Protein 2EJW (pdb70)

CATH classification: 3.40.50.720 (+1 more: 3.30.360.10)

Solvent-accessible surface area: 46376 Å² total; per-residue (Å²): 185,132,48,4,59,0,0,0,2,8,5,41,108,33,1,19,26,0,13,58,17,0,86,134,9,27,119,36,0,32,38,59,27,16,84,22,127,12,32,0,0,13,7,178,72,32,89,47,138,63,68,7,57,108,148,29,14,76,56,133,93,42,95,14,100,119,7,53,0,0,0,0,23,28,36,45,39,89,57,2,14,164,36,0,39,66,1,2,124,63,45,14,15,1,0,0,5,5,49,12,0,0,3,92,8,24,171,43,0,82,63,25,0,73,117,6,24,0,6,11,2,3,0,0,0,3,0,0,0,0,0,6,1,0,36,9,2,35,0,4,58,11,9,29,0,1,0,3,1,6,19,6,2,8,39,0,0,40,24,1,52,154,51,110,61,70,60,67,2,25,103,76,0,40,201,94,55,118,6,119,106,100,20,51,98,26,19,89,0,47,16,2,2,4,10,0,0,4,0,0,10,6,11,3,34,8,29,8,52,50,95,108,16,117,51,59,7,3,100,140,9,56,31,96,42,9,94,117,1,91,75,125,28,26,63,0,9,7,0,1,0,0,0,0,53,69,47,139,31,66,2,4,1,17,6,20,64,0,65,74,83,12,15,0,9,84,2,190,21,3,0,0,13,0,78,2,103,46,6,32,50,0,6,0,5,4,37,8,63,43,13,25,7,12,0,0,0,0,0,6,3,0,18,55,54,29,32,58,13,28,1,4,32,8,1,46,73,57,36,97,17,88,77,118,18,82,25,45,68,29,62,139,125,19,6,81,0,0,0,2,3,4,40,104,34,0,21,28,0,10,41,7,0,77,134,16,37,111,6,0,26,44,62,28,8,54,11,122,19,56,0,0,2,1,33,68,40,219,36,138,66,65,10,48,135,132,29,25,73,30,99,38,43,97,13,96,121,7,58,0,0,0,0,18,17,30,7,36,31,4,1,14,60,21,0,36,62,1,2,120,62,45,15,15,1,0,0,5,5,58,13,0,0,3,83,8,25,158,42,0,80,73,27,0,73,113,7,27,0,6,12,2,3,0,0,0,4,0,0,1,0,0,6,1,0,35,10,3,38,0,4,22,7,17,22,0,2,0,5,2,8,9,2,2,14,27,0,1,52,18,1,55,150,54,80,62,1,4,35,0,7,2,48,0,22,84,93,41,86,11,73,52,36,6,35,47,10,12,69,0,50,10,3,1,2,10,0,0,5,0,0,9,5,13,1,33,8,29,5,55,45,96,82,15,95,40,83,7,0,24,154,5,32,24,88,46,4,111,132,0,91,90,122,18,40,50,1,13,10,0,1,2,0,3,0,76,69,46,150,21,89,1,5,1,5,4,29,79,0,72,82,108,28,26,1,12,45,22,101,27,3,0,0,18,0,64,2,121,48,6,26,92,1,17,0,5,0,32,8,24,20,12,26,7,10,1,0,0,0,0,6,3,0,10,55,54,36,30,57,14,30,1,4,36,9,4,71,94,66,55,94,20,70,64,134,15,92,71,47,73,41,47,164,125,33,7,61,0,0,0,2,4,4,43,104,32,1,21,27,0,10,56,16,0,84,125,16,35,100,12,0,30,46,66,32,16,70,18,108,14,40,0,0,2,1,33,85,46,103,23,139,48,69,8,55,125,137,32,22,77,33,85,36,41,101,13,96,115,6,58,0,0,0,0,24,16,33,11,28,28,4,0,14,58,22,0,41,64,1,2,123,60,44,15,13,1,0,0,5,6,49,12,0,0,3,84,8,25,171,42,0,77,72,27,0,79,111,6,23,0,6,10,2,3,0,0,0,4,0,0,0,0,0,6,1,0,36,10,3,37,0,5,46,9,11,25,0,2,0,4,1,6,10,2,2,13,27,0,1,47,16,1,38,154,53,55,60,2,4,48,0,4,1,42,0,19,80,88,47,88,12,96,63,48,5,34,50,24,14,63,0,56,13,3,2,2,11,0,0,4,0,0,10,6,10,4,34,8,29,6,55,52,96,107,15,112,43,95,13,0,34,206,2,36,26,109,48,1,102,132,4,62,74,140,22,28,49,2,12,6,0,1,0,0,2,0,96,63,52,188,31,55,4,3,1,10,10,21,74,0,69,73,86,25,24,2,7,99,17,99,26,3,0,0,14,0,72,4,112,51,5,29,53,0,18,0,4,0,33,9,26,26,11,25,8,13,0,0,0,0,0,6,3,0,12,53,52,33,30,55,13,29,1,3,32,9,2,47,66,63,41,91,21,79,65,108,14,85,56,48,68,33,101,153,124,45,6,82,0,0,0,2,1,6,22,107,35,0,21,30,0,12,60,12,0,74,122,13,37,116,6,0,39,42,61,28,17,45,6,135,18,53,0,0,15,29,120,79,142,62,50,23,239,44,10,47,136,132,32,27,73,98,128,88,38,98,13,95,122,8,57,0,0,0,0,14,34,42,48,37,89,58,2,16,164,32,0,39,69,1,3,128,62,44,13,14,1,0,0,7,6,58,17,0,0,2,89,9,24,165,39,0,78,74,35,0,73,132,6,31,0,6,11,2,3,1,0,0,3,0,0,0,0,0,5,1,0,36,10,2,34,0,2,22,5,20,27,0,3,0,2,1,6,17,9,1,8,32,0,1,36,19,0,27,149,38,59,64,65,59,85,0,31,116,37,0,50,169,83,50,110,9,122,102,100,16,70,103,23,14,76,0,49,12,2,2,6,10,0,0,4,0,0,9,6,16,1,26,7,29,7,51,47,96,106,16,101,38,115,13,0,71,176,6,45,19,109,28,4,78,99,0,74,91,131,28,34,58,1,10,7,0,0,1,0,2,0,71,61,47,178,26,72,2,4,1,8,15,27,45,0,67,72,100,12,3,0,9,53,8,186,19,2,0,0,14,0,73,3,113,49,5,32,51,0,6,0,6,3,33,8,56,38,14,26,7,12,0,0,0,0,0,7,3,0,13,54,52,34,32,56,13,28,1,3,35,12,2,54,68,65,24,90,18,71,65,110,14,105,48,50,77,36,69

B-factor: mean 20.58, std 8.88, range [5.75, 54.45]

Sequence (1324 aa):
MEALKIALLGGGTVGSAFYNLVLERAEELSAFGVVPRFLGVLVRDPRKPRAIPQELLRAEPFDLLEADLVVEAMGGVEAPLRLVLPALEAGIPLITANKALLAEAWESLRPFAEEGLIYHEASVMAGTPALSFLETLRGSELLELHGILNGTTLYILQEMEKGRTYAEALLEAQRLGYAEADPTLDVEGIDAAHKLTLLARLLVDPGFPFAEVEAQGIARLTPEVLQKAEARGERVRLVASLFGEGGRWRAAVAPRRLPQDHPLARARGNALWVRARPLGEAFVTGPGAGGGATASGLFADLLRFLSGAPGHLPAPRARPPLEEGSPWPGVMEALKIALLGGGTVGSAFYNLVLERAEELSAFGVVPRFLGVLVRDPRKPRAIPQELLRAEPFDLLEADLVVEAMGGVEAPLRLVLPALEAGIPLITANKALLAEAWESLRPFAEEGLIYHEASVMAGTPALSFLETLRGSELLELHGILNGTTLYILQEMEKGRTYAEALLEAQRLGYAEADPTLDVEGIDAAHKLTLLARLLVDPGFPFAEVEAQGIARLTPEVLQKAEARGERVRLVASLFGEGGRWRAAVAPRRLPQDHPLARARGNALWVRARPLGEAFVTGPGAGGGATASGLFADLLRFLSGAPGHLPAPRARPPLEEGSPWPGVMEALKIALLGGGTVGSAFYNLVLERAEELSAFGVVPRFLGVLVRDPRKPRAIPQELLRAEPFDLLEADLVVEAMGGVEAPLRLVLPALEAGIPLITANKALLAEAWESLRPFAEEGLIYHEASVMAGTPALSFLETLRGSELLELHGILNGTTLYILQEMEKGRTYAEALLEAQRLGYAEADPTLDVEGIDAAHKLTLLARLLVDPGFPFAEVEAQGIARLTPEVLQKAEARGERVRLVASLFGEGGRWRAAVAPRRLPQDHPLARARGNALWVRARPLGEAFVTGPGAGGGATASGLFADLLRFLSGAPGHLPAPRARPPLEEGSPWPGVMEALKIALLGGGTVGSAFYNLVLERAEELSAFGVVPRFLGVLVRDPRKPRAIPQELLRAEPFDLLEADLVVEAMGGVEAPLRLVLPALEAGIPLITANKALLAEAWESLRPFAEEGLIYHEASVMAGTPALSFLETLRGSELLELHGILNGTTLYILQEMEKGRTYAEALLEAQRLGYAEADPTLDVEGIDAAHKLTLLARLLVDPGFPFAEVEAQGIARLTPEVLQKAEARGERVRLVASLFGEGGRWRAAVAPRRLPQDHPLARARGNALWVRARPLGEAFVTGPGAGGGATASGLFADLLRFLSGAPGHLPAPRARPPLEEGSPWPGV

Organism: Thermus thermophilus (strain ATCC 27634 / DSM 579 / HB8) (NCBI:txid300852)

Radius of gyration: 38.7 Å; Cα contacts (8 Å, |Δi|>4): 3301; chains: 4; bounding box: 105×114×61 Å

Structure (mmCIF, N/CA/C/O backbone):
data_2EJW
#
_entry.id   2EJW
#
_cell.length_a   165.439
_cell.length_b   173.603
_cell.length_c   97.123
_cell.angle_alpha   90.00
_cell.angle_beta   90.00
_cell.angle_gamma   90.00
#
_symmetry.space_group_name_H-M   'C 2 2 2'
#
loop_
_entity.id
_entity.type
_entity.pdbx_description
1 polymer 'Homoserine dehydrogena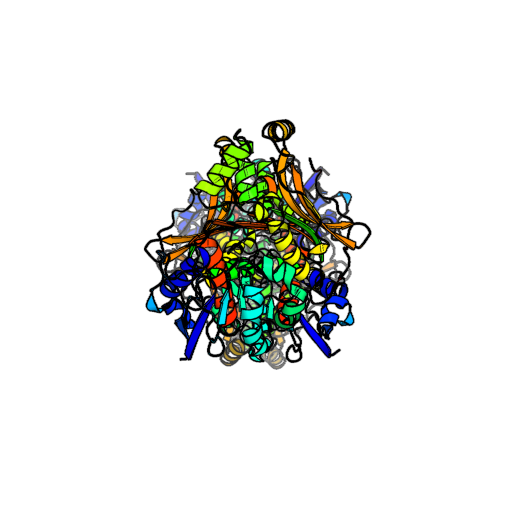se'
2 non-polymer 'MAGNESIUM ION'
3 non-polymer 'NITRATE ION'
4 non-polymer GLYCEROL
5 water water
#
loop_
_atom_site.group_PDB
_ato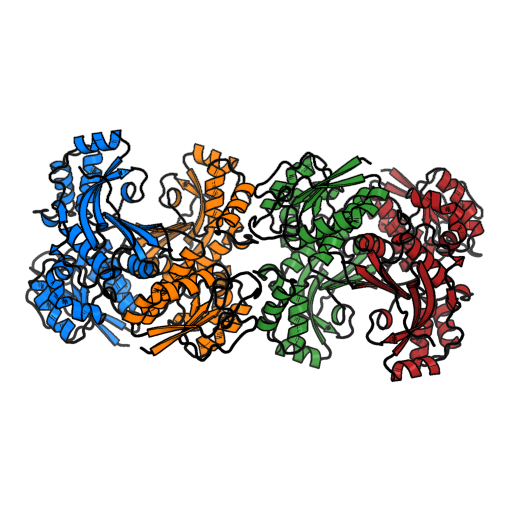m_site.id
_atom_site.type_symbol
_atom_site.label_atom_id
_atom_site.label_alt_id
_atom_site.label_comp_id
_atom_site.label_asym_id
_atom_site.label_entity_id
_atom_site.label_seq_id
_atom_site.pdbx_PDB_ins_code
_atom_site.Cartn_x
_atom_site.Cartn_y
_atom_site.Cartn_z
_atom_site.occupancy
_atom_site.B_iso_or_equiv
_atom_site.auth_seq_id
_atom_site.auth_comp_id
_atom_site.auth_asym_id
_atom_site.auth_atom_id
_atom_site.pdbx_PDB_model_num
ATOM 1 N N . MET A 1 1 ? 42.610 36.038 20.279 1.00 14.17 1 MET A N 1
ATOM 2 C CA . MET A 1 1 ? 41.205 36.522 20.374 1.00 15.54 1 MET A CA 1
ATOM 3 C C . MET A 1 1 ? 40.256 35.491 20.980 1.00 14.34 1 MET A C 1
ATOM 4 O O . MET A 1 1 ? 40.622 34.352 21.247 1.00 13.59 1 MET A O 1
ATOM 9 N N . GLU A 1 2 ? 39.015 35.901 21.188 1.00 15.42 2 GLU A N 1
ATOM 10 C CA . GLU A 1 2 ? 38.024 35.013 21.772 1.00 15.76 2 GLU A CA 1
ATOM 11 C C . GLU A 1 2 ? 36.766 35.016 20.928 1.00 16.36 2 GLU A C 1
ATOM 12 O O . GLU A 1 2 ? 36.654 35.767 19.963 1.00 17.03 2 GLU A O 1
ATOM 18 N N . ALA A 1 3 ? 35.821 34.153 21.277 1.00 16.06 3 ALA A N 1
ATOM 19 C CA . ALA A 1 3 ? 34.564 34.114 20.544 1.00 15.58 3 ALA A CA 1
ATOM 20 C C . ALA A 1 3 ? 33.483 34.812 21.366 1.00 15.22 3 ALA A C 1
ATOM 21 O O . ALA A 1 3 ? 33.578 34.883 22.592 1.00 16.72 3 ALA A O 1
ATOM 23 N N . LEU A 1 4 ? 32.489 35.371 20.683 1.00 12.83 4 LEU A N 1
ATOM 24 C CA . LEU A 1 4 ? 31.360 36.009 21.359 1.00 12.10 4 LEU A CA 1
ATOM 25 C C . LEU A 1 4 ? 30.172 35.145 20.963 1.00 12.63 4 LEU A C 1
ATOM 26 O O . LEU A 1 4 ? 29.545 35.364 19.931 1.00 11.57 4 LEU A O 1
ATOM 31 N N . LYS A 1 5 ? 29.894 34.145 21.787 1.00 12.11 5 LYS A N 1
ATOM 32 C CA . LYS A 1 5 ? 28.810 33.222 21.522 1.00 11.43 5 LYS A CA 1
ATOM 33 C C . LYS A 1 5 ? 27.479 33.825 21.932 1.00 10.19 5 LYS A C 1
ATOM 34 O O . LYS A 1 5 ? 27.304 34.257 23.065 1.00 11.09 5 LYS A O 1
ATOM 40 N N . ILE A 1 6 ? 26.544 33.843 20.994 1.00 10.05 6 ILE A N 1
ATOM 41 C CA . ILE A 1 6 ? 25.234 34.421 21.241 1.00 9.30 6 ILE A CA 1
ATOM 42 C C . ILE A 1 6 ? 24.097 33.421 21.094 1.00 10.10 6 ILE A C 1
ATOM 43 O O . ILE A 1 6 ? 24.023 32.711 20.099 1.00 10.53 6 ILE A O 1
ATOM 48 N N . ALA A 1 7 ? 23.222 33.376 22.090 1.00 8.54 7 ALA A N 1
ATOM 49 C CA . ALA A 1 7 ? 22.039 32.521 22.036 1.00 10.36 7 ALA A CA 1
ATOM 50 C C . ALA A 1 7 ? 20.913 33.527 21.809 1.00 11.12 7 ALA A C 1
ATOM 51 O O . ALA A 1 7 ? 20.715 34.419 22.630 1.00 10.13 7 ALA A O 1
ATOM 53 N N . LEU A 1 8 ? 20.197 33.387 20.696 1.00 9.75 8 LEU A N 1
ATOM 54 C CA . LEU A 1 8 ? 19.109 34.296 20.355 1.00 10.37 8 LEU A CA 1
ATOM 55 C C . LEU A 1 8 ? 17.757 33.658 20.599 1.00 9.56 8 LEU A C 1
ATOM 56 O O . LEU A 1 8 ? 17.475 32.587 20.079 1.00 10.92 8 LEU A O 1
ATOM 61 N N . LEU A 1 9 ? 16.929 34.326 21.395 1.00 9.58 9 LEU A N 1
ATOM 62 C CA . LEU A 1 9 ? 15.589 33.832 21.683 1.00 8.76 9 LEU A CA 1
ATOM 63 C C . LEU A 1 9 ? 14.627 34.741 20.929 1.00 11.12 9 LEU A C 1
ATOM 64 O O . LEU A 1 9 ? 14.476 35.919 21.265 1.00 11.46 9 LEU A O 1
ATOM 69 N N . GLY A 1 10 ? 13.993 34.186 19.900 1.00 11.02 10 GLY A N 1
ATOM 70 C CA . GLY A 1 10 ? 13.074 34.957 19.089 1.00 13.02 10 GLY A CA 1
ATOM 71 C C . GLY A 1 10 ? 13.648 35.096 17.693 1.00 13.78 10 GLY A C 1
ATOM 72 O O . GLY A 1 10 ? 14.725 35.670 17.510 1.00 12.68 10 GLY A O 1
ATOM 73 N N . GLY A 1 11 ? 12.949 34.541 16.712 1.00 12.97 11 GLY A N 1
ATOM 74 C CA . GLY A 1 11 ? 13.407 34.619 15.343 1.00 15.11 11 GLY A CA 1
ATOM 75 C C . GLY A 1 11 ? 12.473 35.454 14.499 1.00 15.91 11 GLY A C 1
ATOM 76 O O . GLY A 1 11 ? 12.456 35.326 13.273 1.00 16.30 11 GLY A O 1
ATOM 77 N N . GLY A 1 12 ? 11.710 36.319 15.165 1.00 14.46 12 GLY A N 1
ATOM 78 C CA . GLY A 1 12 ? 10.757 37.176 14.481 1.00 14.53 12 GLY A CA 1
ATOM 79 C C . GLY A 1 12 ? 11.361 38.388 13.792 1.00 13.02 12 GLY A C 1
ATOM 80 O O . GLY A 1 12 ? 12.542 38.407 13.466 1.00 13.15 12 GLY A O 1
ATOM 81 N N . THR A 1 13 ? 10.539 39.407 13.565 1.00 13.04 13 THR A N 1
ATOM 82 C CA . THR A 1 13 ? 11.005 40.610 12.894 1.00 12.85 13 THR A CA 1
ATOM 83 C C . THR A 1 13 ? 12.250 41.206 13.566 1.00 12.98 13 THR A C 1
ATOM 84 O O . THR A 1 13 ? 13.209 41.578 12.894 1.00 12.29 13 THR A O 1
ATOM 88 N N . VAL A 1 14 ? 12.235 41.286 14.889 1.00 11.64 14 VAL A N 1
ATOM 89 C CA . VAL A 1 14 ? 13.370 41.839 15.618 1.00 10.69 14 VAL A CA 1
ATOM 90 C C . VAL A 1 14 ? 14.540 40.869 15.630 1.00 10.53 14 VAL A C 1
ATOM 91 O O . VAL A 1 14 ? 15.680 41.250 15.360 1.00 11.09 14 VAL A O 1
ATOM 95 N N . GLY A 1 15 ? 14.247 39.612 15.939 1.00 9.71 15 GLY A N 1
ATOM 96 C CA . GLY A 1 15 ? 15.290 38.601 15.984 1.00 10.95 15 GLY A CA 1
ATOM 97 C C . GLY A 1 15 ? 16.051 38.496 14.677 1.00 10.66 15 GLY A C 1
ATOM 98 O O . GLY A 1 15 ? 17.284 38.413 14.664 1.00 9.84 15 GLY A O 1
ATOM 99 N N . SER A 1 16 ? 15.312 38.505 13.573 1.00 11.44 16 SER A N 1
ATOM 100 C CA . SER A 1 16 ? 15.902 38.408 12.248 1.00 11.89 16 SER A CA 1
ATOM 101 C C . SER A 1 16 ? 16.753 39.633 11.935 1.00 12.23 16 SER A C 1
ATOM 102 O O . SER A 1 16 ? 17.841 39.518 11.366 1.00 12.38 16 SER A O 1
ATOM 105 N N . ALA A 1 17 ? 16.255 40.809 12.302 1.00 11.76 17 ALA A N 1
ATOM 106 C CA . ALA A 1 17 ? 16.987 42.045 12.052 1.00 10.81 17 ALA A CA 1
ATOM 107 C C . ALA A 1 17 ? 18.281 42.073 12.859 1.00 11.14 17 ALA A C 1
ATOM 108 O O . ALA A 1 17 ? 19.315 42.522 12.371 1.00 11.33 17 ALA A O 1
ATOM 110 N N . PHE A 1 18 ? 18.214 41.609 14.099 1.00 10.20 18 PHE A N 1
ATOM 111 C CA . PHE A 1 18 ? 19.392 41.596 14.955 1.00 9.66 18 PHE A CA 1
ATOM 112 C C . PHE A 1 18 ? 20.431 40.604 14.437 1.00 10.74 18 PHE A C 1
ATOM 113 O O . PHE A 1 18 ? 21.626 40.895 14.421 1.00 9.74 18 PHE A O 1
ATOM 121 N N . TYR A 1 19 ? 19.960 39.432 14.021 1.00 8.52 19 TYR A N 1
ATOM 122 C CA . TYR A 1 19 ? 20.835 38.392 13.498 1.00 11.66 19 TYR A CA 1
ATOM 123 C C . TYR A 1 19 ? 21.638 38.911 12.308 1.00 10.44 19 TYR A C 1
ATOM 124 O O . TYR A 1 19 ? 22.859 38.764 12.245 1.00 10.30 19 TYR A O 1
ATOM 133 N N . ASN A 1 20 ? 20.942 39.526 11.361 1.00 12.59 20 ASN A N 1
ATOM 134 C CA . ASN A 1 20 ? 21.597 40.043 10.175 1.00 13.32 20 ASN A CA 1
ATOM 135 C C . ASN A 1 20 ? 22.450 41.276 10.431 1.00 13.17 20 ASN A C 1
ATOM 136 O O . ASN A 1 20 ? 23.447 41.498 9.742 1.00 14.06 20 ASN A O 1
ATOM 141 N N . LEU A 1 21 ? 22.070 42.081 11.419 1.00 13.34 21 LEU A N 1
ATOM 142 C CA . LEU A 1 21 ? 22.863 43.262 11.737 1.00 12.25 21 LEU A CA 1
ATOM 143 C C . LEU A 1 21 ? 24.207 42.794 12.305 1.00 12.68 21 LEU A C 1
ATOM 144 O O . LEU A 1 21 ? 25.258 43.330 11.958 1.00 13.08 21 LEU A O 1
ATOM 149 N N . VAL A 1 22 ? 24.174 41.782 13.168 1.00 11.21 22 VAL A N 1
ATOM 150 C CA . VAL A 1 22 ? 25.408 41.251 13.757 1.00 10.87 22 VAL A CA 1
ATOM 151 C C . VAL A 1 22 ? 26.332 40.701 12.667 1.00 12.85 22 VAL A C 1
ATOM 152 O O . VAL A 1 22 ? 27.549 40.907 12.707 1.00 13.29 22 VAL A O 1
ATOM 156 N N . LEU A 1 23 ? 25.761 39.999 11.694 1.00 13.62 23 LEU A N 1
ATOM 157 C CA . LEU A 1 23 ? 26.568 39.453 10.605 1.00 14.48 23 LEU A CA 1
ATOM 158 C C . LEU A 1 23 ? 27.148 40.568 9.737 1.00 14.65 23 LEU A C 1
ATOM 159 O O . LEU A 1 23 ? 28.303 40.507 9.325 1.00 14.72 23 LEU A O 1
ATOM 164 N N . GLU A 1 24 ? 26.336 41.587 9.466 1.00 15.54 24 GLU A N 1
ATOM 165 C CA . GLU A 1 24 ? 26.759 42.724 8.650 1.00 17.07 24 GLU A CA 1
ATOM 166 C C . GLU A 1 24 ? 27.908 43.496 9.299 1.00 17.30 24 GLU A C 1
ATOM 167 O O . GLU A 1 24 ? 28.820 43.961 8.608 1.00 17.77 24 GLU A O 1
ATOM 173 N N . ARG A 1 25 ? 27.879 43.614 10.624 1.00 15.96 25 ARG A N 1
ATOM 174 C CA . ARG A 1 25 ? 28.908 44.368 11.336 1.00 16.74 25 ARG A CA 1
ATOM 175 C C . ARG A 1 25 ? 29.832 43.512 12.197 1.00 16.87 25 ARG A C 1
ATOM 176 O O . ARG A 1 25 ? 30.480 44.024 13.109 1.00 15.35 25 ARG A O 1
ATOM 184 N N . ALA A 1 26 ? 29.910 42.217 11.898 1.00 16.23 26 ALA A N 1
ATOM 185 C CA . ALA A 1 26 ? 30.740 41.294 12.682 1.00 18.02 26 ALA A CA 1
ATOM 186 C C . ALA A 1 26 ? 32.223 41.639 12.771 1.00 19.63 26 ALA A C 1
ATOM 187 O O . ALA A 1 26 ? 32.834 41.525 13.833 1.00 18.22 26 ALA A O 1
ATOM 189 N N . GLU A 1 27 ? 32.802 42.042 11.648 1.00 19.96 27 GLU A N 1
ATOM 190 C CA . GLU A 1 27 ? 34.216 42.374 11.602 1.00 21.62 27 GLU A CA 1
ATOM 191 C C . GLU A 1 27 ? 34.528 43.517 12.574 1.00 21.41 27 GLU A C 1
ATOM 192 O O . GLU A 1 27 ? 35.608 43.556 13.163 1.00 20.53 27 GLU A O 1
ATOM 198 N N . GLU A 1 28 ? 33.567 44.426 12.757 1.00 20.46 28 GLU A N 1
ATOM 199 C CA . GLU A 1 28 ? 33.723 45.555 13.678 1.00 21.05 28 GLU A CA 1
ATOM 200 C C . GLU A 1 28 ? 34.019 45.092 15.092 1.00 20.17 28 GLU A C 1
ATOM 201 O O . GLU A 1 28 ? 34.737 45.761 15.844 1.00 19.15 28 GLU A O 1
ATOM 207 N N . LEU A 1 29 ? 33.440 43.954 15.467 1.00 17.75 29 LEU A N 1
ATOM 208 C CA . LEU A 1 29 ? 33.631 43.436 16.808 1.00 16.19 29 LEU A CA 1
ATOM 209 C C . LEU A 1 29 ? 35.071 42.995 17.070 1.00 16.18 29 LEU A C 1
ATOM 210 O O . LEU A 1 29 ? 35.470 42.836 18.225 1.00 16.80 29 LEU A O 1
ATOM 215 N N . SER A 1 30 ? 35.855 42.828 16.003 1.00 17.06 30 SER A N 1
ATOM 216 C CA . SER A 1 30 ? 37.257 42.439 16.149 1.00 18.81 30 SER A CA 1
ATOM 217 C C . SER A 1 30 ? 37.973 43.530 16.944 1.00 18.92 30 SER A C 1
ATOM 218 O O . SER A 1 30 ? 38.994 43.280 17.589 1.00 17.90 30 SER A O 1
ATOM 220 N N . ALA A 1 31 ? 37.426 44.744 16.894 1.00 18.62 31 ALA A N 1
ATOM 221 C CA . ALA A 1 31 ? 38.001 45.869 17.624 1.00 19.68 31 ALA A CA 1
ATOM 222 C C . ALA A 1 31 ? 37.934 45.602 19.122 1.00 20.01 31 ALA A C 1
ATOM 223 O O . ALA A 1 31 ? 38.624 46.251 19.909 1.00 22.49 31 ALA A O 1
ATOM 225 N N . PHE A 1 32 ? 37.091 44.650 19.521 1.00 18.35 32 PHE A N 1
ATOM 226 C CA . PHE A 1 32 ? 36.967 44.294 20.928 1.00 18.60 32 PHE A CA 1
ATOM 227 C C . PHE A 1 32 ? 37.602 42.934 21.222 1.00 19.57 32 PHE A C 1
ATOM 228 O O . PHE A 1 32 ? 37.448 42.393 22.321 1.00 21.02 32 PHE A O 1
ATOM 236 N N . GLY A 1 33 ? 38.312 42.395 20.230 1.00 18.59 33 GLY A N 1
ATOM 237 C CA . GLY A 1 33 ? 38.993 41.118 20.390 1.00 18.67 33 GLY A CA 1
ATOM 238 C C . GLY A 1 33 ? 38.093 39.897 20.362 1.00 17.39 33 GLY A C 1
ATOM 239 O O . GLY A 1 33 ? 38.447 38.849 20.915 1.00 18.84 33 GLY A O 1
ATOM 240 N N . VAL A 1 34 ? 36.937 40.024 19.716 1.00 16.33 34 VAL A N 1
ATOM 241 C CA . VAL A 1 34 ? 35.994 38.913 19.632 1.00 14.64 34 VAL A CA 1
ATOM 242 C C . VAL A 1 34 ? 35.466 38.649 18.230 1.00 15.25 34 VAL A C 1
ATOM 243 O O . VAL A 1 34 ? 35.505 39.510 17.355 1.00 15.33 34 VAL A O 1
ATOM 247 N N . VAL A 1 35 ? 34.968 37.433 18.032 1.00 15.39 35 VAL A N 1
ATOM 248 C CA . VAL A 1 35 ? 34.414 37.004 16.752 1.00 14.77 35 VAL A CA 1
ATOM 249 C C . VAL A 1 35 ? 33.038 36.441 17.089 1.00 14.30 35 VAL A C 1
ATOM 250 O O . VAL A 1 35 ? 32.930 35.438 17.790 1.00 13.61 35 VAL A O 1
ATOM 254 N N . PRO A 1 36 ? 31.970 37.079 16.595 1.00 14.71 36 PRO A N 1
ATOM 255 C CA . PRO A 1 36 ? 30.628 36.585 16.906 1.00 13.76 36 PRO A CA 1
ATOM 256 C C . PRO A 1 36 ? 30.213 35.299 16.213 1.00 14.50 36 PRO A C 1
ATOM 257 O O . PRO A 1 36 ? 30.565 35.049 15.059 1.00 14.92 36 PRO A O 1
ATOM 261 N N . ARG A 1 37 ? 29.448 34.499 16.944 1.00 12.30 37 ARG A N 1
ATOM 262 C CA . ARG A 1 37 ? 28.915 33.250 16.430 1.00 14.75 37 ARG A CA 1
ATOM 263 C C . ARG A 1 37 ? 27.609 32.970 17.152 1.00 11.87 37 ARG A C 1
ATOM 264 O O . ARG A 1 37 ? 27.542 33.076 18.374 1.00 11.82 37 ARG A O 1
ATOM 272 N N . PHE A 1 38 ? 26.569 32.625 16.400 1.00 11.21 38 PHE A N 1
ATOM 273 C CA . PHE A 1 38 ? 25.293 32.311 17.028 1.00 11.50 38 PHE A CA 1
ATOM 274 C C . PHE A 1 38 ? 25.253 30.819 17.318 1.00 13.03 38 PHE A C 1
ATOM 275 O O . PHE A 1 38 ? 25.601 30.012 16.458 1.00 14.57 38 PHE A O 1
ATOM 283 N N . LEU A 1 39 ? 24.850 30.470 18.536 1.00 11.27 39 LEU A N 1
ATOM 284 C CA . LEU A 1 39 ? 24.766 29.077 18.948 1.00 13.25 39 LEU A CA 1
ATOM 285 C C . LEU A 1 39 ? 23.460 28.477 18.450 1.00 13.63 39 LEU A C 1
ATOM 286 O O . LEU A 1 39 ? 23.388 27.289 18.146 1.00 15.37 39 LEU A O 1
ATOM 291 N N . GLY A 1 40 ? 22.436 29.317 18.346 1.00 12.53 40 GLY A N 1
ATOM 292 C CA . GLY A 1 40 ? 21.141 28.856 17.883 1.00 13.17 40 GLY A CA 1
ATOM 293 C C . GLY A 1 40 ? 20.121 29.968 18.021 1.00 12.82 40 GLY A C 1
ATOM 294 O O . GLY A 1 40 ? 20.357 30.929 18.745 1.00 13.60 40 GLY A O 1
ATOM 295 N N . VAL A 1 41 ? 19.001 29.846 17.314 1.00 12.25 41 VAL A N 1
ATOM 296 C CA . VAL A 1 41 ? 17.940 30.849 17.372 1.00 12.47 41 VAL A CA 1
ATOM 297 C C . VAL A 1 41 ? 16.621 30.141 17.677 1.00 13.29 41 VAL A C 1
ATOM 298 O O . VAL A 1 41 ? 16.132 29.352 16.864 1.00 14.94 41 VAL A O 1
ATOM 302 N N . LEU A 1 42 ? 16.059 30.417 18.851 1.00 12.14 42 LEU A N 1
ATOM 303 C CA . LEU A 1 42 ? 14.796 29.808 19.254 1.00 12.33 42 LEU A CA 1
ATOM 304 C C . LEU A 1 42 ? 13.653 30.468 18.491 1.00 14.36 42 LEU A C 1
ATOM 305 O O . LEU A 1 42 ? 13.532 31.696 18.467 1.00 13.64 42 LEU A O 1
ATOM 310 N N . VAL A 1 43 ? 12.821 29.644 17.860 1.00 14.88 43 VAL A N 1
ATOM 311 C CA . VAL A 1 43 ? 11.695 30.144 17.086 1.00 17.06 43 VAL A CA 1
ATOM 312 C C . VAL A 1 43 ? 10.454 29.289 17.346 1.00 19.14 43 VAL A C 1
ATOM 313 O O . VAL A 1 43 ? 10.545 28.164 17.847 1.00 19.69 43 VAL A O 1
ATOM 317 N N . ARG A 1 44 ? 9.295 29.823 16.990 1.00 24.95 44 ARG A N 1
ATOM 318 C CA . ARG A 1 44 ? 8.042 29.095 17.187 1.00 28.42 44 ARG A CA 1
ATOM 319 C C . ARG A 1 44 ? 7.935 27.949 16.174 1.00 29.78 44 ARG A C 1
ATOM 320 O O . ARG A 1 44 ? 7.563 26.830 16.538 1.00 29.60 44 ARG A O 1
ATOM 328 N N . ASP A 1 45 ? 8.272 28.221 14.911 1.00 30.72 45 ASP A N 1
ATOM 329 C CA . ASP A 1 45 ? 8.230 27.198 13.860 1.00 30.75 45 ASP A CA 1
ATOM 330 C C . ASP A 1 45 ? 9.266 27.409 12.762 1.00 30.09 45 ASP A C 1
ATOM 331 O O . ASP A 1 45 ? 9.102 28.264 11.900 1.00 29.44 45 ASP A O 1
ATOM 336 N N . PRO A 1 46 ? 10.326 26.587 12.747 1.00 30.21 46 PRO A N 1
ATOM 337 C CA . PRO A 1 46 ? 11.391 26.705 11.742 1.00 30.52 46 PRO A CA 1
ATOM 338 C C . PRO A 1 46 ? 10.977 26.425 10.300 1.00 30.64 46 PRO A C 1
ATOM 339 O O . PRO A 1 46 ? 11.786 26.578 9.373 1.00 31.36 46 PRO A O 1
ATOM 343 N N . ARG A 1 47 ? 9.723 26.025 10.100 1.00 30.68 47 ARG A N 1
ATOM 344 C CA . ARG A 1 47 ? 9.252 25.722 8.755 1.00 30.57 47 ARG A CA 1
ATOM 345 C C . ARG A 1 47 ? 8.907 26.996 7.987 1.00 30.04 47 ARG A C 1
ATOM 346 O O . ARG A 1 47 ? 8.911 27.000 6.761 1.00 30.30 47 ARG A O 1
ATOM 348 N N . LYS A 1 48 ? 8.631 28.078 8.710 1.00 29.32 48 LYS A N 1
ATOM 349 C CA . LYS A 1 48 ? 8.265 29.344 8.074 1.00 28.28 48 LYS A CA 1
ATOM 350 C C . LYS A 1 48 ? 9.448 30.042 7.409 1.00 27.48 48 LYS A C 1
ATOM 351 O O . LYS A 1 48 ? 10.607 29.748 7.712 1.00 28.55 48 LYS A O 1
ATOM 353 N N . PRO A 1 49 ? 9.170 30.952 6.463 1.00 25.95 49 PRO A N 1
ATOM 354 C CA . PRO A 1 49 ? 10.241 31.678 5.773 1.00 24.18 49 PRO A CA 1
ATOM 355 C C . PRO A 1 49 ? 10.898 32.643 6.755 1.00 22.80 49 PRO A C 1
ATOM 356 O O . PRO A 1 49 ? 10.214 33.428 7.405 1.00 22.34 49 PRO A O 1
ATOM 360 N N . ARG A 1 50 ? 12.224 32.586 6.855 1.00 21.74 50 ARG A N 1
ATOM 361 C CA . ARG A 1 50 ? 12.956 33.439 7.788 1.00 21.21 50 ARG A CA 1
ATOM 362 C C . ARG A 1 50 ? 14.332 33.784 7.220 1.00 17.53 50 ARG A C 1
ATOM 363 O O . ARG A 1 50 ? 14.964 32.945 6.586 1.00 18.16 50 ARG A O 1
ATOM 371 N N . ALA A 1 51 ? 14.791 35.015 7.446 1.00 16.37 51 ALA A N 1
ATOM 372 C CA . ALA A 1 51 ? 16.101 35.440 6.947 1.00 15.14 51 ALA A CA 1
ATOM 373 C C . ALA A 1 51 ? 17.235 34.972 7.858 1.00 14.34 51 ALA A C 1
ATOM 374 O O . ALA A 1 51 ? 18.220 35.675 8.052 1.00 15.04 51 ALA A O 1
ATOM 376 N N . ILE A 1 52 ? 17.080 33.780 8.417 1.00 13.48 52 ILE A N 1
ATOM 377 C CA . ILE A 1 52 ? 18.090 33.181 9.282 1.00 13.70 52 ILE A CA 1
ATOM 378 C C . ILE A 1 52 ? 18.237 31.749 8.779 1.00 15.03 52 ILE A C 1
ATOM 379 O O . ILE A 1 52 ? 17.234 31.082 8.502 1.00 15.59 52 ILE A O 1
ATOM 384 N N . PRO A 1 53 ? 19.480 31.262 8.641 1.00 15.93 53 PRO A N 1
ATOM 385 C CA . PRO A 1 53 ? 19.727 29.899 8.160 1.00 16.43 53 PRO A CA 1
ATOM 386 C C . PRO A 1 53 ? 18.955 28.841 8.936 1.00 16.69 53 PRO A C 1
ATOM 387 O O . PRO A 1 53 ? 18.981 28.800 10.166 1.00 17.10 53 PRO A O 1
ATOM 391 N N . GLN A 1 54 ? 18.275 27.978 8.196 1.00 17.47 54 GLN A N 1
ATOM 392 C CA . GLN A 1 54 ? 17.488 26.908 8.783 1.00 18.51 54 GLN A CA 1
ATOM 393 C C . GLN A 1 54 ? 18.234 26.102 9.852 1.00 19.22 54 GLN A C 1
ATOM 394 O O . GLN A 1 54 ? 17.688 25.805 10.912 1.00 19.62 54 GLN A O 1
ATOM 400 N N . GLU A 1 55 ? 19.486 25.757 9.571 1.00 19.28 55 GLU A N 1
ATOM 401 C CA . GLU A 1 55 ? 20.288 24.961 10.498 1.00 20.96 55 GLU A CA 1
ATOM 402 C C . GLU A 1 55 ? 20.501 25.575 11.881 1.00 19.48 55 GLU A C 1
ATOM 403 O O . GLU A 1 55 ? 20.779 24.856 12.843 1.00 19.62 55 GLU A O 1
ATOM 409 N N . LEU A 1 56 ? 20.382 26.896 11.985 1.00 17.77 56 LEU A N 1
ATOM 410 C CA . LEU A 1 56 ? 20.564 27.582 13.265 1.00 16.56 56 LEU A CA 1
ATOM 411 C C . LEU A 1 56 ? 19.293 27.598 14.101 1.00 15.93 56 LEU A C 1
ATOM 412 O O . LEU A 1 56 ? 19.339 27.844 15.306 1.00 16.01 56 LEU A O 1
ATOM 417 N N . LEU A 1 57 ? 18.161 27.349 13.456 1.00 14.61 57 LEU A N 1
ATOM 418 C CA . LEU A 1 57 ? 16.880 27.386 14.144 1.00 15.82 57 LEU A CA 1
ATOM 419 C C . LEU A 1 57 ? 16.627 26.231 15.097 1.00 16.08 57 LEU A C 1
ATOM 420 O O . LEU A 1 57 ? 17.000 25.085 14.834 1.00 16.96 57 LEU A O 1
ATOM 425 N N . ARG A 1 58 ? 15.996 26.558 16.216 1.00 15.33 58 ARG A N 1
ATOM 426 C CA . ARG A 1 58 ? 15.660 25.585 17.243 1.00 17.44 58 ARG A CA 1
ATOM 427 C C . ARG A 1 58 ? 14.190 25.798 17.562 1.00 17.39 58 ARG A C 1
ATOM 428 O O . ARG A 1 58 ? 13.777 26.906 17.909 1.00 16.80 58 ARG A O 1
ATOM 436 N N . ALA A 1 59 ? 13.398 24.742 17.428 1.00 17.68 59 ALA A N 1
ATOM 437 C CA . ALA A 1 59 ? 11.975 24.821 17.705 1.00 17.85 59 ALA A CA 1
ATOM 438 C C . ALA A 1 59 ? 11.698 24.548 19.182 1.00 18.46 59 ALA A C 1
ATOM 439 O O . ALA A 1 59 ? 10.623 24.877 19.699 1.00 19.08 59 ALA A O 1
ATOM 441 N N . GLU A 1 60 ? 12.664 23.936 19.857 1.00 18.69 60 GLU A N 1
ATOM 442 C CA . GLU A 1 60 ? 12.523 23.615 21.269 1.00 19.38 60 GLU A CA 1
ATOM 443 C C . GLU A 1 60 ? 13.672 24.272 22.028 1.00 18.30 60 GLU A C 1
ATOM 444 O O . GLU A 1 60 ? 14.758 24.472 21.471 1.00 18.09 60 GLU A O 1
ATOM 450 N N . PRO A 1 61 ? 13.449 24.622 23.301 1.00 16.11 61 PRO A N 1
ATOM 451 C CA . PRO A 1 61 ? 14.489 25.255 24.123 1.00 15.65 61 PRO A CA 1
ATOM 452 C C . PRO A 1 61 ? 15.801 24.470 24.035 1.00 15.68 61 PRO A C 1
ATOM 453 O O . PRO A 1 61 ? 15.785 23.242 23.956 1.00 15.80 61 PRO A O 1
ATOM 457 N N . PHE A 1 62 ? 16.926 25.185 24.031 1.00 15.44 62 PHE A N 1
ATOM 458 C CA . PHE A 1 62 ? 18.246 24.568 23.948 1.00 16.64 62 PHE A CA 1
ATOM 459 C C . PHE A 1 62 ? 19.164 25.129 25.034 1.00 17.63 62 PHE A C 1
ATOM 460 O O . PHE A 1 62 ? 18.951 26.241 25.504 1.00 17.31 62 PHE A O 1
ATOM 468 N N . ASP A 1 63 ? 20.164 24.354 25.452 1.00 19.51 63 ASP A N 1
ATOM 469 C CA . ASP A 1 63 ? 21.085 24.812 26.496 1.00 20.54 63 ASP A CA 1
ATOM 470 C C . ASP A 1 63 ? 21.696 26.158 26.130 1.00 18.75 63 ASP A C 1
ATOM 471 O O . ASP A 1 63 ? 22.195 26.335 25.025 1.00 20.68 63 ASP A O 1
ATOM 476 N N . LEU A 1 64 ? 21.665 27.088 27.080 1.00 17.83 64 LEU A N 1
ATOM 477 C CA . LEU A 1 64 ? 22.195 28.428 26.878 1.00 16.31 64 LEU A CA 1
ATOM 478 C C . LEU A 1 64 ? 23.500 28.671 27.636 1.00 16.58 64 LEU A C 1
ATOM 479 O O . LEU A 1 64 ? 24.185 29.664 27.390 1.00 16.23 64 LEU A O 1
ATOM 484 N N . LEU A 1 65 ? 23.854 27.757 28.535 1.00 15.70 65 LEU A N 1
ATOM 485 C CA . LEU A 1 65 ? 25.026 27.943 29.382 1.00 15.58 65 LEU A CA 1
ATOM 486 C C . LEU A 1 65 ? 26.410 28.134 28.770 1.00 15.08 65 LEU A C 1
ATOM 487 O O . LEU A 1 65 ? 27.328 28.529 29.477 1.00 15.34 65 LEU A O 1
ATOM 492 N N . GLU A 1 66 ? 26.576 27.868 27.479 1.00 15.68 66 GLU A N 1
ATOM 493 C CA . GLU A 1 66 ? 27.878 28.080 26.839 1.00 15.50 66 GLU A CA 1
ATOM 494 C C . GLU A 1 66 ? 27.923 29.472 26.215 1.00 14.77 66 GLU A C 1
ATOM 495 O O . GLU A 1 66 ? 28.973 29.938 25.782 1.00 14.88 66 GLU A O 1
ATOM 501 N N . ALA A 1 67 ? 26.775 30.131 26.173 1.00 12.46 67 ALA A N 1
ATOM 502 C CA . ALA A 1 67 ? 26.685 31.458 25.586 1.00 13.35 67 ALA A CA 1
ATOM 503 C C . ALA A 1 67 ? 27.377 32.544 26.400 1.00 12.73 67 ALA A C 1
ATOM 504 O O . ALA A 1 67 ? 27.455 32.478 27.630 1.00 13.74 67 ALA A O 1
ATOM 506 N N . ASP A 1 68 ? 27.867 33.551 25.687 1.00 11.86 68 ASP A N 1
ATOM 507 C CA . ASP A 1 68 ? 28.522 34.697 26.300 1.00 12.44 68 ASP A CA 1
ATOM 508 C C . ASP A 1 68 ? 27.447 35.736 26.547 1.00 12.11 68 ASP A C 1
ATOM 509 O O . ASP A 1 68 ? 27.540 36.547 27.467 1.00 11.98 68 ASP A O 1
ATOM 514 N N . LEU A 1 69 ? 26.426 35.688 25.702 1.00 10.86 69 LEU A N 1
ATOM 515 C CA . LEU A 1 69 ? 25.291 36.598 25.791 1.00 9.39 69 LEU A CA 1
ATOM 516 C C . LEU A 1 69 ? 24.022 35.915 25.325 1.00 8.93 69 LEU A C 1
ATOM 517 O O . LEU A 1 69 ? 24.047 35.115 24.402 1.00 9.75 69 LEU A O 1
ATOM 522 N N . VAL A 1 70 ? 22.915 36.240 25.981 1.00 8.70 70 VAL A N 1
ATOM 523 C CA . VAL A 1 70 ? 21.619 35.721 25.573 1.00 8.89 70 VAL A CA 1
ATOM 524 C C . VAL A 1 70 ? 20.874 36.968 25.111 1.00 9.56 70 VAL A C 1
ATOM 525 O O . VAL A 1 70 ? 20.804 37.953 25.851 1.00 9.53 70 VAL A O 1
ATOM 529 N N . VAL A 1 71 ? 20.370 36.949 23.882 1.00 8.41 71 VAL A N 1
ATOM 530 C CA . VAL A 1 71 ? 19.623 38.089 23.357 1.00 9.38 71 VAL A CA 1
ATOM 531 C C . VAL A 1 71 ? 18.196 37.590 23.182 1.00 9.59 71 VAL A C 1
ATOM 532 O O . VAL A 1 71 ? 17.959 36.566 22.541 1.00 10.54 71 VAL A O 1
ATOM 536 N N . GLU A 1 72 ? 17.251 38.313 23.768 1.00 8.47 72 GLU A N 1
ATOM 537 C CA . GLU A 1 72 ? 15.860 37.894 23.723 1.00 10.35 72 GLU A CA 1
ATOM 538 C C . GLU A 1 72 ? 14.898 38.970 23.240 1.00 11.26 72 GLU A C 1
ATOM 539 O O . GLU A 1 72 ? 14.986 40.129 23.642 1.00 9.27 72 GLU A O 1
ATOM 545 N N . ALA A 1 73 ? 13.991 38.561 22.355 1.00 12.50 73 ALA A N 1
ATOM 546 C CA . ALA A 1 73 ? 12.969 39.436 21.785 1.00 14.03 73 ALA A CA 1
ATOM 547 C C . ALA A 1 73 ? 11.796 38.543 21.366 1.00 15.29 73 ALA A C 1
ATOM 548 O O . ALA A 1 73 ? 11.313 38.611 20.232 1.00 17.38 73 ALA A O 1
ATOM 550 N N . MET A 1 74 ? 11.366 37.705 22.305 1.00 14.99 74 MET A N 1
ATOM 551 C CA . MET A 1 74 ? 10.277 36.755 22.106 1.00 15.88 74 MET A CA 1
ATOM 552 C C . MET A 1 74 ? 8.896 37.330 22.358 1.00 17.17 74 MET A C 1
ATOM 553 O O . MET A 1 74 ? 7.910 36.852 21.792 1.00 17.72 74 MET A O 1
ATOM 558 N N . GLY A 1 75 ? 8.827 38.342 23.218 1.00 16.08 75 GLY A N 1
ATOM 559 C CA . GLY A 1 75 ? 7.541 38.897 23.592 1.00 17.00 75 GLY A CA 1
ATOM 560 C C . GLY A 1 75 ? 7.037 37.940 24.661 1.00 16.16 75 GLY A C 1
ATOM 561 O O . GLY A 1 75 ? 7.602 36.860 24.826 1.00 16.70 75 GLY A O 1
ATOM 562 N N . GLY A 1 76 ? 6.002 38.314 25.405 1.00 17.61 76 GLY A N 1
ATOM 563 C CA . GLY A 1 76 ? 5.501 37.417 26.432 1.00 15.83 76 GLY A CA 1
ATOM 564 C C . GLY A 1 76 ? 6.268 37.538 27.734 1.00 16.49 76 GLY A C 1
ATOM 565 O O . GLY A 1 76 ? 7.259 38.274 27.815 1.00 15.54 76 GLY A O 1
ATOM 566 N N . VAL A 1 77 ? 5.838 36.808 28.756 1.00 14.19 77 VAL A N 1
ATOM 567 C CA . VAL A 1 77 ? 6.497 36.898 30.055 1.00 14.22 77 VAL A CA 1
ATOM 568 C C . VAL A 1 77 ? 7.054 35.609 30.647 1.00 14.05 77 VAL A C 1
ATOM 569 O O . VAL A 1 77 ? 8.269 35.438 30.755 1.00 14.13 77 VAL A O 1
ATOM 573 N N . GLU A 1 78 ? 6.162 34.708 31.039 1.00 13.97 78 GLU A N 1
ATOM 574 C CA . GLU A 1 78 ? 6.568 33.470 31.689 1.00 13.56 78 GLU A CA 1
ATOM 575 C C . GLU A 1 78 ? 7.513 32.568 30.888 1.00 12.60 78 GLU A C 1
ATOM 576 O O . GLU A 1 78 ? 8.482 32.056 31.439 1.00 12.30 78 GLU A O 1
ATOM 582 N N . ALA A 1 79 ? 7.242 32.358 29.605 1.00 13.71 79 ALA A N 1
ATOM 583 C CA . ALA A 1 79 ? 8.122 31.509 28.803 1.00 13.76 79 ALA A CA 1
ATOM 584 C C . ALA A 1 79 ? 9.522 32.130 28.745 1.00 12.86 79 ALA A C 1
ATOM 585 O O . ALA A 1 79 ? 10.509 31.484 29.083 1.00 13.01 79 ALA A O 1
ATOM 587 N N . PRO A 1 80 ? 9.627 33.396 28.314 1.00 12.14 80 PRO A N 1
ATOM 588 C CA . PRO A 1 80 ? 10.961 34.001 28.263 1.00 12.92 80 PRO A CA 1
ATOM 589 C C . PRO A 1 80 ? 11.640 33.959 29.633 1.00 11.77 80 PRO A C 1
ATOM 590 O O . PRO A 1 80 ? 12.829 33.656 29.741 1.00 12.04 80 PRO A O 1
ATOM 594 N N . LEU A 1 81 ? 10.875 34.257 30.681 1.00 11.67 81 LEU A N 1
ATOM 595 C CA . LEU A 1 81 ? 11.403 34.272 32.042 1.00 11.55 81 LEU A CA 1
ATOM 596 C C . LEU A 1 81 ? 12.077 32.972 32.456 1.00 11.97 81 LEU A C 1
ATOM 597 O O . LEU A 1 81 ? 13.180 32.976 32.982 1.00 12.20 81 LEU A O 1
ATOM 602 N N . ARG A 1 82 ? 11.396 31.855 32.231 1.00 13.43 82 ARG A N 1
ATOM 603 C CA . ARG A 1 82 ? 11.935 30.563 32.620 1.00 12.32 82 ARG A CA 1
ATOM 604 C C . ARG A 1 82 ? 13.127 30.150 31.770 1.00 13.62 82 ARG A C 1
ATOM 605 O O . ARG A 1 82 ? 13.936 29.326 32.195 1.00 13.85 82 ARG A O 1
ATOM 613 N N . LEU A 1 83 ? 13.245 30.733 30.580 1.00 12.09 83 LEU A N 1
ATOM 614 C CA . LEU A 1 83 ? 14.361 30.413 29.702 1.00 12.25 83 LEU A CA 1
ATOM 615 C C . LEU A 1 83 ? 15.610 31.224 30.045 1.00 12.98 83 LEU A C 1
ATOM 616 O O . LEU A 1 83 ? 16.724 30.713 29.968 1.00 14.15 83 LEU A O 1
ATOM 621 N N . VAL A 1 84 ? 15.434 32.485 30.423 1.00 13.16 84 VAL A N 1
ATOM 622 C CA . VAL A 1 84 ? 16.597 33.318 30.725 1.00 13.19 84 VAL A CA 1
ATOM 623 C C . VAL A 1 84 ? 17.166 33.200 32.139 1.00 13.34 84 VAL A C 1
ATOM 624 O O . VAL A 1 84 ? 18.354 33.442 32.346 1.00 13.28 84 VAL A O 1
ATOM 628 N N . LEU A 1 85 ? 16.335 32.835 33.114 1.00 13.76 85 LEU A N 1
ATOM 629 C CA . LEU A 1 85 ? 16.805 32.719 34.490 1.00 13.71 85 LEU A CA 1
ATOM 630 C C . LEU A 1 85 ? 18.048 31.834 34.659 1.00 13.79 85 LEU A C 1
ATOM 631 O O . LEU A 1 85 ? 18.982 32.212 35.361 1.00 14.79 85 LEU A O 1
ATOM 636 N N . PRO A 1 86 ? 18.076 30.650 34.024 1.00 13.09 86 PRO A N 1
ATOM 637 C CA . PRO A 1 86 ? 19.266 29.799 34.178 1.00 14.01 86 PRO A CA 1
ATOM 638 C C . PRO A 1 86 ? 20.557 30.469 33.696 1.00 13.86 86 PRO A C 1
ATOM 639 O O . PRO A 1 86 ? 21.620 30.266 34.275 1.00 13.55 86 PRO A O 1
ATOM 643 N N . ALA A 1 87 ? 20.458 31.251 32.628 1.00 13.35 87 ALA A N 1
ATOM 644 C CA . ALA A 1 87 ? 21.615 31.948 32.082 1.00 12.06 87 ALA A CA 1
ATOM 645 C C . ALA A 1 87 ? 22.052 33.053 33.048 1.00 12.13 87 ALA A C 1
ATOM 646 O O . ALA A 1 87 ? 23.237 33.177 33.383 1.00 12.09 87 ALA A O 1
ATOM 648 N N . LEU A 1 88 ? 21.088 33.851 33.501 1.00 12.41 88 LEU A N 1
ATOM 649 C CA . LEU A 1 88 ? 21.379 34.933 34.436 1.00 12.82 88 LEU A CA 1
ATOM 650 C C . LEU A 1 88 ? 21.983 34.399 35.736 1.00 13.98 88 LEU A C 1
ATOM 651 O O . LEU A 1 88 ? 22.923 34.981 36.279 1.00 14.61 88 LEU A O 1
ATOM 656 N N . GLU A 1 89 ? 21.446 33.290 36.232 1.00 14.94 89 GLU A N 1
ATOM 657 C CA . GLU A 1 89 ? 21.949 32.697 37.465 1.00 17.02 89 GLU A CA 1
ATOM 658 C C . GLU A 1 89 ? 23.388 32.223 37.298 1.00 16.19 89 GLU A C 1
ATOM 659 O O . GLU A 1 89 ? 24.139 32.163 38.272 1.00 16.43 89 GLU A O 1
ATOM 665 N N . ALA A 1 90 ? 23.766 31.904 36.062 1.00 15.39 90 ALA A N 1
ATOM 666 C CA . ALA A 1 90 ? 25.121 31.445 35.766 1.00 15.77 90 ALA A CA 1
ATOM 667 C C . ALA A 1 90 ? 26.036 32.619 35.420 1.00 16.30 90 ALA A C 1
ATOM 668 O O . ALA A 1 90 ? 27.183 32.424 35.010 1.00 16.42 90 ALA A O 1
ATOM 670 N N . GLY A 1 91 ? 25.525 33.836 35.579 1.00 15.03 91 GLY A N 1
ATOM 671 C CA . GLY A 1 91 ? 26.322 35.018 35.292 1.00 13.72 91 GLY A CA 1
ATOM 672 C C . GLY A 1 91 ? 26.414 35.453 33.840 1.00 13.78 91 GLY A C 1
ATOM 673 O O . GLY A 1 91 ? 27.278 36.263 33.492 1.00 12.84 91 GLY A O 1
ATOM 674 N N . ILE A 1 92 ? 25.541 34.924 32.985 1.00 11.43 92 ILE A N 1
ATOM 675 C CA . ILE A 1 92 ? 25.538 35.292 31.568 1.00 11.00 92 ILE A CA 1
ATOM 676 C C . ILE A 1 92 ? 24.583 36.468 31.395 1.00 9.67 92 ILE A C 1
ATOM 677 O O . ILE A 1 92 ? 23.429 36.392 31.790 1.00 10.35 92 ILE A O 1
ATOM 682 N N . PRO A 1 93 ? 25.056 37.567 30.793 1.00 10.11 93 PRO A N 1
ATOM 683 C CA . PRO A 1 93 ? 24.187 38.730 30.604 1.00 10.93 93 PRO A CA 1
ATOM 684 C C . PRO A 1 93 ? 23.028 38.523 29.646 1.00 10.68 93 PRO A C 1
ATOM 685 O O . PRO A 1 93 ? 23.117 37.757 28.692 1.00 10.98 93 PRO A O 1
ATOM 689 N N . LEU A 1 94 ? 21.951 39.256 29.904 1.00 10.32 94 LEU A N 1
ATOM 690 C CA . LEU A 1 94 ? 20.768 39.213 29.070 1.00 9.95 94 LEU A CA 1
ATOM 691 C C . LEU A 1 94 ? 20.605 40.564 28.378 1.00 9.91 94 LEU A C 1
ATOM 692 O O . LEU A 1 94 ? 20.640 41.609 29.030 1.00 10.97 94 LEU A O 1
ATOM 697 N N . ILE A 1 95 ? 20.466 40.535 27.057 1.00 9.06 95 ILE A N 1
ATOM 698 C CA . ILE A 1 95 ? 20.233 41.746 26.279 1.00 8.83 95 ILE A CA 1
ATOM 699 C C . ILE A 1 95 ? 18.820 41.525 25.759 1.00 8.28 95 ILE A C 1
ATOM 700 O O . ILE A 1 95 ? 18.584 40.636 24.943 1.00 8.94 95 ILE A O 1
ATOM 705 N N . THR A 1 96 ? 17.876 42.326 26.236 1.00 9.11 96 THR A N 1
ATOM 706 C CA . THR A 1 96 ? 16.492 42.124 25.829 1.00 9.18 96 THR A CA 1
ATOM 707 C C . THR A 1 96 ? 15.739 43.367 25.369 1.00 10.58 96 THR A C 1
ATOM 708 O O . THR A 1 96 ? 16.103 44.495 25.703 1.00 10.09 96 THR A O 1
ATOM 712 N N . ALA A 1 97 ? 14.677 43.132 24.604 1.00 11.36 97 ALA A N 1
ATOM 713 C CA . ALA A 1 97 ? 13.821 44.198 24.099 1.00 9.51 97 ALA A CA 1
ATOM 714 C C . ALA A 1 97 ? 12.428 43.974 24.673 1.00 10.69 97 ALA A C 1
ATOM 715 O O . ALA A 1 97 ? 11.494 44.719 24.381 1.00 9.09 97 ALA A O 1
ATOM 717 N N . ASN A 1 98 ? 12.312 42.941 25.502 1.00 10.67 98 ASN A N 1
ATOM 718 C CA . ASN A 1 98 ? 11.038 42.553 26.093 1.00 9.59 98 ASN A CA 1
ATOM 719 C C . ASN A 1 98 ? 10.565 43.376 27.292 1.00 10.66 98 ASN A C 1
ATOM 720 O O . ASN A 1 98 ? 10.822 43.023 28.445 1.00 11.71 98 ASN A O 1
ATOM 725 N N . LYS A 1 99 ? 9.848 44.461 27.015 1.00 9.97 99 LYS A N 1
ATOM 726 C CA . LYS A 1 99 ? 9.344 45.326 28.067 1.00 10.53 99 LYS A CA 1
ATOM 727 C C . LYS A 1 99 ? 8.303 44.621 28.932 1.00 11.34 99 LYS A C 1
ATOM 728 O O . LYS A 1 99 ? 8.163 44.929 30.113 1.00 11.76 99 LYS A O 1
ATOM 734 N N . ALA A 1 100 ? 7.575 43.674 28.347 1.00 11.54 100 ALA A N 1
ATOM 735 C CA . ALA A 1 100 ? 6.558 42.945 29.101 1.00 11.81 100 ALA A CA 1
ATOM 736 C C . ALA A 1 100 ? 7.199 42.118 30.209 1.00 11.88 100 ALA A C 1
ATOM 737 O O . ALA A 1 100 ? 6.790 42.191 31.362 1.00 12.98 100 ALA A O 1
ATOM 739 N N . LEU A 1 101 ? 8.211 41.335 29.843 1.00 10.98 101 LEU A N 1
ATOM 740 C CA . LEU A 1 101 ? 8.930 40.488 30.788 1.00 10.57 101 LEU A CA 1
ATOM 741 C C . LEU A 1 101 ? 9.509 41.296 31.946 1.00 10.00 101 LEU A C 1
ATOM 742 O O . LEU A 1 101 ? 9.347 40.941 33.103 1.00 10.78 101 LEU A O 1
ATOM 747 N N . LEU A 1 102 ? 10.186 42.393 31.625 1.00 10.65 102 LEU A N 1
ATOM 748 C CA . LEU A 1 102 ? 10.788 43.220 32.662 1.00 11.72 102 LEU A CA 1
ATOM 749 C C . LEU A 1 102 ? 9.752 43.898 33.555 1.00 11.21 102 LEU A C 1
ATOM 750 O O . LEU A 1 102 ? 9.925 43.990 34.768 1.00 11.49 102 LEU A O 1
ATOM 755 N N . ALA A 1 103 ? 8.672 44.370 32.949 1.00 10.80 103 ALA A N 1
ATOM 756 C CA . ALA A 1 103 ? 7.629 45.052 33.704 1.00 12.02 103 ALA A CA 1
ATOM 757 C C . ALA A 1 103 ? 6.876 44.123 34.644 1.00 13.18 103 ALA A C 1
ATOM 758 O O . ALA A 1 103 ? 6.636 44.468 35.802 1.00 13.36 103 ALA A O 1
ATOM 760 N N . GLU A 1 104 ? 6.525 42.940 34.145 1.00 13.00 104 GLU A N 1
ATOM 761 C CA . GLU A 1 104 ? 5.747 41.979 34.920 1.00 14.99 104 GLU A CA 1
ATOM 762 C C . GLU A 1 104 ? 6.488 40.878 35.680 1.00 14.55 104 GLU A C 1
ATOM 763 O O . GLU A 1 104 ? 5.902 40.218 36.538 1.00 15.14 104 GLU A O 1
ATOM 769 N N . ALA A 1 105 ? 7.767 40.674 35.389 1.00 13.35 105 ALA A N 1
ATOM 770 C CA . ALA A 1 105 ? 8.520 39.635 36.085 1.00 13.66 105 ALA A CA 1
ATOM 771 C C . ALA A 1 105 ? 9.699 40.236 36.844 1.00 13.78 105 ALA A C 1
ATOM 772 O O . ALA A 1 105 ? 10.705 39.568 37.075 1.00 14.13 105 ALA A O 1
ATOM 774 N N . TRP A 1 106 ? 9.553 41.496 37.241 1.00 14.05 106 TRP A N 1
ATOM 775 C CA . TRP A 1 106 ? 10.596 42.226 37.962 1.00 14.90 106 TRP A CA 1
ATOM 776 C C . TRP A 1 106 ? 11.032 41.553 39.260 1.00 16.42 106 TRP A C 1
ATOM 777 O O . TRP A 1 106 ? 12.215 41.577 39.619 1.00 16.90 106 TRP A O 1
ATOM 788 N N . GLU A 1 107 ? 10.078 40.959 39.970 1.00 16.35 107 GLU A N 1
ATOM 789 C CA . GLU A 1 107 ? 10.380 40.292 41.224 1.00 18.38 107 GLU A CA 1
ATOM 790 C C . GLU A 1 107 ? 11.501 39.266 41.046 1.00 17.38 107 GLU A C 1
ATOM 791 O O . GLU A 1 107 ? 12.337 39.091 41.932 1.00 17.81 107 GLU A O 1
ATOM 797 N N . SER A 1 108 ? 11.521 38.600 39.896 1.00 15.15 108 SER A N 1
ATOM 798 C CA . SER A 1 108 ? 12.551 37.599 39.608 1.00 15.34 108 SER A CA 1
ATOM 799 C C . SER A 1 108 ? 13.783 38.193 38.924 1.00 14.83 108 SER A C 1
ATOM 800 O O . SER A 1 108 ? 14.905 37.739 39.141 1.00 14.35 108 SER A O 1
ATOM 803 N N . LEU A 1 109 ? 13.573 39.213 38.103 1.00 14.08 109 LEU A N 1
ATOM 804 C CA . LEU A 1 109 ? 14.674 39.817 37.365 1.00 13.63 109 LEU A CA 1
ATOM 805 C C . LEU A 1 109 ? 15.474 40.919 38.043 1.00 13.82 109 LEU A C 1
ATOM 806 O O . LEU A 1 109 ? 16.663 41.077 37.763 1.00 14.63 109 LEU A O 1
ATOM 811 N N . ARG A 1 110 ? 14.840 41.680 38.929 1.00 14.31 110 ARG A N 1
ATOM 812 C CA . ARG A 1 110 ? 15.532 42.785 39.588 1.00 13.99 110 ARG A CA 1
ATOM 813 C C . ARG A 1 110 ? 16.907 42.454 40.161 1.00 14.85 110 ARG A C 1
ATOM 814 O O . ARG A 1 110 ? 17.863 43.206 39.950 1.00 14.29 110 ARG A O 1
ATOM 822 N N . PRO A 1 111 ? 17.032 41.333 40.892 1.00 15.38 111 PRO A N 1
ATOM 823 C CA . PRO A 1 111 ? 18.349 41.010 41.450 1.00 15.42 111 PRO A CA 1
ATOM 824 C C . PRO A 1 111 ? 19.471 40.991 40.413 1.00 14.72 111 PRO A C 1
ATOM 825 O O . PRO A 1 111 ? 20.568 41.493 40.668 1.00 14.94 111 PRO A O 1
ATOM 829 N N . PHE A 1 112 ? 19.190 40.442 39.238 1.00 12.71 112 PHE A N 1
ATOM 830 C CA . PHE A 1 112 ? 20.191 40.370 38.183 1.00 12.54 112 PHE A CA 1
ATOM 831 C C . PHE A 1 112 ? 20.433 41.745 37.563 1.00 11.96 112 PHE A C 1
ATOM 832 O O . PHE A 1 112 ? 21.561 42.084 37.192 1.00 12.29 112 PHE A O 1
ATOM 840 N N . ALA A 1 113 ? 19.372 42.538 37.451 1.00 12.55 113 ALA A N 1
ATOM 841 C CA . ALA A 1 113 ? 19.518 43.881 36.909 1.00 12.50 113 ALA A CA 1
ATOM 842 C C . ALA A 1 113 ? 20.425 44.687 37.841 1.00 13.31 113 ALA A C 1
ATOM 843 O O . ALA A 1 113 ? 21.241 45.493 37.382 1.00 11.34 113 ALA A O 1
ATOM 845 N N . GLU A 1 114 ? 20.286 44.467 39.151 1.00 14.30 114 GLU A N 1
ATOM 846 C CA . GLU A 1 114 ? 21.106 45.173 40.140 1.00 15.52 114 GLU A CA 1
ATOM 847 C C . GLU A 1 114 ? 22.587 44.810 39.992 1.00 16.49 114 GLU A C 1
ATOM 848 O O . GLU A 1 114 ? 23.459 45.613 40.319 1.00 17.48 114 GLU A O 1
ATOM 854 N N . GLU A 1 115 ? 22.852 43.588 39.529 1.00 15.02 115 GLU A N 1
ATOM 855 C CA . GLU A 1 115 ? 24.216 43.091 39.317 1.00 16.22 115 GLU A CA 1
ATOM 856 C C . GLU A 1 115 ? 24.760 43.569 37.965 1.00 14.33 115 GLU A C 1
ATOM 857 O O . GLU A 1 115 ? 25.891 43.254 37.602 1.00 14.24 115 GLU A O 1
ATOM 863 N N . GLY A 1 116 ? 23.945 44.316 37.222 1.00 13.64 116 GLY A N 1
ATOM 864 C CA . GLY A 1 116 ? 24.364 44.822 35.926 1.00 12.49 116 GLY A CA 1
ATOM 865 C C . GLY A 1 116 ? 24.383 43.790 34.811 1.00 12.55 116 GLY A C 1
ATOM 866 O O . GLY A 1 116 ? 25.127 43.929 33.842 1.00 11.85 116 GLY A O 1
ATOM 867 N N . LEU A 1 117 ? 23.553 42.758 34.940 1.00 11.71 117 LEU A N 1
ATOM 868 C CA . LEU A 1 117 ? 23.486 41.691 33.942 1.00 11.12 117 LEU A CA 1
ATOM 869 C C . LEU A 1 117 ? 22.388 41.868 32.896 1.00 10.66 117 LEU A C 1
ATOM 870 O O . LEU A 1 117 ? 22.290 41.082 31.961 1.00 11.11 117 LEU A O 1
ATOM 875 N N . ILE A 1 118 ? 21.558 42.894 33.043 1.00 10.35 118 ILE A N 1
ATOM 876 C CA . ILE A 1 118 ? 20.484 43.084 32.082 1.00 9.21 118 ILE A CA 1
ATOM 877 C C . ILE A 1 118 ? 20.636 44.377 31.304 1.00 9.40 118 ILE A C 1
ATOM 878 O O . ILE A 1 118 ? 20.693 45.459 31.885 1.00 10.35 118 ILE A O 1
ATOM 883 N N . TYR A 1 119 ? 20.735 44.245 29.987 1.00 8.54 119 TYR A N 1
ATOM 884 C CA . TYR A 1 119 ? 20.852 45.386 29.095 1.00 10.00 119 TYR A CA 1
ATOM 885 C C . TYR A 1 119 ? 19.518 45.448 28.354 1.00 10.54 119 TYR A C 1
ATOM 886 O O . TYR A 1 119 ? 19.128 44.480 27.695 1.00 10.67 119 TYR A O 1
ATOM 895 N N . HIS A 1 120 ? 18.796 46.559 28.473 1.00 8.58 120 HIS A N 1
ATOM 896 C CA . HIS A 1 120 ? 17.511 46.632 27.788 1.00 8.64 120 HIS A CA 1
ATOM 897 C C . HIS A 1 120 ? 17.158 47.969 27.162 1.00 8.92 120 HIS A C 1
ATOM 898 O O . HIS A 1 120 ? 16.022 48.421 27.244 1.00 10.01 120 HIS A O 1
ATOM 905 N N . GLU A 1 121 ? 18.131 48.592 26.507 1.00 8.23 121 GLU A N 1
ATOM 906 C CA . GLU A 1 121 ? 17.868 49.862 25.854 1.00 7.71 121 GLU A CA 1
ATOM 907 C C . GLU A 1 121 ? 16.750 49.695 24.824 1.00 8.58 121 GLU A C 1
ATOM 908 O O . GLU A 1 121 ? 15.896 50.566 24.679 1.00 9.59 121 GLU A O 1
ATOM 914 N N . ALA A 1 122 ? 16.748 48.568 24.121 1.00 8.96 122 ALA A N 1
ATOM 915 C CA . ALA A 1 122 ? 15.746 48.325 23.088 1.00 9.08 122 ALA A CA 1
ATOM 916 C C . ALA A 1 122 ? 14.324 48.105 23.616 1.00 9.68 122 ALA A C 1
ATOM 917 O O . ALA A 1 122 ? 13.373 48.063 22.831 1.00 11.42 122 ALA A O 1
ATOM 919 N N . SER A 1 123 ? 14.169 47.985 24.932 1.00 9.32 123 SER A N 1
ATOM 920 C CA . SER A 1 123 ? 12.842 47.751 25.513 1.00 9.95 123 SER A CA 1
ATOM 921 C C . SER A 1 123 ? 11.969 49.000 25.597 1.00 10.06 123 SER A C 1
ATOM 922 O O . SER A 1 123 ? 10.766 48.915 25.863 1.00 9.64 123 SER A O 1
ATOM 925 N N . VAL A 1 124 ? 12.569 50.162 25.383 1.00 9.44 124 VAL A N 1
ATOM 926 C CA . VAL A 1 124 ? 11.811 51.409 25.422 1.00 9.45 124 VAL A CA 1
ATOM 927 C C . VAL A 1 124 ? 12.247 52.286 24.263 1.00 10.05 124 VAL A C 1
ATOM 928 O O . VAL A 1 124 ? 13.401 52.673 24.180 1.00 10.00 124 VAL A O 1
ATOM 932 N N . MET A 1 125 ? 11.323 52.585 23.361 1.00 9.93 125 MET A N 1
ATOM 933 C CA . MET A 1 125 ? 11.620 53.414 22.204 1.00 10.21 125 MET A CA 1
ATOM 934 C C . MET A 1 125 ? 12.687 52.824 21.289 1.00 8.49 125 MET A C 1
ATOM 935 O O . MET A 1 125 ? 13.443 53.536 20.634 1.00 8.59 125 MET A O 1
ATOM 940 N N . ALA A 1 126 ? 12.711 51.498 21.241 1.00 9.19 126 ALA A N 1
ATOM 941 C CA . ALA A 1 126 ? 13.622 50.777 20.377 1.00 9.21 126 ALA A CA 1
ATOM 942 C C . ALA A 1 126 ? 15.055 51.260 20.512 1.00 9.09 126 ALA A C 1
ATOM 943 O O . ALA A 1 126 ? 15.539 51.428 21.615 1.00 7.88 126 ALA A O 1
ATOM 945 N N . GLY A 1 127 ? 15.721 51.458 19.377 1.00 9.12 127 GLY A N 1
ATOM 946 C CA . GLY A 1 127 ? 17.105 51.897 19.383 1.00 9.90 127 GLY A CA 1
ATOM 947 C C . GLY A 1 127 ? 17.289 53.372 19.667 1.00 10.78 127 GLY A C 1
ATOM 948 O O . GLY A 1 127 ? 18.417 53.874 19.694 1.00 9.72 127 GLY A O 1
ATOM 949 N N . THR A 1 128 ? 16.188 54.087 19.847 1.00 9.90 128 THR A N 1
ATOM 950 C CA . THR A 1 128 ? 16.294 55.506 20.157 1.00 11.25 128 THR A CA 1
ATOM 951 C C . THR A 1 128 ? 16.763 55.572 21.598 1.00 9.94 128 THR A C 1
ATOM 952 O O . THR A 1 128 ? 16.329 54.789 22.428 1.00 10.56 128 THR A O 1
ATOM 956 N N . PRO A 1 129 ? 17.684 56.491 21.912 1.00 12.14 129 PRO A N 1
ATOM 957 C CA . PRO A 1 129 ? 18.158 56.571 23.295 1.00 12.51 129 PRO A CA 1
ATOM 958 C C . PRO A 1 129 ? 17.050 56.985 24.253 1.00 14.13 129 PRO A C 1
ATOM 959 O O . PRO A 1 129 ? 16.466 58.062 24.114 1.00 17.25 129 PRO A O 1
ATOM 963 N N . ALA A 1 130 ? 16.747 56.119 25.209 1.00 12.45 130 ALA A N 1
ATOM 964 C CA . ALA A 1 130 ? 15.731 56.420 26.203 1.00 11.10 130 ALA A CA 1
ATOM 965 C C . ALA A 1 130 ? 16.288 56.087 27.580 1.00 11.18 130 ALA A C 1
ATOM 966 O O . ALA A 1 130 ? 16.212 56.897 28.496 1.00 10.72 130 ALA A O 1
ATOM 968 N N . LEU A 1 131 ? 16.850 54.893 27.732 1.00 10.21 131 LEU A N 1
ATOM 969 C CA . LEU A 1 131 ? 17.417 54.527 29.021 1.00 10.91 131 LEU A CA 1
ATOM 970 C C . LEU A 1 131 ? 18.714 55.302 29.254 1.00 10.39 131 LEU A C 1
ATOM 971 O O . LEU A 1 131 ? 18.966 55.778 30.357 1.00 9.51 131 LEU A O 1
ATOM 976 N N . SER A 1 132 ? 19.531 55.424 28.210 1.00 11.49 132 SER A N 1
ATOM 977 C CA . SER A 1 132 ? 20.799 56.145 28.323 1.00 10.86 132 SER A CA 1
ATOM 978 C C . SER A 1 132 ? 20.524 57.624 28.575 1.00 10.75 132 SER A C 1
ATOM 979 O O . SER A 1 132 ? 21.276 58.301 29.273 1.00 11.64 132 SER A O 1
ATOM 982 N N . PHE A 1 133 ? 19.439 58.110 27.984 1.00 10.21 133 PHE A N 1
ATOM 983 C CA . PHE A 1 133 ? 19.005 59.493 28.142 1.00 10.51 133 PHE A CA 1
ATOM 984 C C . PHE A 1 133 ? 18.721 59.713 29.627 1.00 10.68 133 PHE A C 1
ATOM 985 O O . PHE A 1 133 ? 19.206 60.667 30.234 1.00 10.58 133 PHE A O 1
ATOM 993 N N . LEU A 1 134 ? 17.944 58.810 30.222 1.00 9.27 134 LEU A N 1
ATOM 994 C CA . LEU A 1 134 ? 17.618 58.945 31.630 1.00 8.97 134 LEU A CA 1
ATOM 995 C C . LEU A 1 134 ? 18.808 58.694 32.540 1.00 10.76 134 LEU A C 1
ATOM 996 O O . LEU A 1 134 ? 18.869 59.246 33.629 1.00 10.60 134 LEU A O 1
ATOM 1001 N N . GLU A 1 135 ? 19.740 57.843 32.116 1.00 10.75 135 GLU A N 1
ATOM 1002 C CA . GLU A 1 135 ? 20.926 57.589 32.936 1.00 10.79 135 GLU A CA 1
ATOM 1003 C C . GLU A 1 135 ? 21.680 58.900 33.119 1.00 11.57 135 GLU A C 1
ATOM 1004 O O . GLU A 1 135 ? 22.228 59.168 34.188 1.00 11.65 135 GLU A O 1
ATOM 1010 N N . THR A 1 136 ? 21.691 59.719 32.074 1.00 10.50 136 THR A N 1
ATOM 1011 C CA . THR A 1 136 ? 22.367 61.010 32.137 1.00 9.89 136 THR A CA 1
ATOM 1012 C C . THR A 1 136 ? 21.519 62.000 32.926 1.00 9.77 136 THR A C 1
ATOM 1013 O O . THR A 1 136 ? 22.046 62.906 33.568 1.00 10.03 136 THR A O 1
ATOM 1017 N N . LEU A 1 137 ? 20.202 61.827 32.881 1.00 9.78 137 LEU A N 1
ATOM 1018 C CA . LEU A 1 137 ? 19.327 62.720 33.630 1.00 11.00 137 LEU A CA 1
ATOM 1019 C C . LEU A 1 137 ? 19.457 62.507 35.131 1.00 11.51 137 LEU A C 1
ATOM 1020 O O . LEU A 1 137 ? 18.949 63.301 35.921 1.00 12.69 137 LEU A O 1
ATOM 1025 N N . ARG A 1 138 ? 20.130 61.431 35.526 1.00 9.95 138 ARG A N 1
ATOM 1026 C CA . ARG A 1 138 ? 20.331 61.151 36.941 1.00 11.16 138 ARG A CA 1
ATOM 1027 C C . ARG A 1 138 ? 21.124 62.280 37.585 1.00 11.47 138 ARG A C 1
ATOM 1028 O O . ARG A 1 138 ? 21.131 62.421 38.801 1.00 12.48 138 ARG A O 1
ATOM 1036 N N . GLY A 1 139 ? 21.788 63.080 36.755 1.00 12.14 139 GLY A N 1
ATOM 1037 C CA . GLY A 1 139 ? 22.574 64.187 37.277 1.00 10.59 139 GLY A CA 1
ATOM 1038 C C . GLY A 1 139 ? 21.698 65.213 37.969 1.00 12.36 139 GLY A C 1
ATOM 1039 O O . GLY A 1 139 ? 22.173 66.034 38.747 1.00 11.37 139 GLY A O 1
ATOM 1040 N N . SER A 1 140 ? 20.404 65.162 37.675 1.00 11.33 140 SER A N 1
ATOM 1041 C CA . SER A 1 140 ? 19.438 66.079 38.267 1.00 12.56 140 SER A CA 1
ATOM 1042 C C . SER A 1 140 ? 18.361 65.293 39.002 1.00 12.69 140 SER A C 1
ATOM 1043 O O . SER A 1 140 ? 18.346 64.060 38.971 1.00 13.62 140 SER A O 1
ATOM 1046 N N . GLU A 1 141 ? 17.470 66.013 39.675 1.00 13.06 141 GLU A N 1
ATOM 1047 C CA . GLU A 1 141 ? 16.369 65.374 40.381 1.00 13.95 141 GLU A CA 1
ATOM 1048 C C . GLU A 1 141 ? 15.157 65.604 39.492 1.00 13.27 141 GLU A C 1
ATOM 1049 O O . GLU A 1 141 ? 14.897 66.725 39.071 1.00 14.16 141 GLU A O 1
ATOM 1055 N N . LEU A 1 142 ? 14.439 64.531 39.183 1.00 14.25 142 LEU A N 1
ATOM 1056 C CA . LEU A 1 142 ? 13.280 64.603 38.309 1.00 13.06 142 LEU A CA 1
ATOM 1057 C C . LEU A 1 142 ? 12.114 65.430 38.841 1.00 13.42 142 LEU A C 1
ATOM 1058 O O . LEU A 1 142 ? 11.674 65.251 39.976 1.00 14.37 142 LEU A O 1
ATOM 1063 N N . LEU A 1 143 ? 11.630 66.346 38.012 1.00 13.52 143 LEU A N 1
ATOM 1064 C CA . LEU A 1 143 ? 10.480 67.163 38.375 1.00 15.03 143 LEU A CA 1
ATOM 1065 C C . LEU A 1 143 ? 9.281 66.432 37.775 1.00 16.54 143 LEU A C 1
ATOM 1066 O O . LEU A 1 143 ? 8.336 66.069 38.485 1.00 17.11 143 LEU A O 1
ATOM 1071 N N . GLU A 1 144 ? 9.340 66.211 36.466 1.00 15.94 144 GLU A N 1
ATOM 1072 C CA . GLU A 1 144 ? 8.279 65.501 35.757 1.00 16.12 144 GLU A CA 1
ATOM 1073 C C . GLU A 1 144 ? 8.763 64.877 34.449 1.00 14.59 144 GLU A C 1
ATOM 1074 O O . GLU A 1 144 ? 9.654 65.404 33.782 1.00 14.50 144 GLU A O 1
ATOM 1080 N N . LEU A 1 145 ? 8.164 63.738 34.101 1.00 14.01 145 LEU A N 1
ATOM 1081 C CA . LEU A 1 145 ? 8.499 63.010 32.883 1.00 13.13 145 LEU A CA 1
ATOM 1082 C C . LEU A 1 145 ? 7.221 62.655 32.117 1.00 12.61 145 LEU A C 1
ATOM 1083 O O . LEU A 1 145 ? 6.238 62.207 32.712 1.00 13.34 145 LEU A O 1
ATOM 1088 N N . HIS A 1 146 ? 7.240 62.863 30.805 1.00 13.36 146 HIS A N 1
ATOM 1089 C CA . HIS A 1 146 ? 6.092 62.548 29.958 1.00 14.25 146 HIS A CA 1
ATOM 1090 C C . HIS A 1 146 ? 6.586 62.051 28.608 1.00 14.95 146 HIS A C 1
ATOM 1091 O O . HIS A 1 146 ? 7.391 62.706 27.945 1.00 13.90 146 HIS A O 1
ATOM 1098 N N . GLY A 1 147 ? 6.104 60.892 28.187 1.00 13.09 147 GLY A N 1
ATOM 1099 C CA . GLY A 1 147 ? 6.539 60.388 26.905 1.00 13.31 147 GLY A CA 1
ATOM 1100 C C . GLY A 1 147 ? 5.397 59.818 26.101 1.00 13.83 147 GLY A C 1
ATOM 1101 O O . GLY A 1 147 ? 4.307 59.581 26.619 1.00 14.34 147 GLY A O 1
ATOM 1102 N N . ILE A 1 148 ? 5.657 59.650 24.814 1.00 13.37 148 ILE A N 1
ATOM 1103 C CA . ILE A 1 148 ? 4.722 59.051 23.872 1.00 12.98 148 ILE A CA 1
ATOM 1104 C C . ILE A 1 148 ? 5.587 57.849 23.528 1.00 13.04 148 ILE A C 1
ATOM 1105 O O . ILE A 1 148 ? 6.482 57.936 22.687 1.00 12.96 148 ILE A O 1
ATOM 1110 N N . LEU A 1 149 ? 5.317 56.738 24.206 1.00 12.92 149 LEU A N 1
ATOM 1111 C CA . LEU A 1 149 ? 6.125 55.535 24.071 1.00 13.23 149 LEU A CA 1
ATOM 1112 C C . LEU A 1 149 ? 5.674 54.435 23.123 1.00 12.97 149 LEU A C 1
ATOM 1113 O O . LEU A 1 149 ? 6.486 53.607 22.717 1.00 16.83 149 LEU A O 1
ATOM 1118 N N . ASN A 1 150 ? 4.401 54.415 22.753 1.00 13.11 150 ASN A N 1
ATOM 1119 C CA . ASN A 1 150 ? 3.930 53.364 21.866 1.00 13.34 150 ASN A CA 1
ATOM 1120 C C . ASN A 1 150 ? 3.858 53.824 20.413 1.00 13.51 150 ASN A C 1
ATOM 1121 O O . ASN A 1 150 ? 3.243 54.836 20.105 1.00 13.77 150 ASN A O 1
ATOM 1126 N N . GLY A 1 151 ? 4.504 53.078 19.520 1.00 12.95 151 GLY A N 1
ATOM 1127 C CA . GLY A 1 151 ? 4.501 53.453 18.120 1.00 14.33 151 GLY A CA 1
ATOM 1128 C C . GLY A 1 151 ? 3.152 53.292 17.445 1.00 15.26 151 GLY A C 1
ATOM 1129 O O . GLY A 1 151 ? 2.758 54.114 16.617 1.00 16.22 151 GLY A O 1
ATOM 1130 N N . THR A 1 152 ? 2.438 52.232 17.803 1.00 14.63 152 THR A N 1
ATOM 1131 C CA . THR A 1 152 ? 1.131 51.960 17.213 1.00 14.20 152 THR A CA 1
ATOM 1132 C C . THR A 1 152 ? 0.099 53.058 17.456 1.00 13.88 152 THR A C 1
ATOM 1133 O O . THR A 1 152 ? -0.530 53.533 16.512 1.00 13.81 152 THR A O 1
ATOM 1137 N N . THR A 1 153 ? -0.080 53.454 18.711 1.00 13.72 153 THR A N 1
ATOM 1138 C CA . THR A 1 153 ? -1.056 54.493 19.028 1.00 14.17 153 THR A CA 1
ATOM 1139 C C . THR A 1 153 ? -0.621 55.873 18.541 1.00 14.40 153 THR A C 1
ATOM 1140 O O . THR A 1 153 ? -1.451 56.762 18.361 1.00 14.99 153 THR A O 1
ATOM 1144 N N . LEU A 1 154 ? 0.676 56.058 18.315 1.00 14.02 154 LEU A N 1
ATOM 1145 C CA . LEU A 1 154 ? 1.137 57.339 17.796 1.00 14.80 154 LEU A CA 1
ATOM 1146 C C . LEU A 1 154 ? 0.713 57.381 16.329 1.00 15.36 154 LEU A C 1
ATOM 1147 O O . LEU A 1 154 ? 0.154 58.369 15.856 1.00 15.82 154 LEU A O 1
ATOM 1152 N N . TYR A 1 155 ? 0.973 56.294 15.610 1.00 14.91 155 TYR A N 1
ATOM 1153 C CA . TYR A 1 155 ? 0.601 56.229 14.210 1.00 15.07 155 TYR A CA 1
ATOM 1154 C C . TYR A 1 155 ? -0.902 56.443 14.067 1.00 14.27 155 TYR A C 1
ATOM 1155 O O . TYR A 1 155 ? -1.342 57.225 13.230 1.00 16.13 155 TYR A O 1
ATOM 1164 N N . ILE A 1 156 ? -1.672 55.735 14.888 1.00 14.01 156 ILE A N 1
ATOM 1165 C CA . ILE A 1 156 ? -3.132 55.813 14.842 1.00 15.60 156 ILE A CA 1
ATOM 1166 C C . ILE A 1 156 ? -3.657 57.226 15.035 1.00 16.08 156 ILE A C 1
ATOM 1167 O O . ILE A 1 156 ? -4.501 57.689 14.263 1.00 15.82 156 ILE A O 1
ATOM 1172 N N . LEU A 1 157 ? -3.157 57.918 16.051 1.00 17.33 157 LEU A N 1
ATOM 1173 C CA . LEU A 1 157 ? -3.613 59.282 16.303 1.00 18.94 157 LEU A CA 1
ATOM 1174 C C . LEU A 1 157 ? -3.170 60.234 15.187 1.00 19.05 157 LEU A C 1
ATOM 1175 O O . LEU A 1 157 ? -3.914 61.139 14.817 1.00 19.44 157 LEU A O 1
ATOM 1180 N N . GLN A 1 158 ? -1.971 60.029 14.640 1.00 19.02 158 GLN A N 1
ATOM 1181 C CA . GLN A 1 158 ? -1.494 60.878 13.545 1.00 19.48 158 GLN A CA 1
ATOM 1182 C C . GLN A 1 158 ? -2.439 60.760 12.343 1.00 20.09 158 GLN A C 1
ATOM 1183 O O . GLN A 1 158 ? -2.669 61.732 11.620 1.00 20.10 158 GLN A O 1
ATOM 1189 N N . GLU A 1 159 ? -2.995 59.567 12.145 1.00 19.25 159 GLU A N 1
ATOM 1190 C CA . GLU A 1 159 ? -3.897 59.313 11.019 1.00 18.25 159 GLU A CA 1
ATOM 1191 C C . GLU A 1 159 ? -5.331 59.785 11.236 1.00 18.57 159 GLU A C 1
ATOM 1192 O O . GLU A 1 159 ? -5.959 60.325 10.322 1.00 19.68 159 GLU A O 1
ATOM 1198 N N . MET A 1 160 ? -5.849 59.570 12.440 1.00 18.77 160 MET A N 1
ATOM 1199 C CA . MET A 1 160 ? -7.207 59.986 12.768 1.00 19.28 160 MET A CA 1
ATOM 1200 C C . MET A 1 160 ? -7.220 61.502 12.763 1.00 21.24 160 MET A C 1
ATOM 1201 O O . MET A 1 160 ? -8.255 62.154 12.562 1.00 22.31 160 MET A O 1
ATOM 1206 N N . GLU A 1 161 ? -6.031 62.041 12.991 1.00 22.19 161 GLU A N 1
ATOM 1207 C CA . GLU A 1 161 ? -5.774 63.466 13.025 1.00 25.09 161 GLU A CA 1
ATOM 1208 C C . GLU A 1 161 ? -6.091 64.035 11.654 1.00 25.24 161 GLU A C 1
ATOM 1209 O O . GLU A 1 161 ? -6.650 65.134 11.532 1.00 26.60 161 GLU A O 1
ATOM 1215 N N . LYS A 1 162 ? -5.709 63.269 10.632 1.00 25.97 162 LYS A N 1
ATOM 1216 C CA . LYS A 1 162 ? -5.895 63.611 9.227 1.00 26.08 162 LYS A CA 1
ATOM 1217 C C . LYS A 1 162 ? -7.314 63.348 8.748 1.00 26.04 162 LYS A C 1
ATOM 1218 O O . LYS A 1 162 ? -7.656 63.668 7.608 1.00 26.58 162 LYS A O 1
ATOM 1224 N N . GLY A 1 163 ? -8.131 62.755 9.612 1.00 24.49 163 GLY A N 1
ATOM 1225 C CA . GLY A 1 163 ? -9.509 62.470 9.246 1.00 24.49 163 GLY A CA 1
ATOM 1226 C C . GLY A 1 163 ? -9.855 60.994 9.126 1.00 23.57 163 GLY A C 1
ATOM 1227 O O . GLY A 1 163 ? -11.019 60.650 8.879 1.00 24.50 163 GLY A O 1
ATOM 1228 N N . ARG A 1 164 ? -8.865 60.117 9.280 1.00 21.08 164 ARG A N 1
ATOM 1229 C CA . ARG A 1 164 ? -9.126 58.676 9.188 1.00 20.42 164 ARG A CA 1
ATOM 1230 C C . ARG A 1 164 ? -9.875 58.223 10.446 1.00 18.76 164 ARG A C 1
ATOM 1231 O O . ARG A 1 164 ? -9.613 58.717 11.538 1.00 18.02 164 ARG A O 1
ATOM 1239 N N . THR A 1 165 ? -10.819 57.294 10.302 1.00 15.91 165 THR A N 1
ATOM 1240 C CA . THR A 1 165 ? -11.537 56.810 11.474 1.00 15.23 165 THR A CA 1
ATOM 1241 C C . THR A 1 165 ? -10.581 55.913 12.249 1.00 14.40 165 THR A C 1
ATOM 1242 O O . THR A 1 165 ? -9.530 55.531 11.734 1.00 14.59 165 THR A O 1
ATOM 1246 N N . TYR A 1 166 ? -10.947 55.583 13.480 1.00 13.87 166 TYR A N 1
ATOM 1247 C CA . TYR A 1 166 ? -10.119 54.714 14.302 1.00 14.59 166 TYR A CA 1
ATOM 1248 C C . TYR A 1 166 ? -9.882 53.369 13.601 1.00 13.92 166 TYR A C 1
ATOM 1249 O O . TYR A 1 166 ? -8.742 52.917 13.472 1.00 13.50 166 TYR A O 1
ATOM 1258 N N . ALA A 1 167 ? -10.960 52.729 13.152 1.00 13.85 167 ALA A N 1
ATOM 1259 C CA . ALA A 1 167 ? -10.839 51.438 12.480 1.00 12.63 167 ALA A CA 1
ATOM 1260 C C . ALA A 1 167 ? -9.994 51.541 11.217 1.00 12.92 167 ALA A C 1
ATOM 1261 O O . ALA A 1 167 ? -9.193 50.653 10.924 1.00 13.18 167 ALA A O 1
ATOM 1263 N N . GLU A 1 168 ? -10.171 52.622 10.464 1.00 13.51 168 GLU A N 1
ATOM 1264 C CA . GLU A 1 168 ? -9.401 52.804 9.245 1.00 13.72 168 GLU A CA 1
ATOM 1265 C C . GLU A 1 168 ? -7.926 52.894 9.600 1.00 13.48 168 GLU A C 1
ATOM 1266 O O . GLU A 1 168 ? -7.089 52.241 8.983 1.00 13.91 168 GLU A O 1
ATOM 1272 N N . ALA A 1 169 ? -7.621 53.708 10.602 1.00 13.51 169 ALA A N 1
ATOM 1273 C CA . ALA A 1 169 ? -6.240 53.897 11.038 1.00 14.40 169 ALA A CA 1
ATOM 1274 C C . ALA A 1 169 ? -5.634 52.598 11.550 1.00 13.64 169 ALA A C 1
ATOM 1275 O O . ALA A 1 169 ? -4.536 52.224 11.143 1.00 14.71 169 ALA A O 1
ATOM 1277 N N . LEU A 1 170 ? -6.351 51.919 12.444 1.00 13.84 170 LEU A N 1
ATOM 1278 C CA . LEU A 1 170 ? -5.882 50.655 13.008 1.00 12.99 170 LEU A CA 1
ATOM 1279 C C . LEU A 1 170 ? -5.616 49.616 11.929 1.00 13.23 170 LEU A C 1
ATOM 1280 O O . LEU A 1 170 ? -4.584 48.950 11.950 1.00 12.44 170 LEU A O 1
ATOM 1285 N N . LEU A 1 171 ? -6.551 49.469 10.991 1.00 14.56 171 LEU A N 1
ATOM 1286 C CA . LEU A 1 171 ? -6.381 48.498 9.914 1.00 15.77 171 LEU A CA 1
ATOM 1287 C C . LEU A 1 171 ? -5.083 48.737 9.169 1.00 17.17 171 LEU A C 1
ATOM 1288 O O . LEU A 1 171 ? -4.338 47.802 8.888 1.00 17.67 171 LEU A O 1
ATOM 1293 N N . GLU A 1 172 ? -4.804 49.991 8.838 1.00 17.26 172 GLU A N 1
ATOM 1294 C CA . GLU A 1 172 ? -3.569 50.247 8.126 1.00 18.79 172 GLU A CA 1
ATOM 1295 C C . GLU A 1 172 ? -2.368 49.959 9.000 1.00 18.58 172 GLU A C 1
ATOM 1296 O O . GLU A 1 172 ? -1.372 49.417 8.526 1.00 20.66 172 GLU A O 1
ATOM 1302 N N . ALA A 1 173 ? -2.447 50.322 10.274 1.00 18.38 173 ALA A N 1
ATOM 1303 C CA . ALA A 1 173 ? -1.335 50.053 11.180 1.00 19.40 173 ALA A CA 1
ATOM 1304 C C . ALA A 1 173 ? -1.052 48.551 11.147 1.00 21.15 173 ALA A C 1
ATOM 1305 O O . ALA A 1 173 ? 0.102 48.132 11.107 1.00 20.87 173 ALA A O 1
ATOM 1307 N N . GLN A 1 174 ? -2.117 47.753 11.141 1.00 22.06 174 GLN A N 1
ATOM 1308 C CA . GLN A 1 174 ? -1.982 46.297 11.105 1.00 22.48 174 GLN A CA 1
ATOM 1309 C C . GLN A 1 174 ? -1.492 45.819 9.739 1.00 23.65 174 GLN A C 1
ATOM 1310 O O . GLN A 1 174 ? -0.530 45.048 9.653 1.00 24.96 174 GLN A O 1
ATOM 1316 N N . ARG A 1 175 ? -2.160 46.270 8.677 1.00 24.79 175 ARG A N 1
ATOM 1317 C CA . ARG A 1 175 ? -1.810 45.887 7.310 1.00 26.03 175 ARG A CA 1
ATOM 1318 C C . ARG A 1 175 ? -0.355 46.184 6.994 1.00 27.06 175 ARG A C 1
ATOM 1319 O O . ARG A 1 175 ? 0.232 45.549 6.114 1.00 27.35 175 ARG A O 1
ATOM 1327 N N . LEU A 1 176 ? 0.217 47.150 7.709 1.00 27.92 176 LEU A N 1
ATOM 1328 C CA . LEU A 1 176 ? 1.610 47.541 7.521 1.00 29.10 176 LEU A CA 1
ATOM 1329 C C . LEU A 1 176 ? 2.511 46.849 8.538 1.00 29.77 176 LEU A C 1
ATOM 1330 O O . LEU A 1 176 ? 3.720 47.068 8.547 1.00 30.26 176 LEU A O 1
ATOM 1335 N N . GLY A 1 177 ? 1.914 46.033 9.404 1.00 29.85 177 GLY A N 1
ATOM 1336 C CA . GLY A 1 177 ? 2.688 45.305 10.402 1.00 30.00 177 GLY A CA 1
ATOM 1337 C C . GLY A 1 177 ? 3.042 46.004 11.707 1.00 30.26 177 GLY A C 1
ATOM 1338 O O . GLY A 1 177 ? 3.774 45.433 12.528 1.00 30.00 177 GLY A O 1
ATOM 1339 N N . TYR A 1 178 ? 2.537 47.218 11.919 1.00 30.11 178 TYR A N 1
ATOM 1340 C CA . TYR A 1 178 ? 2.834 47.958 13.142 1.00 28.66 178 TYR A CA 1
ATOM 1341 C C . TYR A 1 178 ? 2.052 47.381 14.309 1.00 28.52 178 TYR A C 1
ATOM 1342 O O . TYR A 1 178 ? 2.539 47.311 15.440 1.00 26.96 178 TYR A O 1
ATOM 1351 N N . ALA A 1 179 ? 0.826 46.960 14.016 1.00 26.59 179 ALA A N 1
ATOM 1352 C CA . ALA A 1 179 ? -0.051 46.392 15.022 1.00 26.07 179 ALA A CA 1
ATOM 1353 C C . ALA A 1 179 ? -0.330 44.930 14.704 1.00 25.99 179 ALA A C 1
ATOM 1354 O O . ALA A 1 179 ? -0.352 44.532 13.535 1.00 25.47 179 ALA A O 1
ATOM 1356 N N . GLU A 1 180 ? -0.547 44.140 15.749 1.00 25.89 180 GLU A N 1
ATOM 1357 C CA . GLU A 1 180 ? -0.834 42.722 15.601 1.00 26.02 180 GLU A CA 1
ATOM 1358 C C . GLU A 1 180 ? -2.300 42.499 15.254 1.00 25.53 180 GLU A C 1
ATOM 1359 O O . GLU A 1 180 ? -3.124 43.420 15.371 1.00 24.35 180 GLU A O 1
ATOM 1365 N N . ALA A 1 181 ? -2.613 41.277 14.823 1.00 24.85 181 ALA A N 1
ATOM 1366 C CA . ALA A 1 181 ? -3.972 40.893 14.450 1.00 24.62 181 ALA A CA 1
ATOM 1367 C C . ALA A 1 181 ? -4.910 41.321 15.562 1.00 23.80 181 ALA A C 1
ATOM 1368 O O . ALA A 1 181 ? -6.029 41.756 15.311 1.00 24.29 181 ALA A O 1
ATOM 1370 N N . ASP A 1 182 ? -4.448 41.155 16.795 1.00 23.92 182 ASP A N 1
ATOM 1371 C CA . ASP A 1 182 ? -5.191 41.590 17.968 1.00 23.38 182 ASP A CA 1
ATOM 1372 C C . ASP A 1 182 ? -4.280 42.643 18.571 1.00 22.31 182 ASP A C 1
ATOM 1373 O O . ASP A 1 182 ? -3.259 42.324 19.183 1.00 22.12 182 ASP A O 1
ATOM 1378 N N . PRO A 1 183 ? -4.627 43.919 18.385 1.00 20.96 183 PRO A N 1
ATOM 1379 C CA . PRO A 1 183 ? -3.837 45.038 18.899 1.00 20.66 183 PRO A CA 1
ATOM 1380 C C . PRO A 1 183 ? -4.073 45.470 20.346 1.00 20.19 183 PRO A C 1
ATOM 1381 O O . PRO A 1 183 ? -3.559 46.505 20.768 1.00 19.34 183 PRO A O 1
ATOM 1385 N N . THR A 1 184 ? -4.823 44.683 21.111 1.00 21.47 184 THR A N 1
ATOM 1386 C CA . THR A 1 184 ? -5.130 45.040 22.495 1.00 21.37 184 THR A CA 1
ATOM 1387 C C . THR A 1 184 ? -3.988 45.624 23.334 1.00 21.66 184 THR A C 1
ATOM 1388 O O . THR A 1 184 ? -4.126 46.723 23.872 1.00 20.39 184 THR A O 1
ATOM 1392 N N . LEU A 1 185 ? -2.866 44.918 23.454 1.00 22.08 185 LEU A N 1
ATOM 1393 C CA . LEU A 1 185 ? -1.749 45.437 24.250 1.00 23.32 185 LEU A CA 1
ATOM 1394 C C . LEU A 1 185 ? -1.395 46.878 23.892 1.00 22.32 185 LEU A C 1
ATOM 1395 O O . LEU A 1 185 ? -1.180 47.714 24.768 1.00 24.12 185 LEU A O 1
ATOM 1400 N N . ASP A 1 186 ? -1.330 47.161 22.599 1.00 21.26 186 ASP A N 1
ATOM 1401 C CA . ASP A 1 186 ? -0.995 48.499 22.149 1.00 20.17 186 ASP A CA 1
ATOM 1402 C C . ASP A 1 186 ? -2.096 49.521 22.400 1.00 19.90 186 ASP A C 1
ATOM 1403 O O . ASP A 1 186 ? -1.870 50.515 23.088 1.00 18.66 186 ASP A O 1
ATOM 1408 N N . VAL A 1 187 ? -3.290 49.270 21.863 1.00 17.52 187 VAL A N 1
ATOM 1409 C CA . VAL A 1 187 ? -4.386 50.233 22.001 1.00 17.26 187 VAL A CA 1
ATOM 1410 C C . VAL A 1 187 ? -5.026 50.461 23.367 1.00 16.98 187 VAL A C 1
ATOM 1411 O O . VAL A 1 187 ? -5.771 51.429 23.539 1.00 17.38 187 VAL A O 1
ATOM 1415 N N . GLU A 1 188 ? -4.765 49.592 24.336 1.00 16.27 188 GLU A N 1
ATOM 1416 C CA . GLU A 1 188 ? -5.316 49.807 25.666 1.00 17.37 188 GLU A CA 1
ATOM 1417 C C . GLU A 1 188 ? -4.277 50.507 26.525 1.00 16.75 188 GLU A C 1
ATOM 1418 O O . GLU A 1 188 ? -4.482 50.717 27.712 1.00 16.59 188 GLU A O 1
ATOM 1424 N N . GLY A 1 189 ? -3.151 50.857 25.904 1.00 15.41 189 GLY A N 1
ATOM 1425 C CA . GLY A 1 189 ? -2.096 51.558 26.613 1.00 15.76 189 GLY A CA 1
ATOM 1426 C C . GLY A 1 189 ? -1.242 50.712 27.535 1.00 15.20 189 GLY A C 1
ATOM 1427 O O . GLY A 1 189 ? -0.493 51.244 28.354 1.00 13.70 189 GLY A O 1
ATOM 1428 N N . ILE A 1 190 ? -1.343 49.396 27.405 1.00 13.85 190 ILE A N 1
ATOM 1429 C CA . ILE A 1 190 ? -0.572 48.500 28.248 1.00 14.25 190 ILE A CA 1
ATOM 1430 C C . ILE A 1 190 ? 0.914 48.502 27.877 1.00 13.38 190 ILE A C 1
ATOM 1431 O O . ILE A 1 190 ? 1.775 48.484 28.754 1.00 13.50 190 ILE A O 1
ATOM 1436 N N . ASP A 1 191 ? 1.215 48.532 26.585 1.00 12.25 191 ASP A N 1
ATOM 1437 C CA . ASP A 1 191 ? 2.612 48.553 26.151 1.00 12.58 191 ASP A CA 1
ATOM 1438 C C . ASP A 1 191 ? 3.279 49.813 26.701 1.00 12.53 191 ASP A C 1
ATOM 1439 O O . ASP A 1 191 ? 4.416 49.765 27.187 1.00 12.80 191 ASP A O 1
ATOM 1444 N N . ALA A 1 192 ? 2.573 50.938 26.637 1.00 12.91 192 ALA A N 1
ATOM 1445 C CA . ALA A 1 192 ? 3.121 52.189 27.164 1.00 12.27 192 ALA A CA 1
ATOM 1446 C C . ALA A 1 192 ? 3.344 52.042 28.665 1.00 12.03 192 ALA A C 1
ATOM 1447 O O . ALA A 1 192 ? 4.361 52.483 29.202 1.00 12.35 192 ALA A O 1
ATOM 1449 N N . ALA A 1 193 ? 2.383 51.417 29.343 1.00 12.74 193 ALA A N 1
ATOM 1450 C CA . ALA A 1 193 ? 2.475 51.215 30.777 1.00 13.00 193 ALA A CA 1
ATOM 1451 C C . ALA A 1 193 ? 3.697 50.377 31.131 1.00 13.13 193 ALA A C 1
ATOM 1452 O O . ALA A 1 193 ? 4.355 50.636 32.134 1.00 13.61 193 ALA A O 1
ATOM 1454 N N . HIS A 1 194 ? 3.988 49.368 30.311 1.00 12.21 194 HIS A N 1
ATOM 1455 C CA . HIS A 1 194 ? 5.147 48.513 30.549 1.00 11.92 194 HIS A CA 1
ATOM 1456 C C . HIS A 1 194 ? 6.399 49.393 30.521 1.00 10.97 194 HIS A C 1
ATOM 1457 O O . HIS A 1 194 ? 7.190 49.404 31.459 1.00 11.12 194 HIS A O 1
ATOM 1464 N N . LYS A 1 195 ? 6.555 50.132 29.430 1.00 12.11 195 LYS A N 1
ATOM 1465 C CA . LYS A 1 195 ? 7.711 51.001 29.240 1.00 11.86 195 LYS A CA 1
ATOM 1466 C C . LYS A 1 195 ? 7.827 52.094 30.294 1.00 12.26 195 LYS A C 1
ATOM 1467 O O . LYS A 1 195 ? 8.921 52.384 30.769 1.00 11.75 195 LYS A O 1
ATOM 1473 N N . LEU A 1 196 ? 6.706 52.700 30.672 1.00 11.11 196 LEU A N 1
ATOM 1474 C CA . LEU A 1 196 ? 6.748 53.743 31.690 1.00 11.98 196 LEU A CA 1
ATOM 1475 C C . LEU A 1 196 ? 7.298 53.145 32.981 1.00 11.76 196 LEU A C 1
ATOM 1476 O O . LEU A 1 196 ? 8.123 53.745 33.663 1.00 11.94 196 LEU A O 1
ATOM 1481 N N . THR A 1 197 ? 6.837 51.944 33.310 1.00 11.08 197 THR A N 1
ATOM 1482 C CA . THR A 1 197 ? 7.287 51.264 34.513 1.00 11.33 197 THR A CA 1
ATOM 1483 C C . THR A 1 197 ? 8.809 51.121 34.532 1.00 11.92 197 THR A C 1
ATOM 1484 O O . THR A 1 197 ? 9.447 51.301 35.569 1.00 10.92 197 THR A O 1
ATOM 1488 N N . LEU A 1 198 ? 9.376 50.781 33.381 1.00 10.86 198 LEU A N 1
ATOM 1489 C CA . LEU A 1 198 ? 10.821 50.616 33.264 1.00 11.61 198 LEU A CA 1
ATOM 1490 C C . LEU A 1 198 ? 11.547 51.932 33.514 1.00 12.01 198 LEU A C 1
ATOM 1491 O O . LEU A 1 198 ? 12.538 51.970 34.234 1.00 10.77 198 LEU A O 1
ATOM 1496 N N . LEU A 1 199 ? 11.040 53.008 32.921 1.00 12.71 199 LEU A N 1
ATOM 1497 C CA . LEU A 1 199 ? 11.657 54.323 33.082 1.00 10.41 199 LEU A CA 1
ATOM 1498 C C . LEU A 1 199 ? 11.655 54.769 34.541 1.00 10.81 199 LEU A C 1
ATOM 1499 O O . LEU A 1 199 ? 12.627 55.356 35.019 1.00 10.67 199 LEU A O 1
ATOM 1504 N N . ALA A 1 200 ? 10.563 54.480 35.245 1.00 10.11 200 ALA A N 1
ATOM 1505 C CA . ALA A 1 200 ? 10.425 54.842 36.653 1.00 12.00 200 ALA A CA 1
ATOM 1506 C C . ALA A 1 200 ? 11.450 54.120 37.519 1.00 12.06 200 ALA A C 1
ATOM 1507 O O . ALA A 1 200 ? 12.057 54.703 38.414 1.00 12.23 200 ALA A O 1
ATOM 1509 N N . ARG A 1 201 ? 11.621 52.833 37.259 1.00 11.48 201 ARG A N 1
ATOM 1510 C CA . ARG A 1 201 ? 12.560 52.037 38.030 1.00 11.26 201 ARG A CA 1
ATOM 1511 C C . ARG A 1 201 ? 14.000 52.490 37.833 1.00 11.94 201 ARG A C 1
ATOM 1512 O O . ARG A 1 201 ? 14.791 52.508 38.772 1.00 13.33 201 ARG A O 1
ATOM 1520 N N . LEU A 1 202 ? 14.343 52.852 36.607 1.00 11.83 202 LEU A N 1
ATOM 1521 C CA . LEU A 1 202 ? 15.705 53.276 36.330 1.00 12.51 202 LEU A CA 1
ATOM 1522 C C . LEU A 1 202 ? 16.011 54.600 37.005 1.00 13.13 202 LEU A C 1
ATOM 1523 O O . LEU A 1 202 ? 17.083 54.778 37.581 1.00 13.75 202 LEU A O 1
ATOM 1528 N N . LEU A 1 203 ? 15.049 55.515 36.976 1.00 12.81 203 LEU A N 1
ATOM 1529 C CA . LEU A 1 203 ? 15.287 56.837 37.524 1.00 14.40 203 LEU A CA 1
ATOM 1530 C C . LEU A 1 203 ? 14.907 57.146 38.973 1.00 15.63 203 LEU A C 1
ATOM 1531 O O . LEU A 1 203 ? 15.719 57.712 39.710 1.00 15.19 203 LEU A O 1
ATOM 1536 N N . VAL A 1 204 ? 13.707 56.769 39.406 1.00 15.99 204 VAL A N 1
ATOM 1537 C CA . VAL A 1 204 ? 13.294 57.124 40.763 1.00 16.52 204 VAL A CA 1
ATOM 1538 C C . VAL A 1 204 ? 12.940 56.065 41.807 1.00 17.47 204 VAL A C 1
ATOM 1539 O O . VAL A 1 204 ? 13.018 56.340 43.001 1.00 17.49 204 VAL A O 1
ATOM 1543 N N . ASP A 1 205 ? 12.541 54.868 41.390 1.00 15.55 205 ASP A N 1
ATOM 1544 C CA . ASP A 1 205 ? 12.177 53.848 42.365 1.00 15.63 205 ASP A CA 1
ATOM 1545 C C . ASP A 1 205 ? 12.440 52.467 41.785 1.00 14.72 205 ASP A C 1
ATOM 1546 O O . ASP A 1 205 ? 11.655 51.966 40.979 1.00 16.05 205 ASP A O 1
ATOM 1551 N N . PRO A 1 206 ? 13.544 51.824 42.206 1.00 15.38 206 PRO A N 1
ATOM 1552 C CA . PRO A 1 206 ? 13.894 50.494 41.698 1.00 14.65 206 PRO A CA 1
ATOM 1553 C C . PRO A 1 206 ? 12.822 49.431 41.876 1.00 16.51 206 PRO A C 1
ATOM 1554 O O . PRO A 1 206 ? 12.860 48.400 41.215 1.00 16.68 206 PRO A O 1
ATOM 1558 N N . GLY A 1 207 ? 11.865 49.678 42.764 1.00 15.84 207 GLY A N 1
ATOM 1559 C CA . GLY A 1 207 ? 10.815 48.700 42.979 1.00 17.26 207 GLY A CA 1
ATOM 1560 C C . GLY A 1 207 ? 9.460 49.093 42.422 1.00 18.06 207 GLY A C 1
ATOM 1561 O O . GLY A 1 207 ? 8.480 48.379 42.659 1.00 17.95 207 GLY A O 1
ATOM 1562 N N . PHE A 1 208 ? 9.389 50.198 41.677 1.00 17.79 208 PHE A N 1
ATOM 1563 C CA . PHE A 1 208 ? 8.104 50.650 41.138 1.00 17.10 208 PHE A CA 1
ATOM 1564 C C . PHE A 1 208 ? 7.306 49.511 40.508 1.00 17.73 208 PHE A C 1
ATOM 1565 O O . PHE A 1 208 ? 7.721 48.919 39.507 1.00 15.49 208 PHE A O 1
ATOM 1573 N N . PRO A 1 209 ? 6.137 49.203 41.090 1.00 17.90 209 PRO A N 1
ATOM 1574 C CA . PRO A 1 209 ? 5.223 48.139 40.645 1.00 17.78 209 PRO A CA 1
ATOM 1575 C C . PRO A 1 209 ? 4.453 48.460 39.364 1.00 17.50 209 PRO A C 1
ATOM 1576 O O . PRO A 1 209 ? 3.796 49.490 39.274 1.00 17.71 209 PRO A O 1
ATOM 1580 N N . PHE A 1 210 ? 4.517 47.564 38.385 1.00 17.94 210 PHE A N 1
ATOM 1581 C CA . PHE A 1 210 ? 3.807 47.768 37.131 1.00 16.25 210 PHE A CA 1
ATOM 1582 C C . PHE A 1 210 ? 2.326 47.959 37.433 1.00 18.12 210 PHE A C 1
ATOM 1583 O O . PHE A 1 210 ? 1.648 48.756 36.790 1.00 17.38 210 PHE A O 1
ATOM 1591 N N . ALA A 1 211 ? 1.848 47.211 38.424 1.00 18.47 211 ALA A N 1
ATOM 1592 C CA . ALA A 1 211 ? 0.445 47.238 38.835 1.00 19.49 211 ALA A CA 1
ATOM 1593 C C . ALA A 1 211 ? -0.056 48.599 39.288 1.00 21.08 211 ALA A C 1
ATOM 1594 O O . ALA A 1 211 ? -1.266 48.817 39.362 1.00 21.26 211 ALA A O 1
ATOM 1596 N N . GLU A 1 212 ? 0.852 49.519 39.595 1.00 20.34 212 GLU A N 1
ATOM 1597 C CA . GLU A 1 212 ? 0.419 50.836 40.045 1.00 21.63 212 GLU A CA 1
ATOM 1598 C C . GLU A 1 212 ? 0.292 51.867 38.928 1.00 20.86 212 GLU A C 1
ATOM 1599 O O . GLU A 1 212 ? -0.106 53.016 39.172 1.00 20.65 212 GLU A O 1
ATOM 1605 N N . VAL A 1 213 ? 0.606 51.458 37.701 1.00 18.86 213 VAL A N 1
ATOM 1606 C CA . VAL A 1 213 ? 0.492 52.356 36.563 1.00 19.70 213 VAL A CA 1
ATOM 1607 C C . VAL A 1 213 ? -0.967 52.329 36.114 1.00 20.40 213 VAL A C 1
ATOM 1608 O O . VAL A 1 213 ? -1.522 51.267 35.824 1.00 20.40 213 VAL A O 1
ATOM 1612 N N . GLU A 1 214 ? -1.595 53.495 36.104 1.00 21.68 214 GLU A N 1
ATOM 1613 C CA . GLU A 1 214 ? -2.987 53.602 35.687 1.00 23.33 214 GLU A CA 1
ATOM 1614 C C . GLU A 1 214 ? -3.039 53.887 34.194 1.00 22.92 214 GLU A C 1
ATOM 1615 O O . GLU A 1 214 ? -2.595 54.938 33.730 1.00 22.60 214 GLU A O 1
ATOM 1621 N N . ALA A 1 215 ? -3.584 52.943 33.436 1.00 21.25 215 ALA A N 1
ATOM 1622 C CA . ALA A 1 215 ? -3.634 53.092 31.992 1.00 21.73 215 ALA A CA 1
ATOM 1623 C C . ALA A 1 215 ? -5.018 53.148 31.370 1.00 21.63 215 ALA A C 1
ATOM 1624 O O . ALA A 1 215 ? -5.918 52.402 31.747 1.00 23.67 215 ALA A O 1
ATOM 1626 N N . GLN A 1 216 ? -5.151 54.055 30.408 1.00 22.17 216 GLN A N 1
ATOM 1627 C CA . GLN A 1 216 ? -6.368 54.277 29.635 1.00 23.66 216 GLN A CA 1
ATOM 1628 C C . GLN A 1 216 ? -5.873 54.291 28.185 1.00 23.73 216 GLN A C 1
ATOM 1629 O O . GLN A 1 216 ? -4.806 54.855 27.890 1.00 23.68 216 GLN A O 1
ATOM 1635 N N . GLY A 1 217 ? -6.622 53.653 27.290 1.00 23.17 217 GLY A N 1
ATOM 1636 C CA . GLY A 1 217 ? -6.226 53.595 25.893 1.00 23.08 217 GLY A CA 1
ATOM 1637 C C . GLY A 1 217 ? -6.939 54.573 24.976 1.00 24.51 217 GLY A C 1
ATOM 1638 O O . GLY A 1 217 ? -7.342 55.645 25.407 1.00 22.93 217 GLY A O 1
ATOM 1639 N N . ILE A 1 218 ? -7.103 54.189 23.712 1.00 25.53 218 ILE A N 1
ATOM 1640 C CA . ILE A 1 218 ? -7.749 55.030 22.705 1.00 27.71 218 ILE A CA 1
ATOM 1641 C C . ILE A 1 218 ? -9.269 54.874 22.638 1.00 27.35 218 ILE A C 1
ATOM 1642 O O . ILE A 1 218 ? -9.924 55.609 21.909 1.00 27.50 218 ILE A O 1
ATOM 1647 N N . ALA A 1 219 ? -9.821 53.929 23.392 1.00 28.49 219 ALA A N 1
ATOM 1648 C CA . ALA A 1 219 ? -11.263 53.644 23.372 1.00 30.22 219 ALA A CA 1
ATOM 1649 C C . ALA A 1 219 ? -12.242 54.820 23.303 1.00 30.90 219 ALA A C 1
ATOM 1650 O O . ALA A 1 219 ? -13.328 54.693 22.726 1.00 30.70 219 ALA A O 1
ATOM 1652 N N . ARG A 1 220 ? -11.877 55.954 23.890 1.00 31.02 220 ARG A N 1
ATOM 1653 C CA . ARG A 1 220 ? -12.757 57.120 23.879 1.00 31.13 220 ARG A CA 1
ATOM 1654 C C . ARG A 1 220 ? -12.417 58.155 22.809 1.00 30.54 220 ARG A C 1
ATOM 1655 O O . ARG A 1 220 ? -12.964 59.255 22.828 1.00 30.37 220 ARG A O 1
ATOM 1663 N N . LEU A 1 221 ? -11.540 57.809 21.868 1.00 28.85 221 LEU A N 1
ATOM 1664 C CA . LEU A 1 221 ? -11.145 58.752 20.821 1.00 28.22 221 LEU A CA 1
ATOM 1665 C C . LEU A 1 221 ? -11.811 58.552 19.461 1.00 29.62 221 LEU A C 1
ATOM 1666 O O . LEU A 1 221 ? -11.972 57.418 18.993 1.00 27.62 221 LEU A O 1
ATOM 1671 N N . THR A 1 222 ? -12.166 59.674 18.829 1.00 29.91 222 THR A N 1
ATOM 1672 C CA . THR A 1 222 ? -12.800 59.705 17.506 1.00 30.91 222 THR A CA 1
ATOM 1673 C C . THR A 1 222 ? -12.150 60.834 16.695 1.00 31.81 222 THR A C 1
ATOM 1674 O O . THR A 1 222 ? -11.428 61.671 17.248 1.00 30.23 222 THR A O 1
ATOM 1678 N N . PRO A 1 223 ? -12.404 60.884 15.376 1.00 32.62 223 PRO A N 1
ATOM 1679 C CA . PRO A 1 223 ? -11.801 61.958 14.575 1.00 33.02 223 PRO A CA 1
ATOM 1680 C C . PRO A 1 223 ? -12.330 63.336 15.006 1.00 33.58 223 PRO A C 1
ATOM 1681 O O . PRO A 1 223 ? -11.604 64.336 14.953 1.00 33.20 223 PRO A O 1
ATOM 1685 N N . GLU A 1 224 ? -13.597 63.380 15.422 1.00 33.88 224 GLU A N 1
ATOM 1686 C CA . GLU A 1 224 ? -14.228 64.622 15.861 1.00 34.52 224 GLU A CA 1
ATOM 1687 C C . GLU A 1 224 ? -13.539 65.191 17.086 1.00 34.32 224 GLU A C 1
ATOM 1688 O O . GLU A 1 224 ? -13.248 66.390 17.142 1.00 34.78 224 GLU A O 1
ATOM 1694 N N . VAL A 1 225 ? -13.302 64.335 18.079 1.00 33.66 225 VAL A N 1
ATOM 1695 C CA . VAL A 1 225 ? -12.644 64.756 19.310 1.00 33.49 225 VAL A CA 1
ATOM 1696 C C . VAL A 1 225 ? -11.325 65.426 18.940 1.00 33.23 225 VAL A C 1
ATOM 1697 O O . VAL A 1 225 ? -10.904 66.387 19.589 1.00 32.80 225 VAL A O 1
ATOM 1701 N N . LEU A 1 226 ? -10.685 64.924 17.885 1.00 32.90 226 LEU A N 1
ATOM 1702 C CA . LEU A 1 226 ? -9.413 65.483 17.436 1.00 33.30 226 LEU A CA 1
ATOM 1703 C C . LEU A 1 226 ? -9.589 66.815 16.705 1.00 34.25 226 LEU A C 1
ATOM 1704 O O . LEU A 1 226 ? -8.667 67.645 16.685 1.00 34.71 226 LEU A O 1
ATOM 1709 N N . GLN A 1 227 ? -10.757 67.024 16.099 1.00 34.81 227 GLN A N 1
ATOM 1710 C CA . GLN A 1 227 ? -11.015 68.279 15.395 1.00 35.64 227 GLN A CA 1
ATOM 1711 C C . GLN A 1 227 ? -11.216 69.339 16.463 1.00 35.19 227 GLN A C 1
ATOM 1712 O O . GLN A 1 227 ? -10.688 70.449 16.353 1.00 35.14 227 GLN A O 1
ATOM 1718 N N . LYS A 1 228 ? -11.976 68.989 17.500 1.00 34.84 228 LYS A N 1
ATOM 1719 C CA . LYS A 1 228 ? -12.223 69.902 18.607 1.00 34.70 228 LYS A CA 1
ATOM 1720 C C . LYS A 1 228 ? -10.878 70.346 19.154 1.00 33.90 228 LYS A C 1
ATOM 1721 O O . LYS A 1 228 ? -10.685 71.515 19.507 1.00 32.71 228 LYS A O 1
ATOM 1727 N N . ALA A 1 229 ? -9.952 69.394 19.220 1.00 32.54 229 ALA A N 1
ATOM 1728 C CA . ALA A 1 229 ? -8.613 69.664 19.709 1.00 31.98 229 ALA A CA 1
ATOM 1729 C C . ALA A 1 229 ? -7.871 70.582 18.741 1.00 32.11 229 ALA A C 1
ATOM 1730 O O . ALA A 1 229 ? -7.263 71.568 19.157 1.00 31.80 229 ALA A O 1
ATOM 1732 N N . GLU A 1 230 ? -7.919 70.257 17.452 1.00 32.71 230 GLU A N 1
ATOM 1733 C CA . GLU A 1 230 ? -7.237 71.057 16.444 1.00 34.48 230 GLU A CA 1
ATOM 1734 C C . GLU A 1 230 ? -7.752 72.490 16.481 1.00 34.44 230 GLU A C 1
ATOM 1735 O O . GLU A 1 230 ? -6.976 73.436 16.390 1.00 33.59 230 GLU A O 1
ATOM 1741 N N . ALA A 1 231 ? -9.063 72.642 16.631 1.00 34.39 231 ALA A N 1
ATOM 1742 C CA . ALA A 1 231 ? -9.675 73.967 16.669 1.00 34.79 231 ALA A CA 1
ATOM 1743 C C . ALA A 1 231 ? -9.152 74.831 17.818 1.00 35.13 231 ALA A C 1
ATOM 1744 O O . ALA A 1 231 ? -9.029 76.060 17.671 1.00 35.17 231 ALA A O 1
ATOM 1746 N N . ARG A 1 232 ? -8.843 74.199 18.951 1.00 34.66 232 ARG A N 1
ATOM 1747 C CA . ARG A 1 232 ? -8.337 74.915 20.124 1.00 34.66 232 ARG A CA 1
ATOM 1748 C C . ARG A 1 232 ? -6.814 74.948 20.162 1.00 32.72 232 ARG A C 1
ATOM 1749 O O . ARG A 1 232 ? -6.225 75.238 21.199 1.00 32.63 232 ARG A O 1
ATOM 1757 N N . GLY A 1 233 ? -6.191 74.632 19.032 1.00 30.74 233 GLY A N 1
ATOM 1758 C CA . GLY A 1 233 ? -4.737 74.644 18.941 1.00 29.76 233 GLY A CA 1
ATOM 1759 C C . GLY A 1 233 ? -4.014 73.545 19.705 1.00 28.80 233 GLY A C 1
ATOM 1760 O O . GLY A 1 233 ? -2.863 73.718 20.124 1.00 28.42 233 GLY A O 1
ATOM 1761 N N . GLU A 1 234 ? -4.678 72.410 19.897 1.00 27.95 234 GLU A N 1
ATOM 1762 C CA . GLU A 1 234 ? -4.056 71.300 20.618 1.00 27.53 234 GLU A CA 1
ATOM 1763 C C . GLU A 1 234 ? -3.981 70.070 19.728 1.00 25.71 234 GLU A C 1
ATOM 1764 O O . GLU A 1 234 ? -4.555 70.037 18.638 1.00 27.01 234 GLU A O 1
ATOM 1770 N N . ARG A 1 235 ? -3.245 69.068 20.201 1.00 24.90 235 ARG A N 1
ATOM 1771 C CA . ARG A 1 235 ? -3.114 67.787 19.515 1.00 24.19 235 ARG A CA 1
ATOM 1772 C C . ARG A 1 235 ? -3.339 66.759 20.622 1.00 23.32 235 ARG A C 1
ATOM 1773 O O . ARG A 1 235 ? -3.008 67.012 21.783 1.00 23.20 235 ARG A O 1
ATOM 1781 N N . VAL A 1 236 ? -3.924 65.614 20.279 1.00 21.14 236 VAL A N 1
ATOM 1782 C CA . VAL A 1 236 ? -4.171 64.578 21.277 1.00 19.35 236 VAL A CA 1
ATOM 1783 C C . VAL A 1 236 ? -3.187 63.440 21.058 1.00 17.50 236 VAL A C 1
ATOM 1784 O O . VAL A 1 236 ? -2.993 62.987 19.935 1.00 17.17 236 VAL A O 1
ATOM 1788 N N . ARG A 1 237 ? -2.546 63.012 22.139 1.00 18.10 237 ARG A N 1
ATOM 1789 C CA . ARG A 1 237 ? -1.578 61.924 22.076 1.00 17.26 237 ARG A CA 1
ATOM 1790 C C . ARG A 1 237 ? -1.696 61.061 23.321 1.00 15.83 237 ARG A C 1
ATOM 1791 O O . ARG A 1 237 ? -2.076 61.541 24.386 1.00 17.04 237 ARG A O 1
ATOM 1799 N N . LEU A 1 238 ? -1.394 59.774 23.185 1.00 16.49 238 LEU A N 1
ATOM 1800 C CA . LEU A 1 238 ? -1.424 58.893 24.339 1.00 17.00 238 LEU A CA 1
ATOM 1801 C C . LEU A 1 238 ? -0.093 59.158 25.031 1.00 16.14 238 LEU A C 1
ATOM 1802 O O . LEU A 1 238 ? 0.968 58.875 24.471 1.00 16.79 238 LEU A O 1
ATOM 1807 N N . VAL A 1 239 ? -0.154 59.702 26.237 1.00 15.59 239 VAL A N 1
ATOM 1808 C CA . VAL A 1 239 ? 1.053 60.038 26.982 1.00 15.80 239 VAL A CA 1
ATOM 1809 C C . VAL A 1 239 ? 1.261 59.248 28.264 1.00 15.77 239 VAL A C 1
ATOM 1810 O O . VAL A 1 239 ? 0.335 59.027 29.042 1.00 15.35 239 VAL A O 1
ATOM 1814 N N . ALA A 1 240 ? 2.497 58.812 28.474 1.00 15.06 240 ALA A N 1
ATOM 1815 C CA . ALA A 1 240 ? 2.859 58.080 29.673 1.00 14.64 240 ALA A CA 1
ATOM 1816 C C . ALA A 1 240 ? 3.505 59.146 30.554 1.00 15.56 240 ALA A C 1
ATOM 1817 O O . ALA A 1 240 ? 4.510 59.751 30.166 1.00 14.79 240 ALA A O 1
ATOM 1819 N N . SER A 1 241 ? 2.920 59.375 31.723 1.00 14.41 241 SER A N 1
ATOM 1820 C CA . SER A 1 241 ? 3.408 60.397 32.643 1.00 16.08 241 SER A CA 1
ATOM 1821 C C . SER A 1 241 ? 3.903 59.873 33.986 1.00 14.94 241 SER A C 1
ATOM 1822 O O . SER A 1 241 ? 3.339 58.938 34.557 1.00 14.39 241 SER A O 1
ATOM 1825 N N . LEU A 1 242 ? 4.962 60.500 34.485 1.00 16.01 242 LEU A N 1
ATOM 1826 C CA . LEU A 1 242 ? 5.530 60.174 35.782 1.00 15.95 242 LEU A CA 1
ATOM 1827 C C . LEU A 1 242 ? 5.706 61.537 36.445 1.00 16.77 242 LEU A C 1
ATOM 1828 O O . LEU A 1 242 ? 6.512 62.354 36.003 1.00 16.13 242 LEU A O 1
ATOM 1833 N N . PHE A 1 243 ? 4.933 61.782 37.494 1.00 17.18 243 PHE A N 1
ATOM 1834 C CA . PHE A 1 243 ? 4.971 63.063 38.181 1.00 18.75 243 PHE A CA 1
ATOM 1835 C C . PHE A 1 243 ? 4.613 62.917 39.648 1.00 18.65 243 PHE A C 1
ATOM 1836 O O . PHE A 1 243 ? 4.102 61.884 40.080 1.00 16.89 243 PHE A O 1
ATOM 1844 N N . GLY A 1 244 ? 4.881 63.969 40.411 1.00 20.38 244 GLY A N 1
ATOM 1845 C CA . GLY A 1 244 ? 4.588 63.942 41.826 1.00 20.81 244 GLY A CA 1
ATOM 1846 C C . GLY A 1 244 ? 3.162 64.349 42.112 1.00 22.30 244 GLY A C 1
ATOM 1847 O O . GLY A 1 244 ? 2.637 65.299 41.523 1.00 22.38 244 GLY A O 1
ATOM 1848 N N . GLU A 1 245 ? 2.530 63.604 43.007 1.00 22.39 245 GLU A N 1
ATOM 1849 C CA . GLU A 1 245 ? 1.158 63.873 43.410 1.00 25.41 245 GLU A CA 1
ATOM 1850 C C . GLU A 1 245 ? 1.015 63.417 44.857 1.00 25.06 245 GLU A C 1
ATOM 1851 O O . GLU A 1 245 ? 1.055 62.224 45.150 1.00 25.42 245 GLU A O 1
ATOM 1857 N N . GLY A 1 246 ? 0.887 64.376 45.770 1.00 25.80 246 GLY A N 1
ATOM 1858 C CA . GLY A 1 246 ? 0.748 64.037 47.171 1.00 25.09 246 GLY A CA 1
ATOM 1859 C C . GLY A 1 246 ? 2.064 63.631 47.807 1.00 25.43 246 GLY A C 1
ATOM 1860 O O . GLY A 1 246 ? 2.090 62.976 48.851 1.00 25.15 246 GLY A O 1
ATOM 1861 N N . GLY A 1 247 ? 3.170 64.016 47.179 1.00 25.99 247 GLY A N 1
ATOM 1862 C CA . GLY A 1 247 ? 4.464 63.671 47.733 1.00 25.42 247 GLY A CA 1
ATOM 1863 C C . GLY A 1 247 ? 4.905 62.271 47.354 1.00 25.02 247 GLY A C 1
ATOM 1864 O O . GLY A 1 247 ? 5.898 61.758 47.882 1.00 24.70 247 GLY A O 1
ATOM 1865 N N . ARG A 1 248 ? 4.164 61.644 46.445 1.00 24.50 248 ARG A N 1
ATOM 1866 C CA . ARG A 1 248 ? 4.503 60.300 45.979 1.00 24.98 248 ARG A CA 1
ATOM 1867 C C . ARG A 1 248 ? 4.469 60.276 44.454 1.00 21.79 248 ARG A C 1
ATOM 1868 O O . ARG A 1 248 ? 3.876 61.153 43.828 1.00 21.65 248 ARG A O 1
ATOM 1876 N N . TRP A 1 249 ? 5.118 59.289 43.846 1.00 21.05 249 TRP A N 1
ATOM 1877 C CA . TRP A 1 249 ? 5.135 59.217 42.392 1.00 19.05 249 TRP A CA 1
ATOM 1878 C C . TRP A 1 249 ? 3.869 58.600 41.834 1.00 19.19 249 TRP A C 1
ATOM 1879 O O . TRP A 1 249 ? 3.409 57.575 42.327 1.00 21.02 249 TRP A O 1
ATOM 1890 N N . ARG A 1 250 ? 3.304 59.239 40.818 1.00 19.21 250 ARG A N 1
ATOM 1891 C CA . ARG A 1 250 ? 2.118 58.725 40.158 1.00 19.26 250 ARG A CA 1
ATOM 1892 C C . ARG A 1 250 ? 2.515 58.415 38.723 1.00 18.56 250 ARG A C 1
ATOM 1893 O O . ARG A 1 250 ? 3.185 59.210 38.067 1.00 16.16 250 ARG A O 1
ATOM 1901 N N . ALA A 1 251 ? 2.106 57.251 38.237 1.00 16.15 251 ALA A N 1
ATOM 1902 C CA . ALA A 1 251 ? 2.410 56.861 36.873 1.00 16.78 251 ALA A CA 1
ATOM 1903 C C . ALA A 1 251 ? 1.091 56.581 36.191 1.00 15.92 251 ALA A C 1
ATOM 1904 O O . ALA A 1 251 ? 0.258 55.849 36.723 1.00 18.03 251 ALA A O 1
ATOM 1906 N N . ALA A 1 252 ? 0.894 57.171 35.020 1.00 15.86 252 ALA A N 1
ATOM 1907 C CA . ALA A 1 252 ? -0.345 56.975 34.290 1.00 16.42 252 ALA A CA 1
ATOM 1908 C C . ALA A 1 252 ? -0.133 57.122 32.798 1.00 17.46 252 ALA A C 1
ATOM 1909 O O . ALA A 1 252 ? 0.754 57.855 32.358 1.00 17.42 252 ALA A O 1
ATOM 1911 N N . VAL A 1 253 ? -0.955 56.411 32.037 1.00 14.62 253 VAL A N 1
ATOM 1912 C CA . VAL A 1 253 ? -0.946 56.445 30.584 1.00 15.15 253 VAL A CA 1
ATOM 1913 C C . VAL A 1 253 ? -2.370 56.821 30.177 1.00 15.98 253 VAL A C 1
ATOM 1914 O O . VAL A 1 253 ? -3.327 56.204 30.642 1.00 17.68 253 VAL A O 1
ATOM 1918 N N . ALA A 1 254 ? -2.512 57.825 29.318 1.00 16.21 254 ALA A N 1
ATOM 1919 C CA . ALA A 1 254 ? -3.835 58.252 28.879 1.00 16.88 254 ALA A CA 1
ATOM 1920 C C . ALA A 1 254 ? -3.759 59.300 27.772 1.00 17.43 254 ALA A C 1
ATOM 1921 O O . ALA A 1 254 ? -2.742 59.984 27.617 1.00 17.50 254 ALA A O 1
ATOM 1923 N N . PRO A 1 255 ? -4.827 59.424 26.969 1.00 18.30 255 PRO A N 1
ATOM 1924 C CA . PRO A 1 255 ? -4.816 60.420 25.900 1.00 17.28 255 PRO A CA 1
ATOM 1925 C C . PRO A 1 255 ? -4.764 61.806 26.554 1.00 18.95 255 PRO A C 1
ATOM 1926 O O . PRO A 1 255 ? -5.462 62.065 27.540 1.00 19.38 255 PRO A O 1
ATOM 1930 N N . ARG A 1 256 ? -3.934 62.688 26.014 1.00 18.11 256 ARG A N 1
ATOM 1931 C CA . ARG A 1 256 ? -3.784 64.027 26.582 1.00 18.80 256 ARG A CA 1
ATOM 1932 C C . ARG A 1 256 ? -3.893 65.099 25.518 1.00 18.89 256 ARG A C 1
ATOM 1933 O O . ARG A 1 256 ? -3.544 64.872 24.358 1.00 17.72 256 ARG A O 1
ATOM 1941 N N . ARG A 1 257 ? -4.394 66.263 25.924 1.00 20.28 257 ARG A N 1
ATOM 1942 C CA . ARG A 1 257 ? -4.508 67.412 25.040 1.00 22.51 257 ARG A CA 1
ATOM 1943 C C . ARG A 1 257 ? -3.226 68.216 25.249 1.00 22.80 257 ARG A C 1
ATOM 1944 O O . ARG A 1 257 ? -3.022 68.824 26.305 1.00 24.73 257 ARG A O 1
ATOM 1952 N N . LEU A 1 258 ? -2.356 68.204 24.247 1.00 22.66 258 LEU A N 1
ATOM 1953 C CA . LEU A 1 258 ? -1.087 68.914 24.340 1.00 23.26 258 LEU A CA 1
ATOM 1954 C C . LEU A 1 258 ? -1.094 70.161 23.474 1.00 23.23 258 LEU A C 1
ATOM 1955 O O . LEU A 1 258 ? -1.686 70.172 22.396 1.00 23.59 258 LEU A O 1
ATOM 1960 N N . PRO A 1 259 ? -0.440 71.236 23.934 1.00 22.99 259 PRO A N 1
ATOM 1961 C CA . PRO A 1 259 ? -0.432 72.433 23.094 1.00 22.77 259 PRO A CA 1
ATOM 1962 C C . PRO A 1 259 ? 0.281 71.985 21.823 1.00 22.99 259 PRO A C 1
ATOM 1963 O O . PRO A 1 259 ? 1.329 71.343 21.908 1.00 22.40 259 PRO A O 1
ATOM 1967 N N . GLN A 1 260 ? -0.268 72.300 20.655 1.00 22.55 260 GLN A N 1
ATOM 1968 C CA . GLN A 1 260 ? 0.358 71.871 19.407 1.00 24.84 260 GLN A CA 1
ATOM 1969 C C . GLN A 1 260 ? 1.837 72.259 19.235 1.00 24.97 260 GLN A C 1
ATOM 1970 O O . GLN A 1 260 ? 2.568 71.625 18.466 1.00 26.59 260 GLN A O 1
ATOM 1976 N N . ASP A 1 261 ? 2.289 73.286 19.944 1.00 25.02 261 ASP A N 1
ATOM 1977 C CA . ASP A 1 261 ? 3.679 73.706 19.811 1.00 26.40 261 ASP A CA 1
ATOM 1978 C C . ASP A 1 261 ? 4.651 72.847 20.602 1.00 25.11 261 ASP A C 1
ATOM 1979 O O . ASP A 1 261 ? 5.847 72.809 20.291 1.00 25.56 261 ASP A O 1
ATOM 1984 N N . HIS A 1 262 ? 4.131 72.168 21.620 1.00 22.86 262 HIS A N 1
ATOM 1985 C CA . HIS A 1 262 ? 4.942 71.338 22.495 1.00 21.50 262 HIS A CA 1
ATOM 1986 C C . HIS A 1 262 ? 5.747 70.276 21.748 1.00 20.20 262 HIS A C 1
ATOM 1987 O O . HIS A 1 262 ? 5.269 69.671 20.783 1.00 18.37 262 HIS A O 1
ATOM 1994 N N . PRO A 1 263 ? 7.004 70.061 22.170 1.00 18.67 263 PRO A N 1
ATOM 1995 C CA . PRO A 1 263 ? 7.872 69.066 21.534 1.00 17.37 263 PRO A CA 1
ATOM 1996 C C . PRO A 1 263 ? 7.167 67.724 21.347 1.00 16.07 263 PRO A C 1
ATOM 1997 O O . PRO A 1 263 ? 7.308 67.084 20.309 1.00 15.71 263 PRO A O 1
ATOM 2001 N N . LEU A 1 264 ? 6.405 67.314 22.354 1.00 16.27 264 LEU A N 1
ATOM 2002 C CA . LEU A 1 264 ? 5.690 66.039 22.292 1.00 16.84 264 LEU A CA 1
ATOM 2003 C C . LEU A 1 264 ? 4.627 66.026 21.198 1.00 18.71 264 LEU A C 1
ATOM 2004 O O . LEU A 1 264 ? 4.409 65.002 20.554 1.00 18.25 264 LEU A O 1
ATOM 2009 N N . ALA A 1 265 ? 3.966 67.160 20.986 1.00 18.81 265 ALA A N 1
ATOM 2010 C CA . ALA A 1 265 ? 2.918 67.243 19.967 1.00 19.80 265 ALA A CA 1
ATOM 2011 C C . ALA A 1 265 ? 3.510 67.308 18.566 1.00 21.25 265 ALA A C 1
ATOM 2012 O O . ALA A 1 265 ? 2.886 66.886 17.591 1.00 20.35 265 ALA A O 1
ATOM 2014 N N . ARG A 1 266 ? 4.726 67.835 18.471 1.00 20.50 266 ARG A N 1
ATOM 2015 C CA . ARG A 1 266 ? 5.401 67.973 17.191 1.00 22.12 266 ARG A CA 1
ATOM 2016 C C . ARG A 1 266 ? 6.168 66.724 16.761 1.00 21.67 266 ARG A C 1
ATOM 2017 O O . ARG A 1 266 ? 6.409 66.524 15.579 1.00 22.12 266 ARG A O 1
ATOM 2025 N N . ALA A 1 267 ? 6.547 65.885 17.719 1.00 21.95 267 ALA A N 1
ATOM 2026 C CA . ALA A 1 267 ? 7.321 64.682 17.413 1.00 20.99 267 ALA A CA 1
ATOM 2027 C C . ALA A 1 267 ? 6.685 63.733 16.386 1.00 21.61 267 ALA A C 1
ATOM 2028 O O . ALA A 1 267 ? 5.533 63.327 16.538 1.00 21.52 267 ALA A O 1
ATOM 2030 N N . ARG A 1 268 ? 7.444 63.385 15.346 1.00 22.01 268 ARG A N 1
ATOM 2031 C CA . ARG A 1 268 ? 6.974 62.460 14.312 1.00 22.60 268 ARG A CA 1
ATOM 2032 C C . ARG A 1 268 ? 7.176 61.014 14.773 1.00 22.66 268 ARG A C 1
ATOM 2033 O O . ARG A 1 268 ? 6.376 60.131 14.453 1.00 22.91 268 ARG A O 1
ATOM 2041 N N . GLY A 1 269 ? 8.263 60.780 15.506 1.00 20.71 269 GLY A N 1
ATOM 2042 C CA . GLY A 1 269 ? 8.547 59.457 16.033 1.00 18.62 269 GLY A CA 1
ATOM 2043 C C . GLY A 1 269 ? 8.170 59.462 17.502 1.00 17.46 269 GLY A C 1
ATOM 2044 O O . GLY A 1 269 ? 7.579 60.433 17.983 1.00 16.91 269 GLY A O 1
ATOM 2045 N N . ASN A 1 270 ? 8.491 58.397 18.228 1.00 15.74 270 ASN A N 1
ATOM 2046 C CA . ASN A 1 270 ? 8.169 58.370 19.643 1.00 15.21 270 ASN A CA 1
ATOM 2047 C C . ASN A 1 270 ? 9.064 59.375 20.368 1.00 14.21 270 ASN A C 1
ATOM 2048 O O . ASN A 1 270 ? 10.104 59.775 19.841 1.00 12.14 270 ASN A O 1
ATOM 2053 N N . ALA A 1 271 ? 8.660 59.787 21.565 1.00 12.35 271 ALA A N 1
ATOM 2054 C CA . ALA A 1 271 ? 9.418 60.798 22.289 1.00 12.19 271 ALA A CA 1
ATOM 2055 C C . ALA A 1 271 ? 9.337 60.762 23.814 1.00 11.59 271 ALA A C 1
ATOM 2056 O O . ALA A 1 271 ? 8.376 60.271 24.404 1.00 10.77 271 ALA A O 1
ATOM 2058 N N . LEU A 1 272 ? 10.369 61.303 24.448 1.00 10.76 272 LEU A N 1
ATOM 2059 C CA . LEU A 1 272 ? 10.439 61.348 25.900 1.00 11.18 272 LEU A CA 1
ATOM 2060 C C . LEU A 1 272 ? 10.843 62.770 26.305 1.00 11.42 272 LEU A C 1
ATOM 2061 O O . LEU A 1 272 ? 11.886 63.271 25.886 1.00 11.89 272 LEU A O 1
ATOM 2066 N N . TRP A 1 273 ? 10.001 63.409 27.110 1.00 12.21 273 TRP A N 1
ATOM 2067 C CA . TRP A 1 273 ? 10.218 64.791 27.551 1.00 14.19 273 TRP A CA 1
ATOM 2068 C C . TRP A 1 273 ? 10.425 64.821 29.061 1.00 13.17 273 TRP A C 1
ATOM 2069 O O . TRP A 1 273 ? 9.702 64.157 29.806 1.00 13.14 273 TRP A O 1
ATOM 2080 N N . VAL A 1 274 ? 11.400 65.601 29.526 1.00 13.78 274 VAL A N 1
ATOM 2081 C CA . VAL A 1 274 ? 11.666 65.657 30.956 1.00 14.65 274 VAL A CA 1
ATOM 2082 C C . VAL A 1 274 ? 12.072 67.040 31.459 1.00 14.91 274 VAL A C 1
ATOM 2083 O O . VAL A 1 274 ? 12.707 67.809 30.738 1.00 15.72 274 VAL A O 1
ATOM 2087 N N . ARG A 1 275 ? 11.673 67.344 32.690 1.00 14.12 275 ARG A N 1
ATOM 2088 C CA . ARG A 1 275 ? 12.057 68.583 33.355 1.00 14.30 275 ARG A CA 1
ATOM 2089 C C . ARG A 1 275 ? 12.665 68.084 34.659 1.00 13.68 275 ARG A C 1
ATOM 2090 O O . ARG A 1 275 ? 12.073 67.255 35.354 1.00 13.56 275 ARG A O 1
ATOM 2098 N N . ALA A 1 276 ? 13.865 68.560 34.973 1.00 13.91 276 ALA A N 1
ATOM 2099 C CA . ALA A 1 276 ? 14.556 68.128 36.176 1.00 13.71 276 ALA A CA 1
ATOM 2100 C C . ALA A 1 276 ? 15.392 69.277 36.714 1.00 14.41 276 ALA A C 1
ATOM 2101 O O . ALA A 1 276 ? 15.702 70.211 35.982 1.00 16.42 276 ALA A O 1
ATOM 2103 N N . ARG A 1 277 ? 15.749 69.202 37.990 1.00 14.88 277 ARG A N 1
ATOM 2104 C CA . ARG A 1 277 ? 16.536 70.255 38.619 1.00 15.20 277 ARG A CA 1
ATOM 2105 C C . ARG A 1 277 ? 17.940 69.741 38.934 1.00 13.64 277 ARG A C 1
ATOM 2106 O O . ARG A 1 277 ? 18.094 68.685 39.539 1.00 14.56 277 ARG A O 1
ATOM 2114 N N . PRO A 1 278 ? 18.987 70.513 38.585 1.00 12.67 278 PRO A N 1
ATOM 2115 C CA . PRO A 1 278 ? 19.025 71.825 37.933 1.00 12.55 278 PRO A CA 1
ATOM 2116 C C . PRO A 1 278 ? 19.138 71.849 36.413 1.00 13.20 278 PRO A C 1
ATOM 2117 O O . PRO A 1 278 ? 19.245 72.924 35.832 1.00 13.78 278 PRO A O 1
ATOM 2121 N N . LEU A 1 279 ? 19.135 70.691 35.757 1.00 12.55 279 LEU A N 1
ATOM 2122 C CA . LEU A 1 279 ? 19.285 70.687 34.306 1.00 13.01 279 LEU A CA 1
ATOM 2123 C C . LEU A 1 279 ? 18.311 71.575 33.554 1.00 12.61 279 LEU A C 1
ATOM 2124 O O . LEU A 1 279 ? 18.711 72.408 32.744 1.00 14.50 279 LEU A O 1
ATOM 2129 N N . GLY A 1 280 ? 17.028 71.382 33.824 1.00 12.76 280 GLY A N 1
ATOM 2130 C CA . GLY A 1 280 ? 16.003 72.139 33.137 1.00 13.18 280 GLY A CA 1
ATOM 2131 C C . GLY A 1 280 ? 15.137 71.198 32.316 1.00 12.59 280 GLY A C 1
ATOM 2132 O O . GLY A 1 280 ? 14.728 70.149 32.799 1.00 13.99 280 GLY A O 1
ATOM 2133 N N . GLU A 1 281 ? 14.889 71.563 31.066 1.00 12.84 281 GLU A N 1
ATOM 2134 C CA . GLU A 1 281 ? 14.049 70.773 30.175 1.00 14.61 281 GLU A CA 1
ATOM 2135 C C . GLU A 1 281 ? 14.823 70.059 29.069 1.00 13.83 281 GLU A C 1
ATOM 2136 O O . GLU A 1 281 ? 15.502 70.704 28.270 1.00 15.65 281 GLU A O 1
ATOM 2142 N N . ALA A 1 282 ? 14.716 68.730 29.021 1.00 12.69 282 ALA A N 1
ATOM 2143 C CA . ALA A 1 282 ? 15.405 67.937 27.995 1.00 12.23 282 ALA A CA 1
ATOM 2144 C C . ALA A 1 282 ? 14.417 67.049 27.230 1.00 12.12 282 ALA A C 1
ATOM 2145 O O . ALA A 1 282 ? 13.399 66.623 27.774 1.00 12.10 282 ALA A O 1
ATOM 2147 N N . PHE A 1 283 ? 14.751 66.743 25.982 1.00 12.37 283 PHE A N 1
ATOM 2148 C CA . PHE A 1 283 ? 13.852 65.988 25.118 1.00 12.24 283 PHE A CA 1
ATOM 2149 C C . PHE A 1 283 ? 14.593 65.067 24.141 1.00 12.04 283 PHE A C 1
ATOM 2150 O O . PHE A 1 283 ? 15.636 65.434 23.596 1.00 11.19 283 PHE A O 1
ATOM 2158 N N . VAL A 1 284 ? 14.071 63.861 23.932 1.00 11.11 284 VAL A N 1
ATOM 2159 C CA . VAL A 1 284 ? 14.687 62.953 22.974 1.00 10.34 284 VAL A CA 1
ATOM 2160 C C . VAL A 1 284 ? 13.588 62.252 22.190 1.00 11.07 284 VAL A C 1
ATOM 2161 O O . VAL A 1 284 ? 12.573 61.852 22.762 1.00 11.28 284 VAL A O 1
ATOM 2165 N N . THR A 1 285 ? 13.794 62.111 20.886 1.00 10.37 285 THR A N 1
ATOM 2166 C CA . THR A 1 285 ? 12.797 61.480 20.035 1.00 11.85 285 THR A CA 1
ATOM 2167 C C . THR A 1 285 ? 13.414 60.636 18.921 1.00 12.77 285 THR A C 1
ATOM 2168 O O . THR A 1 285 ? 14.548 60.868 18.500 1.00 12.28 285 THR A O 1
ATOM 2172 N N . GLY A 1 286 ? 12.658 59.653 18.447 1.00 11.14 286 GLY A N 1
ATOM 2173 C CA . GLY A 1 286 ? 13.138 58.792 17.382 1.00 12.98 286 GLY A CA 1
ATOM 2174 C C . GLY A 1 286 ? 12.184 57.633 17.173 1.00 11.88 286 GLY A C 1
ATOM 2175 O O . GLY A 1 286 ? 11.144 57.582 17.823 1.00 11.77 286 GLY A O 1
ATOM 2176 N N . PRO A 1 287 ? 12.497 56.700 16.259 1.00 14.27 287 PRO A N 1
ATOM 2177 C CA . PRO A 1 287 ? 11.612 55.556 16.019 1.00 15.12 287 PRO A CA 1
ATOM 2178 C C . PRO A 1 287 ? 11.419 54.780 17.318 1.00 16.48 287 PRO A C 1
ATOM 2179 O O . PRO A 1 287 ? 12.376 54.593 18.082 1.00 19.09 287 PRO A O 1
ATOM 2183 N N . GLY A 1 288 ? 10.192 54.327 17.571 1.00 16.13 288 GLY A N 1
ATOM 2184 C CA . GLY A 1 288 ? 9.911 53.583 18.790 1.00 15.26 288 GLY A CA 1
ATOM 2185 C C . GLY A 1 288 ? 9.599 52.108 18.582 1.00 15.13 288 GLY A C 1
ATOM 2186 O O . GLY A 1 288 ? 9.323 51.385 19.541 1.00 14.52 288 GLY A O 1
ATOM 2187 N N . ALA A 1 289 ? 9.657 51.663 17.331 1.00 13.83 289 ALA A N 1
ATOM 2188 C CA . ALA A 1 289 ? 9.358 50.276 16.989 1.00 14.14 289 ALA A CA 1
ATOM 2189 C C . ALA A 1 289 ? 9.921 49.935 15.613 1.00 14.77 289 ALA A C 1
ATOM 2190 O O . ALA A 1 289 ? 10.416 50.809 14.904 1.00 15.86 289 ALA A O 1
ATOM 2192 N N . GLY A 1 290 ? 9.846 48.665 15.227 1.00 13.85 290 GLY A N 1
ATOM 2193 C CA . GLY A 1 290 ? 10.361 48.285 13.927 1.00 15.08 290 GLY A CA 1
ATOM 2194 C C . GLY A 1 290 ? 11.537 47.343 14.079 1.00 14.07 290 GLY A C 1
ATOM 2195 O O . GLY A 1 290 ? 12.239 47.385 15.091 1.00 12.79 290 GLY A O 1
ATOM 2196 N N . GLY A 1 291 ? 11.755 46.506 13.073 1.00 12.43 291 GLY A N 1
ATOM 2197 C CA . GLY A 1 291 ? 12.840 45.546 13.135 1.00 12.73 291 GLY A CA 1
ATOM 2198 C C . GLY A 1 291 ? 14.202 46.199 13.245 1.00 13.61 291 GLY A C 1
ATOM 2199 O O . GLY A 1 291 ? 14.940 45.968 14.204 1.00 15.21 291 GLY A O 1
ATOM 2200 N N . GLY A 1 292 ? 14.530 47.018 12.256 1.00 12.78 292 GLY A N 1
ATOM 2201 C CA . GLY A 1 292 ? 15.816 47.687 12.241 1.00 13.20 292 GLY A CA 1
ATOM 2202 C C . GLY A 1 292 ? 16.051 48.585 13.435 1.00 12.24 292 GLY A C 1
ATOM 2203 O O . GLY A 1 292 ? 17.133 48.592 14.017 1.00 10.90 292 GLY A O 1
ATOM 2204 N N . ALA A 1 293 ? 15.035 49.353 13.805 1.00 12.30 293 ALA A N 1
ATOM 2205 C CA . ALA A 1 293 ? 15.166 50.256 14.936 1.00 10.67 293 ALA A CA 1
ATOM 2206 C C . ALA A 1 293 ? 15.442 49.496 16.232 1.00 10.49 293 ALA A C 1
ATOM 2207 O O . ALA A 1 293 ? 16.295 49.899 17.027 1.00 9.98 293 ALA A O 1
ATOM 2209 N N . THR A 1 294 ? 14.729 48.392 16.442 1.00 9.91 294 THR A N 1
ATOM 2210 C CA . THR A 1 294 ? 14.912 47.614 17.659 1.00 9.82 294 THR A CA 1
ATOM 2211 C C . THR A 1 294 ? 16.259 46.895 17.658 1.00 9.63 294 THR A C 1
ATOM 2212 O O . THR A 1 294 ? 16.937 46.830 18.689 1.00 10.74 294 THR A O 1
ATOM 2216 N N . ALA A 1 295 ? 16.648 46.370 16.501 1.00 10.03 295 ALA A N 1
ATOM 2217 C CA . ALA A 1 295 ? 17.922 45.671 16.384 1.00 10.19 295 ALA A CA 1
ATOM 2218 C C . ALA A 1 295 ? 19.041 46.639 16.745 1.00 9.49 295 ALA A C 1
ATOM 2219 O O . ALA A 1 295 ? 19.992 46.270 17.435 1.00 10.48 295 ALA A O 1
ATOM 2221 N N . SER A 1 296 ? 18.917 47.878 16.273 1.00 9.86 296 SER A N 1
ATOM 2222 C CA . SER A 1 296 ? 19.928 48.890 16.568 1.00 8.42 296 SER A CA 1
ATOM 2223 C C . SER A 1 296 ? 20.111 49.032 18.069 1.00 9.59 296 SER A C 1
ATOM 2224 O O . SER A 1 296 ? 21.230 49.195 18.554 1.00 9.31 296 SER A O 1
ATOM 2227 N N . GLY A 1 297 ? 19.006 48.985 18.808 1.00 8.62 297 GLY A N 1
ATOM 2228 C CA . GLY A 1 297 ? 19.092 49.110 20.250 1.00 9.73 297 GLY A CA 1
ATOM 2229 C C . GLY A 1 297 ? 19.750 47.897 20.882 1.00 9.34 297 GLY A C 1
ATOM 2230 O O . GLY A 1 297 ? 20.527 48.015 21.834 1.00 9.91 297 GLY A O 1
ATOM 2231 N N . LEU A 1 298 ? 19.431 46.722 20.358 1.00 9.05 298 LEU A N 1
ATOM 2232 C CA . LEU A 1 298 ? 20.003 45.498 20.893 1.00 9.24 298 LEU A CA 1
ATOM 2233 C C . LEU A 1 298 ? 21.496 45.469 20.615 1.00 9.39 298 LEU A C 1
ATOM 2234 O O . LEU A 1 298 ? 22.280 45.069 21.472 1.00 9.08 298 LEU A O 1
ATOM 2239 N N . PHE A 1 299 ? 21.876 45.892 19.412 1.00 8.05 299 PHE A N 1
ATOM 2240 C CA . PHE A 1 299 ? 23.278 45.906 19.029 1.00 9.92 299 PHE A CA 1
ATOM 2241 C C . PHE A 1 299 ? 24.030 46.955 19.839 1.00 9.11 299 PHE A C 1
ATOM 2242 O O . PHE A 1 299 ? 25.180 46.750 20.212 1.00 10.33 299 PHE A O 1
ATOM 2250 N N . ALA A 1 300 ? 23.373 48.079 20.115 1.00 8.11 300 ALA A N 1
ATOM 2251 C CA . ALA A 1 300 ? 24.006 49.126 20.908 1.00 9.41 300 ALA A CA 1
ATOM 2252 C C . ALA A 1 300 ? 24.369 48.572 22.285 1.00 9.37 300 ALA A C 1
ATOM 2253 O O . ALA A 1 300 ? 25.412 48.912 22.839 1.00 9.64 300 ALA A O 1
ATOM 2255 N N . ASP A 1 301 ? 23.503 47.726 22.842 1.00 9.92 301 ASP A N 1
ATOM 2256 C CA . ASP A 1 301 ? 23.759 47.138 24.154 1.00 9.67 301 ASP A CA 1
ATOM 2257 C C . ASP A 1 301 ? 24.867 46.091 24.091 1.00 10.30 301 ASP A C 1
ATOM 2258 O O . ASP A 1 301 ? 25.601 45.899 25.058 1.00 10.83 301 ASP A O 1
ATOM 2263 N N . LEU A 1 302 ? 24.982 45.415 22.952 1.00 9.48 302 LEU A N 1
ATOM 2264 C CA . LEU A 1 302 ? 26.029 44.420 22.782 1.00 9.42 302 LEU A CA 1
ATOM 2265 C C . LEU A 1 302 ? 27.373 45.163 22.784 1.00 9.44 302 LEU A C 1
ATOM 2266 O O . LEU A 1 302 ? 28.353 44.685 23.354 1.00 9.49 302 LEU A O 1
ATOM 2271 N N . LEU A 1 303 ? 27.408 46.340 22.163 1.00 10.17 303 LEU A N 1
ATOM 2272 C CA . LEU A 1 303 ? 28.642 47.130 22.129 1.00 9.73 303 LEU A CA 1
ATOM 2273 C C . LEU A 1 303 ? 28.949 47.683 23.512 1.00 10.21 303 LEU A C 1
ATOM 2274 O O . LEU A 1 303 ? 30.110 47.796 23.903 1.00 10.57 303 LEU A O 1
ATOM 2279 N N . ARG A 1 304 ? 27.902 48.050 24.242 1.00 9.81 304 ARG A N 1
ATOM 2280 C CA . ARG A 1 304 ? 28.067 48.565 25.592 1.00 9.83 304 ARG A CA 1
ATOM 2281 C C . ARG A 1 304 ? 28.702 47.459 26.443 1.00 10.43 304 ARG A C 1
ATOM 2282 O O . ARG A 1 304 ? 29.641 47.696 27.212 1.00 12.45 304 ARG A O 1
ATOM 2290 N N . PHE A 1 305 ? 28.195 46.239 26.295 1.00 10.60 305 PHE A N 1
ATOM 2291 C CA . PHE A 1 305 ? 28.747 45.117 27.039 1.00 10.40 305 PHE A CA 1
ATOM 2292 C C . PHE A 1 305 ? 30.213 44.878 26.665 1.00 11.30 305 PHE A C 1
ATOM 2293 O O . PHE A 1 305 ? 31.065 44.733 27.540 1.00 10.69 305 PHE A O 1
ATOM 2301 N N . LEU A 1 306 ? 30.505 44.844 25.369 1.00 11.11 306 LEU A N 1
ATOM 2302 C CA . LEU A 1 306 ? 31.873 44.602 24.924 1.00 12.22 306 LEU A CA 1
ATOM 2303 C C . LEU A 1 306 ? 32.852 45.651 25.428 1.00 14.44 306 LEU A C 1
ATOM 2304 O O . LEU A 1 306 ? 34.048 45.383 25.542 1.00 13.14 306 LEU A O 1
ATOM 2309 N N . SER A 1 307 ? 32.342 46.842 25.732 1.00 15.08 307 SER A N 1
ATOM 2310 C CA . SER A 1 307 ? 33.184 47.926 26.223 1.00 17.02 307 SER A CA 1
ATOM 2311 C C . SER A 1 307 ? 33.533 47.797 27.712 1.00 17.00 307 SER A C 1
ATOM 2312 O O . SER A 1 307 ? 34.330 48.579 28.232 1.00 19.16 307 SER A O 1
ATOM 2315 N N . GLY A 1 308 ? 32.935 46.824 28.395 1.00 16.53 308 GLY A N 1
ATOM 2316 C CA . GLY A 1 308 ? 33.206 46.632 29.810 1.00 15.99 308 GLY A CA 1
ATOM 2317 C C . GLY A 1 308 ? 32.236 47.365 30.717 1.00 16.51 308 GLY A C 1
ATOM 2318 O O . GLY A 1 308 ? 32.395 47.387 31.939 1.00 18.71 308 GLY A O 1
ATOM 2319 N N . ALA A 1 309 ? 31.213 47.959 30.115 1.00 16.08 309 ALA A N 1
ATOM 2320 C CA . ALA A 1 309 ? 30.217 48.704 30.864 1.00 13.95 309 ALA A CA 1
ATOM 2321 C C . ALA A 1 309 ? 29.083 47.794 31.308 1.00 14.83 309 ALA A C 1
ATOM 2322 O O . ALA A 1 309 ? 28.625 46.949 30.539 1.00 15.19 309 ALA A O 1
ATOM 2324 N N . PRO A 1 310 ? 28.619 47.947 32.556 1.00 15.12 310 PRO A N 1
ATOM 2325 C CA . PRO A 1 310 ? 27.519 47.102 33.035 1.00 14.82 310 PRO A CA 1
ATOM 2326 C C . PRO A 1 310 ? 26.205 47.428 32.320 1.00 12.81 310 PRO A C 1
ATOM 2327 O O . PRO A 1 310 ? 26.124 48.397 31.565 1.00 12.80 310 PRO A O 1
ATOM 2331 N N . GLY A 1 311 ? 25.185 46.607 32.555 1.00 11.10 311 GLY A N 1
ATOM 2332 C CA . GLY A 1 311 ? 23.892 46.842 31.938 1.00 9.82 311 GLY A CA 1
ATOM 2333 C C . GLY A 1 311 ? 23.179 47.995 32.618 1.00 9.69 311 GLY A C 1
ATOM 2334 O O . GLY A 1 311 ? 23.782 48.746 33.387 1.00 11.88 311 GLY A O 1
ATOM 2335 N N . HIS A 1 312 ? 21.890 48.140 32.345 1.00 10.00 312 HIS A N 1
ATOM 2336 C CA . HIS A 1 312 ? 21.127 49.222 32.942 1.00 10.78 312 HIS A CA 1
ATOM 2337 C C . HIS A 1 312 ? 20.720 48.869 34.359 1.00 11.50 312 HIS A C 1
ATOM 2338 O O . HIS A 1 312 ? 20.009 47.890 34.604 1.00 13.57 312 HIS A O 1
ATOM 2345 N N . LEU A 1 313 ? 21.197 49.675 35.296 1.00 12.71 313 LEU A N 1
ATOM 2346 C CA . LEU A 1 313 ? 20.932 49.462 36.706 1.00 12.87 313 LEU A CA 1
ATOM 2347 C C . LEU A 1 313 ? 19.691 50.192 37.186 1.00 12.90 313 LEU A C 1
ATOM 2348 O O . LEU A 1 313 ? 19.356 51.271 36.697 1.00 13.73 313 LEU A O 1
ATOM 2353 N N . PRO A 1 314 ? 18.976 49.592 38.145 1.00 13.27 314 PRO A N 1
ATOM 2354 C CA . PRO A 1 314 ? 17.770 50.222 38.691 1.00 13.72 314 PRO A CA 1
ATOM 2355 C C . PRO A 1 314 ? 18.243 51.394 39.554 1.00 12.72 314 PRO A C 1
ATOM 2356 O O . PRO A 1 314 ? 19.409 51.429 39.967 1.00 13.64 314 PRO A O 1
ATOM 2360 N N . ALA A 1 315 ? 17.364 52.353 39.825 1.00 11.99 315 ALA A N 1
ATOM 2361 C CA . ALA A 1 315 ? 17.753 53.481 40.672 1.00 12.57 315 ALA A CA 1
ATOM 2362 C C . ALA A 1 315 ? 18.394 52.920 41.945 1.00 14.19 315 ALA A C 1
ATOM 2363 O O . ALA A 1 315 ? 17.929 51.921 42.495 1.00 14.13 315 ALA A O 1
ATOM 2365 N N . PRO A 1 316 ? 19.485 53.546 42.419 1.00 15.45 316 PRO A N 1
ATOM 2366 C CA . PRO A 1 316 ? 20.192 53.101 43.626 1.00 17.10 316 PRO A CA 1
ATOM 2367 C C . PRO A 1 316 ? 19.337 53.079 44.889 1.00 18.65 316 PRO A C 1
ATOM 2368 O O . PRO A 1 316 ? 19.689 52.439 45.871 1.00 19.95 316 PRO A O 1
ATOM 2372 N N . ARG A 1 317 ? 18.210 53.775 44.853 1.00 19.74 317 ARG A N 1
ATOM 2373 C CA . ARG A 1 317 ? 17.309 53.828 45.995 1.00 21.87 317 ARG A CA 1
ATOM 2374 C C . ARG A 1 317 ? 16.071 54.573 45.537 1.00 21.69 317 ARG A C 1
ATOM 2375 O O . ARG A 1 317 ? 16.085 55.233 44.501 1.00 21.42 317 ARG A O 1
ATOM 2383 N N . ALA A 1 318 ? 14.994 54.458 46.300 1.00 21.97 318 ALA A N 1
ATOM 2384 C CA . ALA A 1 318 ? 13.771 55.161 45.950 1.00 22.18 318 ALA A CA 1
ATOM 2385 C C . ALA A 1 318 ? 13.806 56.517 46.638 1.00 22.93 318 ALA A C 1
ATOM 2386 O O . ALA A 1 318 ? 14.364 56.644 47.728 1.00 23.48 318 ALA A O 1
ATOM 2388 N N . ARG A 1 319 ? 13.243 57.531 45.990 1.00 22.84 319 ARG A N 1
ATOM 2389 C CA . ARG A 1 319 ? 13.192 58.866 46.576 1.00 23.98 319 ARG A CA 1
ATOM 2390 C C . ARG A 1 319 ? 11.925 59.556 46.098 1.00 23.54 319 ARG A C 1
ATOM 2391 O O . ARG A 1 319 ? 11.539 59.432 44.936 1.00 24.84 319 ARG A O 1
ATOM 2399 N N . PRO A 1 320 ? 11.257 60.300 46.994 1.00 23.80 320 PRO A N 1
ATOM 2400 C CA . PRO A 1 320 ? 10.018 61.007 46.656 1.00 23.00 320 PRO A CA 1
ATOM 2401 C C . PRO A 1 320 ? 10.174 62.209 45.728 1.00 22.52 320 PRO A C 1
ATOM 2402 O O . PRO A 1 320 ? 11.259 62.787 45.609 1.00 21.74 320 PRO A O 1
ATOM 2406 N N . PRO A 1 321 ? 9.085 62.587 45.040 1.00 21.92 321 PRO A N 1
ATOM 2407 C CA . PRO A 1 321 ? 9.051 63.719 44.110 1.00 22.91 321 PRO A CA 1
ATOM 2408 C C . PRO A 1 321 ? 9.400 65.024 44.805 1.00 24.82 321 PRO A C 1
ATOM 2409 O O . PRO A 1 321 ? 8.945 65.300 45.915 1.00 25.51 321 PRO A O 1
ATOM 2413 N N . LEU A 1 322 ? 10.217 65.824 44.137 1.00 26.39 322 LEU A N 1
ATOM 2414 C CA . LEU A 1 322 ? 10.644 67.104 44.673 1.00 27.77 322 LEU A CA 1
ATOM 2415 C C . LEU A 1 322 ? 9.506 68.120 44.555 1.00 28.37 322 LEU A C 1
ATOM 2416 O O . LEU A 1 322 ? 9.360 69.011 45.398 1.00 28.67 322 LEU A O 1
ATOM 2421 N N . GLU A 1 323 ? 8.687 67.974 43.516 1.00 29.51 323 GLU A N 1
ATOM 2422 C CA . GLU A 1 323 ? 7.569 68.885 43.287 1.00 30.43 323 GLU A CA 1
ATOM 2423 C C . GLU A 1 323 ? 6.298 68.185 42.852 1.00 30.89 323 GLU A C 1
ATOM 2424 O O . GLU A 1 323 ? 6.327 67.069 42.326 1.00 29.60 323 GLU A O 1
ATOM 2430 N N . GLU A 1 324 ? 5.180 68.865 43.077 1.00 31.03 324 GLU A N 1
ATOM 2431 C CA . GLU A 1 324 ? 3.868 68.361 42.703 1.00 31.44 324 GLU A CA 1
ATOM 2432 C C . GLU A 1 324 ? 3.689 68.653 41.223 1.00 32.09 324 GLU A C 1
ATOM 2433 O O . GLU A 1 324 ? 3.979 69.762 40.762 1.00 31.28 324 GLU A O 1
ATOM 2439 N N . GLY A 1 325 ? 3.222 67.659 40.475 1.00 32.20 325 GLY A N 1
ATOM 2440 C CA . GLY A 1 325 ? 3.008 67.850 39.053 1.00 33.76 325 GLY A CA 1
ATOM 2441 C C . GLY A 1 325 ? 1.550 67.661 38.697 1.00 35.09 325 GLY A C 1
ATOM 2442 O O . GLY A 1 325 ? 0.693 67.643 39.579 1.00 35.37 325 GLY A O 1
ATOM 2443 N N . SER A 1 326 ? 1.271 67.522 37.405 1.00 36.54 326 SER A N 1
ATOM 2444 C CA . SER A 1 326 ? -0.090 67.326 36.910 1.00 37.36 326 SER A CA 1
ATOM 2445 C C . SER A 1 326 ? -0.045 67.244 35.394 1.00 37.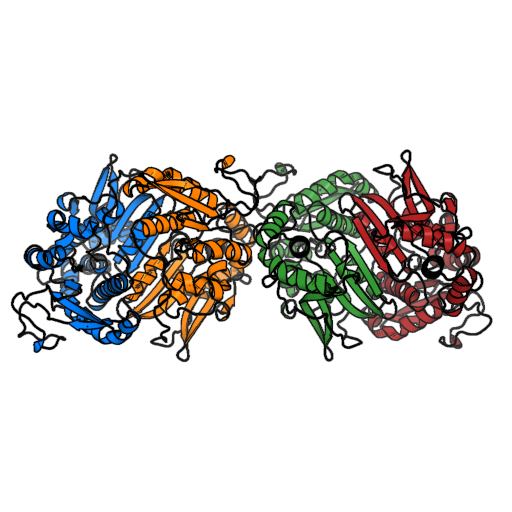39 326 SER A C 1
ATOM 2446 O O . SER A 1 326 ? 0.346 68.200 34.722 1.00 38.55 326 SER A O 1
ATOM 2449 N N . PRO A 1 327 ? -0.443 66.100 34.826 1.00 37.01 327 PRO A N 1
ATOM 2450 C CA . PRO A 1 327 ? -0.406 65.998 33.367 1.00 35.97 327 PRO A CA 1
ATOM 2451 C C . PRO A 1 327 ? -1.371 66.985 32.712 1.00 34.70 327 PRO A C 1
ATOM 2452 O O . PRO A 1 327 ? -2.147 67.660 33.401 1.00 34.84 327 PRO A O 1
ATOM 2456 N N . TRP A 1 328 ? -1.298 67.087 31.389 1.00 33.41 328 TRP A N 1
ATOM 2457 C CA . TRP A 1 328 ? -2.186 67.970 30.643 1.00 32.40 328 TRP A CA 1
ATOM 2458 C C . TRP A 1 328 ? -3.587 67.413 30.844 1.00 30.92 328 TRP A C 1
ATOM 2459 O O . TRP A 1 328 ? -3.747 66.330 31.415 1.00 29.43 328 TRP A O 1
ATOM 2470 N N . PRO A 1 329 ? -4.622 68.147 30.404 1.00 30.73 329 PRO A N 1
ATOM 2471 C CA . PRO A 1 329 ? -5.956 67.580 30.605 1.00 30.68 329 PRO A CA 1
ATOM 2472 C C . PRO A 1 329 ? -6.128 66.365 29.698 1.00 30.41 329 PRO A C 1
ATOM 2473 O O . PRO A 1 329 ? -5.439 66.235 28.681 1.00 28.61 329 PRO A O 1
ATOM 2477 N N . GLY A 1 330 ? -7.028 65.462 30.074 1.00 30.88 330 GLY A N 1
ATOM 2478 C CA . GLY A 1 330 ? -7.261 64.295 29.248 1.00 32.11 330 GLY A CA 1
ATOM 2479 C C . GLY A 1 330 ? -8.398 64.557 28.278 1.00 33.13 330 GLY A C 1
ATOM 2480 O O . GLY A 1 330 ? -8.610 65.688 27.840 1.00 33.03 330 GLY A O 1
ATOM 2481 N N . VAL A 1 331 ? -9.111 63.498 27.920 1.00 34.02 331 VAL A N 1
ATOM 2482 C CA . VAL A 1 331 ? -10.257 63.596 27.028 1.00 34.94 331 VAL A CA 1
ATOM 2483 C C . VAL A 1 331 ? -11.439 63.030 27.817 1.00 35.42 331 VAL A C 1
ATOM 2484 O O . VAL A 1 331 ? -11.338 61.862 28.262 1.00 36.34 331 VAL A O 1
ATOM 2488 N N . MET B 1 1 ? 30.982 53.231 55.103 1.00 40.49 1 MET B N 1
ATOM 2489 C CA . MET B 1 1 ? 30.811 54.515 54.359 1.00 40.12 1 MET B CA 1
ATOM 2490 C C . MET B 1 1 ? 32.165 55.163 54.127 1.00 38.52 1 MET B C 1
ATOM 2491 O O . MET B 1 1 ? 32.608 55.995 54.918 1.00 39.52 1 MET B O 1
ATOM 2496 N N . GLU B 1 2 ? 32.825 54.764 53.045 1.00 36.12 2 GLU B N 1
ATOM 2497 C CA . GLU B 1 2 ? 34.126 55.314 52.723 1.00 33.27 2 GLU B CA 1
ATOM 2498 C C . GLU B 1 2 ? 33.942 56.663 52.063 1.00 30.02 2 GLU B C 1
ATOM 2499 O O . GLU B 1 2 ? 32.874 56.972 51.528 1.00 28.06 2 GLU B O 1
ATOM 2505 N N . ALA B 1 3 ? 34.987 57.475 52.101 1.00 26.85 3 ALA B N 1
ATOM 2506 C CA . ALA B 1 3 ? 34.915 58.794 51.500 1.00 24.44 3 ALA B CA 1
ATOM 2507 C C . ALA B 1 3 ? 35.152 58.744 49.998 1.00 22.50 3 ALA B C 1
ATOM 2508 O O . ALA B 1 3 ? 35.876 57.883 49.500 1.00 22.76 3 ALA B O 1
ATOM 2510 N N . LEU B 1 4 ? 34.509 59.656 49.279 1.00 19.62 4 LEU B N 1
ATOM 2511 C CA . LEU B 1 4 ? 34.713 59.779 47.847 1.00 18.30 4 LEU B CA 1
ATOM 2512 C C . LEU B 1 4 ? 35.487 61.092 47.765 1.00 16.26 4 LEU B C 1
ATOM 2513 O O . LEU B 1 4 ? 34.897 62.175 47.781 1.00 17.45 4 LEU B O 1
ATOM 2518 N N . LYS B 1 5 ? 36.811 60.981 47.728 1.00 15.69 5 LYS B N 1
ATOM 2519 C CA . LYS B 1 5 ? 37.687 62.148 47.681 1.00 16.02 5 LYS B CA 1
ATOM 2520 C C . LYS B 1 5 ? 37.668 62.805 46.313 1.00 14.31 5 LYS B C 1
ATOM 2521 O O . LYS B 1 5 ? 38.021 62.189 45.305 1.00 15.35 5 LYS B O 1
ATOM 2527 N N . ILE B 1 6 ? 37.248 64.066 46.288 1.00 14.15 6 ILE B N 1
ATOM 2528 C CA . ILE B 1 6 ? 37.157 64.810 45.047 1.00 13.80 6 ILE B CA 1
ATOM 2529 C C . ILE B 1 6 ? 38.069 66.028 45.024 1.00 14.31 6 ILE B C 1
ATOM 2530 O O . ILE B 1 6 ? 38.079 66.831 45.952 1.00 14.43 6 ILE B O 1
ATOM 2535 N N . ALA B 1 7 ? 38.844 66.146 43.956 1.00 14.53 7 ALA B N 1
ATOM 2536 C CA . ALA B 1 7 ? 39.703 67.304 43.777 1.00 13.08 7 ALA B CA 1
ATOM 2537 C C . ALA B 1 7 ? 38.988 68.102 42.693 1.00 13.05 7 ALA B C 1
ATOM 2538 O O . ALA B 1 7 ? 38.827 67.623 41.566 1.00 14.63 7 ALA B O 1
ATOM 2540 N N . LEU B 1 8 ? 38.535 69.302 43.037 1.00 11.25 8 LEU B N 1
ATOM 2541 C CA . LEU B 1 8 ? 37.828 70.146 42.085 1.00 11.89 8 LEU B CA 1
ATOM 2542 C C . LEU B 1 8 ? 38.733 71.246 41.538 1.00 13.35 8 LEU B C 1
ATOM 2543 O O . LEU B 1 8 ? 39.318 72.018 42.302 1.00 12.66 8 LEU B O 1
ATOM 2548 N N . LEU B 1 9 ? 38.852 71.297 40.214 1.00 12.72 9 LEU B N 1
ATOM 2549 C CA . LEU B 1 9 ? 39.662 72.309 39.550 1.00 13.33 9 LEU B CA 1
ATOM 2550 C C . LEU B 1 9 ? 38.725 73.297 38.875 1.00 14.63 9 LEU B C 1
ATOM 2551 O O . LEU B 1 9 ? 38.166 73.011 37.817 1.00 14.19 9 LEU B O 1
ATOM 2556 N N . GLY B 1 10 ? 38.555 74.460 39.495 1.00 16.54 10 GLY B N 1
ATOM 2557 C CA . GLY B 1 10 ? 37.680 75.472 38.935 1.00 18.05 10 GLY B CA 1
ATOM 2558 C C . GLY B 1 10 ? 36.610 75.859 39.937 1.00 20.44 10 GLY B C 1
ATOM 2559 O O . GLY B 1 10 ? 35.813 75.022 40.359 1.00 20.13 10 GLY B O 1
ATOM 2560 N N . GLY B 1 11 ? 36.607 77.128 40.334 1.00 22.16 11 GLY B N 1
ATOM 2561 C CA . GLY B 1 11 ? 35.623 77.597 41.295 1.00 24.67 11 GLY B CA 1
ATOM 2562 C C . GLY B 1 11 ? 34.672 78.609 40.691 1.00 24.88 11 GLY B C 1
ATOM 2563 O O . GLY B 1 11 ? 34.056 79.403 41.412 1.00 28.00 11 GLY B O 1
ATOM 2564 N N . GLY B 1 12 ? 34.557 78.591 39.367 1.00 24.53 12 GLY B N 1
ATOM 2565 C CA . GLY B 1 12 ? 33.676 79.516 38.679 1.00 23.52 12 GLY B CA 1
ATOM 2566 C C . GLY B 1 12 ? 32.210 79.157 38.837 1.00 21.01 12 GLY B C 1
ATOM 2567 O O . GLY B 1 12 ? 31.820 78.497 39.804 1.00 21.25 12 GLY B O 1
ATOM 2568 N N . THR B 1 13 ? 31.397 79.588 37.882 1.00 20.66 13 THR B N 1
ATOM 2569 C CA . THR B 1 13 ? 29.971 79.310 37.930 1.00 20.67 13 THR B CA 1
ATOM 2570 C C . THR B 1 13 ? 29.725 77.806 37.939 1.00 18.76 13 THR B C 1
ATOM 2571 O O . THR B 1 13 ? 29.037 77.298 38.810 1.00 18.07 13 THR B O 1
ATOM 2575 N N . VAL B 1 14 ? 30.306 77.103 36.973 1.00 17.68 14 VAL B N 1
ATOM 2576 C CA . VAL B 1 14 ? 30.139 75.652 36.880 1.00 16.10 14 VAL B CA 1
ATOM 2577 C C . VAL B 1 14 ? 30.699 74.926 38.106 1.00 15.67 14 VAL B C 1
ATOM 2578 O O . VAL B 1 14 ? 30.026 74.096 38.716 1.00 14.90 14 VAL B O 1
ATOM 2582 N N . GLY B 1 15 ? 31.940 75.233 38.466 1.00 15.68 15 GLY B N 1
ATOM 2583 C CA . GLY B 1 15 ? 32.543 74.585 39.615 1.00 15.39 15 GLY B CA 1
ATOM 2584 C C . GLY B 1 15 ? 31.756 74.783 40.894 1.00 15.84 15 GLY B C 1
ATOM 2585 O O . GLY B 1 15 ? 31.606 73.856 41.693 1.00 16.43 15 GLY B O 1
ATOM 2586 N N . SER B 1 16 ? 31.252 75.999 41.102 1.00 16.74 16 SER B N 1
ATOM 2587 C CA . SER B 1 16 ? 30.482 76.281 42.300 1.00 17.32 16 SER B CA 1
ATOM 2588 C C . SER B 1 16 ? 29.176 75.494 42.273 1.00 16.02 16 SER B C 1
ATOM 2589 O O . SER B 1 16 ? 28.776 74.897 43.276 1.00 15.79 16 SER B O 1
ATOM 2592 N N . ALA B 1 17 ? 28.509 75.503 41.126 1.00 15.53 17 ALA B N 1
ATOM 2593 C CA . ALA B 1 17 ? 27.254 74.773 40.995 1.00 14.10 17 ALA B CA 1
ATOM 2594 C C . ALA B 1 17 ? 27.491 73.292 41.284 1.00 13.75 17 ALA B C 1
ATOM 2595 O O . ALA B 1 17 ? 26.707 72.664 41.991 1.00 15.59 17 ALA B O 1
ATOM 2597 N N . PHE B 1 18 ? 28.586 72.743 40.759 1.00 13.89 18 PHE B N 1
ATOM 2598 C CA . PHE B 1 18 ? 28.903 71.332 40.972 1.00 13.69 18 PHE B CA 1
ATOM 2599 C C . PHE B 1 18 ? 29.151 71.021 42.439 1.00 13.28 18 PHE B C 1
ATOM 2600 O O . PHE B 1 18 ? 28.606 70.063 42.981 1.00 13.75 18 PHE B O 1
ATOM 2608 N N . TYR B 1 19 ? 29.989 71.830 43.079 1.00 13.89 19 TYR B N 1
ATOM 2609 C CA . TYR B 1 19 ? 30.300 71.621 44.483 1.00 14.57 19 TYR B CA 1
ATOM 2610 C C . TYR B 1 19 ? 29.025 71.565 45.312 1.00 14.50 19 TYR B C 1
ATOM 2611 O O . TYR B 1 19 ? 28.828 70.664 46.127 1.00 15.82 19 TYR B O 1
ATOM 2620 N N . ASN B 1 20 ? 28.159 72.542 45.104 1.00 16.10 20 ASN B N 1
ATOM 2621 C CA . ASN B 1 20 ? 26.929 72.594 45.866 1.00 17.46 20 ASN B CA 1
ATOM 2622 C C . ASN B 1 20 ? 25.969 71.457 45.524 1.00 17.95 20 ASN B C 1
ATOM 2623 O O . ASN B 1 20 ? 25.283 70.947 46.406 1.00 17.73 20 ASN B O 1
ATOM 2628 N N . LEU B 1 21 ? 25.963 71.026 44.267 1.00 15.98 21 LEU B N 1
ATOM 2629 C CA . LEU B 1 21 ? 25.087 69.934 43.858 1.00 15.50 21 LEU B CA 1
ATOM 2630 C C . LEU B 1 21 ? 25.488 68.636 44.556 1.00 14.82 21 LEU B C 1
ATOM 2631 O O . LEU B 1 21 ? 24.637 67.906 45.059 1.00 15.36 21 LEU B O 1
ATOM 2636 N N . VAL B 1 22 ? 26.788 68.362 44.592 1.00 15.14 22 VAL B N 1
ATOM 2637 C CA . VAL B 1 22 ? 27.305 67.155 45.229 1.00 14.66 22 VAL B CA 1
ATOM 2638 C C . VAL B 1 22 ? 26.908 67.093 46.703 1.00 15.25 22 VAL B C 1
ATOM 2639 O O . VAL B 1 22 ? 26.493 66.051 47.192 1.00 14.93 22 VAL B O 1
ATOM 2643 N N . LEU B 1 23 ? 27.026 68.212 47.408 1.00 16.74 23 LEU B N 1
ATOM 2644 C CA . LEU B 1 23 ? 26.660 68.244 48.814 1.00 19.81 23 LEU B CA 1
ATOM 2645 C C . LEU B 1 23 ? 25.136 68.150 48.976 1.00 20.43 23 LEU B C 1
ATOM 2646 O O . LEU B 1 23 ? 24.638 67.478 49.884 1.00 19.99 23 LEU B O 1
ATOM 2651 N N . GLU B 1 24 ? 24.402 68.818 48.092 1.00 20.81 24 GLU B N 1
ATOM 2652 C CA . GLU B 1 24 ? 22.939 68.791 48.142 1.00 22.30 24 GLU B CA 1
ATOM 2653 C C . GLU B 1 24 ? 22.416 67.362 47.912 1.00 22.28 24 GLU B C 1
ATOM 2654 O O . GLU B 1 24 ? 21.431 66.940 48.531 1.00 21.93 24 GLU B O 1
ATOM 2660 N N . ARG B 1 25 ? 23.082 66.624 47.024 1.00 20.35 25 ARG B N 1
ATOM 2661 C CA . ARG B 1 25 ? 22.683 65.254 46.679 1.00 20.36 25 ARG B CA 1
ATOM 2662 C C . ARG B 1 25 ? 23.475 64.180 47.438 1.00 19.24 25 ARG B C 1
ATOM 2663 O O . ARG B 1 25 ? 23.569 63.043 46.987 1.00 18.13 25 ARG B O 1
ATOM 2671 N N . ALA B 1 26 ? 24.034 64.523 48.591 1.00 19.23 26 ALA B N 1
ATOM 2672 C CA . ALA B 1 26 ? 24.830 63.562 49.360 1.00 20.67 26 ALA B CA 1
ATOM 2673 C C . ALA B 1 26 ? 24.129 62.225 49.641 1.00 21.73 26 ALA B C 1
ATOM 2674 O O . ALA B 1 26 ? 24.777 61.173 49.681 1.00 20.78 26 ALA B O 1
ATOM 2676 N N . GLU B 1 27 ? 22.814 62.255 49.832 1.00 23.57 27 GLU B N 1
ATOM 2677 C CA . GLU B 1 27 ? 22.086 61.025 50.126 1.00 26.17 27 GLU B CA 1
ATOM 2678 C C . GLU B 1 27 ? 22.063 60.050 48.953 1.00 25.01 27 GLU B C 1
ATOM 2679 O O . GLU B 1 27 ? 21.899 58.852 49.153 1.00 25.69 27 GLU B O 1
ATOM 2685 N N . GLU B 1 28 ? 22.230 60.553 47.734 1.00 24.89 28 GLU B N 1
ATOM 2686 C CA . GLU B 1 28 ? 22.255 59.696 46.544 1.00 23.44 28 GLU B CA 1
ATOM 2687 C C . GLU B 1 28 ? 23.589 58.941 46.520 1.00 23.41 28 GLU B C 1
ATOM 2688 O O . GLU B 1 28 ? 23.677 57.800 46.046 1.00 23.55 28 GLU B O 1
ATOM 2694 N N . LEU B 1 29 ? 24.630 59.597 47.024 1.00 21.84 29 LEU B N 1
ATOM 2695 C CA . LEU B 1 29 ? 25.956 59.005 47.092 1.00 20.85 29 LEU B CA 1
ATOM 2696 C C . LEU B 1 29 ? 25.991 57.938 48.175 1.00 19.55 29 LEU B C 1
ATOM 2697 O O . LEU B 1 29 ? 26.697 56.941 48.047 1.00 18.38 29 LEU B O 1
ATOM 2702 N N . SER B 1 30 ? 25.214 58.158 49.235 1.00 21.16 30 SER B N 1
ATOM 2703 C CA . SER B 1 30 ? 25.130 57.227 50.354 1.00 20.99 30 SER B CA 1
ATOM 2704 C C . SER B 1 30 ? 24.627 55.875 49.873 1.00 21.78 30 SER B C 1
ATOM 2705 O O . SER B 1 30 ? 25.001 54.841 50.419 1.00 20.99 30 SER B O 1
ATOM 2707 N N . ALA B 1 31 ? 23.776 55.892 48.853 1.00 22.65 31 ALA B N 1
ATOM 2708 C CA . ALA B 1 31 ? 23.235 54.662 48.298 1.00 23.28 31 ALA B CA 1
ATOM 2709 C C . ALA B 1 31 ? 24.371 53.825 47.715 1.00 23.38 31 ALA B C 1
ATOM 2710 O O . ALA B 1 31 ? 24.229 52.612 47.545 1.00 24.99 31 ALA B O 1
ATOM 2712 N N . PHE B 1 32 ? 25.500 54.472 47.421 1.00 22.79 32 PHE B N 1
ATOM 2713 C CA . PHE B 1 32 ? 26.670 53.786 46.873 1.00 21.35 32 PHE B CA 1
ATOM 2714 C C . PHE B 1 32 ? 27.737 53.489 47.932 1.00 21.62 32 PHE B C 1
ATOM 2715 O O . PHE B 1 32 ? 28.822 52.999 47.609 1.00 22.16 32 PHE B O 1
ATOM 2723 N N . GLY B 1 33 ? 27.433 53.802 49.188 1.00 22.47 33 GLY B N 1
ATOM 2724 C CA . GLY B 1 33 ? 28.365 53.548 50.277 1.00 22.28 33 GLY B CA 1
ATOM 2725 C C . GLY B 1 33 ? 29.445 54.600 50.448 1.00 22.62 33 GLY B C 1
ATOM 2726 O O . GLY B 1 33 ? 30.489 54.345 51.063 1.00 23.37 33 GLY B O 1
ATOM 2727 N N . VAL B 1 34 ? 29.203 55.794 49.921 1.00 21.57 34 VAL B N 1
ATOM 2728 C CA . VAL B 1 34 ? 30.205 56.845 50.027 1.00 20.86 34 VAL B CA 1
ATOM 2729 C C . VAL B 1 34 ? 29.651 58.193 50.461 1.00 20.50 34 VAL B C 1
ATOM 2730 O O . VAL B 1 34 ? 28.464 58.480 50.317 1.00 20.63 34 VAL B O 1
ATOM 2734 N N . VAL B 1 35 ? 30.541 59.012 51.004 1.00 19.45 35 VAL B N 1
ATOM 2735 C CA . VAL B 1 35 ? 30.217 60.351 51.459 1.00 18.53 35 VAL B CA 1
ATOM 2736 C C . VAL B 1 35 ? 31.237 61.189 50.709 1.00 18.06 35 VAL B C 1
ATOM 2737 O O . VAL B 1 35 ? 32.414 60.829 50.654 1.00 18.78 35 VAL B O 1
ATOM 2741 N N . PRO B 1 36 ? 30.803 62.299 50.104 1.00 17.15 36 PRO B N 1
ATOM 2742 C CA . PRO B 1 36 ? 31.754 63.130 49.366 1.00 16.45 36 PRO B CA 1
ATOM 2743 C C . PRO B 1 36 ? 32.610 64.001 50.279 1.00 17.45 36 PRO B C 1
ATOM 2744 O O . PRO B 1 36 ? 32.135 64.527 51.281 1.00 19.20 36 PRO B O 1
ATOM 2748 N N . ARG B 1 37 ? 33.881 64.126 49.929 1.00 17.82 37 ARG B N 1
ATOM 2749 C CA . ARG B 1 37 ? 34.822 64.940 50.689 1.00 19.50 37 ARG B CA 1
ATOM 2750 C C . ARG B 1 37 ? 35.761 65.576 49.671 1.00 17.58 37 ARG B C 1
ATOM 2751 O O . ARG B 1 37 ? 36.448 64.880 48.920 1.00 18.66 37 ARG B O 1
ATOM 2759 N N . PHE B 1 38 ? 35.756 66.903 49.618 1.00 16.95 38 PHE B N 1
ATOM 2760 C CA . PHE B 1 38 ? 36.600 67.618 48.671 1.00 16.44 38 PHE B CA 1
ATOM 2761 C C . PHE B 1 38 ? 37.976 67.894 49.266 1.00 17.89 38 PHE B C 1
ATOM 2762 O O . PHE B 1 38 ? 38.088 68.442 50.364 1.00 18.36 38 PHE B O 1
ATOM 2770 N N . LEU B 1 39 ? 39.018 67.502 48.535 1.00 18.00 39 LEU B N 1
ATOM 2771 C CA . LEU B 1 39 ? 40.398 67.700 48.981 1.00 19.24 39 LEU B CA 1
ATOM 2772 C C . LEU B 1 39 ? 40.772 69.171 48.863 1.00 19.69 39 LEU B C 1
ATOM 2773 O O . LEU B 1 39 ? 41.616 69.675 49.607 1.00 20.21 39 LEU B O 1
ATOM 2778 N N . GLY B 1 40 ? 40.130 69.848 47.922 1.00 18.19 40 GLY B N 1
ATOM 2779 C CA . GLY B 1 40 ? 40.384 71.258 47.700 1.00 17.89 40 GLY B CA 1
ATOM 2780 C C . GLY B 1 40 ? 39.701 71.723 46.433 1.00 17.48 40 GLY B C 1
ATOM 2781 O O . GLY B 1 40 ? 39.304 70.908 45.598 1.00 18.62 40 GLY B O 1
ATOM 2782 N N . VAL B 1 41 ? 39.557 73.034 46.291 1.00 16.85 41 VAL B N 1
ATOM 2783 C CA . VAL B 1 41 ? 38.926 73.618 45.118 1.00 17.21 41 VAL B CA 1
ATOM 2784 C C . VAL B 1 41 ? 39.869 74.678 44.566 1.00 17.58 41 VAL B C 1
ATOM 2785 O O . VAL B 1 41 ? 40.083 75.717 45.192 1.00 17.64 41 VAL B O 1
ATOM 2789 N N . LEU B 1 42 ? 40.459 74.407 43.408 1.00 16.80 42 LEU B N 1
ATOM 2790 C CA . LEU B 1 42 ? 41.381 75.368 42.808 1.00 16.85 42 LEU B CA 1
ATOM 2791 C C . LEU B 1 42 ? 40.564 76.508 42.210 1.00 17.72 42 LEU B C 1
ATOM 2792 O O . LEU B 1 42 ? 39.630 76.273 41.451 1.00 16.64 42 LEU B O 1
ATOM 2797 N N . VAL B 1 43 ? 40.909 77.748 42.554 1.00 19.37 43 VAL B N 1
ATOM 2798 C CA . VAL B 1 43 ? 40.178 78.893 42.025 1.00 20.75 43 VAL B CA 1
ATOM 2799 C C . VAL B 1 43 ? 41.108 79.921 41.413 1.00 22.80 43 VAL B C 1
ATOM 2800 O O . VAL B 1 43 ? 42.189 80.180 41.939 1.00 23.59 43 VAL B O 1
ATOM 2804 N N . ARG B 1 44 ? 40.673 80.496 40.299 1.00 25.63 44 ARG B N 1
ATOM 2805 C CA . ARG B 1 44 ? 41.447 81.510 39.599 1.00 28.18 44 ARG B CA 1
ATOM 2806 C C . ARG B 1 44 ? 41.398 82.807 40.389 1.00 30.08 44 ARG B C 1
ATOM 2807 O O . ARG B 1 44 ? 42.418 83.484 40.541 1.00 31.69 44 ARG B O 1
ATOM 2815 N N . ASP B 1 45 ? 40.211 83.144 40.893 1.00 31.89 45 ASP B N 1
ATOM 2816 C CA . ASP B 1 45 ? 40.015 84.353 41.687 1.00 33.88 45 ASP B CA 1
ATOM 2817 C C . ASP B 1 45 ? 39.547 83.950 43.081 1.00 34.53 45 ASP B C 1
ATOM 2818 O O . ASP B 1 45 ? 38.363 83.667 43.299 1.00 35.58 45 ASP B O 1
ATOM 2823 N N . PRO B 1 46 ? 40.473 83.916 44.051 1.00 35.76 46 PRO B N 1
ATOM 2824 C CA . PRO B 1 46 ? 40.138 83.537 45.425 1.00 35.97 46 PRO B CA 1
ATOM 2825 C C . PRO B 1 46 ? 39.302 84.562 46.190 1.00 37.41 46 PRO B C 1
ATOM 2826 O O . PRO B 1 46 ? 38.803 84.274 47.279 1.00 37.31 46 PRO B O 1
ATOM 2830 N N . ARG B 1 47 ? 39.137 85.751 45.618 1.00 38.44 47 ARG B N 1
ATOM 2831 C CA . ARG B 1 47 ? 38.362 86.795 46.280 1.00 39.89 47 ARG B CA 1
ATOM 2832 C C . ARG B 1 47 ? 36.932 86.933 45.784 1.00 40.51 47 ARG B C 1
ATOM 2833 O O . ARG B 1 47 ? 36.112 87.607 46.415 1.00 40.71 47 ARG B O 1
ATOM 2841 N N . LYS B 1 48 ? 36.633 86.321 44.646 1.00 41.56 48 LYS B N 1
ATOM 2842 C CA . LYS B 1 48 ? 35.275 86.379 44.110 1.00 42.61 48 LYS B CA 1
ATOM 2843 C C . LYS B 1 48 ? 34.363 85.660 45.107 1.00 43.35 48 LYS B C 1
ATOM 2844 O O . LYS B 1 48 ? 34.623 84.512 45.483 1.00 43.50 48 LYS B O 1
ATOM 2846 N N . PRO B 1 49 ? 33.287 86.331 45.564 1.00 43.99 49 PRO B N 1
ATOM 2847 C CA . PRO B 1 49 ? 32.338 85.753 46.526 1.00 43.68 49 PRO B CA 1
ATOM 2848 C C . PRO B 1 49 ? 31.873 84.360 46.103 1.00 43.43 49 PRO B C 1
ATOM 2849 O O . PRO B 1 49 ? 31.359 84.179 44.990 1.00 43.72 49 PRO B O 1
ATOM 2853 N N . ARG B 1 50 ? 32.037 83.380 46.991 1.00 42.64 50 ARG B N 1
ATOM 2854 C CA . ARG B 1 50 ? 31.649 82.009 46.661 1.00 40.67 50 ARG B CA 1
ATOM 2855 C C . ARG B 1 50 ? 30.873 81.229 47.712 1.00 39.05 50 ARG B C 1
ATOM 2856 O O . ARG B 1 50 ? 30.896 81.552 48.905 1.00 39.20 50 ARG B O 1
ATOM 2864 N N . ALA B 1 51 ? 30.196 80.181 47.242 1.00 36.56 51 ALA B N 1
ATOM 2865 C CA . ALA B 1 51 ? 29.410 79.301 48.095 1.00 34.08 51 ALA B CA 1
ATOM 2866 C C . ALA B 1 51 ? 30.239 78.059 48.415 1.00 32.51 51 ALA B C 1
ATOM 2867 O O . ALA B 1 51 ? 29.705 76.956 48.588 1.00 33.04 51 ALA B O 1
ATOM 2869 N N . ILE B 1 52 ? 31.553 78.239 48.465 1.00 28.87 52 ILE B N 1
ATOM 2870 C CA . ILE B 1 52 ? 32.454 77.146 48.785 1.00 26.34 52 ILE B CA 1
ATOM 2871 C C . ILE B 1 52 ? 33.162 77.528 50.073 1.00 25.08 52 ILE B C 1
ATOM 2872 O O . ILE B 1 52 ? 33.568 78.681 50.244 1.00 25.52 52 ILE B O 1
ATOM 2877 N N . PRO B 1 53 ? 33.296 76.575 51.007 1.00 24.12 53 PRO B N 1
ATOM 2878 C CA . PRO B 1 53 ? 33.958 76.811 52.293 1.00 23.54 53 PRO B CA 1
ATOM 2879 C C . PRO B 1 53 ? 35.336 77.438 52.102 1.00 24.38 53 PRO B C 1
ATOM 2880 O O . PRO B 1 53 ? 36.111 77.012 51.242 1.00 23.55 53 PRO B O 1
ATOM 2884 N N . GLN B 1 54 ? 35.631 78.451 52.910 1.00 24.82 54 GLN B N 1
ATOM 2885 C CA . GLN B 1 54 ? 36.905 79.150 52.825 1.00 25.97 54 GLN B CA 1
ATOM 2886 C C . GLN B 1 54 ? 38.093 78.208 52.989 1.00 24.99 54 GLN B C 1
ATOM 2887 O O . GLN B 1 54 ? 39.115 78.386 52.330 1.00 25.72 54 GLN B O 1
ATOM 2893 N N . GLU B 1 55 ? 37.946 77.201 53.847 1.00 24.46 55 GLU B N 1
ATOM 2894 C CA . GLU B 1 55 ? 39.017 76.238 54.109 1.00 23.59 55 GLU B CA 1
ATOM 2895 C C . GLU B 1 55 ? 39.331 75.287 52.949 1.00 22.86 55 GLU B C 1
ATOM 2896 O O . GLU B 1 55 ? 40.300 74.523 53.015 1.00 21.36 55 GLU B O 1
ATOM 2902 N N . LEU B 1 56 ? 38.516 75.331 51.898 1.00 22.47 56 LEU B N 1
ATOM 2903 C CA . LEU B 1 56 ? 38.715 74.472 50.733 1.00 21.89 56 LEU B CA 1
ATOM 2904 C C . LEU B 1 56 ? 39.286 75.241 49.547 1.00 21.36 56 LEU B C 1
ATOM 2905 O O . LEU B 1 56 ? 39.766 74.643 48.583 1.00 21.69 56 LEU B O 1
ATOM 2910 N N . LEU B 1 57 ? 39.238 76.566 49.614 1.00 21.87 57 LEU B N 1
ATOM 2911 C CA . LEU B 1 57 ? 39.746 77.377 48.518 1.00 21.93 57 LEU B CA 1
ATOM 2912 C C . LEU B 1 57 ? 41.257 77.209 48.373 1.00 22.58 57 LEU B C 1
ATOM 2913 O O . LEU B 1 57 ? 41.986 77.225 49.361 1.00 23.48 57 LEU B O 1
ATOM 2918 N N . ARG B 1 58 ? 41.715 77.035 47.137 1.00 22.37 58 ARG B N 1
ATOM 2919 C CA . ARG B 1 58 ? 43.143 76.879 46.838 1.00 21.65 58 ARG B CA 1
ATOM 2920 C C . ARG B 1 58 ? 43.483 77.837 45.699 1.00 21.86 58 ARG B C 1
ATOM 2921 O O . ARG B 1 58 ? 42.948 77.702 44.597 1.00 18.83 58 ARG B O 1
ATOM 2929 N N . ALA B 1 59 ? 44.354 78.812 45.965 1.00 21.79 59 ALA B N 1
ATOM 2930 C CA . ALA B 1 59 ? 44.752 79.771 44.936 1.00 22.32 59 ALA B CA 1
ATOM 2931 C C . ALA B 1 59 ? 45.932 79.223 44.129 1.00 22.95 59 ALA B C 1
ATOM 2932 O O . ALA B 1 59 ? 46.251 79.725 43.053 1.00 24.14 59 ALA B O 1
ATOM 2934 N N . GLU B 1 60 ? 46.562 78.180 44.658 1.00 23.94 60 GLU B N 1
ATOM 2935 C CA . GLU B 1 60 ? 47.699 77.540 44.004 1.00 24.96 60 GLU B CA 1
ATOM 2936 C C . GLU B 1 60 ? 47.503 76.041 43.817 1.00 23.44 60 GLU B C 1
ATOM 2937 O O . GLU B 1 60 ? 46.893 75.382 44.653 1.00 23.28 60 GLU B O 1
ATOM 2943 N N . PRO B 1 61 ? 48.039 75.482 42.721 1.00 21.61 61 PRO B N 1
ATOM 2944 C CA . PRO B 1 61 ? 47.932 74.051 42.422 1.00 21.14 61 PRO B CA 1
ATOM 2945 C C . PRO B 1 61 ? 48.296 73.193 43.641 1.00 22.01 61 PRO B C 1
ATOM 2946 O O . PRO B 1 61 ? 49.254 73.500 44.363 1.00 22.16 61 PRO B O 1
ATOM 2950 N N . PHE B 1 62 ? 47.531 72.125 43.861 1.00 21.09 62 PHE B N 1
ATOM 2951 C CA . PHE B 1 62 ? 47.756 71.226 44.988 1.00 21.10 62 PHE B CA 1
ATOM 2952 C C . PHE B 1 62 ? 47.818 69.757 44.561 1.00 21.70 62 PHE B C 1
ATOM 2953 O O . PHE B 1 62 ? 47.310 69.388 43.497 1.00 20.89 62 PHE B O 1
ATOM 2961 N N . ASP B 1 63 ? 48.441 68.928 45.397 1.00 21.76 63 ASP B N 1
ATOM 2962 C CA . ASP B 1 63 ? 48.602 67.501 45.121 1.00 21.80 63 ASP B CA 1
ATOM 2963 C C . ASP B 1 63 ? 47.238 66.860 44.889 1.00 20.06 63 ASP B C 1
ATOM 2964 O O . ASP B 1 63 ? 46.342 66.991 45.714 1.00 20.49 63 ASP B O 1
ATOM 2969 N N . LEU B 1 64 ? 47.092 66.178 43.757 1.00 18.83 64 LEU B N 1
ATOM 2970 C CA . LEU B 1 64 ? 45.821 65.544 43.395 1.00 17.70 64 LEU B CA 1
ATOM 2971 C C . LEU B 1 64 ? 45.875 64.028 43.485 1.00 18.20 64 LEU B C 1
ATOM 2972 O O . LEU B 1 64 ? 44.846 63.359 43.373 1.00 17.16 64 LEU B O 1
ATOM 2977 N N . LEU B 1 65 ? 47.074 63.495 43.691 1.00 17.98 65 LEU B N 1
ATOM 2978 C CA . LEU B 1 65 ? 47.292 62.055 43.721 1.00 17.45 65 LEU B CA 1
ATOM 2979 C C . LEU B 1 65 ? 46.546 61.223 44.760 1.00 16.39 65 LEU B C 1
ATOM 2980 O O . LEU B 1 65 ? 46.558 59.990 44.687 1.00 16.10 65 LEU B O 1
ATOM 2985 N N . GLU B 1 66 ? 45.889 61.869 45.716 1.00 15.94 66 GLU B N 1
ATOM 2986 C CA . GLU B 1 66 ? 45.160 61.113 46.724 1.00 16.87 66 GLU B CA 1
ATOM 2987 C C . GLU B 1 66 ? 43.659 61.163 46.470 1.00 16.56 66 GLU B C 1
ATOM 2988 O O . GLU B 1 66 ? 42.872 60.605 47.226 1.00 17.12 66 GLU B O 1
ATOM 2994 N N . ALA B 1 67 ? 43.274 61.819 45.382 1.00 15.10 67 ALA B N 1
ATOM 2995 C CA . ALA B 1 67 ? 41.866 61.936 45.023 1.00 15.66 67 ALA B CA 1
ATOM 2996 C C . ALA B 1 67 ? 41.357 60.665 44.357 1.00 15.92 67 ALA B C 1
ATOM 2997 O O . ALA B 1 67 ? 42.122 59.931 43.720 1.00 14.94 67 ALA B O 1
ATOM 2999 N N . ASP B 1 68 ? 40.060 60.408 44.520 1.00 14.62 68 ASP B N 1
ATOM 3000 C CA . ASP B 1 68 ? 39.416 59.263 43.894 1.00 14.93 68 ASP B CA 1
ATOM 3001 C C . ASP B 1 68 ? 38.929 59.732 42.531 1.00 14.43 68 ASP B C 1
ATOM 3002 O O . ASP B 1 68 ? 38.797 58.940 41.593 1.00 13.49 68 ASP B O 1
ATOM 3007 N N . LEU B 1 69 ? 38.687 61.037 42.438 1.00 13.46 69 LEU B N 1
ATOM 3008 C CA . LEU B 1 69 ? 38.213 61.667 41.213 1.00 12.51 69 LEU B CA 1
ATOM 3009 C C . LEU B 1 69 ? 38.694 63.104 41.108 1.00 12.51 69 LEU B C 1
ATOM 3010 O O . LEU B 1 69 ? 38.756 63.813 42.105 1.00 11.99 69 LEU B O 1
ATOM 3015 N N . VAL B 1 70 ? 39.031 63.518 39.894 1.00 12.13 70 VAL B N 1
ATOM 3016 C CA . VAL B 1 70 ? 39.423 64.894 39.642 1.00 11.65 70 VAL B CA 1
ATOM 3017 C C . VAL B 1 70 ? 38.311 65.434 38.752 1.00 12.08 70 VAL B C 1
ATOM 3018 O O . VAL B 1 70 ? 38.012 64.846 37.714 1.00 11.39 70 VAL B O 1
ATOM 3022 N N . VAL B 1 71 ? 37.680 66.521 39.186 1.00 8.37 71 VAL B N 1
ATOM 3023 C CA . VAL B 1 71 ? 36.604 67.151 38.421 1.00 10.43 71 VAL B CA 1
ATOM 3024 C C . VAL B 1 71 ? 37.160 68.479 37.951 1.00 10.96 71 VAL B C 1
ATOM 3025 O O . VAL B 1 71 ? 37.619 69.277 38.761 1.00 11.44 71 VAL B O 1
ATOM 3029 N N . GLU B 1 72 ? 37.124 68.718 36.647 1.00 10.61 72 GLU B N 1
ATOM 3030 C CA . GLU B 1 72 ? 37.678 69.956 36.116 1.00 11.85 72 GLU B CA 1
ATOM 3031 C C . GLU B 1 72 ? 36.696 70.762 35.274 1.00 12.45 72 GLU B C 1
ATOM 3032 O O . GLU B 1 72 ? 35.955 70.215 34.456 1.00 12.60 72 GLU B O 1
ATOM 3038 N N . ALA B 1 73 ? 36.703 72.074 35.492 1.00 13.08 73 ALA B N 1
ATOM 3039 C CA . ALA B 1 73 ? 35.829 72.980 34.762 1.00 15.05 73 ALA B CA 1
ATOM 3040 C C . ALA B 1 73 ? 36.394 74.385 34.852 1.00 17.48 73 ALA B C 1
ATOM 3041 O O . ALA B 1 73 ? 35.689 75.327 35.210 1.00 18.75 73 ALA B O 1
ATOM 3043 N N . MET B 1 74 ? 37.674 74.528 34.535 1.00 18.15 74 MET B N 1
ATOM 3044 C CA . MET B 1 74 ? 38.290 75.839 34.619 1.00 20.20 74 MET B CA 1
ATOM 3045 C C . MET B 1 74 ? 38.470 76.540 33.279 1.00 21.51 74 MET B C 1
ATOM 3046 O O . MET B 1 74 ? 38.894 77.697 33.238 1.00 22.31 74 MET B O 1
ATOM 3051 N N . GLY B 1 75 ? 38.112 75.866 32.189 1.00 21.14 75 GLY B N 1
ATOM 3052 C CA . GLY B 1 75 ? 38.264 76.468 30.875 1.00 21.72 75 GLY B CA 1
ATOM 3053 C C . GLY B 1 75 ? 39.733 76.601 30.511 1.00 21.85 75 GLY B C 1
ATOM 3054 O O . GLY B 1 75 ? 40.598 76.365 31.352 1.00 22.95 75 GLY B O 1
ATOM 3055 N N . GLY B 1 76 ? 40.022 76.985 29.270 1.00 20.57 76 GLY B N 1
ATOM 3056 C CA . GLY B 1 76 ? 41.409 77.112 28.855 1.00 18.48 76 GLY B CA 1
ATOM 3057 C C . GLY B 1 76 ? 41.972 75.740 28.533 1.00 16.63 76 GLY B C 1
ATOM 3058 O O . GLY B 1 76 ? 41.342 74.731 28.843 1.00 15.88 76 GLY B O 1
ATOM 3059 N N . VAL B 1 77 ? 43.159 75.684 27.935 1.00 15.11 77 VAL B N 1
ATOM 3060 C CA . VAL B 1 77 ? 43.741 74.395 27.571 1.00 13.56 77 VAL B CA 1
ATOM 3061 C C . VAL B 1 77 ? 45.013 73.949 28.291 1.00 13.43 77 VAL B C 1
ATOM 3062 O O . VAL B 1 77 ? 45.007 72.958 29.018 1.00 12.88 77 VAL B O 1
ATOM 3066 N N . GLU B 1 78 ? 46.102 74.685 28.094 1.00 13.35 78 GLU B N 1
ATOM 3067 C CA . GLU B 1 78 ? 47.378 74.284 28.676 1.00 13.06 78 GLU B CA 1
ATOM 3068 C C . GLU B 1 78 ? 47.463 74.108 30.193 1.00 11.99 78 GLU B C 1
ATOM 3069 O O . GLU B 1 78 ? 47.958 73.091 30.663 1.00 12.60 78 GLU B O 1
ATOM 3075 N N . ALA B 1 79 ? 47.001 75.081 30.969 1.00 12.84 79 ALA B N 1
ATOM 3076 C CA . ALA B 1 79 ? 47.090 74.943 32.416 1.00 12.72 79 ALA B CA 1
ATOM 3077 C C . ALA B 1 79 ? 46.322 73.720 32.913 1.00 12.69 79 ALA B C 1
ATOM 3078 O O . ALA B 1 79 ? 46.859 72.913 33.669 1.00 11.02 79 ALA B O 1
ATOM 3080 N N . PRO B 1 80 ? 45.053 73.565 32.496 1.00 12.31 80 PRO B N 1
ATOM 3081 C CA . PRO B 1 80 ? 44.306 72.394 32.964 1.00 11.98 80 PRO B CA 1
ATOM 3082 C C . PRO B 1 80 ? 44.992 71.094 32.553 1.00 11.55 80 PRO B C 1
ATOM 3083 O O . PRO B 1 80 ? 45.030 70.134 33.310 1.00 11.20 80 PRO B O 1
ATOM 3087 N N . LEU B 1 81 ? 45.530 71.073 31.342 1.00 10.76 81 LEU B N 1
ATOM 3088 C CA . LEU B 1 81 ? 46.218 69.891 30.846 1.00 11.07 81 LEU B CA 1
ATOM 3089 C C . LEU B 1 81 ? 47.362 69.486 31.777 1.00 11.69 81 LEU B C 1
ATOM 3090 O O . LEU B 1 81 ? 47.434 68.345 32.226 1.00 10.99 81 LEU B O 1
ATOM 3095 N N . ARG B 1 82 ? 48.258 70.425 32.060 1.00 11.64 82 ARG B N 1
ATOM 3096 C CA . ARG B 1 82 ? 49.400 70.128 32.922 1.00 11.66 82 ARG B CA 1
ATOM 3097 C C . ARG B 1 82 ? 48.976 69.709 34.321 1.00 13.00 82 ARG B C 1
ATOM 3098 O O . ARG B 1 82 ? 49.687 68.960 34.996 1.00 14.26 82 ARG B O 1
ATOM 3106 N N . LEU B 1 83 ? 47.810 70.181 34.749 1.00 10.34 83 LEU B N 1
ATOM 3107 C CA . LEU B 1 83 ? 47.302 69.845 36.068 1.00 11.85 83 LEU B CA 1
ATOM 3108 C C . LEU B 1 83 ? 46.638 68.470 36.131 1.00 11.86 83 LEU B C 1
ATOM 3109 O O . LEU B 1 83 ? 46.803 67.754 37.110 1.00 11.82 83 LEU B O 1
ATOM 3114 N N . VAL B 1 84 ? 45.896 68.090 35.094 1.00 12.34 84 VAL B N 1
ATOM 3115 C CA . VAL B 1 84 ? 45.212 66.795 35.135 1.00 10.99 84 VAL B CA 1
ATOM 3116 C C . VAL B 1 84 ? 46.071 65.588 34.759 1.00 11.98 84 VAL B C 1
ATOM 3117 O O . VAL B 1 84 ? 45.816 64.474 35.222 1.00 11.17 84 VAL B O 1
ATOM 3121 N N . LEU B 1 85 ? 47.088 65.801 33.935 1.00 11.86 85 LEU B N 1
ATOM 3122 C CA . LEU B 1 85 ? 47.938 64.699 33.497 1.00 12.31 85 LEU B CA 1
ATOM 3123 C C . LEU B 1 85 ? 48.516 63.826 34.613 1.00 12.73 85 LEU B C 1
ATOM 3124 O O . LEU B 1 85 ? 48.480 62.603 34.522 1.00 13.15 85 LEU B O 1
ATOM 3129 N N . PRO B 1 86 ? 49.063 64.437 35.677 1.00 13.15 86 PRO B N 1
ATOM 3130 C CA . PRO B 1 86 ? 49.620 63.617 36.760 1.00 13.88 86 PRO B CA 1
ATOM 3131 C C . PRO B 1 86 ? 48.599 62.654 37.375 1.00 13.27 86 PRO B C 1
ATOM 3132 O O . PRO B 1 86 ? 48.918 61.515 37.718 1.00 13.66 86 PRO B O 1
ATOM 3136 N N . ALA B 1 87 ? 47.363 63.118 37.507 1.00 12.95 87 ALA B N 1
ATOM 3137 C CA . ALA B 1 87 ? 46.320 62.288 38.087 1.00 13.63 87 ALA B CA 1
ATOM 3138 C C . ALA B 1 87 ? 45.954 61.166 37.123 1.00 13.02 87 ALA B C 1
ATOM 3139 O O . ALA B 1 87 ? 45.857 60.008 37.525 1.00 12.76 87 ALA B O 1
ATOM 3141 N N . LEU B 1 88 ? 45.756 61.506 35.850 1.00 12.44 88 LEU B N 1
ATOM 3142 C CA . LEU B 1 88 ? 45.405 60.495 34.863 1.00 11.94 88 LEU B CA 1
ATOM 3143 C C . LEU B 1 88 ? 46.502 59.440 34.783 1.00 12.89 88 LEU B C 1
ATOM 3144 O O . LEU B 1 88 ? 46.218 58.257 34.632 1.00 12.66 88 LEU B O 1
ATOM 3149 N N . GLU B 1 89 ? 47.753 59.873 34.904 1.00 13.36 89 GLU B N 1
ATOM 3150 C CA . GLU B 1 89 ? 48.882 58.947 34.862 1.00 14.60 89 GLU B CA 1
ATOM 3151 C C . GLU B 1 89 ? 48.856 58.015 36.073 1.00 15.07 89 GLU B C 1
ATOM 3152 O O . GLU B 1 89 ? 49.336 56.881 36.003 1.00 16.83 89 GLU B O 1
ATOM 3158 N N . ALA B 1 90 ? 48.283 58.490 37.176 1.00 13.60 90 ALA B N 1
ATOM 3159 C CA . ALA B 1 90 ? 48.188 57.689 38.387 1.00 14.50 90 ALA B CA 1
ATOM 3160 C C . ALA B 1 90 ? 46.960 56.777 38.341 1.00 15.38 90 ALA B C 1
ATOM 3161 O O . ALA B 1 90 ? 46.716 56.011 39.270 1.00 16.78 90 ALA B O 1
ATOM 3163 N N . GLY B 1 91 ? 46.193 56.864 37.260 1.00 13.14 91 GLY B N 1
ATOM 3164 C CA . GLY B 1 91 ? 45.008 56.027 37.131 1.00 13.59 91 GLY B CA 1
ATOM 3165 C C . GLY B 1 91 ? 43.766 56.596 37.790 1.00 13.97 91 GLY B C 1
ATOM 3166 O O . GLY B 1 91 ? 42.794 55.873 38.049 1.00 15.41 91 GLY B O 1
ATOM 3167 N N . ILE B 1 92 ? 43.796 57.895 38.064 1.00 13.00 92 ILE B N 1
ATOM 3168 C CA . ILE B 1 92 ? 42.673 58.590 38.682 1.00 12.27 92 ILE B CA 1
ATOM 3169 C C . ILE B 1 92 ? 41.821 59.154 37.542 1.00 11.34 92 ILE B C 1
ATOM 3170 O O . ILE B 1 92 ? 42.332 59.844 36.657 1.00 11.07 92 ILE B O 1
ATOM 3175 N N . PRO B 1 93 ? 40.510 58.853 37.539 1.00 11.62 93 PRO B N 1
ATOM 3176 C CA . PRO B 1 93 ? 39.629 59.354 36.481 1.00 10.94 93 PRO B CA 1
ATOM 3177 C C . PRO B 1 93 ? 39.463 60.868 36.497 1.00 11.44 93 PRO B C 1
ATOM 3178 O O . PRO B 1 93 ? 39.590 61.510 37.542 1.00 11.25 93 PRO B O 1
ATOM 3182 N N . LEU B 1 94 ? 39.155 61.415 35.326 1.00 9.56 94 LEU B N 1
ATOM 3183 C CA . LEU B 1 94 ? 38.918 62.840 35.166 1.00 9.51 94 LEU B CA 1
ATOM 3184 C C . LEU B 1 94 ? 37.503 63.050 34.636 1.00 9.95 94 LEU B C 1
ATOM 3185 O O . LEU B 1 94 ? 37.139 62.488 33.603 1.00 10.59 94 LEU B O 1
ATOM 3190 N N . ILE B 1 95 ? 36.714 63.842 35.354 1.00 9.29 95 ILE B N 1
ATOM 3191 C CA . ILE B 1 95 ? 35.363 64.186 34.925 1.00 9.53 95 ILE B CA 1
ATOM 3192 C C . ILE B 1 95 ? 35.515 65.660 34.545 1.00 10.45 95 ILE B C 1
ATOM 3193 O O . ILE B 1 95 ? 35.868 66.489 35.389 1.00 10.11 95 ILE B O 1
ATOM 3198 N N . THR B 1 96 ? 35.277 65.983 33.281 1.00 9.95 96 THR B N 1
ATOM 3199 C CA . THR B 1 96 ? 35.448 67.358 32.836 1.00 11.00 96 THR B CA 1
ATOM 3200 C C . THR B 1 96 ? 34.374 67.890 31.901 1.00 11.94 96 THR B C 1
ATOM 3201 O O . THR B 1 96 ? 33.686 67.127 31.220 1.00 11.29 96 THR B O 1
ATOM 3205 N N . ALA B 1 97 ? 34.250 69.216 31.879 1.00 11.76 97 ALA B N 1
ATOM 3206 C CA . ALA B 1 97 ? 33.303 69.910 31.016 1.00 12.58 97 ALA B CA 1
ATOM 3207 C C . ALA B 1 97 ? 34.100 70.745 30.023 1.00 12.27 97 ALA B C 1
ATOM 3208 O O . ALA B 1 97 ? 33.535 71.495 29.234 1.00 11.54 97 ALA B O 1
ATOM 3210 N N . ASN B 1 98 ? 35.419 70.596 30.062 1.00 11.43 98 ASN B N 1
ATOM 3211 C CA . ASN B 1 98 ? 36.298 71.383 29.212 1.00 12.34 98 ASN B CA 1
ATOM 3212 C C . ASN B 1 98 ? 36.460 70.894 27.772 1.00 11.36 98 ASN B C 1
ATOM 3213 O O . ASN B 1 98 ? 37.401 70.164 27.450 1.00 10.47 98 ASN B O 1
ATOM 3218 N N . LYS B 1 99 ? 35.550 71.325 26.903 1.00 11.18 99 LYS B N 1
ATOM 3219 C CA . LYS B 1 99 ? 35.591 70.945 25.497 1.00 12.65 99 LYS B CA 1
ATOM 3220 C C . LYS B 1 99 ? 36.825 71.475 24.761 1.00 11.32 99 LYS B C 1
ATOM 3221 O O . LYS B 1 99 ? 37.278 70.875 23.785 1.00 11.66 99 LYS B O 1
ATOM 3227 N N . ALA B 1 100 ? 37.364 72.601 25.214 1.00 11.64 100 ALA B N 1
ATOM 3228 C CA . ALA B 1 100 ? 38.540 73.161 24.560 1.00 10.19 100 ALA B CA 1
ATOM 3229 C C . ALA B 1 100 ? 39.739 72.261 24.828 1.00 10.53 100 ALA B C 1
ATOM 3230 O O . ALA B 1 100 ? 40.489 71.916 23.914 1.00 11.34 100 ALA B O 1
ATOM 3232 N N . LEU B 1 101 ? 39.899 71.887 26.091 1.00 10.66 101 LEU B N 1
ATOM 3233 C CA . LEU B 1 101 ? 40.990 71.021 26.521 1.00 10.56 101 LEU B CA 1
ATOM 3234 C C . LEU B 1 101 ? 40.999 69.697 25.761 1.00 11.36 101 LEU B C 1
ATOM 3235 O O . LEU B 1 101 ? 42.030 69.272 25.248 1.00 11.93 101 LEU B O 1
ATOM 3240 N N . LEU B 1 102 ? 39.842 69.044 25.686 1.00 11.03 102 LEU B N 1
ATOM 3241 C CA . LEU B 1 102 ? 39.755 67.763 25.003 1.00 10.79 102 LEU B CA 1
ATOM 3242 C C . LEU B 1 102 ? 39.951 67.863 23.497 1.00 10.25 102 LEU B C 1
ATOM 3243 O O . LEU B 1 102 ? 40.588 67.012 22.894 1.00 11.43 102 LEU B O 1
ATOM 3248 N N . ALA B 1 103 ? 39.409 68.911 22.892 1.00 10.38 103 ALA B N 1
ATOM 3249 C CA . ALA B 1 103 ? 39.522 69.086 21.455 1.00 10.39 103 ALA B CA 1
ATOM 3250 C C . ALA B 1 103 ? 40.933 69.455 20.991 1.00 11.52 103 ALA B C 1
ATOM 3251 O O . ALA B 1 103 ? 41.408 68.955 19.972 1.00 11.37 103 ALA B O 1
ATOM 3253 N N . GLU B 1 104 ? 41.610 70.306 21.751 1.00 12.24 104 GLU B N 1
ATOM 3254 C CA . GLU B 1 104 ? 42.932 70.757 21.342 1.00 12.65 104 GLU B CA 1
ATOM 3255 C C . GLU B 1 104 ? 44.141 70.045 21.946 1.00 12.67 104 GLU B C 1
ATOM 3256 O O . GLU B 1 104 ? 45.254 70.197 21.450 1.00 14.98 104 GLU B O 1
ATOM 3262 N N . ALA B 1 105 ? 43.932 69.262 22.996 1.00 10.38 105 ALA B N 1
ATOM 3263 C CA . ALA B 1 105 ? 45.040 68.548 23.626 1.00 11.37 105 ALA B CA 1
ATOM 3264 C C . ALA B 1 105 ? 44.804 67.033 23.567 1.00 10.93 105 ALA B C 1
ATOM 3265 O O . ALA B 1 105 ? 45.227 66.285 24.449 1.00 10.77 105 ALA B O 1
ATOM 3267 N N . TRP B 1 106 ? 44.138 66.594 22.506 1.00 12.42 106 TRP B N 1
ATOM 3268 C CA . TRP B 1 106 ? 43.816 65.183 22.321 1.00 11.87 106 TRP B CA 1
ATOM 3269 C C . TRP B 1 106 ? 45.076 64.323 22.210 1.00 12.83 106 TRP B C 1
ATOM 3270 O O . TRP B 1 106 ? 45.081 63.160 22.606 1.00 12.75 106 TRP B O 1
ATOM 3281 N N . GLU B 1 107 ? 46.137 64.898 21.654 1.00 14.59 107 GLU B N 1
ATOM 3282 C CA . GLU B 1 107 ? 47.402 64.180 21.516 1.00 17.23 107 GLU B CA 1
ATOM 3283 C C . GLU B 1 107 ? 47.863 63.690 22.889 1.00 16.02 107 GLU B C 1
ATOM 3284 O O . GLU B 1 107 ? 48.395 62.591 23.021 1.00 17.48 107 GLU B O 1
ATOM 3290 N N . SER B 1 108 ? 47.636 64.497 23.918 1.00 13.29 108 SER B N 1
ATOM 3291 C CA . SER B 1 108 ? 48.046 64.135 25.270 1.00 12.83 108 SER B CA 1
ATOM 3292 C C . SER B 1 108 ? 46.995 63.366 26.065 1.00 12.27 108 SER B C 1
ATOM 3293 O O . SER B 1 108 ? 47.331 62.533 26.904 1.00 11.94 108 SER B O 1
ATOM 3296 N N . LEU B 1 109 ? 45.722 63.644 25.795 1.00 12.02 109 LEU B N 1
ATOM 3297 C CA . LEU B 1 109 ? 44.633 63.023 26.544 1.00 12.54 109 LEU B CA 1
ATOM 3298 C C . LEU B 1 109 ? 44.027 61.739 25.984 1.00 12.11 109 LEU B C 1
ATOM 3299 O O . LEU B 1 109 ? 43.524 60.915 26.740 1.00 11.57 109 LEU B O 1
ATOM 3304 N N . ARG B 1 110 ? 44.086 61.558 24.672 1.00 11.20 110 ARG B N 1
ATOM 3305 C CA . ARG B 1 110 ? 43.515 60.358 24.067 1.00 11.71 110 ARG B CA 1
ATOM 3306 C C . ARG B 1 110 ? 43.900 59.042 24.746 1.00 12.02 110 ARG B C 1
ATOM 3307 O O . ARG B 1 110 ? 43.045 58.210 25.030 1.00 12.43 110 ARG B O 1
ATOM 3315 N N . PRO B 1 111 ? 45.197 58.831 25.016 1.00 12.04 111 PRO B N 1
ATOM 3316 C CA . PRO B 1 111 ? 45.582 57.571 25.661 1.00 12.35 111 PRO B CA 1
ATOM 3317 C C . PRO B 1 111 ? 44.752 57.209 26.894 1.00 12.27 111 PRO B C 1
ATOM 3318 O O . PRO B 1 111 ? 44.409 56.044 27.096 1.00 11.24 111 PRO B O 1
ATOM 3322 N N . PHE B 1 112 ? 44.436 58.206 27.715 1.00 10.83 112 PHE B N 1
ATOM 3323 C CA . PHE B 1 112 ? 43.667 57.971 28.933 1.00 10.28 112 PHE B CA 1
ATOM 3324 C C . PHE B 1 112 ? 42.185 57.794 28.636 1.00 10.27 112 PHE B C 1
ATOM 3325 O O . PHE B 1 112 ? 41.491 57.046 29.315 1.00 11.18 112 PHE B O 1
ATOM 3333 N N . ALA B 1 113 ? 41.706 58.495 27.619 1.00 9.73 113 ALA B N 1
ATOM 3334 C CA . ALA B 1 113 ? 40.315 58.383 27.218 1.00 11.15 113 ALA B CA 1
ATOM 3335 C C . ALA B 1 113 ? 40.119 56.976 26.659 1.00 11.60 113 ALA B C 1
ATOM 3336 O O . ALA B 1 113 ? 39.068 56.359 26.853 1.00 10.14 113 ALA B O 1
ATOM 3338 N N . GLU B 1 114 ? 41.145 56.484 25.968 1.00 12.28 114 GLU B N 1
ATOM 3339 C CA . GLU B 1 114 ? 41.119 55.157 25.366 1.00 13.39 114 GLU B CA 1
ATOM 3340 C C . GLU B 1 114 ? 41.005 54.053 26.413 1.00 14.41 114 GLU B C 1
ATOM 3341 O O . GLU B 1 114 ? 40.533 52.956 26.110 1.00 15.09 114 GLU B O 1
ATOM 3347 N N . GLU B 1 115 ? 41.443 54.325 27.639 1.00 14.08 115 GLU B N 1
ATOM 3348 C CA . GLU B 1 115 ? 41.342 53.325 28.693 1.00 15.18 115 GLU B CA 1
ATOM 3349 C C . GLU B 1 115 ? 40.198 53.626 29.667 1.00 13.43 115 GLU B C 1
ATOM 3350 O O . GLU B 1 115 ? 40.171 53.142 30.799 1.00 13.33 115 GLU B O 1
ATOM 3356 N N . GLY B 1 116 ? 39.254 54.438 29.192 1.00 11.87 116 GLY B N 1
ATOM 3357 C CA . GLY B 1 116 ? 38.077 54.790 29.969 1.00 11.60 116 GLY B CA 1
ATOM 3358 C C . GLY B 1 116 ? 38.231 55.641 31.208 1.00 10.61 116 GLY B C 1
ATOM 3359 O O . GLY B 1 116 ? 37.407 55.552 32.109 1.00 12.08 116 GLY B O 1
ATOM 3360 N N . LEU B 1 117 ? 39.256 56.489 31.254 1.00 9.53 117 LEU B N 1
ATOM 3361 C CA . LEU B 1 117 ? 39.480 57.337 32.421 1.00 9.98 117 LEU B CA 1
ATOM 3362 C C . LEU B 1 117 ? 38.886 58.743 32.348 1.00 10.61 117 LEU B C 1
ATOM 3363 O O . LEU B 1 117 ? 38.894 59.459 33.346 1.00 11.45 117 LEU B O 1
ATOM 3368 N N . ILE B 1 118 ? 38.387 59.141 31.183 1.00 9.70 118 ILE B N 1
ATOM 3369 C CA . ILE B 1 118 ? 37.815 60.475 31.040 1.00 10.11 118 ILE B CA 1
ATOM 3370 C C . ILE B 1 118 ? 36.311 60.465 30.795 1.00 10.11 118 ILE B C 1
ATOM 3371 O O . ILE B 1 118 ? 35.837 59.872 29.827 1.00 10.87 118 ILE B O 1
ATOM 3376 N N . TYR B 1 119 ? 35.581 61.133 31.686 1.00 9.51 119 TYR B N 1
ATOM 3377 C CA . TYR B 1 119 ? 34.130 61.264 31.594 1.00 9.30 119 TYR B CA 1
ATOM 3378 C C . TYR B 1 119 ? 33.898 62.721 31.219 1.00 10.15 119 TYR B C 1
ATOM 3379 O O . TYR B 1 119 ? 34.377 63.616 31.916 1.00 9.81 119 TYR B O 1
ATOM 3388 N N . HIS B 1 120 ? 33.187 62.973 30.126 1.00 7.31 120 HIS B N 1
ATOM 3389 C CA . HIS B 1 120 ? 32.956 64.358 29.733 1.00 8.83 120 HIS B CA 1
ATOM 3390 C C . HIS B 1 120 ? 31.601 64.653 29.110 1.00 8.46 120 HIS B C 1
ATOM 3391 O O . HIS B 1 120 ? 31.510 65.355 28.107 1.00 9.97 120 HIS B O 1
ATOM 3398 N N . GLU B 1 121 ? 30.545 64.124 29.714 1.00 8.22 121 GLU B N 1
ATOM 3399 C CA . GLU B 1 121 ? 29.212 64.377 29.187 1.00 8.23 121 GLU B CA 1
ATOM 3400 C C . GLU B 1 121 ? 28.963 65.887 29.207 1.00 8.41 121 GLU B C 1
ATOM 3401 O O . GLU B 1 121 ? 28.370 66.436 28.283 1.00 8.32 121 GLU B O 1
ATOM 3407 N N . ALA B 1 122 ? 29.439 66.557 30.253 1.00 9.01 122 ALA B N 1
ATOM 3408 C CA . ALA B 1 122 ? 29.232 68.000 30.378 1.00 9.32 122 ALA B CA 1
ATOM 3409 C C . ALA B 1 122 ? 29.953 68.849 29.330 1.00 9.21 122 ALA B C 1
ATOM 3410 O O . ALA B 1 122 ? 29.673 70.040 29.205 1.00 10.88 122 ALA B O 1
ATOM 3412 N N . SER B 1 123 ? 30.861 68.242 28.572 1.00 9.44 123 SER B N 1
ATOM 3413 C CA . SER B 1 123 ? 31.619 68.970 27.555 1.00 10.70 123 SER B CA 1
ATOM 3414 C C . SER B 1 123 ? 30.840 69.294 26.282 1.00 10.97 123 SER B C 1
ATOM 3415 O O . SER B 1 123 ? 31.309 70.067 25.451 1.00 11.12 123 SER B O 1
ATOM 3418 N N . VAL B 1 124 ? 29.669 68.687 26.113 1.00 9.86 124 VAL B N 1
ATOM 3419 C CA . VAL B 1 124 ? 28.844 68.954 24.938 1.00 9.13 124 VAL B CA 1
ATOM 3420 C C . VAL B 1 124 ? 27.394 69.089 25.373 1.00 9.88 124 VAL B C 1
ATOM 3421 O O . VAL B 1 124 ? 26.831 68.152 25.919 1.00 9.34 124 VAL B O 1
ATOM 3425 N N . MET B 1 125 ? 26.801 70.253 25.136 1.00 9.20 125 MET B N 1
ATOM 3426 C CA . MET B 1 125 ? 25.413 70.497 25.510 1.00 10.64 125 MET B CA 1
ATOM 3427 C C . MET B 1 125 ? 25.156 70.280 26.998 1.00 10.03 125 MET B C 1
ATOM 3428 O O . MET B 1 125 ? 24.107 69.768 27.408 1.00 10.38 125 MET B O 1
ATOM 3433 N N . ALA B 1 126 ? 26.128 70.691 27.808 1.00 11.08 126 ALA B N 1
ATOM 3434 C CA . ALA B 1 126 ? 26.030 70.587 29.258 1.00 10.05 126 ALA B CA 1
ATOM 3435 C C . ALA B 1 126 ? 25.488 69.247 29.733 1.00 10.10 126 ALA B C 1
ATOM 3436 O O . ALA B 1 126 ? 25.938 68.199 29.294 1.00 8.23 126 ALA B O 1
ATOM 3438 N N . GLY B 1 127 ? 24.523 69.302 30.643 1.00 8.87 127 GLY B N 1
ATOM 3439 C CA . GLY B 1 127 ? 23.938 68.092 31.189 1.00 11.33 127 GLY B CA 1
ATOM 3440 C C . GLY B 1 127 ? 22.964 67.381 30.275 1.00 9.72 127 GLY B C 1
ATOM 3441 O O . GLY B 1 127 ? 22.426 66.341 30.646 1.00 10.67 127 GLY B O 1
ATOM 3442 N N . THR B 1 128 ? 22.714 67.940 29.097 1.00 9.82 128 THR B N 1
ATOM 3443 C CA . THR B 1 128 ? 21.805 67.300 28.152 1.00 10.29 128 THR B CA 1
ATOM 3444 C C . THR B 1 128 ? 22.528 66.059 27.623 1.00 8.59 128 THR B C 1
ATOM 3445 O O . THR B 1 128 ? 23.708 66.118 27.314 1.00 9.03 128 THR B O 1
ATOM 3449 N N . PRO B 1 129 ? 21.827 64.923 27.510 1.00 10.11 129 PRO B N 1
ATOM 3450 C CA . PRO B 1 129 ? 22.452 63.688 27.021 1.00 11.36 129 PRO B CA 1
ATOM 3451 C C . PRO B 1 129 ? 22.911 63.708 25.569 1.00 14.36 129 PRO B C 1
ATOM 3452 O O . PRO B 1 129 ? 22.199 63.247 24.685 1.00 21.50 129 PRO B O 1
ATOM 3456 N N . ALA B 1 130 ? 24.111 64.219 25.323 1.00 13.37 130 ALA B N 1
ATOM 3457 C CA . ALA B 1 130 ? 24.644 64.271 23.970 1.00 12.23 130 ALA B CA 1
ATOM 3458 C C . ALA B 1 130 ? 25.591 63.101 23.718 1.00 11.64 130 ALA B C 1
ATOM 3459 O O . ALA B 1 130 ? 25.479 62.419 22.704 1.00 12.13 130 ALA B O 1
ATOM 3461 N N . LEU B 1 131 ? 26.531 62.872 24.631 1.00 10.77 131 LEU B N 1
ATOM 3462 C CA . LEU B 1 131 ? 27.468 61.769 24.438 1.00 9.75 131 LEU B CA 1
ATOM 3463 C C . LEU B 1 131 ? 26.784 60.410 24.624 1.00 10.80 131 LEU B C 1
ATOM 3464 O O . LEU B 1 131 ? 27.014 59.488 23.843 1.00 11.74 131 LEU B O 1
ATOM 3469 N N . SER B 1 132 ? 25.941 60.289 25.644 1.00 10.78 132 SER B N 1
ATOM 3470 C CA . SER B 1 132 ? 25.240 59.028 25.881 1.00 11.21 132 SER B CA 1
ATOM 3471 C C . SER B 1 132 ? 24.286 58.749 24.723 1.00 10.97 132 SER B C 1
ATOM 3472 O O . SER B 1 132 ? 24.001 57.600 24.402 1.00 10.87 132 SER B O 1
ATOM 3475 N N . PHE B 1 133 ? 23.798 59.815 24.098 1.00 9.79 133 PHE B N 1
ATOM 3476 C CA . PHE B 1 133 ? 22.901 59.708 22.955 1.00 10.06 133 PHE B CA 1
ATOM 3477 C C . PHE B 1 133 ? 23.668 59.027 21.813 1.00 10.22 133 PHE B C 1
ATOM 3478 O O . PHE B 1 133 ? 23.168 58.090 21.188 1.00 9.55 133 PHE B O 1
ATOM 3486 N N . LEU B 1 134 ? 24.894 59.478 21.553 1.00 10.04 134 LEU B N 1
ATOM 3487 C CA . LEU B 1 134 ? 25.675 58.874 20.487 1.00 9.17 134 LEU B CA 1
ATOM 3488 C C . LEU B 1 134 ? 26.154 57.474 20.871 1.00 9.25 134 LEU B C 1
ATOM 3489 O O . LEU B 1 134 ? 26.308 56.616 20.007 1.00 9.96 134 LEU B O 1
ATOM 3494 N N . GLU B 1 135 ? 26.388 57.235 22.159 1.00 8.78 135 GLU B N 1
ATOM 3495 C CA . GLU B 1 135 ? 26.825 55.903 22.565 1.00 8.43 135 GLU B CA 1
ATOM 3496 C C . GLU B 1 135 ? 25.749 54.893 22.155 1.00 8.72 135 GLU B C 1
ATOM 34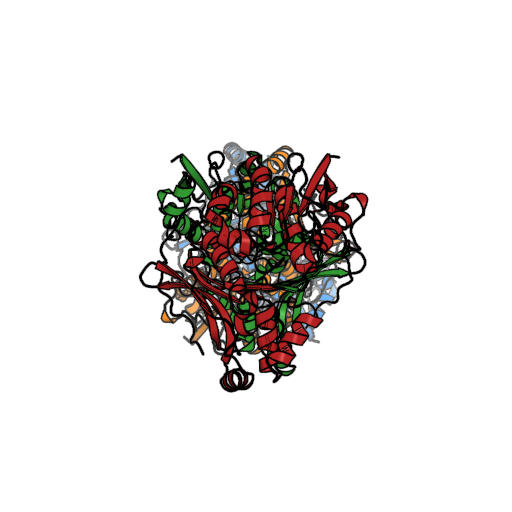97 O O . GLU B 1 135 ? 26.058 53.812 21.653 1.00 10.31 135 GLU B O 1
ATOM 3503 N N . THR B 1 136 ? 24.485 55.250 22.343 1.00 9.51 136 THR B N 1
ATOM 3504 C CA . THR B 1 136 ? 23.403 54.346 21.956 1.00 10.00 136 THR B CA 1
ATOM 3505 C C . THR B 1 136 ? 23.267 54.294 20.435 1.00 11.05 136 THR B C 1
ATOM 3506 O O . THR B 1 136 ? 22.861 53.272 19.870 1.00 11.20 136 THR B O 1
ATOM 3510 N N . LEU B 1 137 ? 23.601 55.399 19.770 1.00 10.62 137 LEU B N 1
ATOM 3511 C CA . LEU B 1 137 ? 23.508 55.451 18.319 1.00 10.11 137 LEU B CA 1
ATOM 3512 C C . LEU B 1 137 ? 24.544 54.553 17.657 1.00 10.96 137 LEU B C 1
ATOM 3513 O O . LEU B 1 137 ? 24.468 54.279 16.459 1.00 10.58 137 LEU B O 1
ATOM 3518 N N . ARG B 1 138 ? 25.509 54.092 18.443 1.00 8.81 138 ARG B N 1
ATOM 3519 C CA . ARG B 1 138 ? 26.537 53.198 17.926 1.00 9.76 138 ARG B CA 1
ATOM 3520 C C . ARG B 1 138 ? 25.911 51.912 17.399 1.00 9.96 138 ARG B C 1
ATOM 3521 O O . ARG B 1 138 ? 26.533 51.177 16.636 1.00 10.38 138 ARG B O 1
ATOM 3529 N N . GLY B 1 139 ? 24.677 51.645 17.811 1.00 10.27 139 GLY B N 1
ATOM 3530 C CA . GLY B 1 139 ? 24.002 50.444 17.345 1.00 10.49 139 GLY B CA 1
ATOM 3531 C C . GLY B 1 139 ? 23.792 50.514 15.845 1.00 10.02 139 GLY B C 1
ATOM 3532 O O . GLY B 1 139 ? 23.582 49.499 15.182 1.00 10.33 139 GLY B O 1
ATOM 3533 N N . SER B 1 140 ? 23.855 51.727 15.307 1.00 9.70 140 SER B N 1
ATOM 3534 C CA . SER B 1 140 ? 23.687 51.942 13.880 1.00 10.59 140 SER B CA 1
ATOM 3535 C C . SER B 1 140 ? 24.961 52.539 13.298 1.00 11.44 140 SER B C 1
ATOM 3536 O O . SER B 1 140 ? 25.917 52.826 14.027 1.00 10.14 140 SER B O 1
ATOM 3539 N N . GLU B 1 141 ? 24.974 52.709 11.981 1.00 10.98 141 GLU B N 1
ATOM 3540 C CA . GLU B 1 141 ? 26.121 53.301 11.303 1.00 12.33 141 GLU B CA 1
ATOM 3541 C C . GLU B 1 141 ? 25.679 54.696 10.886 1.00 11.87 141 GLU B C 1
ATOM 3542 O O . GLU B 1 141 ? 24.679 54.851 10.189 1.00 11.06 141 GLU B O 1
ATOM 3548 N N . LEU B 1 142 ? 26.432 55.708 11.310 1.00 10.67 142 LEU B N 1
ATOM 3549 C CA . LEU B 1 142 ? 26.095 57.096 11.004 1.00 11.58 142 LEU B CA 1
ATOM 3550 C C . LEU B 1 142 ? 26.002 57.433 9.519 1.00 11.76 142 LEU B C 1
ATOM 3551 O O . LEU B 1 142 ? 26.874 57.065 8.729 1.00 12.59 142 LEU B O 1
ATOM 3556 N N . LEU B 1 143 ? 24.940 58.149 9.152 1.00 11.88 143 LEU B N 1
ATOM 3557 C CA . LEU B 1 143 ? 24.747 58.590 7.777 1.00 12.40 143 LEU B CA 1
ATOM 3558 C C . LEU B 1 143 ? 25.069 60.086 7.747 1.00 13.22 143 LEU B C 1
ATOM 3559 O O . LEU B 1 143 ? 25.788 60.557 6.871 1.00 14.59 143 LEU B O 1
ATOM 3564 N N . GLU B 1 144 ? 24.537 60.823 8.720 1.00 12.66 144 GLU B N 1
ATOM 3565 C CA . GLU B 1 144 ? 24.802 62.254 8.826 1.00 13.62 144 GLU B CA 1
ATOM 3566 C C . GLU B 1 144 ? 24.470 62.772 10.221 1.00 12.69 144 GLU B C 1
ATOM 3567 O O . GLU B 1 144 ? 23.581 62.257 10.899 1.00 12.76 144 GLU B O 1
ATOM 3573 N N . LEU B 1 145 ? 25.216 63.781 10.654 1.00 11.32 145 LEU B N 1
ATOM 3574 C CA . LEU B 1 145 ? 25.009 64.383 11.960 1.00 12.45 145 LEU B CA 1
ATOM 3575 C C . LEU B 1 145 ? 25.001 65.900 11.825 1.00 10.76 145 LEU B C 1
ATOM 3576 O O . LEU B 1 145 ? 25.826 66.478 11.121 1.00 11.40 145 LEU B O 1
ATOM 3581 N N . HIS B 1 146 ? 24.052 66.538 12.496 1.00 10.03 146 HIS B N 1
ATOM 3582 C CA . HIS B 1 146 ? 23.936 67.991 12.455 1.00 11.01 146 HIS B CA 1
ATOM 3583 C C . HIS B 1 146 ? 23.466 68.452 13.815 1.00 10.42 146 HIS B C 1
ATOM 3584 O O . HIS B 1 146 ? 22.569 67.851 14.406 1.00 12.19 146 HIS B O 1
ATOM 3591 N N . GLY B 1 147 ? 24.074 69.513 14.325 1.00 9.71 147 GLY B N 1
ATOM 3592 C CA . GLY B 1 147 ? 23.656 70.000 15.618 1.00 9.87 147 GLY B CA 1
ATOM 3593 C C . GLY B 1 147 ? 23.816 71.498 15.773 1.00 11.33 147 GLY B C 1
ATOM 3594 O O . GLY B 1 147 ? 24.604 72.119 15.070 1.00 12.25 147 GLY B O 1
ATOM 3595 N N . ILE B 1 148 ? 23.014 72.075 16.658 1.00 11.35 148 ILE B N 1
ATOM 3596 C CA . ILE B 1 148 ? 23.112 73.492 16.983 1.00 13.71 148 ILE B CA 1
ATOM 3597 C C . ILE B 1 148 ? 23.612 73.342 18.416 1.00 12.73 148 ILE B C 1
ATOM 3598 O O . ILE B 1 148 ? 22.845 73.172 19.363 1.00 14.10 148 ILE B O 1
ATOM 3603 N N . LEU B 1 149 ? 24.934 73.365 18.546 1.00 12.57 149 LEU B N 1
ATOM 3604 C CA . LEU B 1 149 ? 25.605 73.116 19.813 1.00 11.70 149 LEU B CA 1
ATOM 3605 C C . LEU B 1 149 ? 25.993 74.235 20.770 1.00 14.50 149 LEU B C 1
ATOM 3606 O O . LEU B 1 149 ? 26.322 73.954 21.915 1.00 17.28 149 LEU B O 1
ATOM 3611 N N . ASN B 1 150 ? 25.966 75.490 20.336 1.00 10.34 150 ASN B N 1
ATOM 3612 C CA . ASN B 1 150 ? 26.368 76.568 21.233 1.00 12.68 150 ASN B CA 1
ATOM 3613 C C . ASN B 1 150 ? 25.176 77.343 21.776 1.00 11.66 150 ASN B C 1
ATOM 3614 O O . ASN B 1 150 ? 24.352 77.829 21.014 1.00 12.39 150 ASN B O 1
ATOM 3619 N N . GLY B 1 151 ? 25.101 77.443 23.100 1.00 12.50 151 GLY B N 1
ATOM 3620 C CA . GLY B 1 151 ? 24.003 78.137 23.747 1.00 12.62 151 GLY B CA 1
ATOM 3621 C C . GLY B 1 151 ? 23.949 79.634 23.489 1.00 12.97 151 GLY B C 1
ATOM 3622 O O . GLY B 1 151 ? 22.874 80.208 23.315 1.00 13.00 151 GLY B O 1
ATOM 3623 N N . THR B 1 152 ? 25.111 80.268 23.458 1.00 13.95 152 THR B N 1
ATOM 3624 C CA . THR B 1 152 ? 25.175 81.705 23.226 1.00 13.42 152 THR B CA 1
ATOM 3625 C C . THR B 1 152 ? 24.706 82.120 21.836 1.00 13.50 152 THR B C 1
ATOM 3626 O O . THR B 1 152 ? 23.857 83.005 21.700 1.00 14.51 152 THR B O 1
ATOM 3630 N N . THR B 1 153 ? 25.260 81.497 20.802 1.00 14.31 153 THR B N 1
ATOM 3631 C CA . THR B 1 153 ? 24.877 81.827 19.436 1.00 15.45 153 THR B CA 1
ATOM 3632 C C . THR B 1 153 ? 23.409 81.497 19.157 1.00 15.84 153 THR B C 1
ATOM 3633 O O . THR B 1 153 ? 22.752 82.195 18.387 1.00 15.59 153 THR B O 1
ATOM 3637 N N . LEU B 1 154 ? 22.893 80.443 19.782 1.00 14.34 154 LEU B N 1
ATOM 3638 C CA . LEU B 1 154 ? 21.491 80.080 19.579 1.00 15.04 154 LEU B CA 1
ATOM 3639 C C . LEU B 1 154 ? 20.613 81.184 20.151 1.00 15.76 154 LEU B C 1
ATOM 3640 O O . LEU B 1 154 ? 19.703 81.678 19.487 1.00 16.83 154 LEU B O 1
ATOM 3645 N N . TYR B 1 155 ? 20.892 81.567 21.391 1.00 14.85 155 TYR B N 1
ATOM 3646 C CA . TYR B 1 155 ? 20.137 82.624 22.046 1.00 14.63 155 TYR B CA 1
ATOM 3647 C C . TYR B 1 155 ? 20.182 83.913 21.213 1.00 14.95 155 TYR B C 1
ATOM 3648 O O . TYR B 1 155 ? 19.140 84.525 20.943 1.00 16.04 155 TYR B O 1
ATOM 3657 N N . ILE B 1 156 ? 21.381 84.325 20.798 1.00 15.19 156 ILE B N 1
ATOM 3658 C CA . ILE B 1 156 ? 21.513 85.541 19.998 1.00 15.32 156 ILE B CA 1
ATOM 3659 C C . ILE B 1 156 ? 20.693 85.495 18.702 1.00 16.15 156 ILE B C 1
ATOM 3660 O O . ILE B 1 156 ? 20.036 86.475 18.350 1.00 16.30 156 ILE B O 1
ATOM 3665 N N . LEU B 1 157 ? 20.719 84.367 17.995 1.00 15.79 157 LEU B N 1
ATOM 3666 C CA . LEU B 1 157 ? 19.956 84.272 16.756 1.00 16.72 157 LEU B CA 1
ATOM 3667 C C . LEU B 1 157 ? 18.452 84.306 17.034 1.00 17.32 157 LEU B C 1
ATOM 3668 O O . LEU B 1 157 ? 17.699 84.919 16.280 1.00 18.70 157 LEU B O 1
ATOM 3673 N N . GLN B 1 158 ? 18.023 83.666 18.119 1.00 17.03 158 GLN B N 1
ATOM 3674 C CA . GLN B 1 158 ? 16.609 83.645 18.499 1.00 17.28 158 GLN B CA 1
ATOM 3675 C C . GLN B 1 158 ? 16.110 85.044 18.830 1.00 18.40 158 GLN B C 1
ATOM 3676 O O . GLN B 1 158 ? 15.007 85.422 18.443 1.00 17.32 158 GLN B O 1
ATOM 3682 N N . GLU B 1 159 ? 16.929 85.797 19.558 1.00 17.64 159 GLU B N 1
ATOM 3683 C CA . GLU B 1 159 ? 16.574 87.157 19.937 1.00 18.61 159 GLU B CA 1
ATOM 3684 C C . GLU B 1 159 ? 16.565 88.099 18.737 1.00 19.08 159 GLU B C 1
ATOM 3685 O O . GLU B 1 159 ? 15.693 88.965 18.635 1.00 17.88 159 GLU B O 1
ATOM 3691 N N . MET B 1 160 ? 17.520 87.935 17.822 1.00 18.37 160 MET B N 1
ATOM 3692 C CA . MET B 1 160 ? 17.551 88.800 16.649 1.00 19.59 160 MET B CA 1
ATOM 3693 C C . MET B 1 160 ? 16.320 88.564 15.771 1.00 20.79 160 MET B C 1
ATOM 3694 O O . MET B 1 160 ? 15.872 89.473 15.070 1.00 19.72 160 MET B O 1
ATOM 3699 N N . GLU B 1 161 ? 15.774 87.346 15.811 1.00 21.37 161 GLU B N 1
ATOM 3700 C CA . GLU B 1 161 ? 14.579 87.026 15.028 1.00 23.70 161 GLU B CA 1
ATOM 3701 C C . GLU B 1 161 ? 13.397 87.831 15.578 1.00 24.72 161 GLU B C 1
ATOM 3702 O O . GLU B 1 161 ? 12.443 88.134 14.847 1.00 25.94 161 GLU B O 1
ATOM 3708 N N . LYS B 1 162 ? 13.465 88.165 16.865 1.00 25.27 162 LYS B N 1
ATOM 3709 C CA . LYS B 1 162 ? 12.410 88.931 17.535 1.00 26.40 162 LYS B CA 1
ATOM 3710 C C . LYS B 1 162 ? 12.614 90.443 17.411 1.00 27.30 162 LYS B C 1
ATOM 3711 O O . LYS B 1 162 ? 11.854 91.219 17.992 1.00 28.53 162 LYS B O 1
ATOM 3717 N N . GLY B 1 163 ? 13.652 90.855 16.685 1.00 26.11 163 GLY B N 1
ATOM 3718 C CA . GLY B 1 163 ? 13.919 92.278 16.520 1.00 25.58 163 GLY B CA 1
ATOM 3719 C C . GLY B 1 163 ? 15.052 92.845 17.367 1.00 25.03 163 GLY B C 1
ATOM 3720 O O . GLY B 1 163 ? 15.490 93.981 17.142 1.00 25.72 163 GLY B O 1
ATOM 3721 N N . ARG B 1 164 ? 15.532 92.071 18.337 1.00 23.19 164 ARG B N 1
ATOM 3722 C CA . ARG B 1 164 ? 16.621 92.524 19.200 1.00 21.39 164 ARG B CA 1
ATOM 3723 C C . ARG B 1 164 ? 17.925 92.619 18.409 1.00 18.89 164 ARG B C 1
ATOM 3724 O O . ARG B 1 164 ? 18.151 91.853 17.475 1.00 17.59 164 ARG B O 1
ATOM 3732 N N . THR B 1 165 ? 18.784 93.565 18.777 1.00 17.63 165 THR B N 1
ATOM 3733 C CA . THR B 1 165 ? 20.054 93.718 18.076 1.00 16.54 165 THR B CA 1
ATOM 3734 C C . THR B 1 165 ? 21.052 92.691 18.589 1.00 15.05 165 THR B C 1
ATOM 3735 O O . THR B 1 165 ? 20.895 92.141 19.675 1.00 16.95 165 THR B O 1
ATOM 3739 N N . TYR B 1 166 ? 22.090 92.460 17.800 1.00 16.38 166 TYR B N 1
ATOM 3740 C CA . TYR B 1 166 ? 23.155 91.529 18.159 1.00 14.98 166 TYR B CA 1
ATOM 3741 C C . TYR B 1 166 ? 23.694 91.875 19.556 1.00 15.52 166 TYR B C 1
ATOM 3742 O O . TYR B 1 166 ? 23.810 91.019 20.434 1.00 14.95 166 TYR B O 1
ATOM 3751 N N . ALA B 1 167 ? 24.019 93.149 19.752 1.00 15.14 167 ALA B N 1
ATOM 3752 C CA . ALA B 1 167 ? 24.552 93.631 21.017 1.00 14.86 167 ALA B CA 1
ATOM 3753 C C . ALA B 1 167 ? 23.608 93.443 22.203 1.00 15.93 167 ALA B C 1
ATOM 3754 O O . ALA B 1 167 ? 24.033 92.976 23.260 1.00 15.96 167 ALA B O 1
ATOM 3756 N N . GLU B 1 168 ? 22.335 93.813 22.048 1.00 15.70 168 GLU B N 1
ATOM 3757 C CA . GLU B 1 168 ? 21.387 93.657 23.148 1.00 16.63 168 GLU B CA 1
ATOM 3758 C C . GLU B 1 168 ? 21.281 92.181 23.519 1.00 15.46 168 GLU B C 1
ATOM 3759 O O . GLU B 1 168 ? 21.265 91.827 24.692 1.00 13.84 168 GLU B O 1
ATOM 3765 N N . ALA B 1 169 ? 21.219 91.332 22.499 1.00 15.38 169 ALA B N 1
ATOM 3766 C CA . ALA B 1 169 ? 21.109 89.887 22.695 1.00 16.12 169 ALA B CA 1
ATOM 3767 C C . ALA B 1 169 ? 22.334 89.311 23.398 1.00 15.87 169 ALA B C 1
ATOM 3768 O O . ALA B 1 169 ? 22.210 88.570 24.368 1.00 14.66 169 ALA B O 1
ATOM 3770 N N . LEU B 1 170 ? 23.520 89.654 22.909 1.00 14.40 170 LEU B N 1
ATOM 3771 C CA . LEU B 1 170 ? 24.743 89.147 23.515 1.00 15.43 170 LEU B CA 1
ATOM 3772 C C . LEU B 1 170 ? 24.871 89.535 24.990 1.00 15.14 170 LEU B C 1
ATOM 3773 O O . LEU B 1 170 ? 25.144 88.687 25.835 1.00 15.12 170 LEU B O 1
ATOM 3778 N N . LEU B 1 171 ? 24.678 90.812 25.306 1.00 15.60 171 LEU B N 1
ATOM 3779 C CA . LEU B 1 171 ? 24.781 91.253 26.694 1.00 15.83 171 LEU B CA 1
ATOM 3780 C C . LEU B 1 171 ? 23.778 90.512 27.578 1.00 17.01 171 LEU B C 1
ATOM 3781 O O . LEU B 1 171 ? 24.081 90.155 28.717 1.00 15.87 171 LEU B O 1
ATOM 3786 N N . GLU B 1 172 ? 22.578 90.280 27.058 1.00 17.22 172 GLU B N 1
ATOM 3787 C CA . GLU B 1 172 ? 21.573 89.569 27.841 1.00 18.92 172 GLU B CA 1
ATOM 3788 C C . GLU B 1 172 ? 22.001 88.115 28.038 1.00 16.93 172 GLU B C 1
ATOM 3789 O O . GLU B 1 172 ? 21.809 87.547 29.116 1.00 18.06 172 GLU B O 1
ATOM 3795 N N . ALA B 1 173 ? 22.586 87.520 26.999 1.00 17.12 173 ALA B N 1
ATOM 3796 C CA . ALA B 1 173 ? 23.048 86.136 27.091 1.00 16.40 173 ALA B CA 1
ATOM 3797 C C . ALA B 1 173 ? 24.092 86.077 28.195 1.00 17.44 173 ALA B C 1
ATOM 3798 O O . ALA B 1 173 ? 24.171 85.102 28.944 1.00 18.17 173 ALA B O 1
ATOM 3800 N N . GLN B 1 174 ? 24.904 87.126 28.302 1.00 16.54 174 GLN B N 1
ATOM 3801 C CA . GLN B 1 174 ? 25.916 87.153 29.348 1.00 16.69 174 GLN B CA 1
ATOM 3802 C C . GLN B 1 174 ? 25.236 87.321 30.707 1.00 18.47 174 GLN B C 1
ATOM 3803 O O . GLN B 1 174 ? 25.612 86.664 31.677 1.00 17.77 174 GLN B O 1
ATOM 3809 N N . ARG B 1 175 ? 24.223 88.186 30.777 1.00 19.61 175 ARG B N 1
ATOM 3810 C CA . ARG B 1 175 ? 23.504 88.382 32.036 1.00 21.66 175 ARG B CA 1
ATOM 3811 C C . ARG B 1 175 ? 22.811 87.084 32.449 1.00 22.45 175 ARG B C 1
ATOM 3812 O O . ARG B 1 175 ? 22.713 86.771 33.634 1.00 22.77 175 ARG B O 1
ATOM 3820 N N . LEU B 1 176 ? 22.325 86.339 31.461 1.00 22.10 176 LEU B N 1
ATOM 3821 C CA . LEU B 1 176 ? 21.631 85.081 31.717 1.00 23.27 176 LEU B CA 1
ATOM 3822 C C . LEU B 1 176 ? 22.556 83.938 32.128 1.00 23.32 176 LEU B C 1
ATOM 3823 O O . LEU B 1 176 ? 22.101 82.934 32.663 1.00 24.58 176 LEU B O 1
ATOM 3828 N N . GLY B 1 177 ? 23.855 84.090 31.886 1.00 23.12 177 GLY B N 1
ATOM 3829 C CA . GLY B 1 177 ? 24.787 83.044 32.263 1.00 23.90 177 GLY B CA 1
ATOM 3830 C C . GLY B 1 177 ? 25.167 82.097 31.138 1.00 25.07 177 GLY B C 1
ATOM 3831 O O . GLY B 1 177 ? 25.941 81.160 31.351 1.00 24.54 177 GLY B O 1
ATOM 3832 N N . TYR B 1 178 ? 24.643 82.334 29.939 1.00 24.50 178 TYR B N 1
ATOM 3833 C CA . TYR B 1 178 ? 24.958 81.470 28.801 1.00 25.60 178 TYR B CA 1
ATOM 3834 C C . TYR B 1 178 ? 26.364 81.710 28.265 1.00 26.56 178 TYR B C 1
ATOM 3835 O O . TYR B 1 178 ? 27.076 80.755 27.910 1.00 26.53 178 TYR B O 1
ATOM 3844 N N . ALA B 1 179 ? 26.755 82.982 28.200 1.00 26.35 179 ALA B N 1
ATOM 3845 C CA . ALA B 1 179 ? 28.071 83.363 27.684 1.00 27.30 179 ALA B CA 1
ATOM 3846 C C . ALA B 1 179 ? 28.985 83.942 28.751 1.00 28.09 179 ALA B C 1
ATOM 3847 O O . ALA B 1 179 ? 28.520 84.510 29.742 1.00 27.00 179 ALA B O 1
ATOM 3849 N N . GLU B 1 180 ? 30.289 83.791 28.533 1.00 27.57 180 GLU B N 1
ATOM 3850 C CA . GLU B 1 180 ? 31.296 84.295 29.454 1.00 28.67 180 GLU B CA 1
ATOM 3851 C C . GLU B 1 180 ? 31.652 85.727 29.085 1.00 27.61 180 GLU B C 1
ATOM 3852 O O . GLU B 1 180 ? 31.172 86.248 28.080 1.00 26.28 180 GLU B O 1
ATOM 3858 N N . ALA B 1 181 ? 32.493 86.359 29.900 1.00 27.44 181 ALA B N 1
ATOM 3859 C CA . ALA B 1 181 ? 32.914 87.743 29.669 1.00 28.08 181 ALA B CA 1
ATOM 3860 C C . ALA B 1 181 ? 33.339 87.966 28.221 1.00 27.72 181 ALA B C 1
ATOM 3861 O O . ALA B 1 181 ? 32.963 88.963 27.596 1.00 27.01 181 ALA B O 1
ATOM 3863 N N . ASP B 1 182 ? 34.144 87.047 27.692 1.00 26.76 182 ASP B N 1
ATOM 3864 C CA . ASP B 1 182 ? 34.573 87.147 26.301 1.00 26.44 182 ASP B CA 1
ATOM 3865 C C . ASP B 1 182 ? 34.019 85.930 25.572 1.00 24.89 182 ASP B C 1
ATOM 3866 O O . ASP B 1 182 ? 34.576 84.830 25.652 1.00 25.65 182 ASP B O 1
ATOM 3871 N N . PRO B 1 183 ? 32.896 86.108 24.865 1.00 23.49 183 PRO B N 1
ATOM 3872 C CA . PRO B 1 183 ? 32.235 85.041 24.110 1.00 21.35 183 PRO B CA 1
ATOM 3873 C C . PRO B 1 183 ? 32.788 84.882 22.695 1.00 20.24 183 PRO B C 1
ATOM 3874 O O . PRO B 1 183 ? 32.111 84.360 21.818 1.00 18.20 183 PRO B O 1
ATOM 3878 N N . THR B 1 184 ? 34.019 85.330 22.468 1.00 19.18 184 THR B N 1
ATOM 3879 C CA . THR B 1 184 ? 34.609 85.230 21.141 1.00 18.86 184 THR B CA 1
ATOM 3880 C C . THR B 1 184 ? 34.634 83.806 20.584 1.00 17.60 184 THR B C 1
ATOM 3881 O O . THR B 1 184 ? 34.373 83.603 19.402 1.00 17.56 184 THR B O 1
ATOM 3885 N N . LEU B 1 185 ? 34.953 82.830 21.428 1.00 18.63 185 LEU B N 1
ATOM 3886 C CA . LEU B 1 185 ? 35.004 81.435 20.998 1.00 19.25 185 LEU B CA 1
ATOM 3887 C C . LEU B 1 185 ? 33.631 80.996 20.499 1.00 18.69 185 LEU B C 1
ATOM 3888 O O . LEU B 1 185 ? 33.506 80.286 19.495 1.00 18.62 185 LEU B O 1
ATOM 3893 N N . ASP B 1 186 ? 32.610 81.439 21.217 1.00 17.84 186 ASP B N 1
ATOM 3894 C CA . ASP B 1 186 ? 31.233 81.100 20.912 1.00 18.70 186 ASP B CA 1
ATOM 3895 C C . ASP B 1 186 ? 30.724 81.713 19.617 1.00 18.14 186 ASP B C 1
ATOM 3896 O O . ASP B 1 186 ? 30.269 80.999 18.728 1.00 16.95 186 ASP B O 1
ATOM 3901 N N . VAL B 1 187 ? 30.826 83.034 19.497 1.00 17.72 187 VAL B N 1
ATOM 3902 C CA . VAL B 1 187 ? 30.324 83.707 18.308 1.00 17.33 187 VAL B CA 1
ATOM 3903 C C . VAL B 1 187 ? 31.097 83.454 17.022 1.00 16.89 187 VAL B C 1
ATOM 3904 O O . VAL B 1 187 ? 30.576 83.666 15.931 1.00 17.03 187 VAL B O 1
ATOM 3908 N N . GLU B 1 188 ? 32.336 82.990 17.143 1.00 16.26 188 GLU B N 1
ATOM 3909 C CA . GLU B 1 188 ? 33.142 82.694 15.968 1.00 16.80 188 GLU B CA 1
ATOM 3910 C C . GLU B 1 188 ? 32.976 81.240 15.561 1.00 15.54 188 GLU B C 1
ATOM 3911 O O . GLU B 1 188 ? 33.596 80.780 14.604 1.00 16.16 188 GLU B O 1
ATOM 3917 N N . GLY B 1 189 ? 32.128 80.529 16.298 1.00 14.31 189 GLY B N 1
ATOM 3918 C CA . GLY B 1 189 ? 31.853 79.134 15.989 1.00 15.11 189 GLY B CA 1
ATOM 3919 C C . GLY B 1 189 ? 32.918 78.147 16.424 1.00 14.37 189 GLY B C 1
ATOM 3920 O O . GLY B 1 189 ? 32.866 76.968 16.063 1.00 14.46 189 GLY B O 1
ATOM 3921 N N . ILE B 1 190 ? 33.886 78.615 17.202 1.00 12.84 190 ILE B N 1
ATOM 3922 C CA . ILE B 1 190 ? 34.968 77.744 17.652 1.00 13.48 190 ILE B CA 1
ATOM 3923 C C . ILE B 1 190 ? 34.526 76.769 18.731 1.00 12.66 190 ILE B C 1
ATOM 3924 O O . ILE B 1 190 ? 34.960 75.615 18.755 1.00 12.70 190 ILE B O 1
ATOM 3929 N N . ASP B 1 191 ? 33.662 77.231 19.625 1.00 13.40 191 ASP B N 1
ATOM 3930 C CA . ASP B 1 191 ? 33.164 76.372 20.686 1.00 12.80 191 ASP B CA 1
ATOM 3931 C C . ASP B 1 191 ? 32.354 75.228 20.074 1.00 12.92 191 ASP B C 1
ATOM 3932 O O . ASP B 1 191 ? 32.450 74.084 20.521 1.00 11.33 191 ASP B O 1
ATOM 3937 N N . ALA B 1 192 ? 31.556 75.536 19.055 1.00 12.78 192 ALA B N 1
ATOM 3938 C CA . ALA B 1 192 ? 30.761 74.506 18.393 1.00 11.02 192 ALA B CA 1
ATOM 3939 C C . ALA B 1 192 ? 31.721 73.538 17.694 1.00 11.51 192 ALA B C 1
ATOM 3940 O O . ALA B 1 192 ? 31.478 72.331 17.647 1.00 12.17 192 ALA B O 1
ATOM 3942 N N . ALA B 1 193 ? 32.812 74.076 17.152 1.00 9.88 193 ALA B N 1
ATOM 3943 C CA . ALA B 1 193 ? 33.822 73.259 16.483 1.00 10.42 193 ALA B CA 1
ATOM 3944 C C . ALA B 1 193 ? 34.494 72.315 17.488 1.00 11.06 193 ALA B C 1
ATOM 3945 O O . ALA B 1 193 ? 34.838 71.180 17.153 1.00 11.17 193 ALA B O 1
ATOM 3947 N N . HIS B 1 194 ? 34.697 72.793 18.712 1.00 10.86 194 HIS B N 1
ATOM 3948 C CA . HIS B 1 194 ? 35.300 71.976 19.768 1.00 11.15 194 HIS B CA 1
ATOM 3949 C C . HIS B 1 194 ? 34.396 70.771 20.032 1.00 11.48 194 HIS B C 1
ATOM 3950 O O . HIS B 1 194 ? 34.845 69.622 20.040 1.0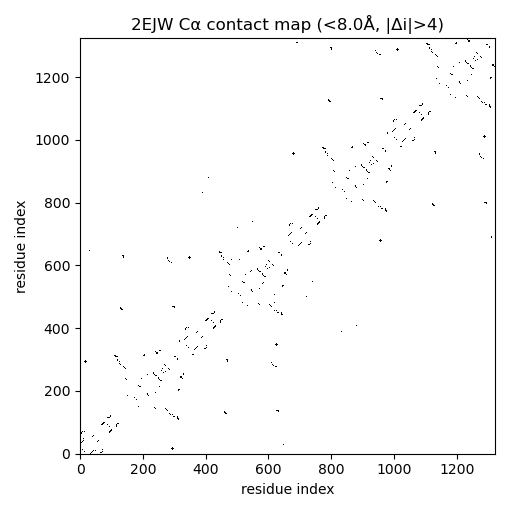0 10.25 194 HIS B O 1
ATOM 3957 N N . LYS B 1 195 ? 33.113 71.049 20.235 1.00 10.30 195 LYS B N 1
ATOM 3958 C CA . LYS B 1 195 ? 32.141 70.001 20.524 1.00 10.57 195 LYS B CA 1
ATOM 3959 C C . LYS B 1 195 ? 31.948 69.024 19.371 1.00 10.41 195 LYS B C 1
ATOM 3960 O O . LYS B 1 195 ? 31.904 67.812 19.584 1.00 10.58 195 LYS B O 1
ATOM 3966 N N . LEU B 1 196 ? 31.851 69.543 18.152 1.00 11.52 196 LEU B N 1
ATOM 3967 C CA . LEU B 1 196 ? 31.662 68.683 16.991 1.00 10.19 196 LEU B CA 1
ATOM 3968 C C . LEU B 1 196 ? 32.812 67.677 16.899 1.00 10.99 196 LEU B C 1
ATOM 3969 O O . LEU B 1 196 ? 32.603 66.503 16.594 1.00 11.22 196 LEU B O 1
ATOM 3974 N N . THR B 1 197 ? 34.027 68.146 17.168 1.00 9.97 197 THR B N 1
ATOM 3975 C CA . THR B 1 197 ? 35.207 67.285 17.126 1.00 10.35 197 THR B CA 1
ATOM 3976 C C . THR B 1 197 ? 35.066 66.144 18.127 1.00 10.39 197 THR B C 1
ATOM 3977 O O . THR B 1 197 ? 35.417 65.005 17.833 1.00 9.60 197 THR B O 1
ATOM 3981 N N . LEU B 1 198 ? 34.536 66.461 19.306 1.00 10.42 198 LEU B N 1
ATOM 3982 C CA . LEU B 1 198 ? 34.342 65.463 20.349 1.00 8.68 198 LEU B CA 1
ATOM 3983 C C . LEU B 1 198 ? 33.315 64.426 19.914 1.00 9.92 198 LEU B C 1
ATOM 3984 O O . LEU B 1 198 ? 33.467 63.242 20.196 1.00 10.58 198 LEU B O 1
ATOM 3989 N N . LEU B 1 199 ? 32.269 64.866 19.222 1.00 10.57 199 LEU B N 1
ATOM 3990 C CA . LEU B 1 199 ? 31.240 63.934 18.769 1.00 9.47 199 LEU B CA 1
ATOM 3991 C C . LEU B 1 199 ? 31.795 63.039 17.666 1.00 10.46 199 LEU B C 1
ATOM 3992 O O . LEU B 1 199 ? 31.527 61.835 17.631 1.00 10.33 199 LEU B O 1
ATOM 3997 N N . ALA B 1 200 ? 32.571 63.626 16.762 1.00 10.05 200 ALA B N 1
ATOM 3998 C CA . ALA B 1 200 ? 33.153 62.853 15.679 1.00 10.73 200 ALA B CA 1
ATOM 3999 C C . ALA B 1 200 ? 34.070 61.774 16.248 1.00 10.63 200 ALA B C 1
ATOM 4000 O O . ALA B 1 200 ? 34.088 60.650 15.757 1.00 12.16 200 ALA B O 1
ATOM 4002 N N . ARG B 1 201 ? 34.828 62.114 17.288 1.00 9.69 201 ARG B N 1
ATOM 4003 C CA . ARG B 1 201 ? 35.753 61.147 17.885 1.00 10.11 201 ARG B CA 1
ATOM 4004 C C . ARG B 1 201 ? 35.087 59.984 18.597 1.00 10.59 201 ARG B C 1
ATOM 4005 O O . ARG B 1 201 ? 35.628 58.876 18.637 1.00 11.61 201 ARG B O 1
ATOM 4013 N N . LEU B 1 202 ? 33.925 60.245 19.179 1.00 11.99 202 LEU B N 1
ATOM 4014 C CA . LEU B 1 202 ? 33.206 59.219 19.907 1.00 13.35 202 LEU B CA 1
ATOM 4015 C C . LEU B 1 202 ? 32.475 58.278 18.961 1.00 13.26 202 LEU B C 1
ATOM 4016 O O . LEU B 1 202 ? 32.320 57.084 19.253 1.00 13.70 202 LEU B O 1
ATOM 4021 N N . LEU B 1 203 ? 32.059 58.800 17.813 1.00 12.86 203 LEU B N 1
ATOM 4022 C CA . LEU B 1 203 ? 31.295 57.988 16.879 1.00 14.48 203 LEU B CA 1
ATOM 4023 C C . LEU B 1 203 ? 31.972 57.393 15.643 1.00 14.65 203 LEU B C 1
ATOM 4024 O O . LEU B 1 203 ? 31.789 56.206 15.368 1.00 15.38 203 LEU B O 1
ATOM 4029 N N . VAL B 1 204 ? 32.739 58.181 14.892 1.00 14.25 204 VAL B N 1
ATOM 4030 C CA . VAL B 1 204 ? 33.343 57.652 13.668 1.00 16.01 204 VAL B CA 1
ATOM 4031 C C . VAL B 1 204 ? 34.865 57.644 13.506 1.00 15.45 204 VAL B C 1
ATOM 4032 O O . VAL B 1 204 ? 35.382 56.916 12.664 1.00 15.67 204 VAL B O 1
ATOM 4036 N N . ASP B 1 205 ? 35.587 58.448 14.278 1.00 14.67 205 ASP B N 1
ATOM 4037 C CA . ASP B 1 205 ? 37.044 58.497 14.127 1.00 13.78 205 ASP B CA 1
ATOM 4038 C C . ASP B 1 205 ? 37.697 58.967 15.424 1.00 11.99 205 ASP B C 1
ATOM 4039 O O . ASP B 1 205 ? 37.697 60.152 15.740 1.00 12.03 205 ASP B O 1
ATOM 4044 N N . PRO B 1 206 ? 38.281 58.030 16.182 1.00 11.87 206 PRO B N 1
ATOM 4045 C CA . PRO B 1 206 ? 38.936 58.324 17.458 1.00 11.08 206 PRO B CA 1
ATOM 4046 C C . PRO B 1 206 ? 40.049 59.370 17.410 1.00 12.37 206 PRO B C 1
ATOM 4047 O O . PRO B 1 206 ? 40.377 59.969 18.434 1.00 12.00 206 PRO B O 1
ATOM 4051 N N . GLY B 1 207 ? 40.619 59.592 16.228 1.00 10.66 207 GLY B N 1
ATOM 4052 C CA . GLY B 1 207 ? 41.692 60.565 16.105 1.00 12.99 207 GLY B CA 1
ATOM 4053 C C . GLY B 1 207 ? 41.325 61.795 15.292 1.00 13.32 207 GLY B C 1
ATOM 4054 O O . GLY B 1 207 ? 42.206 62.559 14.874 1.00 15.14 207 GLY B O 1
ATOM 4055 N N . PHE B 1 208 ? 40.026 62.011 15.083 1.00 13.94 208 PHE B N 1
ATOM 4056 C CA . PHE B 1 208 ? 39.584 63.152 14.288 1.00 13.83 208 PHE B CA 1
ATOM 4057 C C . PHE B 1 208 ? 40.261 64.423 14.783 1.00 13.59 208 PHE B C 1
ATOM 4058 O O . PHE B 1 208 ? 40.176 64.767 15.961 1.00 11.59 208 PHE B O 1
ATOM 4066 N N . PRO B 1 209 ? 40.958 65.131 13.880 1.00 14.30 209 PRO B N 1
ATOM 4067 C CA . PRO B 1 209 ? 41.656 66.365 14.251 1.00 15.90 209 PRO B CA 1
ATOM 4068 C C . PRO B 1 209 ? 40.777 67.603 14.310 1.00 14.93 209 PRO B C 1
ATOM 4069 O O . PRO B 1 209 ? 40.065 67.913 13.362 1.00 15.46 209 PRO B O 1
ATOM 4073 N N . PHE B 1 210 ? 40.850 68.317 15.427 1.00 15.10 210 PHE B N 1
ATOM 4074 C CA . PHE B 1 210 ? 40.096 69.547 15.599 1.00 14.06 210 PHE B CA 1
ATOM 4075 C C . PHE B 1 210 ? 40.423 70.540 14.470 1.00 15.89 210 PHE B C 1
ATOM 4076 O O . PHE B 1 210 ? 39.559 71.287 14.011 1.00 14.75 210 PHE B O 1
ATOM 4084 N N . ALA B 1 211 ? 41.676 70.540 14.028 1.00 17.36 211 ALA B N 1
ATOM 4085 C CA . ALA B 1 211 ? 42.106 71.451 12.973 1.00 17.63 211 ALA B CA 1
ATOM 4086 C C . ALA B 1 211 ? 41.440 71.220 11.617 1.00 18.67 211 ALA B C 1
ATOM 4087 O O . ALA B 1 211 ? 41.516 72.074 10.737 1.00 18.60 211 ALA B O 1
ATOM 4089 N N . GLU B 1 212 ? 40.786 70.077 11.437 1.00 18.36 212 GLU B N 1
ATOM 4090 C CA . GLU B 1 212 ? 40.134 69.803 10.160 1.00 20.01 212 GLU B CA 1
ATOM 4091 C C . GLU B 1 212 ? 38.714 70.341 10.087 1.00 18.21 212 GLU B C 1
ATOM 4092 O O . GLU B 1 212 ? 38.103 70.346 9.022 1.00 16.88 212 GLU B O 1
ATOM 4098 N N . VAL B 1 213 ? 38.189 70.790 11.223 1.00 17.59 213 VAL B N 1
ATOM 4099 C CA . VAL B 1 213 ? 36.837 71.331 11.248 1.00 16.66 213 VAL B CA 1
ATOM 4100 C C . VAL B 1 213 ? 36.884 72.739 10.662 1.00 17.09 213 VAL B C 1
ATOM 4101 O O . VAL B 1 213 ? 37.694 73.560 11.086 1.00 17.06 213 VAL B O 1
ATOM 4105 N N . GLU B 1 214 ? 36.038 73.004 9.669 1.00 16.86 214 GLU B N 1
ATOM 4106 C CA . GLU B 1 214 ? 35.975 74.328 9.054 1.00 18.76 214 GLU B CA 1
ATOM 4107 C C . GLU B 1 214 ? 34.921 75.079 9.843 1.00 19.44 214 GLU B C 1
ATOM 4108 O O . GLU B 1 214 ? 33.758 74.665 9.876 1.00 20.15 214 GLU B O 1
ATOM 4114 N N . ALA B 1 215 ? 35.305 76.179 10.477 1.00 17.69 215 ALA B N 1
ATOM 4115 C CA . ALA B 1 215 ? 34.337 76.901 11.281 1.00 18.52 215 ALA B CA 1
ATOM 4116 C C . ALA B 1 215 ? 34.195 78.391 11.017 1.00 19.18 215 ALA B C 1
ATOM 4117 O O . ALA B 1 215 ? 35.176 79.104 10.812 1.00 20.65 215 ALA B O 1
ATOM 4119 N N . GLN B 1 216 ? 32.948 78.844 11.022 1.00 18.50 216 GLN B N 1
ATOM 4120 C CA . GLN B 1 216 ? 32.631 80.254 10.855 1.00 20.19 216 GLN B CA 1
ATOM 4121 C C . GLN B 1 216 ? 31.498 80.553 11.821 1.00 19.55 216 GLN B C 1
ATOM 4122 O O . GLN B 1 216 ? 30.702 79.662 12.152 1.00 20.80 216 GLN B O 1
ATOM 4128 N N . GLY B 1 217 ? 31.442 81.795 12.288 1.00 17.52 217 GLY B N 1
ATOM 4129 C CA . GLY B 1 217 ? 30.427 82.181 13.248 1.00 17.65 217 GLY B CA 1
ATOM 4130 C C . GLY B 1 217 ? 29.230 82.943 12.713 1.00 16.75 217 GLY B C 1
ATOM 4131 O O . GLY B 1 217 ? 28.903 82.877 11.531 1.00 16.82 217 GLY B O 1
ATOM 4132 N N . ILE B 1 218 ? 28.591 83.689 13.608 1.00 16.47 218 ILE B N 1
ATOM 4133 C CA . ILE B 1 218 ? 27.393 84.451 13.276 1.00 16.28 218 ILE B CA 1
ATOM 4134 C C . ILE B 1 218 ? 27.618 85.952 13.113 1.00 16.57 218 ILE B C 1
ATOM 4135 O O . ILE B 1 218 ? 26.659 86.700 12.946 1.00 17.15 218 ILE B O 1
ATOM 4140 N N . ALA B 1 219 ? 28.873 86.382 13.147 1.00 18.20 219 ALA B N 1
ATOM 4141 C CA . ALA B 1 219 ? 29.201 87.806 13.052 1.00 21.51 219 ALA B CA 1
ATOM 4142 C C . ALA B 1 219 ? 28.600 88.619 11.907 1.00 23.12 219 ALA B C 1
ATOM 4143 O O . ALA B 1 219 ? 28.490 89.842 12.023 1.00 25.04 219 ALA B O 1
ATOM 4145 N N . ARG B 1 220 ? 28.214 87.980 10.808 1.00 24.34 220 ARG B N 1
ATOM 4146 C CA . ARG B 1 220 ? 27.646 88.732 9.691 1.00 25.91 220 ARG B CA 1
ATOM 4147 C C . ARG B 1 220 ? 26.123 88.737 9.700 1.00 24.84 220 ARG B C 1
ATOM 4148 O O . ARG B 1 220 ? 25.494 89.345 8.827 1.00 25.82 220 ARG B O 1
ATOM 4156 N N . LEU B 1 221 ? 25.533 88.062 10.681 1.00 22.35 221 LEU B N 1
ATOM 4157 C CA . LEU B 1 221 ? 24.084 87.972 10.773 1.00 21.47 221 LEU B CA 1
ATOM 4158 C C . LEU B 1 221 ? 23.463 89.183 11.461 1.00 22.29 221 LEU B C 1
ATOM 4159 O O . LEU B 1 221 ? 24.044 89.757 12.382 1.00 21.65 221 LEU B O 1
ATOM 4164 N N . THR B 1 222 ? 22.279 89.569 10.992 1.00 21.74 222 THR B N 1
ATOM 4165 C CA . THR B 1 222 ? 21.556 90.714 11.531 1.00 22.23 222 THR B CA 1
ATOM 4166 C C . THR B 1 222 ? 20.074 90.380 11.559 1.00 23.17 222 THR B C 1
ATOM 4167 O O . THR B 1 222 ? 19.643 89.410 10.935 1.00 22.53 222 THR B O 1
ATOM 4171 N N . PRO B 1 223 ? 19.272 91.181 12.277 1.00 22.87 223 PRO B N 1
ATOM 4172 C CA . PRO B 1 223 ? 17.832 90.918 12.340 1.00 24.32 223 PRO B CA 1
ATOM 4173 C C . PRO B 1 223 ? 17.234 90.963 10.936 1.00 25.34 223 PRO B C 1
ATOM 4174 O O . PRO B 1 223 ? 16.244 90.293 10.652 1.00 25.53 223 PRO B O 1
ATOM 4178 N N . GLU B 1 224 ? 17.841 91.768 10.066 1.00 26.51 224 GLU B N 1
ATOM 4179 C CA . GLU B 1 224 ? 17.382 91.898 8.686 1.00 28.72 224 GLU B CA 1
ATOM 4180 C C . GLU B 1 224 ? 17.572 90.584 7.925 1.00 29.05 224 GLU B C 1
ATOM 4181 O O . GLU B 1 224 ? 16.660 90.118 7.243 1.00 29.44 224 GLU B O 1
ATOM 4187 N N . VAL B 1 225 ? 18.754 89.982 8.033 1.00 28.49 225 VAL B N 1
ATOM 4188 C CA . VAL B 1 225 ? 19.002 88.724 7.339 1.00 28.35 225 VAL B CA 1
ATOM 4189 C C . VAL B 1 225 ? 18.043 87.647 7.835 1.00 28.77 225 VAL B C 1
ATOM 4190 O O . VAL B 1 225 ? 17.489 86.883 7.049 1.00 28.58 225 VAL B O 1
ATOM 4194 N N . LEU B 1 226 ? 17.836 87.596 9.145 1.00 28.72 226 LEU B N 1
ATOM 4195 C CA . LEU B 1 226 ? 16.950 86.602 9.729 1.00 29.17 226 LEU B CA 1
ATOM 4196 C C . LEU B 1 226 ? 15.488 86.792 9.345 1.00 30.00 226 LEU B C 1
ATOM 4197 O O . LEU B 1 226 ? 14.769 85.809 9.139 1.00 30.48 226 LEU B O 1
ATOM 4202 N N . GLN B 1 227 ? 15.043 88.041 9.250 1.00 29.36 227 GLN B N 1
ATOM 4203 C CA . GLN B 1 227 ? 13.655 88.304 8.882 1.00 30.92 227 GLN B CA 1
ATOM 4204 C C . GLN B 1 227 ? 13.431 87.960 7.406 1.00 30.31 227 GLN B C 1
ATOM 4205 O O . GLN B 1 227 ? 12.367 87.452 7.030 1.00 30.03 227 GLN B O 1
ATOM 4211 N N . LYS B 1 228 ? 14.434 88.202 6.565 1.00 29.54 228 LYS B N 1
ATOM 4212 C CA . LYS B 1 228 ? 14.301 87.869 5.150 1.00 30.27 228 LYS B CA 1
ATOM 4213 C C . LYS B 1 228 ? 14.231 86.346 4.999 1.00 30.46 228 LYS B C 1
ATOM 4214 O O . LYS B 1 228 ? 13.537 85.829 4.122 1.00 30.05 228 LYS B O 1
ATOM 4220 N N . ALA B 1 229 ? 14.950 85.629 5.858 1.00 30.14 229 ALA B N 1
ATOM 4221 C CA . ALA B 1 229 ? 14.939 84.172 5.803 1.00 30.15 229 ALA B CA 1
ATOM 4222 C C . ALA B 1 229 ? 13.550 83.683 6.209 1.00 30.56 229 ALA B C 1
ATOM 4223 O O . ALA B 1 229 ? 12.992 82.787 5.587 1.00 29.86 229 ALA B O 1
ATOM 4225 N N . GLU B 1 230 ? 12.990 84.290 7.249 1.00 31.12 230 GLU B N 1
ATOM 4226 C CA . GLU B 1 230 ? 11.660 83.923 7.715 1.00 32.32 230 GLU B CA 1
ATOM 4227 C C . GLU B 1 230 ? 10.623 84.103 6.607 1.00 32.11 230 GLU B C 1
ATOM 4228 O O . GLU B 1 230 ? 9.644 83.359 6.538 1.00 32.16 230 GLU B O 1
ATOM 4234 N N . ALA B 1 231 ? 10.841 85.095 5.749 1.00 31.05 231 ALA B N 1
ATOM 4235 C CA . ALA B 1 231 ? 9.928 85.376 4.648 1.00 31.77 231 ALA B CA 1
ATOM 4236 C C . ALA B 1 231 ? 9.932 84.257 3.608 1.00 31.70 231 ALA B C 1
ATOM 4237 O O . ALA B 1 231 ? 8.984 84.114 2.826 1.00 31.34 231 ALA B O 1
ATOM 4239 N N . ARG B 1 232 ? 10.994 83.462 3.599 1.00 30.40 232 ARG B N 1
ATOM 4240 C CA . ARG B 1 232 ? 11.105 82.364 2.650 1.00 30.50 232 ARG B CA 1
ATOM 4241 C C . ARG B 1 232 ? 10.750 81.046 3.337 1.00 29.29 232 ARG B C 1
ATOM 4242 O O . ARG B 1 232 ? 10.846 79.970 2.737 1.00 29.91 232 ARG B O 1
ATOM 4250 N N . GLY B 1 233 ? 10.328 81.142 4.592 1.00 28.74 233 GLY B N 1
ATOM 4251 C CA . GLY B 1 233 ? 9.968 79.957 5.346 1.00 28.37 233 GLY B CA 1
ATOM 4252 C C . GLY B 1 233 ? 11.171 79.181 5.855 1.00 27.72 233 GLY B C 1
ATOM 4253 O O . GLY B 1 233 ? 11.121 77.959 6.000 1.00 26.73 233 GLY B O 1
ATOM 4254 N N . GLU B 1 234 ? 12.261 79.890 6.124 1.00 27.14 234 GLU B N 1
ATOM 4255 C CA . GLU B 1 234 ? 13.474 79.249 6.614 1.00 26.18 234 GLU B CA 1
ATOM 4256 C C . GLU B 1 234 ? 13.938 79.921 7.897 1.00 25.64 234 GLU B C 1
ATOM 4257 O O . GLU B 1 234 ? 13.516 81.032 8.220 1.00 25.51 234 GLU B O 1
ATOM 4263 N N . ARG B 1 235 ? 14.813 79.244 8.631 1.00 23.50 235 ARG B N 1
ATOM 4264 C CA . ARG B 1 235 ? 15.374 79.817 9.848 1.00 23.11 235 ARG B CA 1
ATOM 4265 C C . ARG B 1 235 ? 16.885 79.681 9.727 1.00 21.76 235 ARG B C 1
ATOM 4266 O O . ARG B 1 235 ? 17.381 78.686 9.197 1.00 20.31 235 ARG B O 1
ATOM 4274 N N . VAL B 1 236 ? 17.619 80.690 10.186 1.00 19.62 236 VAL B N 1
ATOM 4275 C CA . VAL B 1 236 ? 19.072 80.612 10.121 1.00 18.00 236 VAL B CA 1
ATOM 4276 C C . VAL B 1 236 ? 19.587 80.193 11.479 1.00 17.01 236 VAL B C 1
ATOM 4277 O O . VAL B 1 236 ? 19.210 80.761 12.505 1.00 17.47 236 VAL B O 1
ATOM 4281 N N . ARG B 1 237 ? 20.449 79.185 11.479 1.00 16.91 237 ARG B N 1
ATOM 4282 C CA . ARG B 1 237 ? 21.030 78.678 12.710 1.00 16.09 237 ARG B CA 1
ATOM 4283 C C . ARG B 1 237 ? 22.481 78.301 12.459 1.00 15.32 237 ARG B C 1
ATOM 4284 O O . ARG B 1 237 ? 22.847 77.932 11.346 1.00 15.58 237 ARG B O 1
ATOM 4292 N N . LEU B 1 238 ? 23.303 78.418 13.493 1.00 15.34 238 LEU B N 1
ATOM 4293 C CA . LEU B 1 238 ? 24.708 78.037 13.384 1.00 14.67 238 LEU B CA 1
ATOM 4294 C C . LEU B 1 238 ? 24.704 76.516 13.552 1.00 14.60 238 LEU B C 1
ATOM 4295 O O . LEU B 1 238 ? 24.469 76.010 14.648 1.00 15.34 238 LEU B O 1
ATOM 4300 N N . VAL B 1 239 ? 24.956 75.799 12.463 1.00 13.82 239 VAL B N 1
ATOM 4301 C CA . VAL B 1 239 ? 24.945 74.339 12.484 1.00 13.22 239 VAL B CA 1
ATOM 4302 C C . VAL B 1 239 ? 26.322 73.707 12.389 1.00 12.75 239 VAL B C 1
ATOM 4303 O O . VAL B 1 239 ? 27.152 74.119 11.578 1.00 12.91 239 VAL B O 1
ATOM 4307 N N . ALA B 1 240 ? 26.542 72.701 13.233 1.00 12.25 240 ALA B N 1
ATOM 4308 C CA . ALA B 1 240 ? 27.790 71.941 13.266 1.00 12.00 240 ALA B CA 1
ATOM 4309 C C . ALA B 1 240 ? 27.448 70.634 12.547 1.00 12.77 240 ALA B C 1
ATOM 4310 O O . ALA B 1 240 ? 26.595 69.877 13.016 1.00 13.86 240 ALA B O 1
ATOM 4312 N N . SER B 1 241 ? 28.100 70.374 11.415 1.00 12.37 241 SER B N 1
ATOM 4313 C CA . SER B 1 241 ? 27.800 69.183 10.623 1.00 13.26 241 SER B CA 1
ATOM 4314 C C . SER B 1 241 ? 28.925 68.176 10.455 1.00 12.92 241 SER B C 1
ATOM 4315 O O . SER B 1 241 ? 30.087 68.539 10.326 1.00 13.12 241 SER B O 1
ATOM 4318 N N . LEU B 1 242 ? 28.540 66.902 10.430 1.00 12.96 242 LEU B N 1
ATOM 4319 C CA . LEU B 1 242 ? 29.461 65.785 10.237 1.00 13.45 242 LEU B CA 1
ATOM 4320 C C . LEU B 1 242 ? 28.835 64.967 9.113 1.00 14.45 242 LEU B C 1
ATOM 4321 O O . LEU B 1 242 ? 27.764 64.391 9.289 1.00 13.07 242 LEU B O 1
ATOM 4326 N N . PHE B 1 243 ? 29.493 64.922 7.959 1.00 16.18 243 PHE B N 1
ATOM 4327 C CA . PHE B 1 243 ? 28.944 64.204 6.810 1.00 18.43 243 PHE B CA 1
ATOM 4328 C C . PHE B 1 243 ? 30.025 63.704 5.857 1.00 19.63 243 PHE B C 1
ATOM 4329 O O . PHE B 1 243 ? 31.155 64.188 5.880 1.00 18.18 243 PHE B O 1
ATOM 4337 N N . GLY B 1 244 ? 29.666 62.741 5.012 1.00 19.96 244 GLY B N 1
ATOM 4338 C CA . GLY B 1 244 ? 30.622 62.182 4.073 1.00 21.36 244 GLY B CA 1
ATOM 4339 C C . GLY B 1 244 ? 30.824 62.988 2.805 1.00 22.65 244 GLY B C 1
ATOM 4340 O O . GLY B 1 244 ? 29.890 63.574 2.258 1.00 22.33 244 GLY B O 1
ATOM 4341 N N . GLU B 1 245 ? 32.062 63.020 2.333 1.00 24.12 245 GLU B N 1
ATOM 4342 C CA . GLU B 1 245 ? 32.392 63.743 1.116 1.00 27.11 245 GLU B CA 1
ATOM 4343 C C . GLU B 1 245 ? 33.666 63.150 0.542 1.00 26.68 245 GLU B C 1
ATOM 4344 O O . GLU B 1 245 ? 34.689 63.069 1.230 1.00 26.54 245 GLU B O 1
ATOM 4350 N N . GLY B 1 246 ? 33.596 62.728 -0.717 1.00 28.04 246 GLY B N 1
ATOM 4351 C CA . GLY B 1 246 ? 34.752 62.128 -1.357 1.00 28.62 246 GLY B CA 1
ATOM 4352 C C . GLY B 1 246 ? 35.228 60.887 -0.622 1.00 27.96 246 GLY B C 1
ATOM 4353 O O . GLY B 1 246 ? 36.390 60.515 -0.731 1.00 29.19 246 GLY B O 1
ATOM 4354 N N . GLY B 1 247 ? 34.339 60.252 0.137 1.00 27.42 247 GLY B N 1
ATOM 4355 C CA . GLY B 1 247 ? 34.713 59.055 0.871 1.00 27.43 247 GLY B CA 1
ATOM 4356 C C . GLY B 1 247 ? 35.367 59.300 2.220 1.00 27.47 247 GLY B C 1
ATOM 4357 O O . GLY B 1 247 ? 35.884 58.367 2.843 1.00 27.39 247 GLY B O 1
ATOM 4358 N N . ARG B 1 248 ? 35.364 60.551 2.672 1.00 26.65 248 ARG B N 1
ATOM 4359 C CA . ARG B 1 248 ? 35.962 60.894 3.960 1.00 26.53 248 ARG B CA 1
ATOM 4360 C C . ARG B 1 248 ? 34.999 61.748 4.773 1.00 23.27 248 ARG B C 1
ATOM 4361 O O . ARG B 1 248 ? 34.150 62.451 4.220 1.00 22.19 248 ARG B O 1
ATOM 4369 N N . TRP B 1 249 ? 35.126 61.671 6.090 1.00 21.48 249 TRP B N 1
ATOM 4370 C CA . TRP B 1 249 ? 34.268 62.447 6.975 1.00 21.45 249 TRP B CA 1
ATOM 4371 C C . TRP B 1 249 ? 34.677 63.901 6.944 1.00 22.10 249 TRP B C 1
ATOM 4372 O O . TRP B 1 249 ? 35.861 64.208 7.084 1.00 23.36 249 TRP B O 1
ATOM 4383 N N . ARG B 1 250 ? 33.701 64.782 6.748 1.00 20.56 250 ARG B N 1
ATOM 4384 C CA . ARG B 1 250 ? 33.943 66.223 6.714 1.00 21.19 250 ARG B CA 1
ATOM 4385 C C . ARG B 1 250 ? 33.124 66.886 7.818 1.00 19.15 250 ARG B C 1
ATOM 4386 O O . ARG B 1 250 ? 31.945 66.582 8.001 1.00 19.04 250 ARG B O 1
ATOM 4394 N N . ALA B 1 251 ? 33.762 67.774 8.567 1.00 17.45 251 ALA B N 1
ATOM 4395 C CA . ALA B 1 251 ? 33.096 68.480 9.648 1.00 14.92 251 ALA B CA 1
ATOM 4396 C C . ALA B 1 251 ? 33.190 69.982 9.406 1.00 14.94 251 ALA B C 1
ATOM 4397 O O . ALA B 1 251 ? 34.240 70.507 9.031 1.00 15.11 251 ALA B O 1
ATOM 4399 N N . ALA B 1 252 ? 32.078 70.668 9.611 1.00 14.50 252 ALA B N 1
ATOM 4400 C CA . ALA B 1 252 ? 32.030 72.102 9.407 1.00 14.60 252 ALA B CA 1
ATOM 4401 C C . ALA B 1 252 ? 31.004 72.747 10.320 1.00 14.54 252 ALA B C 1
ATOM 4402 O O . ALA B 1 252 ? 30.016 72.133 10.710 1.00 13.39 252 ALA B O 1
ATOM 4404 N N . VAL B 1 253 ? 31.273 73.995 10.673 1.00 14.18 253 VAL B N 1
ATOM 4405 C CA . VAL B 1 253 ? 30.381 74.773 11.508 1.00 13.80 253 VAL B CA 1
ATOM 4406 C C . VAL B 1 253 ? 30.103 76.020 10.692 1.00 14.69 253 VAL B C 1
ATOM 4407 O O . VAL B 1 253 ? 31.032 76.697 10.264 1.00 14.05 253 VAL B O 1
ATOM 4411 N N . ALA B 1 254 ? 28.830 76.310 10.453 1.00 13.99 254 ALA B N 1
ATOM 4412 C CA . ALA B 1 254 ? 28.473 77.489 9.667 1.00 16.31 254 ALA B CA 1
ATOM 4413 C C . ALA B 1 254 ? 26.991 77.812 9.758 1.00 16.29 254 ALA B C 1
ATOM 4414 O O . ALA B 1 254 ? 26.172 76.952 10.090 1.00 15.83 254 ALA B O 1
ATOM 4416 N N . PRO B 1 255 ? 26.624 79.074 9.489 1.00 15.79 255 PRO B N 1
ATOM 4417 C CA . PRO B 1 255 ? 25.201 79.404 9.554 1.00 15.83 255 PRO B CA 1
ATOM 4418 C C . PRO B 1 255 ? 24.551 78.687 8.378 1.00 16.82 255 PRO B C 1
ATOM 4419 O O . PRO B 1 255 ? 25.115 78.633 7.288 1.00 16.32 255 PRO B O 1
ATOM 4423 N N . ARG B 1 256 ? 23.375 78.120 8.601 1.00 17.16 256 ARG B N 1
ATOM 4424 C CA . ARG B 1 256 ? 22.692 77.403 7.537 1.00 17.18 256 ARG B CA 1
ATOM 4425 C C . ARG B 1 256 ? 21.245 77.822 7.487 1.00 16.37 256 ARG B C 1
ATOM 4426 O O . ARG B 1 256 ? 20.646 78.126 8.515 1.00 15.81 256 ARG B O 1
ATOM 4434 N N . ARG B 1 257 ? 20.688 77.833 6.285 1.00 17.71 257 ARG B N 1
ATOM 4435 C CA . ARG B 1 257 ? 19.287 78.175 6.117 1.00 20.27 257 ARG B CA 1
ATOM 4436 C C . ARG B 1 257 ? 18.541 76.854 6.262 1.00 20.66 257 ARG B C 1
ATOM 4437 O O . ARG B 1 257 ? 18.738 75.931 5.468 1.00 22.57 257 ARG B O 1
ATOM 4445 N N . LEU B 1 258 ? 17.708 76.756 7.293 1.00 20.65 258 LEU B N 1
ATOM 4446 C CA . LEU B 1 258 ? 16.955 75.533 7.561 1.00 22.39 258 LEU B CA 1
ATOM 4447 C C . LEU B 1 258 ? 15.463 75.706 7.368 1.00 23.33 258 LEU B C 1
ATOM 4448 O O . LEU B 1 258 ? 14.917 76.778 7.620 1.00 23.75 258 LEU B O 1
ATOM 4453 N N . PRO B 1 259 ? 14.776 74.648 6.907 1.00 23.74 259 PRO B N 1
ATOM 4454 C CA . PRO B 1 259 ? 13.332 74.799 6.734 1.00 23.64 259 PRO B CA 1
ATOM 4455 C C . PRO B 1 259 ? 12.770 75.088 8.118 1.00 24.36 259 PRO B C 1
ATOM 4456 O O . PRO B 1 259 ? 13.179 74.462 9.101 1.00 24.26 259 PRO B O 1
ATOM 4460 N N . GLN B 1 260 ? 11.841 76.033 8.201 1.00 25.26 260 GLN B N 1
ATOM 4461 C CA . GLN B 1 260 ? 11.249 76.419 9.475 1.00 27.48 260 GLN B CA 1
ATOM 4462 C C . GLN B 1 260 ? 10.705 75.280 10.340 1.00 26.75 260 GLN B C 1
ATOM 4463 O O . GLN B 1 260 ? 10.641 75.413 11.560 1.00 29.10 260 GLN B O 1
ATOM 4469 N N . ASP B 1 261 ? 10.305 74.168 9.731 1.00 27.44 261 ASP B N 1
ATOM 4470 C CA . ASP B 1 261 ? 9.762 73.062 10.517 1.00 27.18 261 ASP B CA 1
ATOM 4471 C C . ASP B 1 261 ? 10.756 71.968 10.866 1.00 25.54 261 ASP B C 1
ATOM 4472 O O . ASP B 1 261 ? 10.389 70.982 11.509 1.00 25.67 261 ASP B O 1
ATOM 4477 N N . HIS B 1 262 ? 12.004 72.132 10.445 1.00 24.52 262 HIS B N 1
ATOM 4478 C CA . HIS B 1 262 ? 13.020 71.126 10.733 1.00 23.59 262 HIS B CA 1
ATOM 4479 C C . HIS B 1 262 ? 13.259 71.057 12.233 1.00 21.69 262 HIS B C 1
ATOM 4480 O O . HIS B 1 262 ? 13.266 72.076 12.915 1.00 21.30 262 HIS B O 1
ATOM 4487 N N . PRO B 1 263 ? 13.451 69.842 12.770 1.00 19.38 263 PRO B N 1
ATOM 4488 C CA . PRO B 1 263 ? 13.689 69.678 14.203 1.00 18.67 263 PRO B CA 1
ATOM 4489 C C . PRO B 1 263 ? 14.721 70.665 14.752 1.00 16.84 263 PRO B C 1
ATOM 4490 O O . PRO B 1 263 ? 14.536 71.213 15.831 1.00 17.59 263 PRO B O 1
ATOM 4494 N N . LEU B 1 264 ? 15.802 70.884 14.006 1.00 17.95 264 LEU B N 1
ATOM 4495 C CA . LEU B 1 264 ? 16.859 71.801 14.444 1.00 17.16 264 LEU B CA 1
ATOM 4496 C C . LEU B 1 264 ? 16.382 73.249 14.464 1.00 18.82 264 LEU B C 1
ATOM 4497 O O . LEU B 1 264 ? 16.901 74.078 15.217 1.00 19.31 264 LEU B O 1
ATOM 4502 N N . ALA B 1 265 ? 15.386 73.549 13.641 1.00 19.21 265 ALA B N 1
ATOM 4503 C CA . ALA B 1 265 ? 14.872 74.908 13.572 1.00 20.55 265 ALA B CA 1
ATOM 4504 C C . ALA B 1 265 ? 13.822 75.204 14.640 1.00 21.55 265 ALA B C 1
ATOM 4505 O O . ALA B 1 265 ? 13.661 76.356 15.050 1.00 23.02 265 ALA B O 1
ATOM 4507 N N . ARG B 1 266 ? 13.124 74.170 15.105 1.00 22.91 266 ARG B N 1
ATOM 4508 C CA . ARG B 1 266 ? 12.058 74.361 16.087 1.00 24.48 266 ARG B CA 1
ATOM 4509 C C . ARG B 1 266 ? 12.395 73.878 17.495 1.00 23.70 266 ARG B C 1
ATOM 4510 O O . ARG B 1 266 ? 11.539 73.871 18.379 1.00 23.90 266 ARG B O 1
ATOM 4518 N N . ALA B 1 267 ? 13.647 73.486 17.705 1.00 22.42 267 ALA B N 1
ATOM 4519 C CA . ALA B 1 267 ? 14.082 72.971 18.993 1.00 22.44 267 ALA B CA 1
ATOM 4520 C C . ALA B 1 267 ? 14.029 73.945 20.163 1.00 23.18 267 ALA B C 1
ATOM 4521 O O . ALA B 1 267 ? 14.185 75.154 19.997 1.00 22.36 267 ALA B O 1
ATOM 4523 N N . ARG B 1 268 ? 13.776 73.405 21.351 1.00 23.88 268 ARG B N 1
ATOM 4524 C CA . ARG B 1 268 ? 13.781 74.213 22.559 1.00 22.81 268 ARG B CA 1
ATOM 4525 C C . ARG B 1 268 ? 15.161 73.928 23.147 1.00 22.11 268 ARG B C 1
ATOM 4526 O O . ARG B 1 268 ? 15.413 72.835 23.671 1.00 23.07 268 ARG B O 1
ATOM 4534 N N . GLY B 1 269 ? 16.057 74.901 23.049 1.00 19.77 269 GLY B N 1
ATOM 4535 C CA . GLY B 1 269 ? 17.396 74.699 23.563 1.00 17.33 269 GLY B CA 1
ATOM 4536 C C . GLY B 1 269 ? 18.277 74.166 22.454 1.00 15.91 269 GLY B C 1
ATOM 4537 O O . GLY B 1 269 ? 17.862 74.109 21.296 1.00 15.20 269 GLY B O 1
ATOM 4538 N N . ASN B 1 270 ? 19.496 73.770 22.791 1.00 13.90 270 ASN B N 1
ATOM 4539 C CA . ASN B 1 270 ? 20.382 73.248 21.769 1.00 13.99 270 ASN B CA 1
ATOM 4540 C C . ASN B 1 270 ? 19.913 71.872 21.356 1.00 12.90 270 ASN B C 1
ATOM 4541 O O . ASN B 1 270 ? 19.081 71.279 22.034 1.00 13.24 270 ASN B O 1
ATOM 4546 N N . ALA B 1 271 ? 20.436 71.367 20.245 1.00 12.84 271 ALA B N 1
ATOM 4547 C CA . ALA B 1 271 ? 19.985 70.071 19.757 1.00 12.95 271 ALA B CA 1
ATOM 4548 C C . ALA B 1 271 ? 20.998 69.333 18.900 1.00 12.32 271 ALA B C 1
ATOM 4549 O O . ALA B 1 271 ? 21.833 69.941 18.239 1.00 11.51 271 ALA B O 1
ATOM 4551 N N . LEU B 1 272 ? 20.888 68.006 18.914 1.00 11.06 272 LEU B N 1
ATOM 4552 C CA . LEU B 1 272 ? 21.758 67.122 18.153 1.00 11.36 272 LEU B CA 1
ATOM 4553 C C . LEU B 1 272 ? 20.841 66.204 17.347 1.00 10.32 272 LEU B C 1
ATOM 4554 O O . LEU B 1 272 ? 20.010 65.498 17.913 1.00 11.71 272 LEU B O 1
ATOM 4559 N N . TRP B 1 273 ? 21.002 66.218 16.030 1.00 10.65 273 TRP B N 1
ATOM 4560 C CA . TRP B 1 273 ? 20.159 65.426 15.133 1.00 11.17 273 TRP B CA 1
ATOM 4561 C C . TRP B 1 273 ? 21.014 64.474 14.307 1.00 10.94 273 TRP B C 1
ATOM 4562 O O . TRP B 1 273 ? 22.093 64.839 13.840 1.00 10.59 273 TRP B O 1
ATOM 4573 N N . VAL B 1 274 ? 20.535 63.246 14.127 1.00 11.15 274 VAL B N 1
ATOM 4574 C CA . VAL B 1 274 ? 21.289 62.268 13.357 1.00 12.10 274 VAL B CA 1
ATOM 4575 C C . VAL B 1 274 ? 20.411 61.368 12.495 1.00 12.34 274 VAL B C 1
ATOM 4576 O O . VAL B 1 274 ? 19.224 61.181 12.765 1.00 13.10 274 VAL B O 1
ATOM 4580 N N . ARG B 1 275 ? 21.017 60.835 11.444 1.00 12.63 275 ARG B N 1
ATOM 4581 C CA . ARG B 1 275 ? 20.357 59.883 10.559 1.00 13.25 275 ARG B CA 1
ATOM 4582 C C . ARG B 1 275 ? 21.383 58.756 10.550 1.00 12.43 275 ARG B C 1
ATOM 4583 O O . ARG B 1 275 ? 22.561 58.992 10.296 1.00 11.67 275 ARG B O 1
ATOM 4591 N N . ALA B 1 276 ? 20.948 57.543 10.872 1.00 11.15 276 ALA B N 1
ATOM 4592 C CA . ALA B 1 276 ? 21.863 56.409 10.917 1.00 12.39 276 ALA B CA 1
ATOM 4593 C C . ALA B 1 276 ? 21.128 55.145 10.485 1.00 13.00 276 ALA B C 1
ATOM 4594 O O . ALA B 1 276 ? 19.915 55.049 10.636 1.00 13.47 276 ALA B O 1
ATOM 4596 N N . ARG B 1 277 ? 21.878 54.184 9.958 1.00 12.56 277 ARG B N 1
ATOM 4597 C CA . ARG B 1 277 ? 21.319 52.918 9.474 1.00 13.96 277 ARG B CA 1
ATOM 4598 C C . ARG B 1 277 ? 21.583 51.788 10.471 1.00 11.49 277 ARG B C 1
ATOM 4599 O O . ARG B 1 277 ? 22.725 51.553 10.850 1.00 11.10 277 ARG B O 1
ATOM 4607 N N . PRO B 1 278 ? 20.543 51.017 10.844 1.00 11.71 278 PRO B N 1
ATOM 4608 C CA . PRO B 1 278 ? 19.134 51.065 10.441 1.00 12.50 278 PRO B CA 1
ATOM 4609 C C . PRO B 1 278 ? 18.158 51.824 11.341 1.00 13.64 278 PRO B C 1
ATOM 4610 O O . PRO B 1 278 ? 16.967 51.862 11.043 1.00 15.06 278 PRO B O 1
ATOM 4614 N N . LEU B 1 279 ? 18.632 52.421 12.428 1.00 13.20 279 LEU B N 1
ATOM 4615 C CA . LEU B 1 279 ? 17.727 53.137 13.325 1.00 12.82 279 LEU B CA 1
ATOM 4616 C C . LEU B 1 279 ? 16.805 54.121 12.611 1.00 13.75 279 LEU B C 1
ATOM 4617 O O . LEU B 1 279 ? 15.587 54.061 12.768 1.00 14.42 279 LEU B O 1
ATOM 4622 N N . GLY B 1 280 ? 17.387 55.021 11.824 1.00 13.58 280 GLY B N 1
ATOM 4623 C CA . GLY B 1 280 ? 16.592 56.020 11.129 1.00 14.11 280 GLY B CA 1
ATOM 4624 C C . GLY B 1 280 ? 17.015 57.412 11.574 1.00 14.15 280 GLY B C 1
ATOM 4625 O O . GLY B 1 280 ? 18.205 57.688 11.654 1.00 14.01 280 GLY B O 1
ATOM 4626 N N . GLU B 1 281 ? 16.049 58.281 11.864 1.00 12.91 281 GLU B N 1
ATOM 4627 C CA . GLU B 1 281 ? 16.343 59.648 12.302 1.00 13.98 281 GLU B CA 1
ATOM 4628 C C . GLU B 1 281 ? 15.942 59.851 13.756 1.00 13.63 281 GLU B C 1
ATOM 4629 O O . GLU B 1 281 ? 14.838 59.503 14.161 1.00 14.77 281 GLU B O 1
ATOM 4635 N N . ALA B 1 282 ? 16.846 60.420 14.546 1.00 12.09 282 ALA B N 1
ATOM 4636 C CA . ALA B 1 282 ? 16.571 60.667 15.951 1.00 11.80 282 ALA B CA 1
ATOM 4637 C C . ALA B 1 282 ? 17.271 61.942 16.378 1.00 10.88 282 ALA B C 1
ATOM 4638 O O . ALA B 1 282 ? 18.204 62.380 15.724 1.00 11.08 282 ALA B O 1
ATOM 4640 N N . PHE B 1 283 ? 16.809 62.547 17.463 1.00 11.63 283 PHE B N 1
ATOM 4641 C CA . PHE B 1 283 ? 17.461 63.753 17.939 1.00 11.87 283 PHE B CA 1
ATOM 4642 C C . PHE B 1 283 ? 17.157 64.038 19.398 1.00 11.82 283 PHE B C 1
ATOM 4643 O O . PHE B 1 283 ? 16.172 63.553 19.953 1.00 12.93 283 PHE B O 1
ATOM 4651 N N . VAL B 1 284 ? 18.046 64.788 20.035 1.00 10.75 284 VAL B N 1
ATOM 4652 C CA . VAL B 1 284 ? 17.893 65.112 21.440 1.00 10.35 284 VAL B CA 1
ATOM 4653 C C . VAL B 1 284 ? 18.092 66.616 21.602 1.00 10.43 284 VAL B C 1
ATOM 4654 O O . VAL B 1 284 ? 18.840 67.229 20.845 1.00 9.54 284 VAL B O 1
ATOM 4658 N N . THR B 1 285 ? 17.410 67.198 22.579 1.00 10.75 285 THR B N 1
ATOM 4659 C CA . THR B 1 285 ? 17.508 68.632 22.830 1.00 11.56 285 THR B CA 1
ATOM 4660 C C . THR B 1 285 ? 17.538 68.932 24.316 1.00 11.90 285 THR B C 1
ATOM 4661 O O . THR B 1 285 ? 17.067 68.139 25.135 1.00 13.88 285 THR B O 1
ATOM 4665 N N . GLY B 1 286 ? 18.075 70.102 24.653 1.00 12.22 286 GLY B N 1
ATOM 4666 C CA . GLY B 1 286 ? 18.155 70.518 26.039 1.00 11.25 286 GLY B CA 1
ATOM 4667 C C . GLY B 1 286 ? 19.061 71.732 26.160 1.00 11.29 286 GLY B C 1
ATOM 4668 O O . GLY B 1 286 ? 19.541 72.237 25.153 1.00 12.17 286 GLY B O 1
ATOM 4669 N N . PRO B 1 287 ? 19.302 72.224 27.379 1.00 12.74 287 PRO B N 1
ATOM 4670 C CA . PRO B 1 287 ? 20.172 73.392 27.569 1.00 12.77 287 PRO B CA 1
ATOM 4671 C C . PRO B 1 287 ? 21.604 73.105 27.081 1.00 12.71 287 PRO B C 1
ATOM 4672 O O . PRO B 1 287 ? 22.116 71.998 27.244 1.00 15.72 287 PRO B O 1
ATOM 4676 N N . GLY B 1 288 ? 22.248 74.101 26.480 1.00 12.87 288 GLY B N 1
ATOM 4677 C CA . GLY B 1 288 ? 23.603 73.899 25.990 1.00 12.83 288 GLY B CA 1
ATOM 4678 C C . GLY B 1 288 ? 24.635 74.646 26.820 1.00 14.28 288 GLY B C 1
ATOM 4679 O O . GLY B 1 288 ? 25.832 74.572 26.546 1.00 14.52 288 GLY B O 1
ATOM 4680 N N . ALA B 1 289 ? 24.171 75.354 27.844 1.00 12.65 289 ALA B N 1
ATOM 4681 C CA . ALA B 1 289 ? 25.063 76.113 28.707 1.00 14.08 289 ALA B CA 1
ATOM 4682 C C . ALA B 1 289 ? 24.410 76.418 30.053 1.00 14.93 289 ALA B C 1
ATOM 4683 O O . ALA B 1 289 ? 23.231 76.126 30.264 1.00 15.10 289 ALA B O 1
ATOM 4685 N N . GLY B 1 290 ? 25.183 77.003 30.963 1.00 15.25 290 GLY B N 1
ATOM 4686 C CA . GLY B 1 290 ? 24.650 77.342 32.269 1.00 15.05 290 GLY B CA 1
ATOM 4687 C C . GLY B 1 290 ? 25.337 76.577 33.380 1.00 15.72 290 GLY B C 1
ATOM 4688 O O . GLY B 1 290 ? 25.767 75.437 33.186 1.00 14.18 290 GLY B O 1
ATOM 4689 N N . GLY B 1 291 ? 25.440 77.205 34.549 1.00 14.44 291 GLY B N 1
ATOM 4690 C CA . GLY B 1 291 ? 26.087 76.572 35.682 1.00 15.14 291 GLY B CA 1
ATOM 4691 C C . GLY B 1 291 ? 25.358 75.326 36.150 1.00 14.54 291 GLY B C 1
ATOM 4692 O O . GLY B 1 291 ? 25.950 74.255 36.269 1.00 14.65 291 GLY B O 1
ATOM 4693 N N . GLY B 1 292 ? 24.067 75.464 36.420 1.00 14.12 292 GLY B N 1
ATOM 4694 C CA . GLY B 1 292 ? 23.292 74.324 36.880 1.00 14.21 292 GLY B CA 1
ATOM 4695 C C . GLY B 1 292 ? 23.239 73.205 35.857 1.00 13.51 292 GLY B C 1
ATOM 4696 O O . GLY B 1 292 ? 23.404 72.032 36.200 1.00 12.96 292 GLY B O 1
ATOM 4697 N N . ALA B 1 293 ? 23.003 73.565 34.600 1.00 13.71 293 ALA B N 1
ATOM 4698 C CA . ALA B 1 293 ? 22.914 72.582 33.526 1.00 11.41 293 ALA B CA 1
ATOM 4699 C C . ALA B 1 293 ? 24.222 71.821 33.390 1.00 12.74 293 ALA B C 1
ATOM 4700 O O . ALA B 1 293 ? 24.237 70.595 33.285 1.00 12.77 293 ALA B O 1
ATOM 4702 N N . THR B 1 294 ? 25.333 72.544 33.411 1.00 10.89 294 THR B N 1
ATOM 4703 C CA . THR B 1 294 ? 26.628 71.884 33.287 1.00 11.33 294 THR B CA 1
ATOM 4704 C C . THR B 1 294 ? 26.931 71.016 34.516 1.00 11.39 294 THR B C 1
ATOM 4705 O O . THR B 1 294 ? 27.449 69.903 34.388 1.00 9.76 294 THR B O 1
ATOM 4709 N N . ALA B 1 295 ? 26.592 71.513 35.703 1.00 10.97 295 ALA B N 1
ATOM 4710 C CA . ALA B 1 295 ? 26.830 70.755 36.926 1.00 11.87 295 ALA B CA 1
ATOM 4711 C C . ALA B 1 295 ? 26.097 69.414 36.848 1.00 10.99 295 ALA B C 1
ATOM 4712 O O . ALA B 1 295 ? 26.620 68.387 37.280 1.00 10.33 295 ALA B O 1
ATOM 4714 N N . SER B 1 296 ? 24.887 69.431 36.294 1.00 9.93 296 SER B N 1
ATOM 4715 C CA . SER B 1 296 ? 24.103 68.199 36.168 1.00 10.32 296 SER B CA 1
ATOM 4716 C C . SER B 1 296 ? 24.880 67.163 35.355 1.00 10.49 296 SER B C 1
ATOM 4717 O O . SER B 1 296 ? 24.864 65.978 35.666 1.00 10.25 296 SER B O 1
ATOM 4720 N N . GLY B 1 297 ? 25.567 67.616 34.316 1.00 9.89 297 GLY B N 1
ATOM 4721 C CA . GLY B 1 297 ? 26.329 66.692 33.495 1.00 9.87 297 GLY B CA 1
ATOM 4722 C C . GLY B 1 297 ? 27.511 66.104 34.247 1.00 9.95 297 GLY B C 1
ATOM 4723 O O . GLY B 1 297 ? 27.795 64.914 34.135 1.00 10.04 297 GLY B O 1
ATOM 4724 N N . LEU B 1 298 ? 28.210 66.940 35.007 1.00 10.17 298 LEU B N 1
ATOM 4725 C CA . LEU B 1 298 ? 29.359 66.469 35.773 1.00 9.37 298 LEU B CA 1
ATOM 4726 C C . LEU B 1 298 ? 28.917 65.492 36.854 1.00 10.20 298 LEU B C 1
ATOM 4727 O O . LEU B 1 298 ? 29.602 64.511 37.144 1.00 10.49 298 LEU B O 1
ATOM 4732 N N . PHE B 1 299 ? 27.771 65.769 37.464 1.00 9.51 299 PHE B N 1
ATOM 4733 C CA . PHE B 1 299 ? 27.281 64.897 38.521 1.00 10.76 299 PHE B CA 1
ATOM 4734 C C . PHE B 1 299 ? 26.800 63.578 37.922 1.00 10.35 299 PHE B C 1
ATOM 4735 O O . PHE B 1 299 ? 26.958 62.515 38.525 1.00 10.50 299 PHE B O 1
ATOM 4743 N N . ALA B 1 300 ? 26.218 63.656 36.729 1.00 10.66 300 ALA B N 1
ATOM 4744 C CA . ALA B 1 300 ? 25.744 62.464 36.033 1.00 10.45 300 ALA B CA 1
ATOM 4745 C C . ALA B 1 300 ? 26.921 61.510 35.806 1.00 10.44 300 ALA B C 1
ATOM 4746 O O . ALA B 1 300 ? 26.781 60.295 35.972 1.00 10.96 300 ALA B O 1
ATOM 4748 N N . ASP B 1 301 ? 28.075 62.068 35.426 1.00 9.79 301 ASP B N 1
ATOM 4749 C CA . ASP B 1 301 ? 29.281 61.265 35.188 1.00 10.63 301 ASP B CA 1
ATOM 4750 C C . ASP B 1 301 ? 29.855 60.711 36.489 1.00 10.41 301 ASP B C 1
ATOM 4751 O O . ASP B 1 301 ? 30.443 59.632 36.506 1.00 9.80 301 ASP B O 1
ATOM 4756 N N . LEU B 1 302 ? 29.693 61.452 37.579 1.00 10.70 302 LEU B N 1
ATOM 4757 C CA . LEU B 1 302 ? 30.182 60.983 38.864 1.00 10.76 302 LEU B CA 1
ATOM 4758 C C . LEU B 1 302 ? 29.378 59.742 39.254 1.00 10.41 302 LEU B C 1
ATOM 4759 O O . LEU B 1 302 ? 29.929 58.772 39.768 1.00 9.80 302 LEU B O 1
ATOM 4764 N N . LEU B 1 303 ? 28.073 59.777 39.003 1.00 10.87 303 LEU B N 1
ATOM 4765 C CA . LEU B 1 303 ? 27.227 58.626 39.319 1.00 10.81 303 LEU B CA 1
ATOM 4766 C C . LEU B 1 303 ? 27.565 57.471 38.370 1.00 10.10 303 LEU B C 1
ATOM 4767 O O . LEU B 1 303 ? 27.533 56.306 38.767 1.00 10.23 303 LEU B O 1
ATOM 4772 N N . ARG B 1 304 ? 27.887 57.796 37.117 1.00 10.86 304 ARG B N 1
ATOM 4773 C CA . ARG B 1 304 ? 28.252 56.775 36.137 1.00 9.81 304 ARG B CA 1
ATOM 4774 C C . ARG B 1 304 ? 29.517 56.092 36.637 1.00 11.21 304 ARG B C 1
ATOM 4775 O O . ARG B 1 304 ? 29.638 54.876 36.578 1.00 12.97 304 ARG B O 1
ATOM 4783 N N . PHE B 1 305 ? 30.451 56.878 37.157 1.00 11.87 305 PHE B N 1
ATOM 4784 C CA . PHE B 1 305 ? 31.682 56.306 37.685 1.00 12.25 305 PHE B CA 1
ATOM 4785 C C . PHE B 1 305 ? 31.409 55.396 38.881 1.00 12.05 305 PHE B C 1
ATOM 4786 O O . PHE B 1 305 ? 31.959 54.304 38.968 1.00 11.88 305 PHE B O 1
ATOM 4794 N N . LEU B 1 306 ? 30.564 55.852 39.801 1.00 12.86 306 LEU B N 1
ATOM 4795 C CA . LEU B 1 306 ? 30.231 55.072 40.990 1.00 13.51 306 LEU B CA 1
ATOM 4796 C C . LEU B 1 306 ? 29.501 53.768 40.662 1.00 15.54 306 LEU B C 1
ATOM 4797 O O . LEU B 1 306 ? 29.524 52.820 41.449 1.00 15.84 306 LEU B O 1
ATOM 4802 N N . SER B 1 307 ? 28.857 53.718 39.501 1.00 16.45 307 SER B N 1
ATOM 4803 C CA . SER B 1 307 ? 28.124 52.520 39.088 1.00 17.93 307 SER B CA 1
ATOM 4804 C C . SER B 1 307 ? 29.046 51.440 38.530 1.00 18.63 307 SER B C 1
ATOM 4805 O O . SER B 1 307 ? 28.605 50.315 38.259 1.00 20.22 307 SER B O 1
ATOM 4808 N N . GLY B 1 308 ? 30.320 51.783 38.343 1.00 18.65 308 GLY B N 1
ATOM 4809 C CA . GLY B 1 308 ? 31.266 50.818 37.806 1.00 18.12 308 GLY B CA 1
ATOM 4810 C C . GLY B 1 308 ? 31.453 50.897 36.299 1.00 17.93 308 GLY B C 1
ATOM 4811 O O . GLY B 1 308 ? 32.134 50.057 35.700 1.00 19.16 308 GLY B O 1
ATOM 4812 N N . ALA B 1 309 ? 30.858 51.904 35.672 1.00 16.28 309 ALA B N 1
ATOM 4813 C CA . ALA B 1 309 ? 30.985 52.060 34.229 1.00 15.21 309 ALA B CA 1
ATOM 4814 C C . ALA B 1 309 ? 32.192 52.915 33.868 1.00 14.79 309 ALA B C 1
ATOM 4815 O O . ALA B 1 309 ? 32.548 53.832 34.602 1.00 15.65 309 ALA B O 1
ATOM 4817 N N . PRO B 1 310 ? 32.841 52.612 32.737 1.00 13.94 310 PRO B N 1
ATOM 4818 C CA . PRO B 1 310 ? 34.010 53.365 32.272 1.00 13.52 310 PRO B CA 1
ATOM 4819 C C . PRO B 1 310 ? 33.598 54.740 31.749 1.00 12.09 310 PRO B C 1
ATOM 4820 O O . PRO B 1 310 ? 32.408 55.032 31.597 1.00 12.40 310 PRO B O 1
ATOM 4824 N N . GLY B 1 311 ? 34.587 55.580 31.475 1.00 10.56 311 GLY B N 1
ATOM 4825 C CA . GLY B 1 311 ? 34.296 56.898 30.947 1.00 10.43 311 GLY B CA 1
ATOM 4826 C C . GLY B 1 311 ? 33.873 56.792 29.496 1.00 11.09 311 GLY B C 1
ATOM 4827 O O . GLY B 1 311 ? 33.594 55.703 28.994 1.00 12.22 311 GLY B O 1
ATOM 4828 N N . HIS B 1 312 ? 33.810 57.926 28.814 1.00 9.27 312 HIS B N 1
ATOM 4829 C CA . HIS B 1 312 ? 33.417 57.919 27.419 1.00 10.08 312 HIS B CA 1
ATOM 4830 C C . HIS B 1 312 ? 34.609 57.509 26.581 1.00 10.89 312 HIS B C 1
ATOM 4831 O O . HIS B 1 312 ? 35.666 58.134 26.629 1.00 10.97 312 HIS B O 1
ATOM 4838 N N . LEU B 1 313 ? 34.433 56.442 25.818 1.00 10.15 313 LEU B N 1
ATOM 4839 C CA . LEU B 1 313 ? 35.507 55.922 24.997 1.00 9.95 313 LEU B CA 1
ATOM 4840 C C . LEU B 1 313 ? 35.462 56.409 23.565 1.00 9.71 313 LEU B C 1
ATOM 4841 O O . LEU B 1 313 ? 34.394 56.639 23.001 1.00 11.01 313 LEU B O 1
ATOM 4846 N N . PRO B 1 314 ? 36.639 56.600 22.958 1.00 9.54 314 PRO B N 1
ATOM 4847 C CA . PRO B 1 314 ? 36.668 57.053 21.568 1.00 10.39 314 PRO B CA 1
ATOM 4848 C C . PRO B 1 314 ? 36.173 55.873 20.746 1.00 10.54 314 PRO B C 1
ATOM 4849 O O . PRO B 1 314 ? 36.145 54.744 21.250 1.00 11.27 314 PRO B O 1
ATOM 4853 N N . ALA B 1 315 ? 35.778 56.123 19.502 1.00 10.51 315 ALA B N 1
ATOM 4854 C CA . ALA B 1 315 ? 35.303 55.051 18.632 1.00 9.52 315 ALA B CA 1
ATOM 4855 C C . ALA B 1 315 ? 36.402 53.996 18.572 1.00 10.88 315 ALA B C 1
ATOM 4856 O O . ALA B 1 315 ? 37.585 54.326 18.603 1.00 10.64 315 ALA B O 1
ATOM 4858 N N . PRO B 1 316 ? 36.023 52.711 18.493 1.00 12.80 316 PRO B N 1
ATOM 4859 C CA . PRO B 1 316 ? 36.975 51.594 18.430 1.00 15.37 316 PRO B CA 1
ATOM 4860 C C . PRO B 1 316 ? 37.996 51.728 17.307 1.00 16.76 316 PRO B C 1
ATOM 4861 O O . PRO B 1 316 ? 39.179 51.435 17.487 1.00 17.46 316 PRO B O 1
ATOM 4865 N N . ARG B 1 317 ? 37.532 52.153 16.141 1.00 17.92 317 ARG B N 1
ATOM 4866 C CA . ARG B 1 317 ? 38.411 52.335 14.990 1.00 19.98 317 ARG B CA 1
ATOM 4867 C C . ARG B 1 317 ? 37.791 53.376 14.077 1.00 19.77 317 ARG B C 1
ATOM 4868 O O . ARG B 1 317 ? 36.611 53.689 14.207 1.00 19.46 317 ARG B O 1
ATOM 4876 N N . ALA B 1 318 ? 38.582 53.935 13.170 1.00 19.52 318 ALA B N 1
ATOM 4877 C CA . ALA B 1 318 ? 38.035 54.926 12.257 1.00 21.12 318 ALA B CA 1
ATOM 4878 C C . ALA B 1 318 ? 37.285 54.195 11.155 1.00 22.29 318 ALA B C 1
ATOM 4879 O O . ALA B 1 318 ? 37.743 53.162 10.663 1.00 22.48 318 ALA B O 1
ATOM 4881 N N . ARG B 1 319 ? 36.117 54.714 10.789 1.00 24.74 319 ARG B N 1
ATOM 4882 C CA . ARG B 1 319 ? 35.317 54.125 9.723 1.00 26.77 319 ARG B CA 1
ATOM 4883 C C . ARG B 1 319 ? 34.860 55.213 8.761 1.00 26.56 319 ARG B C 1
ATOM 4884 O O . ARG B 1 319 ? 34.457 56.296 9.181 1.00 27.39 319 ARG B O 1
ATOM 4892 N N . PRO B 1 320 ? 34.928 54.939 7.451 1.00 26.32 320 PRO B N 1
ATOM 4893 C CA . PRO B 1 320 ? 34.513 55.908 6.435 1.00 24.98 320 PRO B CA 1
ATOM 4894 C C . PRO B 1 320 ? 32.995 56.039 6.394 1.00 23.78 320 PRO B C 1
ATOM 4895 O O . PRO B 1 320 ? 32.275 55.183 6.911 1.00 23.04 320 PRO B O 1
ATOM 4899 N N . PRO B 1 321 ? 32.486 57.120 5.787 1.00 23.44 321 PRO B N 1
ATOM 4900 C CA . PRO B 1 321 ? 31.038 57.318 5.700 1.00 23.28 321 PRO B CA 1
ATOM 4901 C C . PRO B 1 321 ? 30.422 56.349 4.700 1.00 25.29 321 PRO B C 1
ATOM 4902 O O . PRO B 1 321 ? 31.076 55.942 3.731 1.00 24.91 321 PRO B O 1
ATOM 4906 N N . LEU B 1 322 ? 29.167 55.980 4.944 1.00 25.88 322 LEU B N 1
ATOM 4907 C CA . LEU B 1 322 ? 28.443 55.067 4.064 1.00 27.86 322 LEU B CA 1
ATOM 4908 C C . LEU B 1 322 ? 27.897 55.789 2.839 1.00 29.17 322 LEU B C 1
ATOM 4909 O O . LEU B 1 322 ? 27.495 55.156 1.856 1.00 30.43 322 LEU B O 1
ATOM 4914 N N . GLU B 1 323 ? 27.872 57.115 2.886 1.00 29.75 323 GLU B N 1
ATOM 4915 C CA . GLU B 1 323 ? 27.347 57.869 1.759 1.00 31.27 323 GLU B CA 1
ATOM 4916 C C . GLU B 1 323 ? 27.720 59.336 1.823 1.00 31.90 323 GLU B C 1
ATOM 4917 O O . GLU B 1 323 ? 27.813 59.909 2.914 1.00 30.27 323 GLU B O 1
ATOM 4923 N N . GLU B 1 324 ? 27.907 59.940 0.650 1.00 32.71 324 GLU B N 1
ATOM 4924 C CA . GLU B 1 324 ? 28.230 61.359 0.557 1.00 34.75 324 GLU B CA 1
ATOM 4925 C C . GLU B 1 324 ? 27.049 62.117 1.132 1.00 35.15 324 GLU B C 1
ATOM 4926 O O . GLU B 1 324 ? 25.891 61.848 0.790 1.00 34.58 324 GLU B O 1
ATOM 4932 N N . GLY B 1 325 ? 27.343 63.054 2.017 1.00 35.77 325 GLY B N 1
ATOM 4933 C CA . GLY B 1 325 ? 26.287 63.836 2.611 1.00 37.54 325 GLY B CA 1
ATOM 4934 C C . GLY B 1 325 ? 26.119 65.111 1.830 1.00 39.71 325 GLY B C 1
ATOM 4935 O O . GLY B 1 325 ? 27.062 65.615 1.210 1.00 39.42 325 GLY B O 1
ATOM 4936 N N . SER B 1 326 ? 24.897 65.624 1.852 1.00 41.36 326 SER B N 1
ATOM 4937 C CA . SER B 1 326 ? 24.561 66.856 1.168 1.00 43.21 326 SER B CA 1
ATOM 4938 C C . SER B 1 326 ? 24.466 67.907 2.264 1.00 43.76 326 SER B C 1
ATOM 4939 O O . SER B 1 326 ? 23.619 67.822 3.158 1.00 44.24 326 SER B O 1
ATOM 4942 N N . PRO B 1 327 ? 25.352 68.908 2.218 1.00 44.17 327 PRO B N 1
ATOM 4943 C CA . PRO B 1 327 ? 25.351 69.968 3.228 1.00 44.13 327 PRO B CA 1
ATOM 4944 C C . PRO B 1 327 ? 24.129 70.863 3.067 1.00 43.91 327 PRO B C 1
ATOM 4945 O O . PRO B 1 327 ? 23.542 70.942 1.982 1.00 44.19 327 PRO B O 1
ATOM 4949 N N . TRP B 1 328 ? 23.736 71.530 4.143 1.00 42.99 328 TRP B N 1
ATOM 4950 C CA . TRP B 1 328 ? 22.602 72.430 4.061 1.00 42.29 328 TRP B CA 1
ATOM 4951 C C . TRP B 1 328 ? 23.064 73.706 3.376 1.00 42.07 328 TRP B C 1
ATOM 4952 O O . TRP B 1 328 ? 24.262 74.018 3.378 1.00 42.09 328 TRP B O 1
ATOM 4963 N N . PRO B 1 329 ? 22.131 74.458 2.772 1.00 41.91 329 PRO B N 1
ATOM 4964 C CA . PRO B 1 329 ? 22.528 75.701 2.099 1.00 41.49 329 PRO B CA 1
ATOM 4965 C C . PRO B 1 329 ? 23.067 76.713 3.104 1.00 41.05 329 PRO B C 1
ATOM 4966 O O . PRO B 1 329 ? 22.439 76.978 4.132 1.00 39.12 329 PRO B O 1
ATOM 4970 N N . GLY B 1 330 ? 24.244 77.262 2.811 1.00 41.62 330 GLY B N 1
ATOM 4971 C CA . GLY B 1 330 ? 24.834 78.241 3.698 1.00 42.80 330 GLY B CA 1
ATOM 4972 C C . GLY B 1 330 ? 24.162 79.592 3.528 1.00 43.58 330 GLY B C 1
ATOM 4973 O O . GLY B 1 330 ? 23.395 79.797 2.585 1.00 43.33 330 GLY B O 1
ATOM 4974 N N . VAL B 1 331 ? 24.433 80.507 4.451 1.00 44.36 331 VAL B N 1
ATOM 4975 C CA . VAL B 1 331 ? 23.873 81.853 4.382 1.00 45.32 331 VAL B CA 1
ATOM 4976 C C . VAL B 1 331 ? 24.864 82.709 3.597 1.00 46.04 331 VAL B C 1
ATOM 4977 O O . VAL B 1 331 ? 25.578 83.508 4.243 1.00 46.63 331 VAL B O 1
ATOM 4981 N N . MET C 1 1 ? 32.230 127.300 31.329 1.00 32.45 1 MET E N 1
ATOM 4982 C CA . MET C 1 1 ? 32.577 125.856 31.193 1.00 31.91 1 MET E CA 1
ATOM 4983 C C . MET C 1 1 ? 31.461 125.087 30.489 1.00 30.57 1 MET E C 1
ATOM 4984 O O . MET C 1 1 ? 30.292 125.146 30.895 1.00 30.96 1 MET E O 1
ATOM 4989 N N . GLU C 1 2 ? 31.813 124.371 29.428 1.00 26.92 2 GLU E N 1
ATOM 4990 C CA . GLU C 1 2 ? 30.821 123.590 28.714 1.00 24.01 2 GLU E CA 1
ATOM 4991 C C . GLU C 1 2 ? 31.067 122.115 29.029 1.00 22.70 2 GLU E C 1
ATOM 4992 O O . GLU C 1 2 ? 32.188 121.720 29.336 1.00 21.16 2 GLU E O 1
ATOM 4998 N N . ALA C 1 3 ? 30.021 121.301 28.970 1.00 19.71 3 ALA E N 1
ATOM 4999 C CA . ALA C 1 3 ? 30.180 119.890 29.289 1.00 18.61 3 ALA E CA 1
ATOM 5000 C C . ALA C 1 3 ? 30.883 119.063 28.217 1.00 16.72 3 ALA E C 1
ATOM 5001 O O . ALA C 1 3 ? 30.737 119.304 27.018 1.00 16.68 3 ALA E O 1
ATOM 5003 N N . LEU C 1 4 ? 31.673 118.096 28.673 1.00 16.32 4 LEU E N 1
ATOM 5004 C CA . LEU C 1 4 ? 32.354 117.162 27.780 1.00 14.88 4 LEU E CA 1
ATOM 5005 C C . LEU C 1 4 ? 31.582 115.883 28.080 1.00 14.27 4 LEU E C 1
ATOM 5006 O O . LEU C 1 4 ? 31.801 115.248 29.110 1.00 14.37 4 LEU E O 1
ATOM 5011 N N . LYS C 1 5 ? 30.647 115.543 27.197 1.00 14.72 5 LYS E N 1
ATOM 5012 C CA . LYS C 1 5 ? 29.798 114.367 27.374 1.00 14.05 5 LYS E CA 1
ATOM 5013 C C . LYS C 1 5 ? 30.488 113.096 26.926 1.00 13.22 5 LYS E C 1
ATOM 5014 O O . LYS C 1 5 ? 30.875 112.959 25.771 1.00 12.38 5 LYS E O 1
ATOM 5020 N N . ILE C 1 6 ? 30.616 112.160 27.858 1.00 12.35 6 ILE E N 1
ATOM 5021 C CA . ILE C 1 6 ? 31.297 110.905 27.588 1.00 13.04 6 ILE E CA 1
ATOM 5022 C C . ILE C 1 6 ? 30.416 109.677 27.762 1.00 12.81 6 ILE E C 1
ATOM 5023 O O . ILE C 1 6 ? 29.809 109.502 28.815 1.00 15.07 6 ILE E O 1
ATOM 5028 N N . ALA C 1 7 ? 30.367 108.831 26.735 1.00 12.44 7 ALA E N 1
ATOM 5029 C CA . ALA C 1 7 ? 29.621 107.574 26.800 1.00 13.07 7 ALA E CA 1
ATOM 5030 C C . ALA C 1 7 ? 30.715 106.529 27.004 1.00 11.52 7 ALA E C 1
ATOM 5031 O O . ALA C 1 7 ? 31.606 106.397 26.170 1.00 13.14 7 ALA E O 1
ATOM 5033 N N . LEU C 1 8 ? 30.657 105.806 28.116 1.00 11.47 8 LEU E N 1
ATOM 5034 C CA . LEU C 1 8 ? 31.665 104.792 28.415 1.00 10.71 8 LEU E CA 1
ATOM 5035 C C . LEU C 1 8 ? 31.106 103.394 28.174 1.00 10.63 8 LEU E C 1
ATOM 5036 O O . LEU C 1 8 ? 30.080 103.041 28.735 1.00 11.70 8 LEU E O 1
ATOM 5041 N N . LEU C 1 9 ? 31.784 102.608 27.341 1.00 10.52 9 LEU E N 1
ATOM 5042 C CA . LEU C 1 9 ? 31.342 101.249 27.054 1.00 12.18 9 LEU E CA 1
ATOM 5043 C C . LEU C 1 9 ? 32.308 100.299 27.739 1.00 13.69 9 LEU E C 1
ATOM 5044 O O . LEU C 1 9 ? 33.447 100.137 27.304 1.00 13.73 9 LEU E O 1
ATOM 5049 N N . GLY C 1 10 ? 31.844 99.691 28.826 1.00 13.76 10 GLY E N 1
ATOM 5050 C CA . GLY C 1 10 ? 32.669 98.773 29.587 1.00 16.22 10 GLY E CA 1
ATOM 5051 C C . GLY C 1 10 ? 32.819 99.313 30.993 1.00 16.66 10 GLY E C 1
ATOM 5052 O O . GLY C 1 10 ? 33.312 100.420 31.188 1.00 16.82 10 GLY E O 1
ATOM 5053 N N . GLY C 1 11 ? 32.368 98.542 31.974 1.00 18.96 11 GLY E N 1
ATOM 5054 C CA . GLY C 1 11 ? 32.458 98.977 33.353 1.00 19.66 11 GLY E CA 1
ATOM 5055 C C . GLY C 1 11 ? 33.358 98.088 34.184 1.00 20.90 11 GLY E C 1
ATOM 5056 O O . GLY C 1 11 ? 33.252 98.075 35.413 1.00 21.92 11 GLY E O 1
ATOM 5057 N N . GLY C 1 12 ? 34.247 97.363 33.507 1.00 20.35 12 GLY E N 1
ATOM 5058 C CA . GLY C 1 12 ? 35.179 96.470 34.179 1.00 20.27 12 GLY E CA 1
ATOM 5059 C C . GLY C 1 12 ? 36.344 97.189 34.844 1.00 18.34 12 GLY E C 1
ATOM 5060 O O . GLY C 1 12 ? 36.259 98.371 35.167 1.00 18.41 12 GLY E O 1
ATOM 5061 N N . THR C 1 13 ? 37.442 96.474 35.054 1.00 18.62 13 THR E N 1
ATOM 5062 C CA . THR C 1 13 ? 38.611 97.059 35.706 1.00 18.44 13 THR E CA 1
ATOM 5063 C C . THR C 1 13 ? 39.113 98.324 35.008 1.00 17.09 13 THR E C 1
ATOM 5064 O O . THR C 1 13 ? 39.451 99.312 35.661 1.00 16.61 13 THR E O 1
ATOM 5068 N N . VAL C 1 14 ? 39.152 98.295 33.681 1.00 16.18 14 VAL E N 1
ATOM 5069 C CA . VAL C 1 14 ? 39.610 99.450 32.922 1.00 13.98 14 VAL E CA 1
ATOM 5070 C C . VAL C 1 14 ? 38.560 100.558 32.926 1.00 13.32 14 VAL E C 1
ATOM 5071 O O . VAL C 1 14 ? 38.885 101.718 33.178 1.00 13.61 14 VAL E O 1
ATOM 5075 N N . GLY C 1 15 ? 37.303 100.206 32.655 1.00 12.92 15 GLY E N 1
ATOM 5076 C CA . GLY C 1 15 ? 36.251 101.210 32.650 1.00 12.16 15 GLY E CA 1
ATOM 5077 C C . GLY C 1 15 ? 36.136 101.940 33.978 1.00 12.41 15 GLY E C 1
ATOM 5078 O O . GLY C 1 15 ? 36.039 103.173 34.027 1.00 12.22 15 GLY E O 1
ATOM 5079 N N . SER C 1 16 ? 36.137 101.174 35.063 1.00 14.17 16 SER E N 1
ATOM 5080 C CA . SER C 1 16 ? 36.042 101.755 36.393 1.00 14.42 16 SER E CA 1
ATOM 5081 C C . SER C 1 16 ? 37.249 102.651 36.661 1.00 13.12 16 SER E C 1
ATOM 5082 O O . SER C 1 16 ? 37.114 103.743 37.210 1.00 11.71 16 SER E O 1
ATOM 5085 N N . ALA C 1 17 ? 38.429 102.179 36.276 1.00 13.01 17 ALA E N 1
ATOM 5086 C CA . ALA C 1 17 ? 39.644 102.960 36.479 1.00 12.18 17 ALA E CA 1
ATOM 5087 C C . ALA C 1 17 ? 39.567 104.262 35.688 1.00 12.96 17 ALA E C 1
ATOM 5088 O O . ALA C 1 17 ? 39.935 105.327 36.181 1.00 13.64 17 ALA E O 1
ATOM 5090 N N . PHE C 1 18 ? 39.087 104.173 34.455 1.00 12.79 18 PHE E N 1
ATOM 5091 C CA . PHE C 1 18 ? 38.977 105.352 33.613 1.00 12.74 18 PHE E CA 1
ATOM 5092 C C . PHE C 1 18 ? 37.985 106.358 34.186 1.00 12.14 18 PHE E C 1
ATOM 5093 O O . PHE C 1 18 ? 38.291 107.539 34.295 1.00 11.45 18 PHE E O 1
ATOM 5101 N N . TYR C 1 19 ? 36.796 105.875 34.544 1.00 11.66 19 TYR E N 1
ATOM 5102 C CA . TYR C 1 19 ? 35.754 106.727 35.105 1.00 11.97 19 TYR E CA 1
ATOM 5103 C C . TYR C 1 19 ? 36.283 107.529 36.288 1.00 12.08 19 TYR E C 1
ATOM 5104 O O . TYR C 1 19 ? 36.118 108.753 36.357 1.00 11.19 19 TYR E O 1
ATOM 5113 N N . ASN C 1 20 ? 36.935 106.836 37.211 1.00 12.53 20 ASN E N 1
ATOM 5114 C CA . ASN C 1 20 ? 37.470 107.487 38.389 1.00 13.06 20 ASN E CA 1
ATOM 5115 C C . ASN C 1 20 ? 38.648 108.396 38.118 1.00 13.76 20 ASN E C 1
ATOM 5116 O O . ASN C 1 20 ? 38.821 109.390 38.809 1.00 14.44 20 ASN E O 1
ATOM 5121 N N . LEU C 1 21 ? 39.456 108.064 37.118 1.00 13.77 21 LEU E N 1
ATOM 5122 C CA . LEU C 1 21 ? 40.593 108.916 36.791 1.00 12.61 21 LEU E CA 1
ATOM 5123 C C . LEU C 1 21 ? 40.075 110.237 36.212 1.00 12.24 21 LEU E C 1
ATOM 5124 O O . LEU C 1 21 ? 40.593 111.310 36.530 1.00 13.00 21 LEU E O 1
ATOM 5129 N N . VAL C 1 22 ? 39.047 110.155 35.368 1.00 11.83 22 VAL E N 1
ATOM 5130 C CA . VAL C 1 22 ? 38.462 111.346 34.761 1.00 12.46 22 VAL E CA 1
ATOM 5131 C C . VAL C 1 22 ? 37.914 112.294 35.823 1.00 13.93 22 VAL E C 1
ATOM 5132 O O . VAL C 1 22 ? 38.117 113.507 35.752 1.00 14.62 22 VAL E O 1
ATOM 5136 N N . LEU C 1 23 ? 37.206 111.742 36.802 1.00 14.49 23 LEU E N 1
ATOM 5137 C CA . LEU C 1 23 ? 36.644 112.558 37.869 1.00 16.91 23 LEU E CA 1
ATOM 5138 C C . LEU C 1 23 ? 37.745 113.149 38.746 1.00 17.20 23 LEU E C 1
ATOM 5139 O O . LEU C 1 23 ? 37.704 114.324 39.116 1.00 17.87 23 LEU E O 1
ATOM 5144 N N . GLU C 1 24 ? 38.721 112.320 39.088 1.00 16.50 24 GLU E N 1
ATOM 5145 C CA . GLU C 1 24 ? 39.817 112.759 39.933 1.00 19.03 24 GLU E CA 1
ATOM 5146 C C . GLU C 1 24 ? 40.597 113.906 39.305 1.00 19.49 24 GLU E C 1
ATOM 5147 O O . GLU C 1 24 ? 41.047 114.811 40.004 1.00 18.38 24 GLU E O 1
ATOM 5153 N N . ARG C 1 25 ? 40.731 113.877 37.981 1.00 18.46 25 ARG E N 1
ATOM 5154 C CA . ARG C 1 25 ? 41.486 114.902 37.273 1.00 18.26 25 ARG E CA 1
ATOM 5155 C C . ARG C 1 25 ? 40.623 115.896 36.501 1.00 18.72 25 ARG E C 1
ATOM 5156 O O . ARG C 1 25 ? 41.053 116.443 35.491 1.00 18.55 25 ARG E O 1
ATOM 5164 N N . ALA C 1 26 ? 39.405 116.128 36.980 1.00 18.70 26 ALA E N 1
ATOM 5165 C CA . ALA C 1 26 ? 38.504 117.061 36.325 1.00 21.13 26 ALA E CA 1
ATOM 5166 C C . ALA C 1 26 ? 39.147 118.443 36.248 1.00 23.04 26 ALA E C 1
ATOM 5167 O O . ALA C 1 26 ? 38.847 119.221 35.349 1.00 23.31 26 ALA E O 1
ATOM 5169 N N . GLU C 1 27 ? 40.038 118.731 37.194 1.00 25.23 27 GLU E N 1
ATOM 5170 C CA . GLU C 1 27 ? 40.737 120.014 37.255 1.00 27.44 27 GLU E CA 1
ATOM 5171 C C . GLU C 1 27 ? 41.574 120.269 36.004 1.00 27.34 27 GLU E C 1
ATOM 5172 O O . GLU C 1 27 ? 41.604 121.388 35.484 1.00 28.83 27 GLU E O 1
ATOM 5178 N N . GLU C 1 28 ? 42.254 119.241 35.509 1.00 26.72 28 GLU E N 1
ATOM 5179 C CA . GLU C 1 28 ? 43.064 119.415 34.311 1.00 26.39 28 GLU E CA 1
ATOM 5180 C C . GLU C 1 28 ? 42.146 119.753 33.138 1.00 25.46 28 GLU E C 1
ATOM 5181 O O . GLU C 1 28 ? 42.506 120.540 32.263 1.00 25.49 28 GLU E O 1
ATOM 5187 N N . LEU C 1 29 ? 40.949 119.169 33.129 1.00 23.28 29 LEU E N 1
ATOM 5188 C CA . LEU C 1 29 ? 40.004 119.416 32.045 1.00 20.94 29 LEU E CA 1
ATOM 5189 C C . LEU C 1 29 ? 39.472 120.850 32.067 1.00 19.21 29 LEU E C 1
ATOM 5190 O O . LEU C 1 29 ? 39.124 121.412 31.019 1.00 17.70 29 LEU E O 1
ATOM 5195 N N . SER C 1 30 ? 39.412 121.437 33.258 1.00 20.00 30 SER E N 1
ATOM 5196 C CA . SER C 1 30 ? 38.957 122.813 33.400 1.00 21.06 30 SER E CA 1
ATOM 5197 C C . SER C 1 30 ? 39.885 123.689 32.565 1.00 20.92 30 SER E C 1
ATOM 5198 O O . SER C 1 30 ? 39.469 124.693 31.987 1.00 21.22 30 SER E O 1
ATOM 5200 N N . ALA C 1 31 ? 41.151 123.287 32.494 1.00 20.69 31 ALA E N 1
ATOM 5201 C CA . ALA C 1 31 ? 42.143 124.026 31.731 1.00 21.53 31 ALA E CA 1
ATOM 5202 C C . ALA C 1 31 ? 41.781 124.145 30.249 1.00 21.46 31 ALA E C 1
ATOM 5203 O O . ALA C 1 31 ? 42.282 125.034 29.565 1.00 22.83 31 ALA E O 1
ATOM 5205 N N . PHE C 1 32 ? 40.919 123.255 29.753 1.00 20.33 32 PHE E N 1
ATOM 5206 C CA . PHE C 1 32 ? 40.476 123.294 28.360 1.00 20.33 32 PHE E CA 1
ATOM 5207 C C . PHE C 1 32 ? 39.053 123.856 28.276 1.00 21.08 32 PHE E C 1
ATOM 5208 O O . PHE C 1 32 ? 38.421 123.833 27.215 1.00 21.51 32 PHE E O 1
ATOM 5216 N N . GLY C 1 33 ? 38.550 124.331 29.408 1.00 20.93 33 GLY E N 1
ATOM 5217 C CA . GLY C 1 33 ? 37.216 124.916 29.448 1.00 19.78 33 GLY E CA 1
ATOM 5218 C C . GLY C 1 33 ? 36.045 123.949 29.464 1.00 19.27 33 GLY E C 1
ATOM 5219 O O . GLY C 1 33 ? 34.931 124.318 29.089 1.00 19.33 33 GLY E O 1
ATOM 5220 N N . VAL C 1 34 ? 36.275 122.715 29.894 1.00 18.39 34 VAL E N 1
ATOM 5221 C CA . VAL C 1 34 ? 35.188 121.748 29.937 1.00 18.46 34 VAL E CA 1
ATOM 5222 C C . VAL C 1 34 ? 35.108 121.016 31.264 1.00 17.90 34 VAL E C 1
ATOM 5223 O O . VAL C 1 34 ? 36.076 120.965 32.023 1.00 17.91 34 VAL E O 1
ATOM 5227 N N . VAL C 1 35 ? 33.931 120.463 31.535 1.00 16.87 35 VAL E N 1
ATOM 5228 C CA . VAL C 1 35 ? 33.681 119.697 32.746 1.00 17.61 35 VAL E CA 1
ATOM 5229 C C . VAL C 1 35 ? 33.183 118.335 32.270 1.00 17.27 35 VAL E C 1
ATOM 5230 O O . VAL C 1 35 ? 32.239 118.245 31.481 1.00 17.01 35 VAL E O 1
ATOM 5234 N N . PRO C 1 36 ? 33.819 117.255 32.737 1.00 16.68 36 PRO E N 1
ATOM 5235 C CA . PRO C 1 36 ? 33.402 115.916 32.317 1.00 17.07 36 PRO E CA 1
ATOM 5236 C C . PRO C 1 36 ? 32.049 115.493 32.868 1.00 16.98 36 PRO E C 1
ATOM 5237 O O . PRO C 1 36 ? 31.748 115.721 34.037 1.00 18.79 36 PRO E O 1
ATOM 5241 N N . ARG C 1 37 ? 31.239 114.881 32.011 1.00 17.85 37 ARG E N 1
ATOM 5242 C CA . ARG C 1 37 ? 29.933 114.385 32.417 1.00 19.08 37 ARG E CA 1
ATOM 5243 C C . ARG C 1 37 ? 29.674 113.080 31.672 1.00 17.57 37 ARG E C 1
ATOM 5244 O O . ARG C 1 37 ? 29.629 113.055 30.441 1.00 17.57 37 ARG E O 1
ATOM 5252 N N . PHE C 1 38 ? 29.531 111.991 32.419 1.00 16.24 38 PHE E N 1
ATOM 5253 C CA . PHE C 1 38 ? 29.267 110.709 31.799 1.00 14.96 38 PHE E CA 1
ATOM 5254 C C . PHE C 1 38 ? 27.780 110.573 31.541 1.00 16.13 38 PHE E C 1
ATOM 5255 O O . PHE C 1 38 ? 26.961 110.809 32.431 1.00 16.96 38 PHE E O 1
ATOM 5263 N N . LEU C 1 39 ? 27.447 110.212 30.308 1.00 15.55 39 LEU E N 1
ATOM 5264 C CA . LEU C 1 39 ? 26.059 110.034 29.903 1.00 15.90 39 LEU E CA 1
ATOM 5265 C C . LEU C 1 39 ? 25.560 108.672 30.362 1.00 16.47 39 LEU E C 1
ATOM 5266 O O . LEU C 1 39 ? 24.359 108.464 30.531 1.00 17.98 39 LEU E O 1
ATOM 5271 N N . GLY C 1 40 ? 26.496 107.753 30.573 1.00 14.18 40 GLY E N 1
ATOM 5272 C CA . GLY C 1 40 ? 26.141 106.418 31.016 1.00 14.97 40 GLY E CA 1
ATOM 5273 C C . GLY C 1 40 ? 27.317 105.475 30.853 1.00 13.97 40 GLY E C 1
ATOM 5274 O O . GLY C 1 40 ? 28.285 105.794 30.168 1.00 12.31 40 GLY E O 1
ATOM 5275 N N . VAL C 1 41 ? 27.232 104.312 31.483 1.00 13.08 41 VAL E N 1
ATOM 5276 C CA . VAL C 1 41 ? 28.302 103.333 31.393 1.00 13.42 41 VAL E CA 1
ATOM 5277 C C . VAL C 1 41 ? 27.709 101.963 31.120 1.00 13.47 41 VAL E C 1
ATOM 5278 O O . VAL C 1 41 ? 27.012 101.408 31.964 1.00 15.27 41 VAL E O 1
ATOM 5282 N N . LEU C 1 42 ? 27.981 101.426 29.937 1.00 13.75 42 LEU E N 1
ATOM 5283 C CA . LEU C 1 42 ? 27.468 100.107 29.566 1.00 13.45 42 LEU E CA 1
ATOM 5284 C C . LEU C 1 42 ? 28.250 99.042 30.334 1.00 14.17 42 LEU E C 1
ATOM 5285 O O . LEU C 1 42 ? 29.481 99.006 30.273 1.00 13.76 42 LEU E O 1
ATOM 5290 N N . VAL C 1 43 ? 27.548 98.177 31.062 1.00 14.00 43 VAL E N 1
ATOM 5291 C CA . VAL C 1 43 ? 28.239 97.145 31.837 1.00 16.55 43 VAL E CA 1
ATOM 5292 C C . VAL C 1 43 ? 27.746 95.751 31.497 1.00 18.85 43 VAL E C 1
ATOM 5293 O O . VAL C 1 43 ? 26.547 95.543 31.311 1.00 18.45 43 VAL E O 1
ATOM 5297 N N . ARG C 1 44 ? 28.678 94.803 31.399 1.00 21.62 44 ARG E N 1
ATOM 5298 C CA . ARG C 1 44 ? 28.323 93.425 31.075 1.00 25.84 44 ARG E CA 1
ATOM 5299 C C . ARG C 1 44 ? 27.685 92.727 32.278 1.00 28.19 44 ARG E C 1
ATOM 5300 O O . ARG C 1 44 ? 26.660 92.068 32.120 1.00 29.65 44 ARG E O 1
ATOM 5308 N N . ASP C 1 45 ? 28.277 92.865 33.470 1.00 30.42 45 ASP E N 1
ATOM 5309 C CA . ASP C 1 45 ? 27.716 92.252 34.687 1.00 32.37 45 ASP E CA 1
ATOM 5310 C C . ASP C 1 45 ? 27.188 93.353 35.622 1.00 31.90 45 ASP E C 1
ATOM 5311 O O . ASP C 1 45 ? 27.925 93.904 36.438 1.00 32.15 45 ASP E O 1
ATOM 5316 N N . PRO C 1 46 ? 25.886 93.670 35.516 1.00 31.56 46 PRO E N 1
ATOM 5317 C CA . PRO C 1 46 ? 25.187 94.698 36.299 1.00 31.48 46 PRO E CA 1
ATOM 5318 C C . PRO C 1 46 ? 25.150 94.525 37.818 1.00 31.60 46 PRO E C 1
ATOM 5319 O O . PRO C 1 46 ? 25.043 95.506 38.550 1.00 31.60 46 PRO E O 1
ATOM 5323 N N . ARG C 1 47 ? 25.225 93.286 38.291 1.00 31.77 47 ARG E N 1
ATOM 5324 C CA . ARG C 1 47 ? 25.173 93.019 39.726 1.00 32.13 47 ARG E CA 1
ATOM 5325 C C . ARG C 1 47 ? 26.531 93.164 40.421 1.00 31.73 47 ARG E C 1
ATOM 5326 O O . ARG C 1 47 ? 26.597 93.295 41.650 1.00 33.27 47 ARG E O 1
ATOM 5328 N N . LYS C 1 48 ? 27.604 93.148 39.634 1.00 30.76 48 LYS E N 1
ATOM 5329 C CA . LYS C 1 48 ? 28.942 93.267 40.191 1.00 29.09 48 LYS E CA 1
ATOM 5330 C C . LYS C 1 48 ? 29.237 94.623 40.804 1.00 28.51 48 LYS E C 1
ATOM 5331 O O . LYS C 1 48 ? 29.227 95.641 40.098 1.00 28.57 48 LYS E O 1
ATOM 5332 N N . PRO C 1 49 ? 29.511 94.683 42.118 1.00 26.81 49 PRO E N 1
ATOM 5333 C CA . PRO C 1 49 ? 29.796 95.994 42.712 1.00 25.08 49 PRO E CA 1
ATOM 5334 C C . PRO C 1 49 ? 30.974 96.676 42.035 1.00 23.03 49 PRO E C 1
ATOM 5335 O O . PRO C 1 49 ? 31.970 96.033 41.696 1.00 22.71 49 PRO E O 1
ATOM 5339 N N . ARG C 1 50 ? 30.848 97.980 41.825 1.00 21.17 50 ARG E N 1
ATOM 5340 C CA . ARG C 1 50 ? 31.907 98.761 41.190 1.00 21.18 50 ARG E CA 1
ATOM 5341 C C . ARG C 1 50 ? 31.920 100.194 41.693 1.00 19.17 50 ARG E C 1
ATOM 5342 O O . ARG C 1 50 ? 30.907 100.718 42.166 1.00 17.61 50 ARG E O 1
ATOM 5350 N N . ALA C 1 51 ? 33.084 100.825 41.585 1.00 17.16 51 ALA E N 1
ATOM 5351 C CA . ALA C 1 51 ? 33.269 102.196 42.029 1.00 15.54 51 ALA E CA 1
ATOM 5352 C C . ALA C 1 51 ? 32.747 103.191 41.003 1.00 15.33 51 ALA E C 1
ATOM 5353 O O . ALA C 1 51 ? 33.457 104.110 40.590 1.00 14.16 51 ALA E O 1
ATOM 5355 N N . ILE C 1 52 ? 31.499 102.990 40.593 1.00 14.71 52 ILE E N 1
ATOM 5356 C CA . ILE C 1 52 ? 30.835 103.867 39.637 1.00 13.23 52 ILE E CA 1
ATOM 5357 C C . ILE C 1 52 ? 29.406 103.985 40.153 1.00 14.74 52 ILE E C 1
ATOM 5358 O O . ILE C 1 52 ? 28.781 102.978 40.474 1.00 15.81 52 ILE E O 1
ATOM 5363 N N . PRO C 1 53 ? 28.882 105.217 40.259 1.00 15.08 53 PRO E N 1
ATOM 5364 C CA . PRO C 1 53 ? 27.514 105.428 40.743 1.00 16.86 53 PRO E CA 1
ATOM 5365 C C . PRO C 1 53 ? 26.504 104.554 40.005 1.00 18.92 53 PRO E C 1
ATOM 5366 O O . PRO C 1 53 ? 26.505 104.480 38.773 1.00 16.76 53 PRO E O 1
ATOM 5370 N N . GLN C 1 54 ? 25.642 103.900 40.776 1.00 19.35 54 GLN E N 1
ATOM 5371 C CA . GLN C 1 54 ? 24.625 103.017 40.223 1.00 21.01 54 GLN E CA 1
ATOM 5372 C C . GLN C 1 54 ? 23.761 103.687 39.157 1.00 20.49 54 GLN E C 1
ATOM 5373 O O . GLN C 1 54 ? 23.387 103.056 38.165 1.00 19.40 54 GLN E O 1
ATOM 5379 N N . GLU C 1 55 ? 23.442 104.962 39.356 1.00 20.52 55 GLU E N 1
ATOM 5380 C CA . GLU C 1 55 ? 22.596 105.665 38.399 1.00 21.79 55 GLU E CA 1
ATOM 5381 C C . GLU C 1 55 ? 23.185 105.820 37.001 1.00 20.71 55 GLU E C 1
ATOM 5382 O O . GLU C 1 55 ? 22.455 106.097 36.048 1.00 20.90 55 GLU E O 1
ATOM 5388 N N . LEU C 1 56 ? 24.497 105.618 36.872 1.00 18.66 56 LEU E N 1
ATOM 5389 C CA . LEU C 1 56 ? 25.172 105.756 35.582 1.00 17.84 56 LEU E CA 1
ATOM 5390 C C . LEU C 1 56 ? 25.256 104.458 34.792 1.00 17.50 56 LEU E C 1
ATOM 5391 O O . LEU C 1 56 ? 25.473 104.462 33.580 1.00 16.39 56 LEU E O 1
ATOM 5396 N N . LEU C 1 57 ? 25.084 103.347 35.492 1.00 17.40 57 LEU E N 1
ATOM 5397 C CA . LEU C 1 57 ? 25.175 102.039 34.871 1.00 17.14 57 LEU E CA 1
ATOM 5398 C C . LEU C 1 57 ? 23.993 101.700 33.970 1.00 17.41 57 LEU E C 1
ATOM 5399 O O . LEU C 1 57 ? 22.840 101.968 34.306 1.00 18.06 57 LEU E O 1
ATOM 5404 N N . ARG C 1 58 ? 24.298 101.111 32.819 1.00 16.90 58 ARG E N 1
ATOM 5405 C CA . ARG C 1 58 ? 23.286 100.707 31.846 1.00 17.68 58 ARG E CA 1
ATOM 5406 C C . ARG C 1 58 ? 23.548 99.252 31.480 1.00 18.27 58 ARG E C 1
ATOM 5407 O O . ARG C 1 58 ? 24.625 98.918 30.989 1.00 17.49 58 ARG E O 1
ATOM 5415 N N . ALA C 1 59 ? 22.565 98.389 31.701 1.00 18.97 59 ALA E N 1
ATOM 5416 C CA . ALA C 1 59 ? 22.742 96.978 31.370 1.00 19.47 59 ALA E CA 1
ATOM 5417 C C . ALA C 1 59 ? 22.503 96.754 29.884 1.00 19.87 59 ALA E C 1
ATOM 5418 O O . ALA C 1 59 ? 22.948 95.755 29.319 1.00 21.96 59 ALA E O 1
ATOM 5420 N N . GLU C 1 60 ? 21.796 97.681 29.250 1.00 19.43 60 GLU E N 1
ATOM 5421 C CA . GLU C 1 60 ? 21.490 97.553 27.832 1.00 21.01 60 GLU E CA 1
ATOM 5422 C C . GLU C 1 60 ? 22.018 98.734 27.026 1.00 19.56 60 GLU E C 1
ATOM 5423 O O . GLU C 1 60 ? 22.166 99.841 27.552 1.00 19.07 60 GLU E O 1
ATOM 5429 N N . PRO C 1 61 ? 22.310 98.513 25.736 1.00 18.48 61 PRO E N 1
ATOM 5430 C CA . PRO C 1 61 ? 22.822 99.584 24.874 1.00 17.87 61 PRO E CA 1
ATOM 5431 C C . PRO C 1 61 ? 21.963 100.848 24.924 1.00 18.62 61 PRO E C 1
ATOM 5432 O O . PRO C 1 61 ? 20.731 100.783 24.868 1.00 19.75 61 PRO E O 1
ATOM 5436 N N . PHE C 1 62 ? 22.625 101.995 25.038 1.00 17.84 62 PHE E N 1
ATOM 5437 C CA . PHE C 1 62 ? 21.943 103.279 25.096 1.00 18.71 62 PHE E CA 1
ATOM 5438 C C . PHE C 1 62 ? 22.414 104.200 23.975 1.00 19.11 62 PHE E C 1
ATOM 5439 O O . PHE C 1 62 ? 23.489 104.008 23.409 1.00 18.00 62 PHE E O 1
ATOM 5447 N N . ASP C 1 63 ? 21.596 105.197 23.652 1.00 19.91 63 ASP E N 1
ATOM 5448 C CA . ASP C 1 63 ? 21.913 106.160 22.605 1.00 21.31 63 ASP E CA 1
ATOM 5449 C C . ASP C 1 63 ? 23.225 106.882 22.904 1.00 20.07 63 ASP E C 1
ATOM 5450 O O . ASP C 1 63 ? 23.414 107.408 23.998 1.00 21.24 63 ASP E O 1
ATOM 5455 N N . LEU C 1 64 ? 24.123 106.907 21.921 1.00 19.53 64 LEU E N 1
ATOM 5456 C CA . LEU C 1 64 ? 25.430 107.544 22.078 1.00 18.35 64 LEU E CA 1
ATOM 5457 C C . LEU C 1 64 ? 25.584 108.829 21.264 1.00 18.65 64 LEU E C 1
ATOM 5458 O O . LEU C 1 64 ? 26.591 109.523 21.388 1.00 17.17 64 LEU E O 1
ATOM 5463 N N . LEU C 1 65 ? 24.591 109.140 20.435 1.00 18.27 65 LEU E N 1
ATOM 5464 C CA . LEU C 1 65 ? 24.673 110.301 19.563 1.00 18.85 65 LEU E CA 1
ATOM 5465 C C . LEU C 1 65 ? 24.787 111.679 20.213 1.00 18.41 65 LEU E C 1
ATOM 5466 O O . LEU C 1 65 ? 25.070 112.655 19.529 1.00 19.34 65 LEU E O 1
ATOM 5471 N N . GLU C 1 66 ? 24.568 111.767 21.519 1.00 19.66 66 GLU E N 1
ATOM 5472 C CA . GLU C 1 66 ? 24.694 113.051 22.208 1.00 19.87 66 GLU E CA 1
ATOM 5473 C C . GLU C 1 66 ? 26.039 113.167 22.916 1.00 19.12 66 GLU E C 1
ATOM 5474 O O . GLU C 1 66 ? 26.310 114.156 23.599 1.00 19.75 66 GLU E O 1
ATOM 5480 N N . ALA C 1 67 ? 26.879 112.153 22.750 1.00 16.66 67 ALA E N 1
ATOM 5481 C CA . ALA C 1 67 ? 28.187 112.146 23.386 1.00 15.16 67 ALA E CA 1
ATOM 5482 C C . ALA C 1 67 ? 29.192 112.944 22.571 1.00 14.33 67 ALA E C 1
ATOM 5483 O O . ALA C 1 67 ? 29.082 113.037 21.353 1.00 14.66 67 ALA E O 1
ATOM 5485 N N . ASP C 1 68 ? 30.167 113.530 23.255 1.00 14.57 68 ASP E N 1
ATOM 5486 C CA . ASP C 1 68 ? 31.221 114.267 22.578 1.00 14.33 68 ASP E CA 1
ATOM 5487 C C . ASP C 1 68 ? 32.327 113.244 22.306 1.00 13.71 68 ASP E C 1
ATOM 5488 O O . ASP C 1 68 ? 33.096 113.370 21.350 1.00 13.30 68 ASP E O 1
ATOM 5493 N N . LEU C 1 69 ? 32.379 112.224 23.159 1.00 12.29 69 LEU E N 1
ATOM 5494 C CA . LEU C 1 69 ? 33.363 111.153 23.042 1.00 11.32 69 LEU E CA 1
ATOM 5495 C C . LEU C 1 69 ? 32.785 109.826 23.505 1.00 11.36 69 LEU E C 1
ATOM 5496 O O . LEU C 1 69 ? 32.030 109.778 24.474 1.00 11.38 69 LEU E O 1
ATOM 5501 N N . VAL C 1 70 ? 33.142 108.758 22.800 1.00 9.97 70 VAL E N 1
ATOM 5502 C CA . VAL C 1 70 ? 32.735 107.418 23.196 1.00 10.57 70 VAL E CA 1
ATOM 5503 C C . VAL C 1 70 ? 34.049 106.757 23.598 1.00 11.05 70 VAL E C 1
ATOM 5504 O O . VAL C 1 70 ? 34.992 106.746 22.811 1.00 11.42 70 VAL E O 1
ATOM 5508 N N . VAL C 1 71 ? 34.119 106.265 24.827 1.00 10.54 71 VAL E N 1
ATOM 5509 C CA . VAL C 1 71 ? 35.313 105.577 25.322 1.00 10.18 71 VAL E CA 1
ATOM 5510 C C . VAL C 1 71 ? 34.916 104.112 25.476 1.00 10.88 71 VAL E C 1
ATOM 5511 O O . VAL C 1 71 ? 33.954 103.805 26.172 1.00 10.30 71 VAL E O 1
ATOM 5515 N N . GLU C 1 72 ? 35.668 103.217 24.841 1.00 10.06 72 GLU E N 1
ATOM 5516 C CA . GLU C 1 72 ? 35.335 101.796 24.869 1.00 10.79 72 GLU E CA 1
ATOM 5517 C C . GLU C 1 72 ? 36.475 100.863 25.272 1.00 12.48 72 GLU E C 1
ATOM 5518 O O . GLU C 1 72 ? 37.594 100.974 24.782 1.00 10.08 72 GLU E O 1
ATOM 5524 N N . ALA C 1 73 ? 36.167 99.942 26.178 1.00 12.65 73 ALA E N 1
ATOM 5525 C CA . ALA C 1 73 ? 37.134 98.959 26.651 1.00 14.75 73 ALA E CA 1
ATOM 5526 C C . ALA C 1 73 ? 36.324 97.767 27.137 1.00 17.38 73 ALA E C 1
ATOM 5527 O O . ALA C 1 73 ? 36.464 97.322 28.274 1.00 18.54 73 ALA E O 1
ATOM 5529 N N . MET C 1 74 ? 35.464 97.250 26.276 1.00 18.07 74 MET E N 1
ATOM 5530 C CA . MET C 1 74 ? 34.651 96.127 26.703 1.00 18.90 74 MET E CA 1
ATOM 5531 C C . MET C 1 74 ? 35.127 94.777 26.192 1.00 19.14 74 MET E C 1
ATOM 5532 O O . MET C 1 74 ? 34.596 93.745 26.595 1.00 19.88 74 MET E O 1
ATOM 5537 N N . GLY C 1 75 ? 36.154 94.777 25.346 1.00 18.08 75 GLY E N 1
ATOM 5538 C CA . GLY C 1 75 ? 36.665 93.527 24.806 1.00 17.04 75 GLY E CA 1
ATOM 5539 C C . GLY C 1 75 ? 35.738 93.004 23.724 1.00 17.02 75 GLY E C 1
ATOM 5540 O O . GLY C 1 75 ? 34.644 93.525 23.545 1.00 17.34 75 GLY E O 1
ATOM 5541 N N . GLY C 1 76 ? 36.164 91.977 22.998 1.00 17.20 76 GLY E N 1
ATOM 5542 C CA . GLY C 1 76 ? 35.316 91.439 21.950 1.00 16.56 76 GLY E CA 1
ATOM 5543 C C . GLY C 1 76 ? 35.377 92.267 20.685 1.00 16.38 76 GLY E C 1
ATOM 5544 O O . GLY C 1 76 ? 35.956 93.361 20.669 1.00 15.76 76 GLY E O 1
ATOM 5545 N N . VAL C 1 77 ? 34.762 91.767 19.623 1.00 14.55 77 VAL E N 1
ATOM 5546 C CA . VAL C 1 77 ? 34.802 92.464 18.347 1.00 14.64 77 VAL E CA 1
ATOM 5547 C C . VAL C 1 77 ? 33.453 92.925 17.795 1.00 14.24 77 VAL E C 1
ATOM 5548 O O . VAL C 1 77 ? 33.178 94.123 17.724 1.00 15.09 77 VAL E O 1
ATOM 5552 N N . GLU C 1 78 ? 32.603 91.975 17.424 1.00 14.64 78 GLU E N 1
ATOM 5553 C CA . GLU C 1 78 ? 31.322 92.311 16.816 1.00 13.78 78 GLU E CA 1
ATOM 5554 C C . GLU C 1 78 ? 30.382 93.211 17.603 1.00 13.17 78 GLU E C 1
ATOM 5555 O O . GLU C 1 78 ? 29.836 94.160 17.049 1.00 13.37 78 GLU E O 1
ATOM 5561 N N . ALA C 1 79 ? 30.177 92.928 18.882 1.00 13.65 79 ALA E N 1
ATOM 5562 C CA . ALA C 1 79 ? 29.277 93.759 19.673 1.00 13.10 79 ALA E CA 1
ATOM 5563 C C . ALA C 1 79 ? 29.800 95.194 19.755 1.00 14.81 79 ALA E C 1
ATOM 5564 O O . ALA C 1 79 ? 29.094 96.142 19.410 1.00 14.05 79 ALA E O 1
ATOM 5566 N N . PRO C 1 80 ? 31.050 95.375 20.206 1.00 14.29 80 PRO E N 1
ATOM 5567 C CA . PRO C 1 80 ? 31.577 96.739 20.290 1.00 13.91 80 PRO E CA 1
ATOM 5568 C C . PRO C 1 80 ? 31.502 97.450 18.936 1.00 13.21 80 PRO E C 1
ATOM 5569 O O . PRO C 1 80 ? 31.174 98.631 18.868 1.00 12.67 80 PRO E O 1
ATOM 5573 N N . LEU C 1 81 ? 31.809 96.722 17.865 1.00 12.56 81 LEU E N 1
ATOM 5574 C CA . LEU C 1 81 ? 31.775 97.284 16.518 1.00 12.34 81 LEU E CA 1
ATOM 5575 C C . LEU C 1 81 ? 30.416 97.874 16.166 1.00 11.94 81 LEU E C 1
ATOM 5576 O O . LEU C 1 81 ? 30.326 99.012 15.714 1.00 11.94 81 LEU E O 1
ATOM 5581 N N . ARG C 1 82 ? 29.360 97.093 16.363 1.00 12.95 82 ARG E N 1
ATOM 5582 C CA . ARG C 1 82 ? 28.015 97.558 16.044 1.00 13.25 82 ARG E CA 1
ATOM 5583 C C . ARG C 1 82 ? 27.551 98.684 16.954 1.00 13.28 82 ARG E C 1
ATOM 5584 O O . ARG C 1 82 ? 26.660 99.459 16.595 1.00 14.42 82 ARG E O 1
ATOM 5592 N N . LEU C 1 83 ? 28.159 98.781 18.130 1.00 13.41 83 LEU E N 1
ATOM 5593 C CA . LEU C 1 83 ? 27.809 99.834 19.076 1.00 12.71 83 LEU E CA 1
ATOM 5594 C C . LEU C 1 83 ? 28.503 101.162 18.770 1.00 12.92 83 LEU E C 1
ATOM 5595 O O . LEU C 1 83 ? 27.895 102.224 18.903 1.00 13.45 83 LEU E O 1
ATOM 5600 N N . VAL C 1 84 ? 29.769 101.109 18.354 1.00 13.14 84 VAL E N 1
ATOM 5601 C CA . VAL C 1 84 ? 30.509 102.342 18.070 1.00 12.94 84 VAL E CA 1
ATOM 5602 C C . VAL C 1 84 ? 30.340 102.880 16.658 1.00 14.81 84 VAL E C 1
ATOM 5603 O O . VAL C 1 84 ? 30.559 104.070 16.416 1.00 15.79 84 VAL E O 1
ATOM 5607 N N . LEU C 1 85 ? 29.948 102.026 15.717 1.00 14.83 85 LEU E N 1
ATOM 5608 C CA . LEU C 1 85 ? 29.788 102.497 14.346 1.00 15.84 85 LEU E CA 1
ATOM 5609 C C . LEU C 1 85 ? 28.862 103.692 14.198 1.00 15.69 85 LEU E C 1
ATOM 5610 O O . LEU C 1 85 ? 29.222 104.667 13.544 1.00 15.41 85 LEU E O 1
ATOM 5615 N N . PRO C 1 86 ? 27.657 103.640 14.798 1.00 15.09 86 PRO E N 1
ATOM 5616 C CA . PRO C 1 86 ? 26.761 104.796 14.650 1.00 15.87 86 PRO E CA 1
ATOM 5617 C C . PRO C 1 86 ? 27.395 106.101 15.139 1.00 15.92 86 PRO E C 1
ATOM 5618 O O . PRO C 1 86 ? 27.189 107.164 14.551 1.00 16.84 86 PRO E O 1
ATOM 5622 N N . ALA C 1 87 ? 28.158 106.017 16.223 1.00 14.46 87 ALA E N 1
ATOM 5623 C CA . ALA C 1 87 ? 28.804 107.201 16.776 1.00 13.07 87 ALA E CA 1
ATOM 5624 C C . ALA C 1 87 ? 29.860 107.724 15.806 1.00 12.76 87 ALA E C 1
ATOM 5625 O O . ALA C 1 87 ? 29.923 108.925 15.541 1.00 13.67 87 ALA E O 1
ATOM 5627 N N . LEU C 1 88 ? 30.685 106.826 15.273 1.00 12.34 88 LEU E N 1
ATOM 5628 C CA . LEU C 1 88 ? 31.724 107.229 14.329 1.00 14.26 88 LEU E CA 1
ATOM 5629 C C . LEU C 1 88 ? 31.114 107.836 13.073 1.00 15.11 88 LEU E C 1
ATOM 5630 O O . LEU C 1 88 ? 31.647 108.793 12.513 1.00 15.03 88 LEU E O 1
ATOM 5635 N N . GLU C 1 89 ? 29.992 107.275 12.635 1.00 16.67 89 GLU E N 1
ATOM 5636 C CA . GLU C 1 89 ? 29.313 107.776 11.452 1.00 18.77 89 GLU E CA 1
ATOM 5637 C C . GLU C 1 89 ? 28.764 109.166 11.722 1.00 18.60 89 GLU E C 1
ATOM 5638 O O . GLU C 1 89 ? 28.559 109.938 10.794 1.00 20.31 89 GLU E O 1
ATOM 5644 N N . ALA C 1 90 ? 28.525 109.477 12.994 1.00 17.87 90 ALA E N 1
ATOM 5645 C CA . ALA C 1 90 ? 28.005 110.785 13.384 1.00 17.29 90 ALA E CA 1
ATOM 5646 C C . ALA C 1 90 ? 29.148 111.768 13.637 1.00 17.20 90 ALA E C 1
ATOM 5647 O O . ALA C 1 90 ? 28.921 112.896 14.077 1.00 19.05 90 ALA E O 1
ATOM 5649 N N . GLY C 1 91 ? 30.372 111.331 13.369 1.00 14.29 91 GLY E N 1
ATOM 5650 C CA . GLY C 1 91 ? 31.516 112.202 13.573 1.00 15.36 91 GLY E CA 1
ATOM 5651 C C . GLY C 1 91 ? 31.962 112.312 15.019 1.00 14.84 91 GLY E C 1
ATOM 5652 O O . GLY C 1 91 ? 32.657 113.257 15.388 1.00 15.90 91 GLY E O 1
ATOM 5653 N N . ILE C 1 92 ? 31.562 111.351 15.845 1.00 13.49 92 ILE E N 1
ATOM 5654 C CA . ILE C 1 92 ? 31.944 111.347 17.251 1.00 13.22 92 ILE E CA 1
ATOM 5655 C C . ILE C 1 92 ? 33.184 110.469 17.413 1.00 12.22 92 ILE E C 1
ATOM 5656 O O . ILE C 1 92 ? 33.182 109.304 17.033 1.00 12.93 92 ILE E O 1
ATOM 5661 N N . PRO C 1 93 ? 34.266 111.020 17.980 1.00 12.04 93 PRO E N 1
ATOM 5662 C CA . PRO C 1 93 ? 35.489 110.234 18.161 1.00 12.06 93 PRO E CA 1
ATOM 5663 C C . PRO C 1 93 ? 35.338 109.033 19.078 1.00 12.06 93 PRO E C 1
ATOM 5664 O O . PRO C 1 93 ? 34.502 109.013 19.976 1.00 12.66 93 PRO E O 1
ATOM 5668 N N . LEU C 1 94 ? 36.178 108.035 18.838 1.00 11.76 94 LEU E N 1
ATOM 5669 C CA . LEU C 1 94 ? 36.198 106.836 19.652 1.00 11.57 94 LEU E CA 1
ATOM 5670 C C . LEU C 1 94 ? 37.583 106.746 20.275 1.00 10.47 94 LEU E C 1
ATOM 5671 O O . LEU C 1 94 ? 38.587 106.832 19.573 1.00 10.37 94 LEU E O 1
ATOM 5676 N N . ILE C 1 95 ? 37.621 106.611 21.592 1.00 10.06 95 ILE E N 1
ATOM 5677 C CA . ILE C 1 95 ? 38.869 106.442 22.318 1.00 9.80 95 ILE E CA 1
ATOM 5678 C C . ILE C 1 95 ? 38.724 105.011 22.812 1.00 11.51 95 ILE E C 1
ATOM 5679 O O . ILE C 1 95 ? 37.864 104.719 23.646 1.00 11.32 95 ILE E O 1
ATOM 5684 N N . THR C 1 96 ? 39.559 104.119 22.285 1.00 9.70 96 THR E N 1
ATOM 5685 C CA . THR C 1 96 ? 39.447 102.715 22.643 1.00 11.62 96 THR E CA 1
ATOM 5686 C C . THR C 1 96 ? 40.743 102.021 23.031 1.00 11.54 96 THR E C 1
ATOM 5687 O O . THR C 1 96 ? 41.835 102.440 22.645 1.00 11.19 96 THR E O 1
ATOM 5691 N N . ALA C 1 97 ? 40.594 100.944 23.796 1.00 10.77 97 ALA E N 1
ATOM 5692 C CA . ALA C 1 97 ? 41.725 100.141 24.235 1.00 10.89 97 ALA E CA 1
ATOM 5693 C C . ALA C 1 97 ? 41.539 98.738 23.665 1.00 11.65 97 ALA E C 1
ATOM 5694 O O . ALA C 1 97 ? 42.333 97.839 23.929 1.00 12.45 97 ALA E O 1
ATOM 5696 N N . ASN C 1 98 ? 40.488 98.568 22.869 1.00 12.02 98 ASN E N 1
ATOM 5697 C CA . ASN C 1 98 ? 40.160 97.264 22.293 1.00 12.14 98 ASN E CA 1
ATOM 5698 C C . ASN C 1 98 ? 40.984 96.882 21.064 1.00 12.39 98 ASN E C 1
ATOM 5699 O O . ASN C 1 98 ? 40.590 97.155 19.930 1.00 11.78 98 ASN E O 1
ATOM 5704 N N . LYS C 1 99 ? 42.120 96.226 21.289 1.00 11.48 99 LYS E N 1
ATOM 5705 C CA . LYS C 1 99 ? 42.983 95.830 20.186 1.00 12.00 99 LYS E CA 1
ATOM 5706 C C . LYS C 1 99 ? 42.383 94.736 19.309 1.00 12.78 99 LYS E C 1
ATOM 5707 O O . LYS C 1 99 ? 42.694 94.650 18.127 1.00 12.34 99 LYS E O 1
ATOM 5713 N N . ALA C 1 100 ? 41.519 93.906 19.884 1.00 12.82 100 ALA E N 1
ATOM 5714 C CA . ALA C 1 100 ? 40.892 92.845 19.107 1.00 13.18 100 ALA E CA 1
ATOM 5715 C C . ALA C 1 100 ? 39.952 93.468 18.067 1.00 12.56 100 ALA E C 1
ATOM 5716 O O . ALA C 1 100 ? 39.966 93.089 16.891 1.00 14.17 100 ALA E O 1
ATOM 5718 N N . LEU C 1 101 ? 39.148 94.431 18.513 1.00 11.80 101 LEU E N 1
ATOM 5719 C CA . LEU C 1 101 ? 38.203 95.131 17.644 1.00 10.52 101 LEU E CA 1
ATOM 5720 C C . LEU C 1 101 ? 38.912 95.803 16.476 1.00 11.12 101 LEU E C 1
ATOM 5721 O O . LEU C 1 101 ? 38.512 95.658 15.324 1.00 10.97 101 LEU E O 1
ATOM 5726 N N . LEU C 1 102 ? 39.974 96.541 16.777 1.00 11.07 102 LEU E N 1
ATOM 5727 C CA . LEU C 1 102 ? 40.723 97.229 15.735 1.00 12.30 102 LEU E CA 1
ATOM 5728 C C . LEU C 1 102 ? 41.430 96.291 14.770 1.00 12.86 102 LEU E C 1
ATOM 5729 O O . LEU C 1 102 ? 41.485 96.548 13.572 1.00 13.19 102 LEU E O 1
ATOM 5734 N N . ALA C 1 103 ? 41.967 95.198 15.297 1.00 13.04 103 ALA E N 1
ATOM 5735 C CA . ALA C 1 103 ? 42.684 94.235 14.476 1.00 13.52 103 ALA E CA 1
ATOM 5736 C C . ALA C 1 103 ? 41.770 93.454 13.534 1.00 14.25 103 ALA E C 1
ATOM 5737 O O . ALA C 1 103 ? 42.073 93.284 12.354 1.00 13.39 103 ALA E O 1
ATOM 5739 N N . GLU C 1 104 ? 40.633 93.008 14.056 1.00 14.88 104 GLU E N 1
ATOM 5740 C CA . GLU C 1 104 ? 39.719 92.193 13.271 1.00 16.04 104 GLU E CA 1
ATOM 5741 C C . GLU C 1 104 ? 38.560 92.879 12.564 1.00 15.58 104 GLU E C 1
ATOM 5742 O O . GLU C 1 104 ? 37.910 92.273 11.714 1.00 16.86 104 GLU E O 1
ATOM 5748 N N . ALA C 1 105 ? 38.299 94.137 12.893 1.00 14.52 105 ALA E N 1
ATOM 5749 C CA . ALA C 1 105 ? 37.195 94.848 12.254 1.00 14.55 105 ALA E CA 1
ATOM 5750 C C . ALA C 1 105 ? 37.702 96.078 11.512 1.00 14.94 105 ALA E C 1
ATOM 5751 O O . ALA C 1 105 ? 36.989 97.076 11.382 1.00 14.79 105 ALA E O 1
ATOM 5753 N N . TRP C 1 106 ? 38.924 95.991 11.003 1.00 15.46 106 TRP E N 1
ATOM 5754 C CA . TRP C 1 106 ? 39.547 97.103 10.287 1.00 16.19 106 TRP E CA 1
ATOM 5755 C C . TRP C 1 106 ? 38.813 97.503 9.000 1.00 17.68 106 TRP E C 1
ATOM 5756 O O . TRP C 1 106 ? 38.781 98.680 8.641 1.00 18.14 106 TRP E O 1
ATOM 5767 N N . GLU C 1 107 ? 38.227 96.539 8.295 1.00 18.90 107 GLU E N 1
ATOM 5768 C CA . GLU C 1 107 ? 37.511 96.883 7.068 1.00 19.85 107 GLU E CA 1
ATOM 5769 C C . GLU C 1 107 ? 36.467 97.953 7.358 1.00 19.33 107 GLU E C 1
ATOM 5770 O O . GLU C 1 107 ? 36.241 98.860 6.550 1.00 19.77 107 GLU E O 1
ATOM 5776 N N . SER C 1 108 ? 35.839 97.842 8.522 1.00 17.18 108 SER E N 1
ATOM 5777 C CA . SER C 1 108 ? 34.805 98.786 8.940 1.00 16.88 108 SER E CA 1
ATOM 5778 C C . SER C 1 108 ? 35.354 100.048 9.602 1.00 15.95 108 SER E C 1
ATOM 5779 O O . SER C 1 108 ? 34.844 101.150 9.384 1.00 16.36 108 SER E O 1
ATOM 5782 N N . LEU C 1 109 ? 36.394 99.885 10.413 1.00 15.71 109 LEU E N 1
ATOM 5783 C CA . LEU C 1 109 ? 36.953 101.004 11.159 1.00 14.13 109 LEU E CA 1
ATOM 5784 C C . LEU C 1 109 ? 38.012 101.860 10.486 1.00 15.07 109 LEU E C 1
ATOM 5785 O O . LEU C 1 109 ? 38.174 103.028 10.837 1.00 13.97 109 LEU E O 1
ATOM 5790 N N . ARG C 1 110 ? 38.733 101.304 9.522 1.00 15.36 110 ARG E N 1
ATOM 5791 C CA . ARG C 1 110 ? 39.775 102.086 8.866 1.00 15.88 110 ARG E CA 1
ATOM 5792 C C . ARG C 1 110 ? 39.325 103.441 8.316 1.00 16.15 110 ARG E C 1
ATOM 5793 O O . ARG C 1 110 ? 39.987 104.455 8.542 1.00 15.94 110 ARG E O 1
ATOM 5801 N N . PRO C 1 111 ? 38.195 103.486 7.587 1.00 16.11 111 PRO E N 1
ATOM 5802 C CA . PRO C 1 111 ? 37.751 104.779 7.051 1.00 16.84 111 PRO E CA 1
ATOM 5803 C C . PRO C 1 111 ? 37.718 105.871 8.119 1.00 16.48 111 PRO E C 1
ATOM 5804 O O . PRO C 1 111 ? 38.111 107.009 7.873 1.00 15.95 111 PRO E O 1
ATOM 5808 N N . PHE C 1 112 ? 37.244 105.512 9.305 1.00 15.28 112 PHE E N 1
ATOM 5809 C CA . PHE C 1 112 ? 37.153 106.464 10.398 1.00 14.90 112 PHE E CA 1
ATOM 5810 C C . PHE C 1 112 ? 38.515 106.767 10.987 1.00 14.45 112 PHE E C 1
ATOM 5811 O O . PHE C 1 112 ? 38.783 107.901 11.390 1.00 14.17 112 PHE E O 1
ATOM 5819 N N . ALA C 1 113 ? 39.373 105.754 11.056 1.00 14.91 113 ALA E N 1
ATOM 5820 C CA . ALA C 1 113 ? 40.712 105.973 11.591 1.00 15.33 113 ALA E CA 1
ATOM 5821 C C . ALA C 1 113 ? 41.427 106.952 10.669 1.00 16.43 113 ALA E C 1
ATOM 5822 O O . ALA C 1 113 ? 42.151 107.838 11.126 1.00 14.80 113 ALA E O 1
ATOM 5824 N N . GLU C 1 114 ? 41.206 106.802 9.368 1.00 17.13 114 GLU E N 1
ATOM 5825 C CA . GLU C 1 114 ? 41.850 107.683 8.408 1.00 19.34 114 GLU E CA 1
ATOM 5826 C C . GLU C 1 114 ? 41.369 109.130 8.520 1.00 18.06 114 GLU E C 1
ATOM 5827 O O . GLU C 1 114 ? 42.063 110.047 8.077 1.00 19.08 114 GLU E O 1
ATOM 5833 N N . GLU C 1 115 ? 40.198 109.349 9.116 1.00 17.68 115 GLU E N 1
ATOM 5834 C CA . GLU C 1 115 ? 39.727 110.720 9.280 1.00 18.07 115 GLU E CA 1
ATOM 5835 C C . GLU C 1 115 ? 40.043 111.248 10.683 1.00 15.64 115 GLU E C 1
ATOM 5836 O O . GLU C 1 115 ? 39.502 112.261 11.123 1.00 15.61 115 GLU E O 1
ATOM 5842 N N . GLY C 1 116 ? 40.942 110.547 11.370 1.00 13.97 116 GLY E N 1
ATOM 5843 C CA . GLY C 1 116 ? 41.379 110.946 12.699 1.00 12.33 116 GLY E CA 1
ATOM 5844 C C . GLY C 1 116 ? 40.374 110.827 13.825 1.00 12.32 116 GLY E C 1
ATOM 5845 O O . GLY C 1 116 ? 40.511 111.490 14.852 1.00 11.54 116 GLY E O 1
ATOM 5846 N N . LEU C 1 117 ? 39.374 109.969 13.648 1.00 11.84 117 LEU E N 1
ATOM 5847 C CA . LEU C 1 117 ? 38.339 109.798 14.660 1.00 11.95 117 LEU E CA 1
ATOM 5848 C C . LEU C 1 117 ? 38.608 108.717 15.694 1.00 11.60 117 LEU E C 1
ATOM 5849 O O . LEU C 1 117 ? 37.880 108.605 16.668 1.00 12.41 117 LEU E O 1
ATOM 5854 N N . ILE C 1 118 ? 39.648 107.917 15.495 1.00 12.32 118 ILE E N 1
ATOM 5855 C CA . ILE C 1 118 ? 39.932 106.862 16.458 1.00 11.37 118 ILE E CA 1
ATOM 5856 C C . ILE C 1 118 ? 41.244 107.075 17.196 1.00 10.78 118 ILE E C 1
ATOM 5857 O O . ILE C 1 118 ? 42.295 107.213 16.577 1.00 11.78 118 ILE E O 1
ATOM 5862 N N . TYR C 1 119 ? 41.158 107.116 18.523 1.00 10.83 119 TYR E N 1
ATOM 5863 C CA . TYR C 1 119 ? 42.323 107.284 19.388 1.00 10.01 119 TYR E CA 1
ATOM 5864 C C . TYR C 1 119 ? 42.506 105.954 20.102 1.00 11.29 119 TYR E C 1
ATOM 5865 O O . TYR C 1 119 ? 41.598 105.501 20.792 1.00 10.65 119 TYR E O 1
ATOM 5874 N N . HIS C 1 120 ? 43.664 105.321 19.953 1.00 9.43 120 HIS E N 1
ATOM 5875 C CA . HIS C 1 120 ? 43.852 104.040 20.619 1.00 9.60 120 HIS E CA 1
ATOM 5876 C C . HIS C 1 120 ? 45.225 103.758 21.213 1.00 9.30 120 HIS E C 1
ATOM 5877 O O . HIS C 1 120 ? 45.753 102.658 21.073 1.00 9.68 120 HIS E O 1
ATOM 5884 N N . GLU C 1 121 ? 45.793 104.738 21.905 1.00 8.49 121 GLU E N 1
ATOM 5885 C CA . GLU C 1 121 ? 47.094 104.523 22.520 1.00 9.50 121 GLU E CA 1
ATOM 5886 C C . GLU C 1 121 ? 46.979 103.372 23.524 1.00 11.20 121 GLU E C 1
ATOM 5887 O O . GLU C 1 121 ? 47.871 102.548 23.644 1.00 10.96 121 GLU E O 1
ATOM 5893 N N . ALA C 1 122 ? 45.858 103.313 24.229 1.00 10.37 122 ALA E N 1
ATOM 5894 C CA . ALA C 1 122 ? 45.655 102.284 25.237 1.00 11.34 122 ALA E CA 1
ATOM 5895 C C . ALA C 1 122 ? 45.526 100.855 24.705 1.00 11.25 122 ALA E C 1
ATOM 5896 O O . ALA C 1 122 ? 45.524 99.906 25.490 1.00 11.17 122 ALA E O 1
ATOM 5898 N N . SER C 1 123 ? 45.435 100.699 23.387 1.00 10.99 123 SER E N 1
ATOM 5899 C CA . SER C 1 123 ? 45.280 99.372 22.787 1.00 11.61 123 SER E CA 1
ATOM 5900 C C . SER C 1 123 ? 46.585 98.594 22.634 1.00 11.68 123 SER E C 1
ATOM 5901 O O . SER C 1 123 ? 46.567 97.392 22.377 1.00 11.84 123 SER E O 1
ATOM 5904 N N . VAL C 1 124 ? 47.717 99.276 22.774 1.00 10.79 124 VAL E N 1
ATOM 5905 C CA . VAL C 1 124 ? 49.013 98.616 22.660 1.00 11.92 124 VAL E CA 1
ATOM 5906 C C . VAL C 1 124 ? 49.896 99.045 23.830 1.00 12.60 124 VAL E C 1
ATOM 5907 O O . VAL C 1 124 ? 50.279 100.202 23.926 1.00 11.94 124 VAL E O 1
ATOM 5911 N N . MET C 1 125 ? 50.217 98.107 24.716 1.00 10.79 125 MET E N 1
ATOM 5912 C CA . MET C 1 125 ? 51.040 98.396 25.884 1.00 12.05 125 MET E CA 1
ATOM 5913 C C . MET C 1 125 ? 50.401 99.442 26.809 1.00 11.55 125 MET E C 1
ATOM 5914 O O . MET C 1 125 ? 51.070 100.321 27.347 1.00 9.91 125 MET E O 1
ATOM 5919 N N . ALA C 1 126 ? 49.091 99.317 26.985 1.00 12.38 126 ALA E N 1
ATOM 5920 C CA . ALA C 1 126 ? 48.327 100.196 27.859 1.00 11.45 126 ALA E CA 1
ATOM 5921 C C . ALA C 1 126 ? 48.751 101.651 27.746 1.00 11.88 126 ALA E C 1
ATOM 5922 O O . ALA C 1 126 ? 48.894 102.168 26.647 1.00 9.44 126 ALA E O 1
ATOM 5924 N N . GLY C 1 127 ? 48.937 102.299 28.892 1.00 10.84 127 GLY E N 1
ATOM 5925 C CA . GLY C 1 127 ? 49.332 103.699 28.917 1.00 12.22 127 GLY E CA 1
ATOM 5926 C C . GLY C 1 127 ? 50.771 103.983 28.520 1.00 10.58 127 GLY E C 1
ATOM 5927 O O . GLY C 1 127 ? 51.164 105.144 28.396 1.00 11.65 127 GLY E O 1
ATOM 5928 N N . THR C 1 128 ? 51.573 102.945 28.327 1.00 11.54 128 THR E N 1
ATOM 5929 C CA . THR C 1 128 ? 52.956 103.179 27.922 1.00 12.06 128 THR E CA 1
ATOM 5930 C C . THR C 1 128 ? 52.945 103.739 26.501 1.00 12.38 128 THR E C 1
ATOM 5931 O O . THR C 1 128 ? 52.154 103.315 25.661 1.00 10.87 128 THR E O 1
ATOM 5935 N N . PRO C 1 129 ? 53.804 104.729 26.219 1.00 12.77 129 PRO E N 1
ATOM 5936 C CA . PRO C 1 129 ? 53.804 105.273 24.861 1.00 14.23 129 PRO E CA 1
ATOM 5937 C C . PRO C 1 129 ? 54.273 104.218 23.861 1.00 16.02 129 PRO E C 1
ATOM 5938 O O . PRO C 1 129 ? 55.412 103.745 23.931 1.00 21.10 129 PRO E O 1
ATOM 5942 N N . ALA C 1 130 ? 53.391 103.826 22.953 1.00 13.99 130 ALA E N 1
ATOM 5943 C CA . ALA C 1 130 ? 53.736 102.844 21.939 1.00 13.45 130 ALA E CA 1
ATOM 5944 C C . ALA C 1 130 ? 53.326 103.399 20.585 1.00 13.44 130 ALA E C 1
ATOM 5945 O O . ALA C 1 130 ? 54.112 103.397 19.634 1.00 13.11 130 ALA E O 1
ATOM 5947 N N . LEU C 1 131 ? 52.091 103.880 20.491 1.00 12.52 131 LEU E N 1
ATOM 5948 C CA . LEU C 1 131 ? 51.629 104.443 19.236 1.00 13.59 131 LEU E CA 1
ATOM 5949 C C . LEU C 1 131 ? 52.304 105.792 18.997 1.00 13.09 131 LEU E C 1
ATOM 5950 O O . LEU C 1 131 ? 52.729 106.087 17.885 1.00 12.64 131 LEU E O 1
ATOM 5955 N N . SER C 1 132 ? 52.401 106.609 20.038 1.00 13.16 132 SER E N 1
ATOM 5956 C CA . SER C 1 132 ? 53.042 107.917 19.877 1.00 13.07 132 SER E CA 1
ATOM 5957 C C . SER C 1 132 ? 54.529 107.717 19.603 1.00 13.02 132 SER E C 1
ATOM 5958 O O . SER C 1 132 ? 55.155 108.505 18.897 1.00 12.38 132 SER E O 1
ATOM 5961 N N . PHE C 1 133 ? 55.085 106.653 20.170 1.00 10.71 133 PHE E N 1
ATOM 5962 C CA . PHE C 1 133 ? 56.492 106.319 19.986 1.00 10.59 133 PHE E CA 1
ATOM 5963 C C . PHE C 1 133 ? 56.709 106.085 18.497 1.00 11.52 133 PHE E C 1
ATOM 5964 O O . PHE C 1 133 ? 57.619 106.645 17.889 1.00 11.00 133 PHE E O 1
ATOM 5972 N N . LEU C 1 134 ? 55.852 105.258 17.901 1.00 11.70 134 LEU E N 1
ATOM 5973 C CA . LEU C 1 134 ? 55.975 104.977 16.482 1.00 11.69 134 LEU E CA 1
ATOM 5974 C C . LEU C 1 134 ? 55.617 106.185 15.618 1.00 11.73 134 LEU E C 1
ATOM 5975 O O . LEU C 1 134 ? 56.129 106.329 14.511 1.00 11.46 134 LEU E O 1
ATOM 5980 N N . GLU C 1 135 ? 54.743 107.057 16.114 1.00 10.78 135 GLU E N 1
ATOM 5981 C CA . GLU C 1 135 ? 54.391 108.237 15.339 1.00 11.95 135 GLU E CA 1
ATOM 5982 C C . GLU C 1 135 ? 55.656 109.065 15.114 1.00 12.39 135 GLU E C 1
ATOM 5983 O O . GLU C 1 135 ? 55.865 109.598 14.029 1.00 11.53 135 GLU E O 1
ATOM 5989 N N . THR C 1 136 ? 56.508 109.137 16.136 1.00 10.16 136 THR E N 1
ATOM 5990 C CA . THR C 1 136 ? 57.758 109.889 16.025 1.00 11.34 136 THR E CA 1
ATOM 5991 C C . THR C 1 136 ? 58.759 109.109 15.166 1.00 11.43 136 THR E C 1
ATOM 5992 O O . THR C 1 136 ? 59.555 109.697 14.438 1.00 11.25 136 THR E O 1
ATOM 5996 N N . LEU C 1 137 ? 58.708 107.781 15.229 1.00 11.46 137 LEU E N 1
ATOM 5997 C CA . LEU C 1 137 ? 59.619 106.976 14.415 1.00 11.90 137 LEU E CA 1
ATOM 5998 C C . LEU C 1 137 ? 59.346 107.141 12.921 1.00 11.41 137 LEU E C 1
ATOM 5999 O O . LEU C 1 137 ? 60.156 106.728 12.091 1.00 12.04 137 LEU E O 1
ATOM 6004 N N . ARG C 1 138 ? 58.204 107.735 12.578 1.00 11.93 138 ARG E N 1
ATOM 6005 C CA . ARG C 1 138 ? 57.849 107.956 11.180 1.00 12.00 138 ARG E CA 1
ATOM 6006 C C . ARG C 1 138 ? 58.878 108.842 10.485 1.00 12.61 138 ARG E C 1
ATOM 6007 O O . ARG C 1 138 ? 58.954 108.875 9.259 1.00 12.77 138 ARG E O 1
ATOM 6015 N N . GLY C 1 139 ? 59.659 109.566 11.280 1.00 13.92 139 GLY E N 1
ATOM 6016 C CA . GLY C 1 139 ? 60.678 110.432 10.715 1.00 14.19 139 GLY E CA 1
ATOM 6017 C C . GLY C 1 139 ? 61.721 109.607 9.988 1.00 14.69 139 GLY E C 1
ATOM 6018 O O . GLY C 1 139 ? 62.482 110.126 9.179 1.00 14.29 139 GLY E O 1
ATOM 6019 N N . SER C 1 140 ? 61.755 108.313 10.294 1.00 12.70 140 SER E N 1
ATOM 6020 C CA . SER C 1 140 ? 62.697 107.398 9.668 1.00 14.14 140 SER E CA 1
ATOM 6021 C C . SER C 1 140 ? 61.947 106.318 8.906 1.00 14.48 140 SER E C 1
ATOM 6022 O O . SER C 1 140 ? 60.717 106.299 8.896 1.00 15.86 140 SER E O 1
ATOM 6025 N N . GLU C 1 141 ? 62.705 105.431 8.264 1.00 15.39 141 GLU E N 1
ATOM 6026 C CA . GLU C 1 141 ? 62.133 104.314 7.518 1.00 16.17 141 GLU E CA 1
ATOM 6027 C C . GLU C 1 141 ? 62.436 103.077 8.347 1.00 15.40 141 GLU E C 1
ATOM 6028 O O . GLU C 1 141 ? 63.584 102.836 8.726 1.00 15.25 141 GLU E O 1
ATOM 6034 N N . LEU C 1 142 ? 61.402 102.300 8.649 1.00 16.36 142 LEU E N 1
ATOM 6035 C CA . LEU C 1 142 ? 61.578 101.118 9.480 1.00 15.99 142 LEU E CA 1
ATOM 6036 C C . LEU C 1 142 ? 62.441 100.038 8.852 1.00 16.43 142 LEU E C 1
ATOM 6037 O O . LEU C 1 142 ? 62.277 99.703 7.684 1.00 16.86 142 LEU E O 1
ATOM 6042 N N . LEU C 1 143 ? 63.363 99.508 9.648 1.00 15.65 143 LEU E N 1
ATOM 6043 C CA . LEU C 1 143 ? 64.234 98.424 9.214 1.00 18.51 143 LEU E CA 1
ATOM 6044 C C . LEU C 1 143 ? 63.610 97.153 9.792 1.00 18.25 143 LEU E C 1
ATOM 6045 O O . LEU C 1 143 ? 63.296 96.216 9.066 1.00 19.91 143 LEU E O 1
ATOM 6050 N N . GLU C 1 144 ? 63.411 97.152 11.106 1.00 18.00 144 GLU E N 1
ATOM 6051 C CA . GLU C 1 144 ? 62.802 96.021 11.798 1.00 18.20 144 GLU E CA 1
ATOM 6052 C C . GLU C 1 144 ? 62.233 96.430 13.154 1.00 17.92 144 GLU E C 1
ATOM 6053 O O . GLU C 1 144 ? 62.761 97.317 13.828 1.00 17.35 144 GLU E O 1
ATOM 6059 N N . LEU C 1 145 ? 61.153 95.762 13.552 1.00 17.42 145 LEU E N 1
ATOM 6060 C CA . LEU C 1 145 ? 60.489 96.031 14.819 1.00 17.03 145 LEU E CA 1
ATOM 6061 C C . LEU C 1 145 ? 60.260 94.717 15.553 1.00 17.25 145 LEU E C 1
ATOM 6062 O O . LEU C 1 145 ? 59.866 93.721 14.947 1.00 17.23 145 LEU E O 1
ATOM 6067 N N . HIS C 1 146 ? 60.530 94.720 16.852 1.00 16.90 146 HIS E N 1
ATOM 6068 C CA . HIS C 1 146 ? 60.334 93.549 17.697 1.00 16.96 146 HIS E CA 1
ATOM 6069 C C . HIS C 1 146 ? 59.796 94.029 19.029 1.00 17.70 146 HIS E C 1
ATOM 6070 O O . HIS C 1 146 ? 60.337 94.965 19.623 1.00 16.42 146 HIS E O 1
ATOM 6077 N N . GLY C 1 147 ? 58.741 93.385 19.514 1.00 16.37 147 GLY E N 1
ATOM 6078 C CA . GLY C 1 147 ? 58.194 93.791 20.788 1.00 16.64 147 GLY E CA 1
ATOM 6079 C C . GLY C 1 147 ? 57.738 92.625 21.636 1.00 16.79 147 GLY E C 1
ATOM 6080 O O . GLY C 1 147 ? 57.506 91.535 21.132 1.00 18.69 147 GLY E O 1
ATOM 6081 N N . ILE C 1 148 ? 57.657 92.862 22.936 1.00 16.97 148 ILE E N 1
ATOM 6082 C CA . ILE C 1 148 ? 57.168 91.885 23.898 1.00 17.04 148 ILE E CA 1
ATOM 6083 C C . ILE C 1 148 ? 55.948 92.681 24.319 1.00 17.62 148 ILE E C 1
ATOM 6084 O O . ILE C 1 148 ? 56.029 93.563 25.169 1.00 15.49 148 ILE E O 1
ATOM 6089 N N . LEU C 1 149 ? 54.816 92.363 23.694 1.00 17.59 149 LEU E N 1
ATOM 6090 C CA . LEU C 1 149 ? 53.584 93.115 23.906 1.00 16.98 149 LEU E CA 1
ATOM 6091 C C . LEU C 1 149 ? 52.560 92.628 24.927 1.00 18.72 149 LEU E C 1
ATOM 6092 O O . LEU C 1 149 ? 51.789 93.426 25.464 1.00 22.48 149 LEU E O 1
ATOM 6097 N N . ASN C 1 150 ? 52.551 91.337 25.223 1.00 17.65 150 ASN E N 1
ATOM 6098 C CA . ASN C 1 150 ? 51.572 90.830 26.166 1.00 16.22 150 ASN E CA 1
ATOM 6099 C C . ASN C 1 150 ? 52.091 90.724 27.598 1.00 15.44 150 ASN E C 1
ATOM 6100 O O . ASN C 1 150 ? 53.102 90.081 27.869 1.00 17.00 150 ASN E O 1
ATOM 6105 N N . GLY C 1 151 ? 51.387 91.374 28.516 1.00 15.24 151 GLY E N 1
ATOM 6106 C CA . GLY C 1 151 ? 51.785 91.357 29.909 1.00 15.89 151 GLY E CA 1
ATOM 6107 C C . GLY C 1 151 ? 51.629 90.014 30.599 1.00 16.58 151 GLY E C 1
ATOM 6108 O O . GLY C 1 151 ? 52.440 89.657 31.448 1.00 17.09 151 GLY E O 1
ATOM 6109 N N . THR C 1 152 ? 50.586 89.274 30.242 1.00 16.93 152 THR E N 1
ATOM 6110 C CA . THR C 1 152 ? 50.341 87.976 30.863 1.00 17.15 152 THR E CA 1
ATOM 6111 C C . THR C 1 152 ? 51.452 86.992 30.547 1.00 17.86 152 THR E C 1
ATOM 6112 O O . THR C 1 152 ? 52.013 86.368 31.449 1.00 19.10 152 THR E O 1
ATOM 6116 N N . THR C 1 153 ? 51.773 86.859 29.265 1.00 17.70 153 THR E N 1
ATOM 6117 C CA . THR C 1 153 ? 52.802 85.925 28.847 1.00 18.54 153 THR E CA 1
ATOM 6118 C C . THR C 1 153 ? 54.191 86.341 29.327 1.00 19.95 153 THR E C 1
ATOM 6119 O O . THR C 1 153 ? 55.035 85.492 29.596 1.00 21.21 153 THR E O 1
ATOM 6123 N N . LEU C 1 154 ? 54.426 87.644 29.453 1.00 19.60 154 LEU E N 1
ATOM 6124 C CA . LEU C 1 154 ? 55.716 88.106 29.940 1.00 19.06 154 LEU E CA 1
ATOM 6125 C C . LEU C 1 154 ? 55.824 87.687 31.396 1.00 19.95 154 LEU E C 1
ATOM 6126 O O . LEU C 1 154 ? 56.861 87.200 31.843 1.00 20.07 154 LEU E O 1
ATOM 6131 N N . TYR C 1 155 ? 54.744 87.880 32.143 1.00 19.60 155 TYR E N 1
ATOM 6132 C CA . TYR C 1 155 ? 54.749 87.516 33.551 1.00 21.28 155 TYR E CA 1
ATOM 6133 C C . TYR C 1 155 ? 54.955 86.012 33.736 1.00 21.26 155 TYR E C 1
ATOM 6134 O O . TYR C 1 155 ? 55.752 85.585 34.574 1.00 21.08 155 TYR E O 1
ATOM 6143 N N . ILE C 1 156 ? 54.234 85.210 32.955 1.00 20.80 156 ILE E N 1
ATOM 6144 C CA . ILE C 1 156 ? 54.352 83.757 33.069 1.00 21.01 156 ILE E CA 1
ATOM 6145 C C . ILE C 1 156 ? 55.780 83.303 32.819 1.00 22.39 156 ILE E C 1
ATOM 6146 O O . ILE C 1 156 ? 56.318 82.486 33.569 1.00 22.24 156 ILE E O 1
ATOM 6151 N N . LEU C 1 157 ? 56.391 83.836 31.767 1.00 22.66 157 LEU E N 1
ATOM 6152 C CA . LEU C 1 157 ? 57.756 83.466 31.421 1.00 23.31 157 LEU E CA 1
ATOM 6153 C C . LEU C 1 157 ? 58.743 83.915 32.496 1.00 23.98 157 LEU E C 1
ATOM 6154 O O . LEU C 1 157 ? 59.638 83.161 32.886 1.00 24.16 157 LEU E O 1
ATOM 6159 N N . GLN C 1 158 ? 58.582 85.136 32.988 1.00 23.29 158 GLN E N 1
ATOM 6160 C CA . GLN C 1 158 ? 59.465 85.624 34.037 1.00 24.00 158 GLN E CA 1
ATOM 6161 C C . GLN C 1 158 ? 59.399 84.737 35.279 1.00 24.64 158 GLN E C 1
ATOM 6162 O O . GLN C 1 158 ? 60.415 84.496 35.940 1.00 23.24 158 GLN E O 1
ATOM 6168 N N . GLU C 1 159 ? 58.207 84.236 35.581 1.00 23.07 159 GLU E N 1
ATOM 6169 C CA . GLU C 1 159 ? 58.016 83.381 36.745 1.00 22.92 159 GLU E CA 1
ATOM 6170 C C . GLU C 1 159 ? 58.546 81.967 36.526 1.00 22.46 159 GLU E C 1
ATOM 6171 O O . GLU C 1 159 ? 59.072 81.353 37.462 1.00 22.43 159 GLU E O 1
ATOM 6177 N N . MET C 1 160 ? 58.409 81.451 35.306 1.00 21.34 160 MET E N 1
ATOM 6178 C CA . MET C 1 160 ? 58.906 80.114 34.999 1.00 21.78 160 MET E CA 1
ATOM 6179 C C . MET C 1 160 ? 60.433 80.095 35.043 1.00 23.36 160 MET E C 1
ATOM 6180 O O . MET C 1 160 ? 61.038 79.054 35.296 1.00 23.50 160 MET E O 1
ATOM 6185 N N . GLU C 1 161 ? 61.059 81.242 34.778 1.00 24.78 161 GLU E N 1
ATOM 6186 C CA . GLU C 1 161 ? 62.519 81.315 34.830 1.00 25.80 161 GLU E CA 1
ATOM 6187 C C . GLU C 1 161 ? 62.949 81.146 36.282 1.00 27.17 161 GLU E C 1
ATOM 6188 O O . GLU C 1 161 ? 64.031 80.623 36.567 1.00 28.75 161 GLU E O 1
ATOM 6194 N N . LYS C 1 162 ? 62.094 81.595 37.197 1.00 27.38 162 LYS E N 1
ATOM 6195 C CA . LYS C 1 162 ? 62.376 81.517 38.621 1.00 27.87 162 LYS E CA 1
ATOM 6196 C C . LYS C 1 162 ? 62.071 80.153 39.236 1.00 28.27 162 LYS E C 1
ATOM 6197 O O . LYS C 1 162 ? 62.417 79.909 40.387 1.00 29.61 162 LYS E O 1
ATOM 6203 N N . GLY C 1 163 ? 61.405 79.278 38.490 1.00 27.88 163 GLY E N 1
ATOM 6204 C CA . GLY C 1 163 ? 61.103 77.959 39.024 1.00 26.75 163 GLY E CA 1
ATOM 6205 C C . GLY C 1 163 ? 59.629 77.628 39.184 1.00 26.42 163 GLY E C 1
ATOM 6206 O O . GLY C 1 163 ? 59.271 76.468 39.446 1.00 25.55 163 GLY E O 1
ATOM 6207 N N . ARG C 1 164 ? 58.774 78.635 39.043 1.00 24.68 164 ARG E N 1
ATOM 6208 C CA . ARG C 1 164 ? 57.329 78.442 39.156 1.00 23.10 164 ARG E CA 1
ATOM 6209 C C . ARG C 1 164 ? 56.865 77.654 37.941 1.00 20.74 164 ARG E C 1
ATOM 6210 O O . ARG C 1 164 ? 57.444 77.772 36.861 1.00 19.38 164 ARG E O 1
ATOM 6218 N N . THR C 1 165 ? 55.824 76.846 38.113 1.00 18.22 165 THR E N 1
ATOM 6219 C CA . THR C 1 165 ? 55.309 76.059 37.003 1.00 17.53 165 THR E CA 1
ATOM 6220 C C . THR C 1 165 ? 54.411 76.947 36.148 1.00 16.86 165 THR E C 1
ATOM 6221 O O . THR C 1 165 ? 53.995 78.028 36.577 1.00 16.69 165 THR E O 1
ATOM 6225 N N . TYR C 1 166 ? 54.112 76.480 34.943 1.00 16.21 166 TYR E N 1
ATOM 6226 C CA . TYR C 1 166 ? 53.251 77.206 34.022 1.00 17.52 166 TYR E CA 1
ATOM 6227 C C . TYR C 1 166 ? 51.921 77.538 34.699 1.00 17.58 166 TYR E C 1
ATOM 6228 O O . TYR C 1 166 ? 51.486 78.687 34.704 1.00 17.87 166 TYR E O 1
ATOM 6237 N N . ALA C 1 167 ? 51.279 76.522 35.268 1.00 17.84 167 ALA E N 1
ATOM 6238 C CA . ALA C 1 167 ? 49.987 76.699 35.932 1.00 17.88 167 ALA E CA 1
ATOM 6239 C C . ALA C 1 167 ? 50.066 77.670 37.110 1.00 18.41 167 ALA E C 1
ATOM 6240 O O . ALA C 1 167 ? 49.204 78.544 37.271 1.00 17.88 167 ALA E O 1
ATOM 6242 N N . GLU C 1 168 ? 51.101 77.510 37.932 1.00 18.32 168 GLU E N 1
ATOM 6243 C CA . GLU C 1 168 ? 51.302 78.372 39.093 1.00 19.15 168 GLU E CA 1
ATOM 6244 C C . GLU C 1 168 ? 51.455 79.815 38.632 1.00 18.60 168 GLU E C 1
ATOM 6245 O O . GLU C 1 168 ? 50.829 80.719 39.181 1.00 18.88 168 GLU E O 1
ATOM 6251 N N . ALA C 1 169 ? 52.290 80.020 37.621 1.00 18.17 169 ALA E N 1
ATOM 6252 C CA . ALA C 1 169 ? 52.525 81.353 37.084 1.00 18.92 169 ALA E CA 1
ATOM 6253 C C . ALA C 1 169 ? 51.236 81.939 36.516 1.00 18.98 169 ALA E C 1
ATOM 6254 O O . ALA C 1 169 ? 50.874 83.067 36.840 1.00 19.14 169 ALA E O 1
ATOM 6256 N N . LEU C 1 170 ? 50.535 81.171 35.683 1.00 18.11 170 LEU E N 1
ATOM 6257 C CA . LEU C 1 170 ? 49.294 81.657 35.080 1.00 18.97 170 LEU E CA 1
ATOM 6258 C C . LEU C 1 170 ? 48.243 82.038 36.115 1.00 19.72 170 LEU E C 1
ATOM 6259 O O . LEU C 1 170 ? 47.661 83.119 36.036 1.00 18.75 170 LEU E O 1
ATOM 6264 N N . LEU C 1 171 ? 47.988 81.156 37.078 1.00 19.07 171 LEU E N 1
ATOM 6265 C CA . LEU C 1 171 ? 46.997 81.450 38.111 1.00 22.43 171 LEU E CA 1
ATOM 6266 C C . LEU C 1 171 ? 47.303 82.764 38.830 1.00 23.05 171 LEU E C 1
ATOM 6267 O O . LEU C 1 171 ? 46.397 83.555 39.108 1.00 23.61 171 LEU E O 1
ATOM 6272 N N . GLU C 1 172 ? 48.578 83.006 39.122 1.00 23.56 172 GLU E N 1
ATOM 6273 C CA . GLU C 1 172 ? 48.953 84.241 39.800 1.00 25.00 172 GLU E CA 1
ATOM 6274 C C . GLU C 1 172 ? 48.833 85.437 38.864 1.00 25.60 172 GLU E C 1
ATOM 6275 O O . GLU C 1 172 ? 48.497 86.543 39.299 1.00 27.08 172 GLU E O 1
ATOM 6281 N N . ALA C 1 173 ? 49.100 85.220 37.579 1.00 24.11 173 ALA E N 1
ATOM 6282 C CA . ALA C 1 173 ? 49.001 86.294 36.598 1.00 24.51 173 ALA E CA 1
ATOM 6283 C C . ALA C 1 173 ? 47.569 86.827 36.547 1.00 24.88 173 ALA E C 1
ATOM 6284 O O . ALA C 1 173 ? 47.339 88.008 36.283 1.00 23.56 173 ALA E O 1
ATOM 6286 N N . GLN C 1 174 ? 46.606 85.949 36.803 1.00 24.07 174 GLN E N 1
ATOM 6287 C CA . GLN C 1 174 ? 45.213 86.352 36.788 1.00 24.66 174 GLN E CA 1
ATOM 6288 C C . GLN C 1 174 ? 44.895 87.120 38.063 1.00 25.50 174 GLN E C 1
ATOM 6289 O O . GLN C 1 174 ? 44.240 88.148 38.008 1.00 24.72 174 GLN E O 1
ATOM 6295 N N . ARG C 1 175 ? 45.379 86.634 39.205 1.00 26.28 175 ARG E N 1
ATOM 6296 C CA . ARG C 1 175 ? 45.138 87.320 40.469 1.00 27.82 175 ARG E CA 1
ATOM 6297 C C . ARG C 1 175 ? 45.699 88.741 40.438 1.00 29.20 175 ARG E C 1
ATOM 6298 O O . ARG C 1 175 ? 45.082 89.671 40.963 1.00 28.84 175 ARG E O 1
ATOM 6306 N N . LEU C 1 176 ? 46.870 88.902 39.828 1.00 29.68 176 LEU E N 1
ATOM 6307 C CA . LEU C 1 176 ? 47.510 90.210 39.723 1.00 31.05 176 LEU E CA 1
ATOM 6308 C C . LEU C 1 176 ? 46.800 91.068 38.672 1.00 32.24 176 LEU E C 1
ATOM 6309 O O . LEU C 1 176 ? 47.177 92.220 38.442 1.00 32.49 176 LEU E O 1
ATOM 6314 N N . GLY C 1 177 ? 45.784 90.495 38.031 1.00 32.75 177 GLY E N 1
ATOM 6315 C CA . GLY C 1 177 ? 45.008 91.228 37.042 1.00 34.84 177 GLY E CA 1
ATOM 6316 C C . GLY C 1 177 ? 45.581 91.401 35.647 1.00 36.22 177 GLY E C 1
ATOM 6317 O O . GLY C 1 177 ? 45.032 92.162 34.837 1.00 36.08 177 GLY E O 1
ATOM 6318 N N . TYR C 1 178 ? 46.671 90.701 35.347 1.00 37.17 178 TYR E N 1
ATOM 6319 C CA . TYR C 1 178 ? 47.284 90.808 34.028 1.00 38.52 178 TYR E CA 1
ATOM 6320 C C . TYR C 1 178 ? 46.425 90.120 32.969 1.00 38.28 178 TYR E C 1
ATOM 6321 O O . TYR C 1 178 ? 46.356 90.573 31.823 1.00 38.80 178 TYR E O 1
ATOM 6330 N N . ALA C 1 179 ? 45.754 89.040 33.355 1.00 38.23 179 ALA E N 1
ATOM 6331 C CA . ALA C 1 179 ? 44.909 88.305 32.412 1.00 39.03 179 ALA E CA 1
ATOM 6332 C C . ALA C 1 179 ? 43.481 88.103 32.908 1.00 39.34 179 ALA E C 1
ATOM 6333 O O . ALA C 1 179 ? 43.227 88.078 34.116 1.00 39.02 179 ALA E O 1
ATOM 6335 N N . GLU C 1 180 ? 42.551 87.959 31.967 1.00 39.41 180 GLU E N 1
ATOM 6336 C CA . GLU C 1 180 ? 41.152 87.725 32.309 1.00 40.06 180 GLU E CA 1
ATOM 6337 C C . GLU C 1 180 ? 41.001 86.254 32.691 1.00 38.63 180 GLU E C 1
ATOM 6338 O O . GLU C 1 180 ? 41.995 85.534 32.776 1.00 38.85 180 GLU E O 1
ATOM 6344 N N . ALA C 1 181 ? 39.761 85.813 32.905 1.00 37.10 181 ALA E N 1
ATOM 6345 C CA . ALA C 1 181 ? 39.468 84.431 33.297 1.00 35.31 181 ALA E CA 1
ATOM 6346 C C . ALA C 1 181 ? 39.896 83.396 32.261 1.00 34.68 181 ALA E C 1
ATOM 6347 O O . ALA C 1 181 ? 40.367 82.310 32.615 1.00 33.89 181 ALA E O 1
ATOM 6349 N N . ASP C 1 182 ? 39.701 83.709 30.984 1.00 33.45 182 ASP E N 1
ATOM 6350 C CA . ASP C 1 182 ? 40.110 82.792 29.923 1.00 32.54 182 ASP E CA 1
ATOM 6351 C C . ASP C 1 182 ? 41.242 83.490 29.191 1.00 29.94 182 ASP E C 1
ATOM 6352 O O . ASP C 1 182 ? 41.011 84.308 28.299 1.00 30.63 182 ASP E O 1
ATOM 6357 N N . PRO C 1 183 ? 42.490 83.175 29.574 1.00 28.11 183 PRO E N 1
ATOM 6358 C CA . PRO C 1 183 ? 43.745 83.712 29.035 1.00 25.52 183 PRO E CA 1
ATOM 6359 C C . PRO C 1 183 ? 44.146 83.205 27.653 1.00 23.33 183 PRO E C 1
ATOM 6360 O O . PRO C 1 183 ? 45.222 83.539 27.156 1.00 21.41 183 PRO E O 1
ATOM 6364 N N . THR C 1 184 ? 43.282 82.411 27.032 1.00 21.33 184 THR E N 1
ATOM 6365 C CA . THR C 1 184 ? 43.563 81.863 25.713 1.00 20.80 184 THR E CA 1
ATOM 6366 C C . THR C 1 184 ? 44.168 82.846 24.711 1.00 20.23 184 THR E C 1
ATOM 6367 O O . THR C 1 184 ? 45.227 82.584 24.157 1.00 20.46 184 THR E O 1
ATOM 6371 N N . LEU C 1 185 ? 43.499 83.969 24.471 1.00 20.89 185 LEU E N 1
ATOM 6372 C CA . LEU C 1 185 ? 44.012 84.953 23.517 1.00 20.85 185 LEU E CA 1
ATOM 6373 C C . LEU C 1 185 ? 45.444 85.358 23.843 1.00 20.67 185 LEU E C 1
ATOM 6374 O O . LEU C 1 185 ? 46.269 85.582 22.951 1.00 20.49 185 LEU E O 1
ATOM 6379 N N . ASP C 1 186 ? 45.731 85.456 25.130 1.00 19.02 186 ASP E N 1
ATOM 6380 C CA . ASP C 1 186 ? 47.052 85.848 25.580 1.00 20.99 186 ASP E CA 1
ATOM 6381 C C . ASP C 1 186 ? 48.099 84.750 25.438 1.00 20.92 186 ASP E C 1
ATOM 6382 O O . ASP C 1 186 ? 49.114 84.949 24.784 1.00 19.46 186 ASP E O 1
ATOM 6387 N N . VAL C 1 187 ? 47.839 83.583 26.027 1.00 20.78 187 VAL E N 1
ATOM 6388 C CA . VAL C 1 187 ? 48.811 82.489 25.977 1.00 20.81 187 VAL E CA 1
ATOM 6389 C C . VAL C 1 187 ? 49.101 81.894 24.600 1.00 20.50 187 VAL E C 1
ATOM 6390 O O . VAL C 1 187 ? 50.160 81.295 24.396 1.00 21.26 187 VAL E O 1
ATOM 6394 N N . GLU C 1 188 ? 48.179 82.061 23.658 1.00 19.22 188 GLU E N 1
ATOM 6395 C CA . GLU C 1 188 ? 48.360 81.552 22.302 1.00 20.54 188 GLU E CA 1
ATOM 6396 C C . GLU C 1 188 ? 49.023 82.614 21.428 1.00 19.82 188 GLU E C 1
ATOM 6397 O O . GLU C 1 188 ? 49.250 82.406 20.235 1.00 19.80 188 GLU E O 1
ATOM 6403 N N . GLY C 1 189 ? 49.303 83.766 22.036 1.00 18.95 189 GLY E N 1
ATOM 6404 C CA . GLY C 1 189 ? 49.948 84.857 21.326 1.00 17.38 189 GLY E CA 1
ATOM 6405 C C . GLY C 1 189 ? 49.048 85.613 20.366 1.00 18.38 189 GLY E C 1
ATOM 6406 O O . GLY C 1 189 ? 49.530 86.317 19.483 1.00 16.65 189 GLY E O 1
ATOM 6407 N N . ILE C 1 190 ? 47.737 85.472 20.527 1.00 17.30 190 ILE E N 1
ATOM 6408 C CA . ILE C 1 190 ? 46.824 86.163 19.634 1.00 17.60 190 ILE E CA 1
ATOM 6409 C C . ILE C 1 190 ? 46.693 87.636 20.003 1.00 16.31 190 ILE E C 1
ATOM 6410 O O . ILE C 1 190 ? 46.574 88.483 19.124 1.00 17.20 190 ILE E O 1
ATOM 6415 N N . ASP C 1 191 ? 46.712 87.939 21.295 1.00 15.87 191 ASP E N 1
ATOM 6416 C CA . ASP C 1 191 ? 46.618 89.331 21.727 1.00 15.48 191 ASP E CA 1
ATOM 6417 C C . ASP C 1 191 ? 47.855 90.066 21.208 1.00 16.05 191 ASP E C 1
ATOM 6418 O O . ASP C 1 191 ? 47.763 91.190 20.717 1.00 13.73 191 ASP E O 1
ATOM 6423 N N . ALA C 1 192 ? 49.013 89.423 21.310 1.00 16.19 192 ALA E N 1
ATOM 6424 C CA . ALA C 1 192 ? 50.246 90.040 20.822 1.00 16.51 192 ALA E CA 1
ATOM 6425 C C . ALA C 1 192 ? 50.136 90.242 19.306 1.00 16.48 192 ALA E C 1
ATOM 6426 O O . ALA C 1 192 ? 50.669 91.211 18.752 1.00 14.92 192 ALA E O 1
ATOM 6428 N N . ALA C 1 193 ? 49.431 89.331 18.636 1.00 14.30 193 ALA E N 1
ATOM 6429 C CA . ALA C 1 193 ? 49.243 89.414 17.193 1.00 14.68 193 ALA E CA 1
ATOM 6430 C C . ALA C 1 193 ? 48.337 90.599 16.843 1.00 13.54 193 ALA E C 1
ATOM 6431 O O . ALA C 1 193 ? 48.553 91.280 15.840 1.00 15.00 193 ALA E O 1
ATOM 6433 N N . HIS C 1 194 ? 47.321 90.825 17.673 1.00 13.81 194 HIS E N 1
ATOM 6434 C CA . HIS C 1 194 ? 46.387 91.933 17.486 1.00 12.71 194 HIS E CA 1
ATOM 6435 C C . HIS C 1 194 ? 47.178 93.232 17.519 1.00 12.65 194 HIS E C 1
ATOM 6436 O O . HIS C 1 194 ? 47.071 94.065 16.622 1.00 12.16 194 HIS E O 1
ATOM 6443 N N . LYS C 1 195 ? 47.973 93.378 18.570 1.00 12.30 195 LYS E N 1
ATOM 6444 C CA . LYS C 1 195 ? 48.789 94.570 18.771 1.00 13.55 195 LYS E CA 1
ATOM 6445 C C . LYS C 1 195 ? 49.839 94.741 17.680 1.00 13.51 195 LYS E C 1
ATOM 6446 O O . LYS C 1 195 ? 50.059 95.847 17.197 1.00 12.39 195 LYS E O 1
ATOM 6452 N N . LEU C 1 196 ? 50.488 93.655 17.279 1.00 13.94 196 LEU E N 1
ATOM 6453 C CA . LEU C 1 196 ? 51.493 93.758 16.220 1.00 14.58 196 LEU E CA 1
ATOM 6454 C C . LEU C 1 196 ? 50.853 94.320 14.947 1.00 14.51 196 LEU E C 1
ATOM 6455 O O . LEU C 1 196 ? 51.437 95.157 14.246 1.00 14.50 196 LEU E O 1
ATOM 6460 N N . THR C 1 197 ? 49.640 93.868 14.654 1.00 12.92 197 THR E N 1
ATOM 6461 C CA . THR C 1 197 ? 48.929 94.315 13.467 1.00 13.61 197 THR E CA 1
ATOM 6462 C C . THR C 1 197 ? 48.702 95.819 13.522 1.00 13.95 197 THR E C 1
ATOM 6463 O O . THR C 1 197 ? 48.869 96.518 12.526 1.00 13.04 197 THR E O 1
ATOM 6467 N N . LEU C 1 198 ? 48.316 96.313 14.693 1.00 12.87 198 LEU E N 1
ATOM 6468 C CA . LEU C 1 198 ? 48.071 97.742 14.848 1.00 13.45 198 LEU E CA 1
ATOM 6469 C C . LEU C 1 198 ? 49.356 98.532 14.601 1.00 13.00 198 LEU E C 1
ATOM 6470 O O . LEU C 1 198 ? 49.332 99.565 13.930 1.00 13.08 198 LEU E O 1
ATOM 6475 N N . LEU C 1 199 ? 50.476 98.040 15.130 1.00 12.73 199 LEU E N 1
ATOM 6476 C CA . LEU C 1 199 ? 51.756 98.719 14.942 1.00 13.24 199 LEU E CA 1
ATOM 6477 C C . LEU C 1 199 ? 52.150 98.750 13.460 1.00 14.56 199 LEU E C 1
ATOM 6478 O O . LEU C 1 199 ? 52.682 99.745 12.971 1.00 13.79 199 LEU E O 1
ATOM 6483 N N . ALA C 1 200 ? 51.866 97.668 12.742 1.00 13.95 200 ALA E N 1
ATOM 6484 C CA . ALA C 1 200 ? 52.200 97.581 11.323 1.00 14.55 200 ALA E CA 1
ATOM 6485 C C . ALA C 1 200 ? 51.384 98.565 10.489 1.00 14.71 200 ALA E C 1
ATOM 6486 O O . ALA C 1 200 ? 51.897 99.179 9.545 1.00 15.67 200 ALA E O 1
ATOM 6488 N N . ARG C 1 201 ? 50.108 98.709 10.838 1.00 13.32 201 ARG E N 1
ATOM 6489 C CA . ARG C 1 201 ? 49.216 99.607 10.118 1.00 14.04 201 ARG E CA 1
ATOM 6490 C C . ARG C 1 201 ? 49.560 101.070 10.346 1.00 14.16 201 ARG E C 1
ATOM 6491 O O . ARG C 1 201 ? 49.392 101.907 9.459 1.00 14.92 201 ARG E O 1
ATOM 6499 N N . LEU C 1 202 ? 50.032 101.380 11.542 1.00 15.74 202 LEU E N 1
ATOM 6500 C CA . LEU C 1 202 ? 50.376 102.757 11.849 1.00 16.59 202 LEU E CA 1
ATOM 6501 C C . LEU C 1 202 ? 51.667 103.163 11.146 1.00 17.16 202 LEU E C 1
ATOM 6502 O O . LEU C 1 202 ? 51.788 104.286 10.652 1.00 17.18 202 LEU E O 1
ATOM 6507 N N . LEU C 1 203 ? 52.618 102.238 11.069 1.00 17.00 203 LEU E N 1
ATOM 6508 C CA . LEU C 1 203 ? 53.913 102.564 10.482 1.00 18.50 203 LEU E CA 1
ATOM 6509 C C . LEU C 1 203 ? 54.205 102.255 9.011 1.00 19.47 203 LEU E C 1
ATOM 6510 O O . LEU C 1 203 ? 54.703 103.124 8.297 1.00 19.52 203 LEU E O 1
ATOM 6515 N N . VAL C 1 204 ? 53.895 101.054 8.528 1.00 20.23 204 VAL E N 1
ATOM 6516 C CA . VAL C 1 204 ? 54.230 100.741 7.133 1.00 22.25 204 VAL E CA 1
ATOM 6517 C C . VAL C 1 204 ? 53.155 100.285 6.147 1.00 22.68 204 VAL E C 1
ATOM 6518 O O . VAL C 1 204 ? 53.382 100.307 4.938 1.00 24.37 204 VAL E O 1
ATOM 6522 N N . ASP C 1 205 ? 51.994 99.867 6.631 1.00 19.98 205 ASP E N 1
ATOM 6523 C CA . ASP C 1 205 ? 50.941 99.419 5.721 1.00 21.08 205 ASP E CA 1
ATOM 6524 C C . ASP C 1 205 ? 49.596 99.657 6.377 1.00 18.97 205 ASP E C 1
ATOM 6525 O O . ASP C 1 205 ? 49.196 98.907 7.258 1.00 20.04 205 ASP E O 1
ATOM 6530 N N . PRO C 1 206 ? 48.877 100.704 5.941 1.00 18.37 206 PRO E N 1
ATOM 6531 C CA . PRO C 1 206 ? 47.565 101.073 6.480 1.00 18.28 206 PRO E CA 1
ATOM 6532 C C . PRO C 1 206 ? 46.478 100.013 6.316 1.00 19.25 206 PRO E C 1
ATOM 6533 O O . PRO C 1 206 ? 45.411 100.114 6.917 1.00 20.67 206 PRO E O 1
ATOM 6537 N N . GLY C 1 207 ? 46.751 98.994 5.511 1.00 20.29 207 GLY E N 1
ATOM 6538 C CA . GLY C 1 207 ? 45.761 97.954 5.312 1.00 19.66 207 GLY E CA 1
ATOM 6539 C C . GLY C 1 207 ? 46.231 96.580 5.744 1.00 21.17 207 GLY E C 1
ATOM 6540 O O . GLY C 1 207 ? 45.541 95.586 5.490 1.00 21.88 207 GLY E O 1
ATOM 6541 N N . PHE C 1 208 ? 47.383 96.517 6.410 1.00 20.34 208 PHE E N 1
ATOM 6542 C CA . PHE C 1 208 ? 47.936 95.238 6.842 1.00 20.38 208 PHE E CA 1
ATOM 6543 C C . PHE C 1 208 ? 46.883 94.324 7.458 1.00 20.29 208 PHE E C 1
ATOM 6544 O O . PHE C 1 208 ? 46.248 94.665 8.458 1.00 17.58 208 PHE E O 1
ATOM 6552 N N . PRO C 1 209 ? 46.693 93.137 6.861 1.00 20.98 209 PRO E N 1
ATOM 6553 C CA . PRO C 1 209 ? 45.716 92.152 7.333 1.00 21.36 209 PRO E CA 1
ATOM 6554 C C . PRO C 1 209 ? 46.134 91.424 8.604 1.00 19.66 209 PRO E C 1
ATOM 6555 O O . PRO C 1 209 ? 47.265 90.956 8.723 1.00 20.78 209 PRO E O 1
ATOM 6559 N N . PHE C 1 210 ? 45.210 91.329 9.550 1.00 19.77 210 PHE E N 1
ATOM 6560 C CA . PHE C 1 210 ? 45.459 90.624 10.798 1.00 18.26 210 PHE E CA 1
ATOM 6561 C C . PHE C 1 210 ? 45.697 89.157 10.455 1.00 20.13 210 PHE E C 1
ATOM 6562 O O . PHE C 1 210 ? 46.535 88.485 11.055 1.00 17.95 210 PHE E O 1
ATOM 6570 N N . ALA C 1 211 ? 44.935 88.678 9.477 1.00 22.14 211 ALA E N 1
ATOM 6571 C CA . ALA C 1 211 ? 45.014 87.293 9.035 1.00 23.71 211 ALA E CA 1
ATOM 6572 C C . ALA C 1 211 ? 46.418 86.874 8.601 1.00 24.59 211 ALA E C 1
ATOM 6573 O O . ALA C 1 211 ? 46.741 85.683 8.602 1.00 24.43 211 ALA E O 1
ATOM 6575 N N . GLU C 1 212 ? 47.257 87.842 8.238 1.00 24.03 212 GLU E N 1
ATOM 6576 C CA . GLU C 1 212 ? 48.604 87.514 7.789 1.00 25.01 212 GLU E CA 1
ATOM 6577 C C . GLU C 1 212 ? 49.683 87.423 8.863 1.00 23.65 212 GLU E C 1
ATOM 6578 O O . GLU C 1 212 ? 50.842 87.157 8.552 1.00 23.91 212 GLU E O 1
ATOM 6584 N N . VAL C 1 213 ? 49.312 87.631 10.120 1.00 22.30 213 VAL E N 1
ATOM 6585 C CA . VAL C 1 213 ? 50.280 87.533 11.205 1.00 22.04 213 VAL E CA 1
ATOM 6586 C C . VAL C 1 213 ? 50.387 86.087 11.691 1.00 23.23 213 VAL E C 1
ATOM 6587 O O . VAL C 1 213 ? 49.430 85.539 12.239 1.00 24.30 213 VAL E O 1
ATOM 6591 N N . GLU C 1 214 ? 51.546 85.468 11.482 1.00 24.09 214 GLU E N 1
ATOM 6592 C CA . GLU C 1 214 ? 51.750 84.097 11.945 1.00 26.08 214 GLU E CA 1
ATOM 6593 C C . GLU C 1 214 ? 52.020 84.146 13.434 1.00 26.15 214 GLU E C 1
ATOM 6594 O O . GLU C 1 214 ? 53.050 84.670 13.871 1.00 26.56 214 GLU E O 1
ATOM 6600 N N . ALA C 1 215 ? 51.108 83.592 14.224 1.00 25.66 215 ALA E N 1
ATOM 6601 C CA . ALA C 1 215 ? 51.274 83.617 15.663 1.00 25.11 215 ALA E CA 1
ATOM 6602 C C . ALA C 1 215 ? 51.208 82.258 16.331 1.00 26.22 215 ALA E C 1
ATOM 6603 O O . ALA C 1 215 ? 50.475 81.361 15.908 1.00 25.92 215 ALA E O 1
ATOM 6605 N N . GLN C 1 216 ? 51.990 82.122 17.388 1.00 25.79 216 GLN E N 1
ATOM 6606 C CA . GLN C 1 216 ? 52.010 80.911 18.178 1.00 27.65 216 GLN E CA 1
ATOM 6607 C C . GLN C 1 216 ? 52.423 81.341 19.574 1.00 26.22 216 GLN E C 1
ATOM 6608 O O . GLN C 1 216 ? 53.238 82.250 19.742 1.00 27.07 216 GLN E O 1
ATOM 6614 N N . GLY C 1 217 ? 51.841 80.702 20.578 1.00 24.27 217 GLY E N 1
ATOM 6615 C CA . GLY C 1 217 ? 52.126 81.079 21.944 1.00 21.88 217 GLY E CA 1
ATOM 6616 C C . GLY C 1 217 ? 53.266 80.425 22.692 1.00 21.19 217 GLY E C 1
ATOM 6617 O O . GLY C 1 217 ? 54.283 80.020 22.126 1.00 21.68 217 GLY E O 1
ATOM 6618 N N . ILE C 1 218 ? 53.067 80.330 23.997 1.00 21.02 218 ILE E N 1
ATOM 6619 C CA . ILE C 1 218 ? 54.046 79.766 24.908 1.00 21.65 218 ILE E CA 1
ATOM 6620 C C . ILE C 1 218 ? 53.618 78.403 25.442 1.00 21.94 218 ILE E C 1
ATOM 6621 O O . ILE C 1 218 ? 54.189 77.906 26.413 1.00 20.66 218 ILE E O 1
ATOM 6626 N N . ALA C 1 219 ? 52.615 77.813 24.797 1.00 22.98 219 ALA E N 1
ATOM 6627 C CA . ALA C 1 219 ? 52.080 76.519 25.206 1.00 25.92 219 ALA E CA 1
ATOM 6628 C C . ALA C 1 219 ? 53.112 75.399 25.294 1.00 27.68 219 ALA E C 1
ATOM 6629 O O . ALA C 1 219 ? 52.917 74.436 26.043 1.00 29.39 219 ALA E O 1
ATOM 6631 N N . ARG C 1 220 ? 54.197 75.512 24.532 1.00 28.40 220 ARG E N 1
ATOM 6632 C CA . ARG C 1 220 ? 55.246 74.491 24.541 1.00 29.19 220 ARG E CA 1
ATOM 6633 C C . ARG C 1 220 ? 56.337 74.735 25.586 1.00 28.09 220 ARG E C 1
ATOM 6634 O O . ARG C 1 220 ? 57.113 73.834 25.897 1.00 29.07 220 ARG E O 1
ATOM 6642 N N . LEU C 1 221 ? 56.389 75.938 26.147 1.00 26.80 221 LEU E N 1
ATOM 6643 C CA . LEU C 1 221 ? 57.434 76.274 27.108 1.00 25.08 221 LEU E CA 1
ATOM 6644 C C . LEU C 1 221 ? 57.286 75.701 28.511 1.00 25.53 221 LEU E C 1
ATOM 6645 O O . LEU C 1 221 ? 56.176 75.485 29.004 1.00 25.40 221 LEU E O 1
ATOM 6650 N N . THR C 1 222 ? 58.428 75.468 29.156 1.00 25.41 222 THR E N 1
ATOM 6651 C CA . THR C 1 222 ? 58.474 74.916 30.506 1.00 26.68 222 THR E CA 1
ATOM 6652 C C . THR C 1 222 ? 59.640 75.547 31.254 1.00 28.30 222 THR E C 1
ATOM 6653 O O . THR C 1 222 ? 60.519 76.158 30.638 1.00 27.14 222 THR E O 1
ATOM 6657 N N . PRO C 1 223 ? 59.667 75.416 32.591 1.00 28.63 223 PRO E N 1
ATOM 6658 C CA . PRO C 1 223 ? 60.792 76.017 33.313 1.00 29.99 223 PRO E CA 1
ATOM 6659 C C . PRO C 1 223 ? 62.123 75.475 32.790 1.00 30.63 223 PRO E C 1
ATOM 6660 O O . PRO C 1 223 ? 63.089 76.218 32.618 1.00 30.45 223 PRO E O 1
ATOM 6664 N N . GLU C 1 224 ? 62.161 74.175 32.522 1.00 32.02 224 GLU E N 1
ATOM 6665 C CA . GLU C 1 224 ? 63.376 73.536 32.022 1.00 33.63 224 GLU E CA 1
ATOM 6666 C C . GLU C 1 224 ? 63.869 74.126 30.699 1.00 33.73 224 GLU E C 1
ATOM 6667 O O . GLU C 1 224 ? 65.077 74.319 30.506 1.00 33.56 224 GLU E O 1
ATOM 6673 N N . VAL C 1 225 ? 62.946 74.407 29.782 1.00 33.41 225 VAL E N 1
ATOM 6674 C CA . VAL C 1 225 ? 63.331 74.991 28.503 1.00 33.64 225 VAL E CA 1
ATOM 6675 C C . VAL C 1 225 ? 63.994 76.332 28.790 1.00 34.21 225 VAL E C 1
ATOM 6676 O O . VAL C 1 225 ? 65.016 76.678 28.190 1.00 33.27 225 VAL E O 1
ATOM 6680 N N . LEU C 1 226 ? 63.406 77.077 29.721 1.00 34.79 226 LEU E N 1
ATOM 6681 C CA . LEU C 1 226 ? 63.920 78.390 30.090 1.00 36.08 226 LEU E CA 1
ATOM 6682 C C . LEU C 1 226 ? 65.267 78.388 30.815 1.00 37.20 226 LEU E C 1
ATOM 6683 O O . LEU C 1 226 ? 66.034 79.354 30.692 1.00 36.95 226 LEU E O 1
ATOM 6688 N N . GLN C 1 227 ? 65.564 77.326 31.565 1.00 37.75 227 GLN E N 1
ATOM 6689 C CA . GLN C 1 227 ? 66.843 77.264 32.281 1.00 38.85 227 GLN E CA 1
ATOM 6690 C C . GLN C 1 227 ? 67.962 76.980 31.288 1.00 38.43 227 GLN E C 1
ATOM 6691 O O . GLN C 1 227 ? 69.041 77.590 31.371 1.00 38.17 227 GLN E O 1
ATOM 6697 N N . LYS C 1 228 ? 67.705 76.057 30.357 1.00 37.42 228 LYS E N 1
ATOM 6698 C CA . LYS C 1 228 ? 68.675 75.699 29.324 1.00 37.58 228 LYS E CA 1
ATOM 6699 C C . LYS C 1 228 ? 69.072 77.004 28.649 1.00 37.13 228 LYS E C 1
ATOM 6700 O O . LYS C 1 228 ? 70.235 77.213 28.282 1.00 35.69 228 LYS E O 1
ATOM 6706 N N . ALA C 1 229 ? 68.083 77.881 28.498 1.00 36.47 229 ALA E N 1
ATOM 6707 C CA . ALA C 1 229 ? 68.291 79.182 27.885 1.00 37.04 229 ALA E CA 1
ATOM 6708 C C . ALA C 1 229 ? 69.213 80.027 28.754 1.00 37.11 229 ALA E C 1
ATOM 6709 O O . ALA C 1 229 ? 70.233 80.530 28.274 1.00 36.13 229 ALA E O 1
ATOM 6711 N N . GLU C 1 230 ? 68.850 80.192 30.025 1.00 37.27 230 GLU E N 1
ATOM 6712 C CA . GLU C 1 230 ? 69.664 80.967 30.956 1.00 38.65 230 GLU E CA 1
ATOM 6713 C C . GLU C 1 230 ? 71.087 80.424 30.978 1.00 38.35 230 GLU E C 1
ATOM 6714 O O . GLU C 1 230 ? 72.043 81.173 31.170 1.00 37.84 230 GLU E O 1
ATOM 6720 N N . ALA C 1 231 ? 71.215 79.114 30.781 1.00 38.02 231 ALA E N 1
ATOM 6721 C CA . ALA C 1 231 ? 72.522 78.460 30.780 1.00 37.18 231 ALA E CA 1
ATOM 6722 C C . ALA C 1 231 ? 73.367 78.925 29.597 1.00 37.51 231 ALA E C 1
ATOM 6723 O O . ALA C 1 231 ? 74.587 79.067 29.717 1.00 37.67 231 ALA E O 1
ATOM 6725 N N . ARG C 1 232 ? 72.714 79.165 28.462 1.00 36.83 232 ARG E N 1
ATOM 6726 C CA . ARG C 1 232 ? 73.383 79.624 27.250 1.00 37.34 232 ARG E CA 1
ATOM 6727 C C . ARG C 1 232 ? 73.499 81.144 27.240 1.00 36.22 232 ARG E C 1
ATOM 6728 O O . ARG C 1 232 ? 73.852 81.728 26.223 1.00 36.79 232 ARG E O 1
ATOM 6736 N N . GLY C 1 233 ? 73.198 81.782 28.365 1.00 34.78 233 GLY E N 1
ATOM 6737 C CA . GL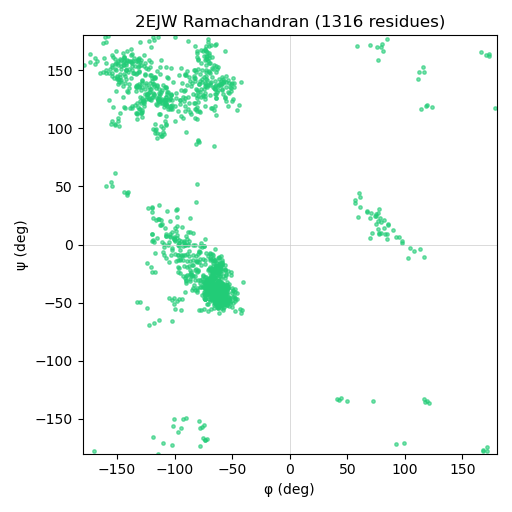Y C 1 233 ? 73.254 83.230 28.414 1.00 33.48 233 GLY E CA 1
ATOM 6738 C C . GLY C 1 233 ? 72.172 83.836 27.533 1.00 32.70 233 GLY E C 1
ATOM 6739 O O . GLY C 1 233 ? 72.339 84.936 27.001 1.00 32.52 233 GLY E O 1
ATOM 6740 N N . GLU C 1 234 ? 71.069 83.107 27.375 1.00 31.55 234 GLU E N 1
ATOM 6741 C CA . GLU C 1 234 ? 69.926 83.541 26.562 1.00 30.99 234 GLU E CA 1
ATOM 6742 C C . GLU C 1 234 ? 68.693 83.779 27.436 1.00 29.88 234 GLU E C 1
ATOM 6743 O O . GLU C 1 234 ? 68.715 83.574 28.653 1.00 29.29 234 GLU E O 1
ATOM 6749 N N . ARG C 1 235 ? 67.613 84.213 26.794 1.00 28.99 235 ARG E N 1
ATOM 6750 C CA . ARG C 1 235 ? 66.343 84.441 27.472 1.00 27.72 235 ARG E CA 1
ATOM 6751 C C . ARG C 1 235 ? 65.236 84.175 26.477 1.00 26.68 235 ARG E C 1
ATOM 6752 O O . ARG C 1 235 ? 65.325 84.557 25.311 1.00 26.22 235 ARG E O 1
ATOM 6760 N N . VAL C 1 236 ? 64.189 83.498 26.931 1.00 24.63 236 VAL E N 1
ATOM 6761 C CA . VAL C 1 236 ? 63.083 83.199 26.051 1.00 24.31 236 VAL E CA 1
ATOM 6762 C C . VAL C 1 236 ? 61.938 84.138 26.365 1.00 22.66 236 VAL E C 1
ATOM 6763 O O . VAL C 1 236 ? 61.549 84.286 27.525 1.00 23.71 236 VAL E O 1
ATOM 6767 N N . ARG C 1 237 ? 61.425 84.779 25.325 1.00 22.10 237 ARG E N 1
ATOM 6768 C CA . ARG C 1 237 ? 60.313 85.713 25.456 1.00 20.86 237 ARG E CA 1
ATOM 6769 C C . ARG C 1 237 ? 59.420 85.533 24.245 1.00 20.32 237 ARG E C 1
ATOM 6770 O O . ARG C 1 237 ? 59.879 85.074 23.202 1.00 19.65 237 ARG E O 1
ATOM 6778 N N . LEU C 1 238 ? 58.140 85.872 24.381 1.00 20.78 238 LEU E N 1
ATOM 6779 C CA . LEU C 1 238 ? 57.224 85.783 23.248 1.00 21.05 238 LEU E CA 1
ATOM 6780 C C . LEU C 1 238 ? 57.407 87.109 22.519 1.00 21.31 238 LEU E C 1
ATOM 6781 O O . LEU C 1 238 ? 57.038 88.165 23.042 1.00 22.64 238 LEU E O 1
ATOM 6786 N N . VAL C 1 239 ? 57.973 87.047 21.319 1.00 20.43 239 VAL E N 1
ATOM 6787 C CA . VAL C 1 239 ? 58.257 88.245 20.538 1.00 20.15 239 VAL E CA 1
ATOM 6788 C C . VAL C 1 239 ? 57.372 88.449 19.322 1.00 20.49 239 VAL E C 1
ATOM 6789 O O . VAL C 1 239 ? 57.100 87.512 18.564 1.00 21.15 239 VAL E O 1
ATOM 6793 N N . ALA C 1 240 ? 56.915 89.691 19.150 1.00 19.91 240 ALA E N 1
ATOM 6794 C CA . ALA C 1 240 ? 56.092 90.066 18.009 1.00 18.95 240 ALA E CA 1
ATOM 6795 C C . ALA C 1 240 ? 57.064 90.803 17.091 1.00 19.37 240 ALA E C 1
ATOM 6796 O O . ALA C 1 240 ? 57.614 91.836 17.468 1.00 19.59 240 ALA E O 1
ATOM 6798 N N . SER C 1 241 ? 57.280 90.271 15.894 1.00 19.38 241 SER E N 1
ATOM 6799 C CA . SER C 1 241 ? 58.231 90.872 14.961 1.00 20.26 241 SER E CA 1
ATOM 6800 C C . SER C 1 241 ? 57.671 91.335 13.617 1.00 20.49 241 SER E C 1
ATOM 6801 O O . SER C 1 241 ? 56.796 90.697 13.041 1.00 19.37 241 SER E O 1
ATOM 6804 N N . LEU C 1 242 ? 58.199 92.449 13.114 1.00 19.22 242 LEU E N 1
ATOM 6805 C CA . LEU C 1 242 ? 57.791 92.987 11.821 1.00 21.14 242 LEU E CA 1
ATOM 6806 C C . LEU C 1 242 ? 59.074 93.293 11.057 1.00 22.76 242 LEU E C 1
ATOM 6807 O O . LEU C 1 242 ? 59.880 94.108 11.507 1.00 21.96 242 LEU E O 1
ATOM 6812 N N . PHE C 1 243 ? 59.271 92.625 9.921 1.00 24.73 243 PHE E N 1
ATOM 6813 C CA . PHE C 1 243 ? 60.469 92.833 9.115 1.00 26.60 243 PHE E CA 1
ATOM 6814 C C . PHE C 1 243 ? 60.327 92.363 7.675 1.00 27.50 243 PHE E C 1
ATOM 6815 O O . PHE C 1 243 ? 59.296 91.824 7.275 1.00 25.81 243 PHE E O 1
ATOM 6823 N N . GLY C 1 244 ? 61.384 92.557 6.896 1.00 27.79 244 GLY E N 1
ATOM 6824 C CA . GLY C 1 244 ? 61.337 92.179 5.502 1.00 28.45 244 GLY E CA 1
ATOM 6825 C C . GLY C 1 244 ? 61.707 90.749 5.169 1.00 29.48 244 GLY E C 1
ATOM 6826 O O . GLY C 1 244 ? 62.614 90.171 5.759 1.00 28.63 244 GLY E O 1
ATOM 6827 N N . GLU C 1 245 ? 60.964 90.187 4.221 1.00 31.11 245 GLU E N 1
ATOM 6828 C CA . GLU C 1 245 ? 61.196 88.840 3.716 1.00 32.40 245 GLU E CA 1
ATOM 6829 C C . GLU C 1 245 ? 60.772 88.974 2.261 1.00 32.98 245 GLU E C 1
ATOM 6830 O O . GLU C 1 245 ? 59.592 89.201 1.963 1.00 32.03 245 GLU E O 1
ATOM 6836 N N . GLY C 1 246 ? 61.737 88.859 1.354 1.00 33.24 246 GLY E N 1
ATOM 6837 C CA . GLY C 1 246 ? 61.432 89.023 -0.050 1.00 34.74 246 GLY E CA 1
ATOM 6838 C C . GLY C 1 246 ? 61.183 90.511 -0.189 1.00 35.54 246 GLY E C 1
ATOM 6839 O O . GLY C 1 246 ? 61.952 91.318 0.344 1.00 36.59 246 GLY E O 1
ATOM 6840 N N . GLY C 1 247 ? 60.119 90.889 -0.884 1.00 35.66 247 GLY E N 1
ATOM 6841 C CA . GLY C 1 247 ? 59.818 92.302 -1.024 1.00 34.67 247 GLY E CA 1
ATOM 6842 C C . GLY C 1 247 ? 58.524 92.614 -0.308 1.00 34.67 247 GLY E C 1
ATOM 6843 O O . GLY C 1 247 ? 57.751 93.474 -0.749 1.00 35.17 247 GLY E O 1
ATOM 6844 N N . ARG C 1 248 ? 58.282 91.908 0.797 1.00 33.28 248 ARG E N 1
ATOM 6845 C CA . ARG C 1 248 ? 57.059 92.088 1.572 1.00 31.68 248 ARG E CA 1
ATOM 6846 C C . ARG C 1 248 ? 57.311 92.113 3.078 1.00 28.65 248 ARG E C 1
ATOM 6847 O O . ARG C 1 248 ? 58.306 91.568 3.567 1.00 26.88 248 ARG E O 1
ATOM 6855 N N . TRP C 1 249 ? 56.397 92.745 3.811 1.00 26.54 249 TRP E N 1
ATOM 6856 C CA . TRP C 1 249 ? 56.509 92.810 5.264 1.00 25.64 249 TRP E CA 1
ATOM 6857 C C . TRP C 1 249 ? 56.035 91.512 5.887 1.00 25.80 249 TRP E C 1
ATOM 6858 O O . TRP C 1 249 ? 54.937 91.046 5.590 1.00 27.20 249 TRP E O 1
ATOM 6869 N N . ARG C 1 250 ? 56.866 90.929 6.739 1.00 25.10 250 ARG E N 1
ATOM 6870 C CA . ARG C 1 250 ? 56.514 89.695 7.433 1.00 26.12 250 ARG E CA 1
ATOM 6871 C C . ARG C 1 250 ? 56.199 90.033 8.889 1.00 24.37 250 ARG E C 1
ATOM 6872 O O . ARG C 1 250 ? 56.940 90.765 9.544 1.00 23.87 250 ARG E O 1
ATOM 6880 N N . ALA C 1 251 ? 55.076 89.526 9.385 1.00 22.33 251 ALA E N 1
ATOM 6881 C CA . ALA C 1 251 ? 54.680 89.761 10.765 1.00 21.10 251 ALA E CA 1
ATOM 6882 C C . ALA C 1 251 ? 54.517 88.402 11.429 1.00 22.03 251 ALA E C 1
ATOM 6883 O O . ALA C 1 251 ? 53.776 87.551 10.937 1.00 21.61 251 ALA E O 1
ATOM 6885 N N . ALA C 1 252 ? 55.208 88.202 12.546 1.00 20.85 252 ALA E N 1
ATOM 6886 C CA . ALA C 1 252 ? 55.138 86.935 13.249 1.00 21.26 252 ALA E CA 1
ATOM 6887 C C . ALA C 1 252 ? 55.269 87.072 14.760 1.00 21.19 252 ALA E C 1
ATOM 6888 O O . ALA C 1 252 ? 55.971 87.946 15.268 1.00 22.02 252 ALA E O 1
ATOM 6890 N N . VAL C 1 253 ? 54.577 86.194 15.472 1.00 19.56 253 VAL E N 1
ATOM 6891 C CA . VAL C 1 253 ? 54.604 86.170 16.923 1.00 18.86 253 VAL E CA 1
ATOM 6892 C C . VAL C 1 253 ? 55.025 84.767 17.315 1.00 20.95 253 VAL E C 1
ATOM 6893 O O . VAL C 1 253 ? 54.442 83.793 16.834 1.00 18.96 253 VAL E O 1
ATOM 6897 N N . ALA C 1 254 ? 56.019 84.662 18.189 1.00 20.75 254 ALA E N 1
ATOM 6898 C CA . ALA C 1 254 ? 56.495 83.354 18.608 1.00 21.99 254 ALA E CA 1
ATOM 6899 C C . ALA C 1 254 ? 57.611 83.426 19.630 1.00 22.94 254 ALA E C 1
ATOM 6900 O O . ALA C 1 254 ? 58.349 84.417 19.710 1.00 21.99 254 ALA E O 1
ATOM 6902 N N . PRO C 1 255 ? 57.743 82.376 20.444 1.00 23.29 255 PRO E N 1
ATOM 6903 C CA . PRO C 1 255 ? 58.820 82.405 21.429 1.00 23.36 255 PRO E CA 1
ATOM 6904 C C . PRO C 1 255 ? 60.129 82.529 20.638 1.00 24.14 255 PRO E C 1
ATOM 6905 O O . PRO C 1 255 ? 60.266 81.962 19.552 1.00 22.62 255 PRO E O 1
ATOM 6909 N N . ARG C 1 256 ? 61.060 83.318 21.158 1.00 24.79 256 ARG E N 1
ATOM 6910 C CA . ARG C 1 256 ? 62.352 83.517 20.509 1.00 25.13 256 ARG E CA 1
ATOM 6911 C C . ARG C 1 256 ? 63.415 83.475 21.592 1.00 25.29 256 ARG E C 1
ATOM 6912 O O . ARG C 1 256 ? 63.137 83.776 22.749 1.00 25.14 256 ARG E O 1
ATOM 6920 N N . ARG C 1 257 ? 64.634 83.105 21.208 1.00 26.61 257 ARG E N 1
ATOM 6921 C CA . ARG C 1 257 ? 65.765 83.049 22.129 1.00 28.16 257 ARG E CA 1
ATOM 6922 C C . ARG C 1 257 ? 66.507 84.384 21.999 1.00 28.25 257 ARG E C 1
ATOM 6923 O O . ARG C 1 257 ? 66.957 84.737 20.911 1.00 28.90 257 ARG E O 1
ATOM 6931 N N . LEU C 1 258 ? 66.629 85.119 23.101 1.00 28.04 258 LEU E N 1
ATOM 6932 C CA . LEU C 1 258 ? 67.291 86.427 23.075 1.00 28.39 258 LEU E CA 1
ATOM 6933 C C . LEU C 1 258 ? 68.519 86.568 23.962 1.00 28.18 258 LEU E C 1
ATOM 6934 O O . LEU C 1 258 ? 68.551 86.079 25.091 1.00 27.73 258 LEU E O 1
ATOM 6939 N N . PRO C 1 259 ? 69.551 87.266 23.462 1.00 28.89 259 PRO E N 1
ATOM 6940 C CA . PRO C 1 259 ? 70.756 87.459 24.271 1.00 29.38 259 PRO E CA 1
ATOM 6941 C C . PRO C 1 259 ? 70.247 88.098 25.555 1.00 29.78 259 PRO E C 1
ATOM 6942 O O . PRO C 1 259 ? 69.419 89.012 25.500 1.00 30.13 259 PRO E O 1
ATOM 6946 N N . GLN C 1 260 ? 70.728 87.631 26.701 1.00 30.06 260 GLN E N 1
ATOM 6947 C CA . GLN C 1 260 ? 70.268 88.139 27.989 1.00 31.01 260 GLN E CA 1
ATOM 6948 C C . GLN C 1 260 ? 70.490 89.618 28.278 1.00 31.06 260 GLN E C 1
ATOM 6949 O O . GLN C 1 260 ? 69.888 90.164 29.208 1.00 31.43 260 GLN E O 1
ATOM 6955 N N . ASP C 1 261 ? 71.348 90.275 27.506 1.00 30.89 261 ASP E N 1
ATOM 6956 C CA . ASP C 1 261 ? 71.593 91.694 27.747 1.00 31.69 261 ASP E CA 1
ATOM 6957 C C . ASP C 1 261 ? 70.824 92.588 26.795 1.00 30.94 261 ASP E C 1
ATOM 6958 O O . ASP C 1 261 ? 70.799 93.810 26.967 1.00 31.17 261 ASP E O 1
ATOM 6963 N N . HIS C 1 262 ? 70.196 91.975 25.795 1.00 30.16 262 HIS E N 1
ATOM 6964 C CA . HIS C 1 262 ? 69.425 92.719 24.813 1.00 28.65 262 HIS E CA 1
ATOM 6965 C C . HIS C 1 262 ? 68.310 93.498 25.509 1.00 27.03 262 HIS E C 1
ATOM 6966 O O . HIS C 1 262 ? 67.740 93.041 26.500 1.00 26.47 262 HIS E O 1
ATOM 6973 N N . PRO C 1 263 ? 68.006 94.703 25.014 1.00 24.85 263 PRO E N 1
ATOM 6974 C CA . PRO C 1 263 ? 66.943 95.495 25.635 1.00 24.56 263 PRO E CA 1
ATOM 6975 C C . PRO C 1 263 ? 65.672 94.703 25.932 1.00 22.94 263 PRO E C 1
ATOM 6976 O O . PRO C 1 263 ? 65.128 94.804 27.022 1.00 23.15 263 PRO E O 1
ATOM 6980 N N . LEU C 1 264 ? 65.206 93.917 24.966 1.00 23.71 264 LEU E N 1
ATOM 6981 C CA . LEU C 1 264 ? 63.986 93.134 25.161 1.00 23.40 264 LEU E CA 1
ATOM 6982 C C . LEU C 1 264 ? 64.146 92.112 26.281 1.00 24.55 264 LEU E C 1
ATOM 6983 O O . LEU C 1 264 ? 63.235 91.909 27.081 1.00 24.85 264 LEU E O 1
ATOM 6988 N N . ALA C 1 265 ? 65.317 91.484 26.349 1.00 25.57 265 ALA E N 1
ATOM 6989 C CA . ALA C 1 265 ? 65.586 90.473 27.367 1.00 26.77 265 ALA E CA 1
ATOM 6990 C C . ALA C 1 265 ? 65.509 90.974 28.812 1.00 28.01 265 ALA E C 1
ATOM 6991 O O . ALA C 1 265 ? 64.929 90.314 29.669 1.00 28.44 265 ALA E O 1
ATOM 6993 N N . ARG C 1 266 ? 66.092 92.134 29.105 1.00 29.29 266 ARG E N 1
ATOM 6994 C CA . ARG C 1 266 ? 66.056 92.617 30.479 1.00 30.18 266 ARG E CA 1
ATOM 6995 C C . ARG C 1 266 ? 65.086 93.739 30.757 1.00 29.54 266 ARG E C 1
ATOM 6996 O O . ARG C 1 266 ? 65.077 94.300 31.849 1.00 29.07 266 ARG E O 1
ATOM 7004 N N . ALA C 1 267 ? 64.245 94.033 29.774 1.00 28.40 267 ALA E N 1
ATOM 7005 C CA . ALA C 1 267 ? 63.266 95.098 29.890 1.00 28.82 267 ALA E CA 1
ATOM 7006 C C . ALA C 1 267 ? 62.409 95.019 31.147 1.00 28.73 267 ALA E C 1
ATOM 7007 O O . ALA C 1 267 ? 61.983 93.935 31.566 1.00 28.49 267 ALA E O 1
ATOM 7009 N N . ARG C 1 268 ? 62.177 96.178 31.759 1.00 29.45 268 ARG E N 1
ATOM 7010 C CA . ARG C 1 268 ? 61.319 96.264 32.939 1.00 28.45 268 ARG E CA 1
ATOM 7011 C C . ARG C 1 2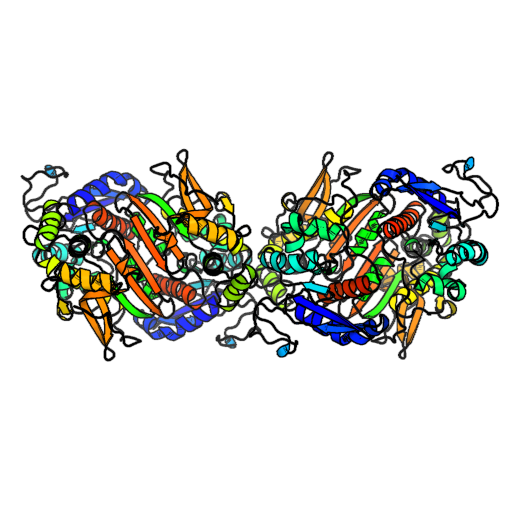68 ? 59.915 96.513 32.378 1.00 27.53 268 ARG E C 1
ATOM 7012 O O . ARG C 1 268 ? 59.574 97.660 32.063 1.00 27.26 268 ARG E O 1
ATOM 7020 N N . GLY C 1 269 ? 59.118 95.451 32.243 1.00 24.84 269 GLY E N 1
ATOM 7021 C CA . GLY C 1 269 ? 57.773 95.582 31.701 1.00 22.11 269 GLY E CA 1
ATOM 7022 C C . GLY C 1 269 ? 57.744 95.186 30.232 1.00 19.38 269 GLY E C 1
ATOM 7023 O O . GLY C 1 269 ? 58.724 94.649 29.718 1.00 18.84 269 GLY E O 1
ATOM 7024 N N . ASN C 1 270 ? 56.634 95.420 29.538 1.00 17.98 270 ASN E N 1
ATOM 7025 C CA . ASN C 1 270 ? 56.612 95.067 28.128 1.00 16.86 270 ASN E CA 1
ATOM 7026 C C . ASN C 1 270 ? 57.440 96.084 27.361 1.00 14.98 270 ASN E C 1
ATOM 7027 O O . ASN C 1 270 ? 57.726 97.170 27.871 1.00 14.26 270 ASN E O 1
ATOM 7032 N N . ALA C 1 271 ? 57.834 95.739 26.144 1.00 15.45 271 ALA E N 1
ATOM 7033 C CA . ALA C 1 271 ? 58.683 96.643 25.392 1.00 14.35 271 ALA E CA 1
ATOM 7034 C C . ALA C 1 271 ? 58.558 96.580 23.880 1.00 14.36 271 ALA E C 1
ATOM 7035 O O . ALA C 1 271 ? 58.156 95.576 23.298 1.00 13.34 271 ALA E O 1
ATOM 7037 N N . LEU C 1 272 ? 58.930 97.685 23.250 1.00 13.96 272 LEU E N 1
ATOM 7038 C CA . LEU C 1 272 ? 58.879 97.808 21.813 1.00 14.62 272 LEU E CA 1
ATOM 7039 C C . LEU C 1 272 ? 60.247 98.324 21.371 1.00 14.71 272 LEU E C 1
ATOM 7040 O O . LEU C 1 272 ? 60.655 99.427 21.744 1.00 14.24 272 LEU E O 1
ATOM 7045 N N . TRP C 1 273 ? 60.948 97.506 20.591 1.00 14.83 273 TRP E N 1
ATOM 7046 C CA . TRP C 1 273 ? 62.285 97.825 20.102 1.00 16.29 273 TRP E CA 1
ATOM 7047 C C . TRP C 1 273 ? 62.251 98.088 18.604 1.00 15.95 273 TRP E C 1
ATOM 7048 O O . TRP C 1 273 ? 61.601 97.366 17.850 1.00 16.15 273 TRP E O 1
ATOM 7059 N N . VAL C 1 274 ? 62.968 99.115 18.163 1.00 16.86 274 VAL E N 1
ATOM 7060 C CA . VAL C 1 274 ? 62.969 99.441 16.750 1.00 16.38 274 VAL E CA 1
ATOM 7061 C C . VAL C 1 274 ? 64.321 99.876 16.191 1.00 16.23 274 VAL E C 1
ATOM 7062 O O . VAL C 1 274 ? 65.150 100.445 16.898 1.00 17.77 274 VAL E O 1
ATOM 7066 N N . ARG C 1 275 ? 64.532 99.561 14.918 1.00 16.29 275 ARG E N 1
ATOM 7067 C CA . ARG C 1 275 ? 65.719 99.987 14.193 1.00 15.57 275 ARG E CA 1
ATOM 7068 C C . ARG C 1 275 ? 65.175 100.647 12.942 1.00 16.11 275 ARG E C 1
ATOM 7069 O O . ARG C 1 275 ? 64.384 100.047 12.201 1.00 16.46 275 ARG E O 1
ATOM 7077 N N . ALA C 1 276 ? 65.565 101.899 12.721 1.00 15.33 276 ALA E N 1
ATOM 7078 C CA . ALA C 1 276 ? 65.091 102.639 11.565 1.00 16.06 276 ALA E CA 1
ATOM 7079 C C . ALA C 1 276 ? 66.185 103.547 11.014 1.00 15.04 276 ALA E C 1
ATOM 7080 O O . ALA C 1 276 ? 67.144 103.864 11.712 1.00 16.58 276 ALA E O 1
ATOM 7082 N N . ARG C 1 277 ? 66.016 103.961 9.763 1.00 15.43 277 ARG E N 1
ATOM 7083 C CA . ARG C 1 277 ? 66.976 104.818 9.068 1.00 16.17 277 ARG E CA 1
ATOM 7084 C C . ARG C 1 277 ? 66.368 106.196 8.791 1.00 15.07 277 ARG E C 1
ATOM 7085 O O . ARG C 1 277 ? 65.284 106.303 8.229 1.00 15.24 277 ARG E O 1
ATOM 7093 N N . PRO C 1 278 ? 67.086 107.272 9.134 1.00 14.66 278 PRO E N 1
ATOM 7094 C CA . PRO C 1 278 ? 68.414 107.356 9.750 1.00 14.57 278 PRO E CA 1
ATOM 7095 C C . PRO C 1 278 ? 68.501 107.407 11.275 1.00 14.88 278 PRO E C 1
ATOM 7096 O O . PRO C 1 278 ? 69.601 107.461 11.818 1.00 15.39 278 PRO E O 1
ATOM 7100 N N . LEU C 1 279 ? 67.367 107.387 11.973 1.00 14.60 279 LEU E N 1
ATOM 7101 C CA . LEU C 1 279 ? 67.392 107.468 13.433 1.00 14.66 279 LEU E CA 1
ATOM 7102 C C . LEU C 1 279 ? 68.381 106.541 14.130 1.00 14.15 279 LEU E C 1
ATOM 7103 O O . LEU C 1 279 ? 69.230 106.987 14.902 1.00 15.39 279 LEU E O 1
ATOM 7108 N N . GLY C 1 280 ? 68.247 105.247 13.870 1.00 14.12 280 GLY E N 1
ATOM 7109 C CA . GLY C 1 280 ? 69.112 104.270 14.505 1.00 14.65 280 GLY E CA 1
ATOM 7110 C C . GLY C 1 280 ? 68.274 103.280 15.290 1.00 15.14 280 GLY E C 1
ATOM 7111 O O . GLY C 1 280 ? 67.232 102.835 14.808 1.00 16.46 280 GLY E O 1
ATOM 7112 N N . GLU C 1 281 ? 68.721 102.956 16.500 1.00 16.65 281 GLU E N 1
ATOM 7113 C CA . GLU C 1 281 ? 68.041 102.012 17.387 1.00 18.81 281 GLU E CA 1
ATOM 7114 C C . GLU C 1 281 ? 67.391 102.703 18.587 1.00 17.30 281 GLU E C 1
ATOM 7115 O O . GLU C 1 281 ? 68.052 103.420 19.340 1.00 17.85 281 GLU E O 1
ATOM 7121 N N . ALA C 1 282 ? 66.091 102.485 18.768 1.00 15.56 282 ALA E N 1
ATOM 7122 C CA . ALA C 1 282 ? 65.383 103.085 19.888 1.00 14.75 282 ALA E CA 1
ATOM 7123 C C . ALA C 1 282 ? 64.375 102.094 20.452 1.00 15.18 282 ALA E C 1
ATOM 7124 O O . ALA C 1 282 ? 63.983 101.140 19.776 1.00 14.05 282 ALA E O 1
ATOM 7126 N N . PHE C 1 283 ? 63.982 102.300 21.701 1.00 15.20 283 PHE E N 1
ATOM 7127 C CA . PHE C 1 283 ? 62.976 101.431 22.293 1.00 16.92 283 PHE E CA 1
ATOM 7128 C C . PHE C 1 283 ? 62.315 102.046 23.512 1.00 15.50 283 PHE E C 1
ATOM 7129 O O . PHE C 1 283 ? 62.819 102.997 24.114 1.00 14.43 283 PHE E O 1
ATOM 7137 N N . VAL C 1 284 ? 61.149 101.515 23.850 1.00 12.81 284 VAL E N 1
ATOM 7138 C CA . VAL C 1 284 ? 60.379 102.025 24.966 1.00 11.61 284 VAL E CA 1
ATOM 7139 C C . VAL C 1 284 ? 59.827 100.860 25.760 1.00 12.41 284 VAL E C 1
ATOM 7140 O O . VAL C 1 284 ? 59.578 99.788 25.211 1.00 12.24 284 VAL E O 1
ATOM 7144 N N . THR C 1 285 ? 59.645 101.076 27.054 1.00 12.50 285 THR E N 1
ATOM 7145 C CA . THR C 1 285 ? 59.122 100.028 27.914 1.00 13.04 285 THR E CA 1
ATOM 7146 C C . THR C 1 285 ? 58.206 100.593 28.988 1.00 13.91 285 THR E C 1
ATOM 7147 O O . THR C 1 285 ? 58.295 101.764 29.348 1.00 13.63 285 THR E O 1
ATOM 7151 N N . GLY C 1 286 ? 57.340 99.737 29.519 1.00 13.18 286 GLY E N 1
ATOM 7152 C CA . GLY C 1 286 ? 56.422 100.162 30.555 1.00 13.97 286 GLY E CA 1
ATOM 7153 C C . GLY C 1 286 ? 55.380 99.083 30.748 1.00 13.75 286 GLY E C 1
ATOM 7154 O O . GLY C 1 286 ? 55.461 98.043 30.094 1.00 14.30 286 GLY E O 1
ATOM 7155 N N . PRO C 1 287 ? 54.398 99.294 31.640 1.00 15.37 287 PRO E N 1
ATOM 7156 C CA . PRO C 1 287 ? 53.342 98.302 31.888 1.00 16.58 287 PRO E CA 1
ATOM 7157 C C . PRO C 1 287 ? 52.571 97.974 30.611 1.00 18.07 287 PRO E C 1
ATOM 7158 O O . PRO C 1 287 ? 52.310 98.851 29.786 1.00 19.71 287 PRO E O 1
ATOM 7162 N N . GLY C 1 288 ? 52.194 96.713 30.449 1.00 17.38 288 GLY E N 1
ATOM 7163 C CA . GLY C 1 288 ? 51.470 96.332 29.250 1.00 18.77 288 GLY E CA 1
ATOM 7164 C C . GLY C 1 288 ? 50.015 95.999 29.516 1.00 17.97 288 GLY E C 1
ATOM 7165 O O . GLY C 1 288 ? 49.259 95.714 28.583 1.00 19.01 288 GLY E O 1
ATOM 7166 N N . ALA C 1 289 ? 49.623 96.049 30.784 1.00 16.72 289 ALA E N 1
ATOM 7167 C CA . ALA C 1 289 ? 48.252 95.724 31.177 1.00 16.55 289 ALA E CA 1
ATOM 7168 C C . ALA C 1 289 ? 47.931 96.366 32.515 1.00 16.83 289 ALA E C 1
ATOM 7169 O O . ALA C 1 289 ? 48.779 97.031 33.109 1.00 17.18 289 ALA E O 1
ATOM 7171 N N . GLY C 1 290 ? 46.710 96.158 32.997 1.00 16.85 290 GLY E N 1
ATOM 7172 C CA . GLY C 1 290 ? 46.324 96.729 34.274 1.00 17.30 290 GLY E CA 1
ATOM 7173 C C . GLY C 1 290 ? 45.281 97.822 34.144 1.00 16.94 290 GLY E C 1
ATOM 7174 O O . GLY C 1 290 ? 45.315 98.622 33.207 1.00 16.43 290 GLY E O 1
ATOM 7175 N N . GLY C 1 291 ? 44.352 97.861 35.092 1.00 15.73 291 GLY E N 1
ATOM 7176 C CA . GLY C 1 291 ? 43.307 98.869 35.054 1.00 16.86 291 GLY E CA 1
ATOM 7177 C C . GLY C 1 291 ? 43.813 100.300 35.018 1.00 17.01 291 GLY E C 1
ATOM 7178 O O . GLY C 1 291 ? 43.408 101.092 34.160 1.00 17.04 291 GLY E O 1
ATOM 7179 N N . GLY C 1 292 ? 44.702 100.637 35.946 1.00 16.09 292 GLY E N 1
ATOM 7180 C CA . GLY C 1 292 ? 45.242 101.983 36.002 1.00 15.36 292 GLY E CA 1
ATOM 7181 C C . GLY C 1 292 ? 46.159 102.310 34.836 1.00 14.84 292 GLY E C 1
ATOM 7182 O O . GLY C 1 292 ? 46.130 103.425 34.303 1.00 13.84 292 GLY E O 1
ATOM 7183 N N . ALA C 1 293 ? 46.967 101.336 34.427 1.00 14.51 293 ALA E N 1
ATOM 7184 C CA . ALA C 1 293 ? 47.887 101.540 33.316 1.00 14.33 293 ALA E CA 1
ATOM 7185 C C . ALA C 1 293 ? 47.115 101.815 32.031 1.00 14.60 293 ALA E C 1
ATOM 7186 O O . ALA C 1 293 ? 47.488 102.681 31.245 1.00 14.08 293 ALA E O 1
ATOM 7188 N N . THR C 1 294 ? 46.026 101.076 31.830 1.00 14.01 294 THR E N 1
ATOM 7189 C CA . THR C 1 294 ? 45.216 101.243 30.634 1.00 13.31 294 THR E CA 1
ATOM 7190 C C . THR C 1 294 ? 44.425 102.543 30.674 1.00 12.62 294 THR E C 1
ATOM 7191 O O . THR C 1 294 ? 44.265 103.201 29.647 1.00 13.21 294 THR E O 1
ATOM 7195 N N . ALA C 1 295 ? 43.931 102.906 31.855 1.00 12.66 295 ALA E N 1
ATOM 7196 C CA . ALA C 1 295 ? 43.163 104.139 32.010 1.00 11.66 295 ALA E CA 1
ATOM 7197 C C . ALA C 1 295 ? 44.042 105.352 31.718 1.00 10.90 295 ALA E C 1
ATOM 7198 O O . ALA C 1 295 ? 43.570 106.370 31.218 1.00 11.62 295 ALA E O 1
ATOM 7200 N N . SER C 1 296 ? 45.322 105.245 32.048 1.00 10.99 296 SER E N 1
ATOM 7201 C CA . SER C 1 296 ? 46.233 106.351 31.787 1.00 10.80 296 SER E CA 1
ATOM 7202 C C . SER C 1 296 ? 46.297 106.585 30.288 1.00 10.58 296 SER E C 1
ATOM 7203 O O . SER C 1 296 ? 46.333 107.723 29.825 1.00 9.73 296 SER E O 1
ATOM 7206 N N . GLY C 1 297 ? 46.315 105.498 29.524 1.00 10.73 297 GLY E N 1
ATOM 7207 C CA . GLY C 1 297 ? 46.374 105.631 28.082 1.00 10.66 297 GLY E CA 1
ATOM 7208 C C . GLY C 1 297 ? 45.098 106.245 27.532 1.00 10.94 297 GLY E C 1
ATOM 7209 O O . GLY C 1 297 ? 45.139 107.091 26.644 1.00 9.96 297 GLY E O 1
ATOM 7210 N N . LEU C 1 298 ? 43.956 105.813 28.051 1.00 10.26 298 LEU E N 1
ATOM 7211 C CA . LEU C 1 298 ? 42.681 106.345 27.588 1.00 9.75 298 LEU E CA 1
ATOM 7212 C C . LEU C 1 298 ? 42.596 107.837 27.891 1.00 10.30 298 LEU E C 1
ATOM 7213 O O . LEU C 1 298 ? 42.190 108.628 27.041 1.00 10.04 298 LEU E O 1
ATOM 7218 N N . PHE C 1 299 ? 42.997 108.218 29.097 1.00 9.70 299 PHE E N 1
ATOM 7219 C CA . PHE C 1 299 ? 42.938 109.622 29.490 1.00 10.38 299 PHE E CA 1
ATOM 7220 C C . PHE C 1 299 ? 43.924 110.451 28.683 1.00 10.01 299 PHE E C 1
ATOM 7221 O O . PHE C 1 299 ? 43.668 111.616 28.386 1.00 10.52 299 PHE E O 1
ATOM 7229 N N . ALA C 1 300 ? 45.059 109.850 28.340 1.00 10.29 300 ALA E N 1
ATOM 7230 C CA . ALA C 1 300 ? 46.058 110.553 27.545 1.00 9.89 300 ALA E CA 1
ATOM 7231 C C . ALA C 1 300 ? 45.441 110.913 26.197 1.00 9.12 300 ALA E C 1
ATOM 7232 O O . ALA C 1 300 ? 45.679 111.998 25.668 1.00 10.98 300 ALA E O 1
ATOM 7234 N N . ASP C 1 301 ? 44.656 109.997 25.633 1.00 8.63 301 ASP E N 1
ATOM 7235 C CA . ASP C 1 301 ? 44.007 110.259 24.353 1.00 10.36 301 ASP E CA 1
ATOM 7236 C C . ASP C 1 301 ? 42.899 111.301 24.489 1.00 10.15 301 ASP E C 1
ATOM 7237 O O . ASP C 1 301 ? 42.611 112.036 23.545 1.00 10.87 301 ASP E O 1
ATOM 7242 N N . LEU C 1 302 ? 42.278 111.359 25.660 1.00 10.88 302 LEU E N 1
ATOM 7243 C CA . LEU C 1 302 ? 41.224 112.344 25.888 1.00 12.03 302 LEU E CA 1
ATOM 7244 C C . LEU C 1 302 ? 41.869 113.734 25.869 1.00 12.31 302 LEU E C 1
ATOM 7245 O O . LEU C 1 302 ? 41.353 114.657 25.246 1.00 11.83 302 LEU E O 1
ATOM 7250 N N . LEU C 1 303 ? 43.006 113.872 26.542 1.00 11.53 303 LEU E N 1
ATOM 7251 C CA . LEU C 1 303 ? 43.710 115.153 26.569 1.00 11.69 303 LEU E CA 1
ATOM 7252 C C . LEU C 1 303 ? 44.202 115.498 25.167 1.00 11.58 303 LEU E C 1
ATOM 7253 O O . LEU C 1 303 ? 44.200 116.658 24.763 1.00 12.10 303 LEU E O 1
ATOM 7258 N N . ARG C 1 304 ? 44.631 114.482 24.427 1.00 11.36 304 ARG E N 1
ATOM 7259 C CA . ARG C 1 304 ? 45.105 114.687 23.064 1.00 11.15 304 ARG E CA 1
ATOM 7260 C C . ARG C 1 304 ? 43.961 115.248 22.226 1.00 12.79 304 ARG E C 1
ATOM 7261 O O . ARG C 1 304 ? 44.135 116.190 21.455 1.00 12.45 304 ARG E O 1
ATOM 7269 N N . PHE C 1 305 ? 42.775 114.679 22.400 1.00 11.59 305 PHE E N 1
ATOM 7270 C CA . PHE C 1 305 ? 41.621 115.150 21.660 1.00 12.74 305 PHE E CA 1
ATOM 7271 C C . PHE C 1 305 ? 41.287 116.599 22.021 1.00 12.41 305 PHE E C 1
ATOM 7272 O O . PHE C 1 305 ? 41.050 117.416 21.136 1.00 13.71 305 PHE E O 1
ATOM 7280 N N . LEU C 1 306 ? 41.290 116.914 23.314 1.00 12.80 306 LEU E N 1
ATOM 7281 C CA . LEU C 1 306 ? 40.979 118.270 23.764 1.00 13.57 306 LEU E CA 1
ATOM 7282 C C . LEU C 1 306 ? 41.998 119.294 23.267 1.00 14.47 306 LEU E C 1
ATOM 7283 O O . LEU C 1 306 ? 41.684 120.478 23.159 1.00 15.04 306 LEU E O 1
ATOM 7288 N N . SER C 1 307 ? 43.210 118.839 22.962 1.00 15.69 307 SER E N 1
ATOM 7289 C CA . SER C 1 307 ? 44.256 119.738 22.487 1.00 16.35 307 SER E CA 1
ATOM 7290 C C . SER C 1 307 ? 44.074 120.094 21.014 1.00 17.11 307 SER E C 1
ATOM 7291 O O . SER C 1 307 ? 44.802 120.922 20.482 1.00 17.47 307 SER E O 1
ATOM 7294 N N . GLY C 1 308 ? 43.109 119.462 20.353 1.00 16.91 308 GLY E N 1
ATOM 7295 C CA . GLY C 1 308 ? 42.880 119.741 18.948 1.00 17.00 308 GLY E CA 1
ATOM 7296 C C . GLY C 1 308 ? 43.686 118.848 18.023 1.00 16.65 308 GLY E C 1
ATOM 7297 O O . GLY C 1 308 ? 43.772 119.091 16.821 1.00 18.95 308 GLY E O 1
ATOM 7298 N N . ALA C 1 309 ? 44.274 117.801 18.584 1.00 15.73 309 ALA E N 1
ATOM 7299 C CA . ALA C 1 309 ? 45.069 116.871 17.799 1.00 15.22 309 ALA E CA 1
ATOM 7300 C C . ALA C 1 309 ? 44.200 115.701 17.353 1.00 14.49 309 ALA E C 1
ATOM 7301 O O . ALA C 1 309 ? 43.366 115.225 18.119 1.00 14.41 309 ALA E O 1
ATOM 7303 N N . PRO C 1 310 ? 44.365 115.245 16.101 1.00 14.79 310 PRO E N 1
ATOM 7304 C CA . PRO C 1 310 ? 43.569 114.115 15.608 1.00 14.75 310 PRO E CA 1
ATOM 7305 C C . PRO C 1 310 ? 43.966 112.790 16.257 1.00 14.51 310 PRO E C 1
ATOM 7306 O O . PRO C 1 310 ? 44.969 112.707 16.968 1.00 12.89 310 PRO E O 1
ATOM 7310 N N . GLY C 1 311 ? 43.170 111.756 16.003 1.00 13.20 311 GLY E N 1
ATOM 7311 C CA . GLY C 1 311 ? 43.469 110.456 16.566 1.00 12.64 311 GLY E CA 1
ATOM 7312 C C . GLY C 1 311 ? 44.669 109.851 15.871 1.00 11.87 311 GLY E C 1
ATOM 7313 O O . GLY C 1 311 ? 45.385 110.528 15.133 1.00 13.29 311 GLY E O 1
ATOM 7314 N N . HIS C 1 312 ? 44.896 108.567 16.106 1.00 10.29 312 HIS E N 1
ATOM 7315 C CA . HIS C 1 312 ? 46.019 107.899 15.483 1.00 11.23 312 HIS E CA 1
ATOM 7316 C C . HIS C 1 312 ? 45.659 107.495 14.062 1.00 12.69 312 HIS E C 1
ATOM 7317 O O . HIS C 1 312 ? 44.755 106.690 13.833 1.00 13.37 312 HIS E O 1
ATOM 7324 N N . LEU C 1 313 ? 46.373 108.079 13.105 1.00 13.25 313 LEU E N 1
ATOM 7325 C CA . LEU C 1 313 ? 46.129 107.812 11.698 1.00 13.64 313 LEU E CA 1
ATOM 7326 C C . LEU C 1 313 ? 46.938 106.632 11.196 1.00 14.16 313 LEU E C 1
ATOM 7327 O O . LEU C 1 313 ? 48.020 106.339 11.700 1.00 15.74 313 LEU E O 1
ATOM 7332 N N . PRO C 1 314 ? 46.397 105.910 10.212 1.00 13.68 314 PRO E N 1
ATOM 7333 C CA . PRO C 1 314 ? 47.125 104.766 9.662 1.00 14.23 314 PRO E CA 1
ATOM 7334 C C . PRO C 1 314 ? 48.223 105.359 8.786 1.00 13.77 314 PRO E C 1
ATOM 7335 O O . PRO C 1 314 ? 48.188 106.554 8.473 1.00 15.21 314 PRO E O 1
ATOM 7339 N N . ALA C 1 315 ? 49.192 104.541 8.396 1.00 15.01 315 ALA E N 1
ATOM 7340 C CA . ALA C 1 315 ? 50.269 105.015 7.540 1.00 15.54 315 ALA E CA 1
ATOM 7341 C C . ALA C 1 315 ? 49.625 105.676 6.322 1.00 17.82 315 ALA E C 1
ATOM 7342 O O . ALA C 1 315 ? 48.629 105.186 5.788 1.00 16.89 315 ALA E O 1
ATOM 7344 N N . PRO C 1 316 ? 50.178 106.815 5.878 1.00 20.54 316 PRO E N 1
ATOM 7345 C CA . PRO C 1 316 ? 49.647 107.545 4.723 1.00 22.37 316 PRO E CA 1
ATOM 7346 C C . PRO C 1 316 ? 49.651 106.744 3.422 1.00 23.94 316 PRO E C 1
ATOM 7347 O O . PRO C 1 316 ? 48.952 107.092 2.476 1.00 24.97 316 PRO E O 1
ATOM 7351 N N . ARG C 1 317 ? 50.441 105.674 3.390 1.00 25.49 317 ARG E N 1
ATOM 7352 C CA . ARG C 1 317 ? 50.542 104.812 2.216 1.00 27.56 317 ARG E CA 1
ATOM 7353 C C . ARG C 1 317 ? 51.309 103.536 2.571 1.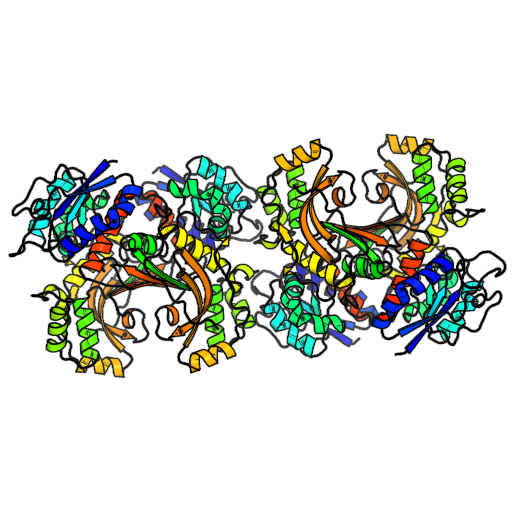00 27.34 317 ARG E C 1
ATOM 7354 O O . ARG C 1 317 ? 52.030 103.493 3.568 1.00 27.82 317 ARG E O 1
ATOM 7362 N N . ALA C 1 318 ? 51.138 102.493 1.759 1.00 27.79 318 ALA E N 1
ATOM 7363 C CA . ALA C 1 318 ? 51.841 101.238 1.990 1.00 29.47 318 ALA E CA 1
ATOM 7364 C C . ALA C 1 318 ? 53.145 101.265 1.202 1.00 30.65 318 ALA E C 1
ATOM 7365 O O . ALA C 1 318 ? 53.165 101.619 0.017 1.00 32.09 318 ALA E O 1
ATOM 7367 N N . ARG C 1 319 ? 54.234 100.908 1.870 1.00 31.04 319 ARG E N 1
ATOM 7368 C CA . ARG C 1 319 ? 55.536 100.883 1.231 1.00 31.78 319 ARG E CA 1
ATOM 7369 C C . ARG C 1 319 ? 56.270 99.628 1.668 1.00 31.74 319 ARG E C 1
ATOM 7370 O O . ARG C 1 319 ? 56.154 99.194 2.816 1.00 32.55 319 ARG E O 1
ATOM 7378 N N . PRO C 1 320 ? 57.035 99.024 0.751 1.00 31.77 320 PRO E N 1
ATOM 7379 C CA . PRO C 1 320 ? 57.798 97.809 1.042 1.00 31.22 320 PRO E CA 1
ATOM 7380 C C . PRO C 1 320 ? 58.997 98.068 1.946 1.00 30.65 320 PRO E C 1
ATOM 7381 O O . PRO C 1 320 ? 59.439 99.211 2.108 1.00 30.91 320 PRO E O 1
ATOM 7385 N N . PRO C 1 321 ? 59.538 97.006 2.555 1.00 30.35 321 PRO E N 1
ATOM 7386 C CA . PRO C 1 321 ? 60.693 97.096 3.451 1.00 30.31 321 PRO E CA 1
ATOM 7387 C C . PRO C 1 321 ? 61.982 97.483 2.727 1.00 31.50 321 PRO E C 1
ATOM 7388 O O . PRO C 1 321 ? 62.154 97.202 1.538 1.00 29.95 321 PRO E O 1
ATOM 7392 N N . LEU C 1 322 ? 62.881 98.134 3.458 1.00 32.83 322 LEU E N 1
ATOM 7393 C CA . LEU C 1 322 ? 64.160 98.552 2.902 1.00 35.33 322 LEU E CA 1
ATOM 7394 C C . LEU C 1 322 ? 65.126 97.385 2.798 1.00 36.90 322 LEU E C 1
ATOM 7395 O O . LEU C 1 322 ? 65.652 97.094 1.721 1.00 38.67 322 LEU E O 1
ATOM 7400 N N . GLU C 1 323 ? 65.365 96.729 3.926 1.00 38.32 323 GLU E N 1
ATOM 7401 C CA . GLU C 1 323 ? 66.272 95.595 3.967 1.00 40.00 323 GLU E CA 1
ATOM 7402 C C . GLU C 1 323 ? 65.568 94.332 4.445 1.00 41.00 323 GLU E C 1
ATOM 7403 O O . GLU C 1 323 ? 64.535 94.383 5.121 1.00 40.35 323 GLU E O 1
ATOM 7409 N N . GLU C 1 324 ? 66.141 93.192 4.083 1.00 41.64 324 GLU E N 1
ATOM 7410 C CA . GLU C 1 324 ? 65.604 91.905 4.484 1.00 42.97 324 GLU E CA 1
ATOM 7411 C C . GLU C 1 324 ? 66.011 91.748 5.943 1.00 43.18 324 GLU E C 1
ATOM 7412 O O . GLU C 1 324 ? 67.117 92.130 6.331 1.00 42.49 324 GLU E O 1
ATOM 7418 N N . GLY C 1 325 ? 65.104 91.222 6.757 1.00 44.08 325 GLY E N 1
ATOM 7419 C CA . GLY C 1 325 ? 65.412 91.021 8.159 1.00 45.15 325 GLY E CA 1
ATOM 7420 C C . GLY C 1 325 ? 65.789 89.578 8.417 1.00 46.63 325 GLY E C 1
ATOM 7421 O O . GLY C 1 325 ? 65.780 88.755 7.499 1.00 46.94 325 GLY E O 1
ATOM 7422 N N . SER C 1 326 ? 66.128 89.278 9.665 1.00 47.56 326 SER E N 1
ATOM 7423 C CA . SER C 1 326 ? 66.507 87.930 10.090 1.00 48.55 326 SER E CA 1
ATOM 7424 C C . SER C 1 326 ? 66.035 87.834 11.533 1.00 48.86 326 SER E C 1
ATOM 7425 O O . SER C 1 326 ? 66.684 88.351 12.440 1.00 49.52 326 SER E O 1
ATOM 7427 N N . PRO C 1 327 ? 64.899 87.156 11.764 1.00 49.47 327 PRO E N 1
ATOM 7428 C CA . PRO C 1 327 ? 64.291 86.975 13.088 1.00 49.30 327 PRO E CA 1
ATOM 7429 C C . PRO C 1 327 ? 65.187 86.339 14.134 1.00 49.15 327 PRO E C 1
ATOM 7430 O O . PRO C 1 327 ? 66.250 85.787 13.820 1.00 49.46 327 PRO E O 1
ATOM 7434 N N . TRP C 1 328 ? 64.749 86.428 15.383 1.00 48.68 328 TRP E N 1
ATOM 7435 C CA . TRP C 1 328 ? 65.484 85.860 16.494 1.00 48.51 328 TRP E CA 1
ATOM 7436 C C . TRP C 1 328 ? 65.332 84.349 16.424 1.00 48.08 328 TRP E C 1
ATOM 7437 O O . TRP C 1 328 ? 64.362 83.839 15.858 1.00 48.17 328 TRP E O 1
ATOM 7448 N N . PRO C 1 329 ? 66.295 83.605 16.988 1.00 47.82 329 PRO E N 1
ATOM 7449 C CA . PRO C 1 329 ? 66.200 82.142 16.947 1.00 47.15 329 PRO E CA 1
ATOM 7450 C C . PRO C 1 329 ? 64.985 81.639 17.726 1.00 46.36 329 PRO E C 1
ATOM 7451 O O . PRO C 1 329 ? 64.818 81.978 18.900 1.00 45.57 329 PRO E O 1
ATOM 7455 N N . GLY C 1 330 ? 64.145 80.838 17.069 1.00 46.00 330 GLY E N 1
ATOM 7456 C CA . GLY C 1 330 ? 62.971 80.289 17.731 1.00 45.85 330 GLY E CA 1
ATOM 7457 C C . GLY C 1 330 ? 63.361 79.230 18.752 1.00 45.76 330 GLY E C 1
ATOM 7458 O O . GLY C 1 330 ? 64.542 78.896 18.883 1.00 45.56 330 GLY E O 1
ATOM 7459 N N . VAL C 1 331 ? 62.391 78.691 19.483 1.00 45.97 331 VAL E N 1
ATOM 7460 C CA . VAL C 1 331 ? 62.706 77.669 20.480 1.00 46.00 331 VAL E CA 1
ATOM 7461 C C . VAL C 1 331 ? 62.751 76.284 19.826 1.00 46.16 331 VAL E C 1
ATOM 7462 O O . VAL C 1 331 ? 61.810 75.970 19.063 1.00 46.08 331 VAL E O 1
ATOM 7466 N N . MET D 1 1 ? 50.135 118.781 -7.722 1.00 40.98 1 MET F N 1
ATOM 7467 C CA . MET D 1 1 ? 49.692 118.672 -6.302 1.00 39.00 1 MET F CA 1
ATOM 7468 C C . MET D 1 1 ? 49.686 120.073 -5.699 1.00 37.54 1 MET F C 1
ATOM 7469 O O . MET D 1 1 ? 48.965 120.970 -6.156 1.00 38.25 1 MET F O 1
ATOM 7474 N N . GLU D 1 2 ? 50.491 120.254 -4.663 1.00 34.12 2 GLU F N 1
ATOM 7475 C CA . GLU D 1 2 ? 50.609 121.541 -4.010 1.00 31.32 2 GLU F CA 1
ATOM 7476 C C . GLU D 1 2 ? 51.972 121.592 -3.371 1.00 27.18 2 GLU F C 1
ATOM 7477 O O . GLU D 1 2 ? 52.488 120.580 -2.904 1.00 25.58 2 GLU F O 1
ATOM 7483 N N . ALA D 1 3 ? 52.559 122.775 -3.360 1.00 23.24 3 ALA F N 1
ATOM 7484 C CA . ALA D 1 3 ? 53.869 122.925 -2.774 1.00 21.05 3 ALA F CA 1
ATOM 7485 C C . ALA D 1 3 ? 53.799 123.093 -1.270 1.00 19.06 3 ALA F C 1
ATOM 7486 O O . ALA D 1 3 ? 52.861 123.684 -0.727 1.00 18.24 3 ALA F O 1
ATOM 7488 N N . LEU D 1 4 ? 54.781 122.513 -0.596 1.00 17.97 4 LEU F N 1
ATOM 7489 C CA . LEU D 1 4 ? 54.922 122.668 0.836 1.00 15.50 4 LEU F CA 1
ATOM 7490 C C . LEU D 1 4 ? 56.196 123.496 0.832 1.00 14.34 4 LEU F C 1
ATOM 7491 O O . LEU D 1 4 ? 57.277 122.960 0.601 1.00 14.20 4 LEU F O 1
ATOM 7496 N N . LYS D 1 5 ? 56.054 124.803 1.038 1.00 14.29 5 LYS F N 1
ATOM 7497 C CA . LYS D 1 5 ? 57.197 125.713 1.020 1.00 15.17 5 LYS F CA 1
ATOM 7498 C C . LYS D 1 5 ? 57.950 125.743 2.338 1.00 13.04 5 LYS F C 1
ATOM 7499 O O . LYS D 1 5 ? 57.416 126.143 3.367 1.00 13.09 5 LYS F O 1
ATOM 7505 N N . ILE D 1 6 ? 59.209 125.322 2.284 1.00 11.66 6 ILE F N 1
ATOM 7506 C CA . ILE D 1 6 ? 60.058 125.248 3.461 1.00 11.41 6 ILE F CA 1
ATOM 7507 C C . ILE D 1 6 ? 61.220 126.237 3.444 1.00 11.64 6 ILE F C 1
ATOM 7508 O O . ILE D 1 6 ? 61.955 126.319 2.466 1.00 12.80 6 ILE F O 1
ATOM 7513 N N . ALA D 1 7 ? 61.375 126.980 4.534 1.00 12.61 7 ALA F N 1
ATOM 7514 C CA . ALA D 1 7 ? 62.493 127.906 4.681 1.00 12.72 7 ALA F CA 1
ATOM 7515 C C . ALA D 1 7 ? 63.383 127.212 5.709 1.00 13.09 7 ALA F C 1
ATOM 7516 O O . ALA D 1 7 ? 62.942 126.935 6.824 1.00 13.36 7 ALA F O 1
ATOM 7518 N N . LEU D 1 8 ? 64.624 126.912 5.333 1.00 11.98 8 LEU F N 1
ATOM 7519 C CA . LEU D 1 8 ? 65.534 126.228 6.243 1.00 11.36 8 LEU F CA 1
ATOM 7520 C C . LEU D 1 8 ? 66.619 127.153 6.765 1.00 13.20 8 LEU F C 1
ATOM 7521 O O . LEU D 1 8 ? 67.322 127.797 5.988 1.00 12.44 8 LEU F O 1
ATOM 7526 N N . LEU D 1 9 ? 66.745 127.208 8.084 1.00 11.63 9 LEU F N 1
ATOM 7527 C CA . LEU D 1 9 ? 67.765 128.025 8.720 1.00 11.94 9 LEU F CA 1
ATOM 7528 C C . LEU D 1 9 ? 68.829 127.074 9.266 1.00 13.41 9 LEU F C 1
ATOM 7529 O O . LEU D 1 9 ? 68.627 126.419 10.287 1.00 14.49 9 LEU F O 1
ATOM 7534 N N . GLY D 1 10 ? 69.955 126.996 8.564 1.00 12.37 10 GLY F N 1
ATOM 7535 C CA . GLY D 1 10 ? 71.031 126.115 8.976 1.00 14.65 10 GLY F CA 1
ATOM 7536 C C . GLY D 1 10 ? 71.288 125.085 7.899 1.00 14.78 10 GLY F C 1
ATOM 7537 O O . GLY D 1 10 ? 70.400 124.312 7.546 1.00 14.76 10 GLY F O 1
ATOM 7538 N N . GLY D 1 11 ? 72.501 125.082 7.360 1.00 16.15 11 GLY F N 1
ATOM 7539 C CA . GLY D 1 11 ? 72.834 124.130 6.318 1.00 17.18 11 GLY F CA 1
ATOM 7540 C C . GLY D 1 11 ? 73.972 123.232 6.759 1.00 18.69 11 GLY F C 1
ATOM 7541 O O . GLY D 1 11 ? 74.676 122.651 5.928 1.00 20.75 11 GLY F O 1
ATOM 7542 N N . GLY D 1 12 ? 74.137 123.125 8.072 1.00 18.16 12 GLY F N 1
ATOM 7543 C CA . GLY D 1 12 ? 75.196 122.308 8.640 1.00 18.09 12 GLY F CA 1
ATOM 7544 C C . GLY D 1 12 ? 74.878 120.827 8.640 1.00 16.41 12 GLY F C 1
ATOM 7545 O O . GLY D 1 12 ? 74.123 120.334 7.805 1.00 17.05 12 GLY F O 1
ATOM 7546 N N . THR D 1 13 ? 75.452 120.111 9.594 1.00 16.51 13 THR F N 1
ATOM 7547 C CA . THR D 1 13 ? 75.232 118.676 9.678 1.00 16.06 13 THR F CA 1
ATOM 7548 C C . THR D 1 13 ? 73.750 118.320 9.751 1.00 14.43 13 THR F C 1
ATOM 7549 O O . THR D 1 13 ? 73.275 117.465 9.008 1.00 15.36 13 THR F O 1
ATOM 7553 N N . VAL D 1 14 ? 73.021 118.977 10.645 1.00 13.85 14 VAL F N 1
ATOM 7554 C CA . VAL D 1 14 ? 71.593 118.697 10.787 1.00 13.38 14 VAL F CA 1
ATOM 7555 C C . VAL D 1 14 ? 70.786 119.226 9.597 1.00 14.33 14 VAL F C 1
ATOM 7556 O O . VAL D 1 14 ? 69.996 118.492 8.989 1.00 14.25 14 VAL F O 1
ATOM 7560 N N . GLY D 1 15 ? 70.989 120.499 9.269 1.00 15.47 15 GLY F N 1
ATOM 7561 C CA . GLY D 1 15 ? 70.278 121.103 8.159 1.00 14.49 15 GLY F CA 1
ATOM 7562 C C . GLY D 1 15 ? 70.411 120.320 6.868 1.00 14.74 15 GLY F C 1
ATOM 7563 O O . GLY D 1 15 ? 69.419 120.080 6.177 1.00 14.62 15 GLY F O 1
ATOM 7564 N N . SER D 1 16 ? 71.634 119.915 6.534 1.00 13.10 16 SER F N 1
ATOM 7565 C CA . SER D 1 16 ? 71.865 119.146 5.316 1.00 15.43 16 SER F CA 1
ATOM 7566 C C . SER D 1 16 ? 71.180 117.787 5.387 1.00 14.14 16 SER F C 1
ATOM 7567 O O . SER D 1 16 ? 70.584 117.330 4.411 1.00 14.89 16 SER F O 1
ATOM 7570 N N . ALA D 1 17 ? 71.278 117.139 6.542 1.00 12.67 17 ALA F N 1
ATOM 7571 C CA . ALA D 1 17 ? 70.651 115.838 6.730 1.00 13.71 17 ALA F CA 1
ATOM 7572 C C . ALA D 1 17 ? 69.149 115.981 6.528 1.00 13.28 17 ALA F C 1
ATOM 7573 O O . ALA D 1 17 ? 68.525 115.150 5.879 1.00 14.26 17 ALA F O 1
ATOM 7575 N N . PHE D 1 18 ? 68.570 117.046 7.077 1.00 11.69 18 PHE F N 1
ATOM 7576 C CA . PHE D 1 18 ? 67.133 117.275 6.931 1.00 13.18 18 PHE F CA 1
ATOM 7577 C C . PHE D 1 18 ? 66.758 117.533 5.477 1.00 13.35 18 PHE F C 1
ATOM 7578 O O . PHE D 1 18 ? 65.843 116.917 4.942 1.00 12.78 18 PHE F O 1
ATOM 7586 N N . TYR D 1 19 ? 67.470 118.459 4.842 1.00 13.73 19 TYR F N 1
ATOM 7587 C CA . TYR D 1 19 ? 67.210 118.806 3.454 1.00 14.68 19 TYR F CA 1
ATOM 7588 C C . TYR D 1 19 ? 67.128 117.568 2.570 1.00 14.33 19 TYR F C 1
ATOM 7589 O O . TYR D 1 19 ? 66.173 117.390 1.811 1.00 16.29 19 TYR F O 1
ATOM 7598 N N . ASN D 1 20 ? 68.130 116.707 2.674 1.00 14.48 20 ASN F N 1
ATOM 7599 C CA . ASN D 1 20 ? 68.161 115.503 1.859 1.00 16.20 20 ASN F CA 1
ATOM 7600 C C . ASN D 1 20 ? 67.120 114.468 2.241 1.00 15.81 20 ASN F C 1
ATOM 7601 O O . ASN D 1 20 ? 66.615 113.743 1.386 1.00 17.14 20 ASN F O 1
ATOM 7606 N N . LEU D 1 21 ? 66.790 114.399 3.522 1.00 15.50 21 LEU F N 1
ATOM 7607 C CA . LEU D 1 21 ? 65.791 113.439 3.975 1.00 14.64 21 LEU F CA 1
ATOM 7608 C C . LEU D 1 21 ? 64.432 113.803 3.373 1.00 14.25 21 LEU F C 1
ATOM 7609 O O . LEU D 1 21 ? 63.716 112.941 2.854 1.00 13.61 21 LEU F O 1
ATOM 7614 N N . VAL D 1 22 ? 64.085 115.087 3.436 1.00 12.66 22 VAL F N 1
ATOM 7615 C CA . VAL D 1 22 ? 62.817 115.560 2.894 1.00 13.19 22 VAL F CA 1
ATOM 7616 C C . VAL D 1 22 ? 62.650 115.210 1.419 1.00 15.62 22 VAL F C 1
ATOM 7617 O O . VAL D 1 22 ? 61.604 114.699 0.999 1.00 14.93 22 VAL F O 1
ATOM 7621 N N . LEU D 1 23 ? 63.677 115.492 0.623 1.00 16.85 23 LEU F N 1
ATOM 7622 C CA . LEU D 1 23 ? 63.606 115.202 -0.800 1.00 18.38 23 LEU F CA 1
ATOM 7623 C C . LEU D 1 23 ? 63.652 113.707 -1.096 1.00 19.25 23 LEU F C 1
ATOM 7624 O O . LEU D 1 23 ? 62.997 113.246 -2.025 1.00 20.08 23 LEU F O 1
ATOM 7629 N N . GLU D 1 24 ? 64.422 112.954 -0.317 1.00 19.43 24 GLU F N 1
ATOM 7630 C CA . GLU D 1 24 ? 64.508 111.517 -0.524 1.00 22.12 24 GLU F CA 1
ATOM 7631 C C . GLU D 1 24 ? 63.155 110.865 -0.217 1.00 21.81 24 GLU F C 1
ATOM 7632 O O . GLU D 1 24 ? 62.755 109.900 -0.870 1.00 22.40 24 GLU F O 1
ATOM 7638 N N . ARG D 1 25 ? 62.449 111.404 0.772 1.00 20.33 25 ARG F N 1
ATOM 7639 C CA . ARG D 1 25 ? 61.151 110.864 1.183 1.00 20.41 25 ARG F CA 1
ATOM 7640 C C . ARG D 1 25 ? 59.983 111.641 0.576 1.00 20.52 25 ARG F C 1
ATOM 7641 O O . ARG D 1 25 ? 58.905 111.714 1.168 1.00 18.47 25 ARG F O 1
ATOM 7649 N N . ALA D 1 26 ? 60.197 112.215 -0.604 1.00 20.04 26 ALA F N 1
ATOM 7650 C CA . ALA D 1 26 ? 59.160 112.995 -1.283 1.00 21.45 26 ALA F CA 1
ATOM 7651 C C . ALA D 1 26 ? 57.869 112.211 -1.491 1.00 22.21 26 ALA F C 1
ATOM 7652 O O . ALA D 1 26 ? 56.778 112.775 -1.436 1.00 22.06 26 ALA F O 1
ATOM 7654 N N . GLU D 1 27 ? 57.993 110.909 -1.734 1.00 24.40 27 GLU F N 1
ATOM 7655 C CA . GLU D 1 27 ? 56.821 110.067 -1.967 1.00 25.83 27 GLU F CA 1
ATOM 7656 C C . GLU D 1 27 ? 55.909 110.035 -0.747 1.00 25.38 27 GLU F C 1
ATOM 7657 O O . GLU D 1 27 ? 54.687 109.915 -0.877 1.00 25.31 27 GLU F O 1
ATOM 7663 N N . GLU D 1 28 ? 56.506 110.147 0.434 1.00 24.28 28 GLU F N 1
ATOM 7664 C CA . GLU D 1 28 ? 55.762 110.164 1.688 1.00 25.30 28 GLU F CA 1
ATOM 7665 C C . GLU D 1 28 ? 54.929 111.453 1.747 1.00 24.07 28 GLU F C 1
ATOM 7666 O O . GLU D 1 28 ? 53.790 111.457 2.205 1.00 24.64 28 GLU F O 1
ATOM 7672 N N . LEU D 1 29 ? 55.499 112.555 1.271 1.00 22.16 29 LEU F N 1
ATOM 7673 C CA . LEU D 1 29 ? 54.780 113.823 1.297 1.00 21.07 29 LEU F CA 1
ATOM 7674 C C . LEU D 1 29 ? 53.684 113.881 0.241 1.00 20.31 29 LEU F C 1
ATOM 7675 O O . LEU D 1 29 ? 52.644 114.514 0.450 1.00 19.89 29 LEU F O 1
ATOM 7680 N N . SER D 1 30 ? 53.913 113.220 -0.889 1.00 21.53 30 SER F N 1
ATOM 7681 C CA . SER D 1 30 ? 52.926 113.213 -1.953 1.00 21.96 30 SER F CA 1
ATOM 7682 C C . SER D 1 30 ? 51.667 112.519 -1.432 1.00 22.30 30 SER F C 1
ATOM 7683 O O . SER D 1 30 ? 50.571 112.755 -1.933 1.00 21.65 30 SER F O 1
ATOM 7686 N N . ALA D 1 31 ? 51.834 111.679 -0.411 1.00 22.28 31 ALA F N 1
ATOM 7687 C CA . ALA D 1 31 ? 50.701 110.985 0.188 1.00 23.82 31 ALA F CA 1
ATOM 7688 C C . ALA D 1 31 ? 49.802 112.022 0.859 1.00 23.89 31 ALA F C 1
ATOM 7689 O O . ALA D 1 31 ? 48.619 111.769 1.090 1.00 25.40 31 ALA F O 1
ATOM 7691 N N . PHE D 1 32 ? 50.368 113.189 1.174 1.00 22.42 32 PHE F N 1
ATOM 7692 C CA . PHE D 1 32 ? 49.604 114.269 1.798 1.00 22.94 32 PHE F CA 1
ATOM 7693 C C . PHE D 1 32 ? 49.203 115.321 0.760 1.00 22.62 32 PHE F C 1
ATOM 7694 O O . PHE D 1 32 ? 48.626 116.360 1.097 1.00 25.13 32 PHE F O 1
ATOM 7702 N N . GLY D 1 33 ? 49.519 115.044 -0.502 1.00 22.39 33 GLY F N 1
ATOM 7703 C CA . GLY D 1 33 ? 49.178 115.951 -1.581 1.00 22.89 33 GLY F CA 1
ATOM 7704 C C . GLY D 1 33 ? 50.067 117.177 -1.703 1.00 22.21 33 GLY F C 1
ATOM 7705 O O . GLY D 1 33 ? 49.628 118.223 -2.196 1.00 23.36 33 GLY F O 1
ATOM 7706 N N . VAL D 1 34 ? 51.315 117.060 -1.262 1.00 21.01 34 VAL F N 1
ATOM 7707 C CA . VAL D 1 34 ? 52.242 118.181 -1.348 1.00 19.68 34 VAL F CA 1
ATOM 7708 C C . VAL D 1 34 ? 53.601 117.757 -1.888 1.00 18.34 34 VAL F C 1
ATOM 7709 O O . VAL D 1 34 ? 53.999 116.593 -1.771 1.00 16.86 34 VAL F O 1
ATOM 7713 N N . VAL D 1 35 ? 54.294 118.713 -2.503 1.00 17.18 35 VAL F N 1
ATOM 7714 C CA . VAL D 1 35 ? 55.631 118.491 -3.049 1.00 16.86 35 VAL F CA 1
ATOM 7715 C C . VAL D 1 35 ? 56.521 119.497 -2.329 1.00 15.39 35 VAL F C 1
ATOM 7716 O O . VAL D 1 35 ? 56.234 120.689 -2.322 1.00 14.60 35 VAL F O 1
ATOM 7720 N N . PRO D 1 36 ? 57.604 119.028 -1.699 1.00 16.05 36 PRO F N 1
ATOM 7721 C CA . PRO D 1 36 ? 58.495 119.941 -0.979 1.00 16.10 36 PRO F CA 1
ATOM 7722 C C . PRO D 1 36 ? 59.224 120.912 -1.894 1.00 16.98 36 PRO F C 1
ATOM 7723 O O . PRO D 1 36 ? 59.733 120.522 -2.938 1.00 18.92 36 PRO F O 1
ATOM 7727 N N . ARG D 1 37 ? 59.260 122.178 -1.494 1.00 16.18 37 ARG F N 1
ATOM 7728 C CA . ARG D 1 37 ? 59.954 123.215 -2.250 1.00 16.58 37 ARG F CA 1
ATOM 7729 C C . ARG D 1 37 ? 60.680 124.082 -1.224 1.00 16.66 37 ARG F C 1
ATOM 7730 O O . ARG D 1 37 ? 60.044 124.693 -0.366 1.00 17.01 37 ARG F O 1
ATOM 7738 N N . PHE D 1 38 ? 62.008 124.120 -1.293 1.00 16.42 38 PHE F N 1
ATOM 7739 C CA . PHE D 1 38 ? 62.772 124.934 -0.358 1.00 16.36 38 PHE F CA 1
ATOM 7740 C C . PHE D 1 38 ? 62.922 126.352 -0.892 1.00 17.22 38 PHE F C 1
ATOM 7741 O O . PHE D 1 38 ? 63.435 126.562 -1.989 1.00 17.52 38 PHE F O 1
ATOM 7749 N N . LEU D 1 39 ? 62.454 127.323 -0.110 1.00 15.63 39 LEU F N 1
ATOM 7750 C CA . LEU D 1 39 ? 62.533 128.717 -0.516 1.00 16.15 39 LEU F CA 1
ATOM 7751 C C . LEU D 1 39 ? 63.970 129.201 -0.415 1.00 16.48 39 LEU F C 1
ATOM 7752 O O . LEU D 1 39 ? 64.382 130.090 -1.153 1.00 17.96 39 LEU F O 1
ATOM 7757 N N . GLY D 1 40 ? 64.724 128.591 0.494 1.00 15.57 40 GLY F N 1
ATOM 7758 C CA . GLY D 1 40 ? 66.116 128.957 0.691 1.00 14.23 40 GLY F CA 1
ATOM 7759 C C . GLY D 1 40 ? 66.688 128.242 1.898 1.00 14.44 40 GLY F C 1
ATOM 7760 O O . GLY D 1 40 ? 65.935 127.718 2.722 1.00 12.83 40 GLY F O 1
ATOM 7761 N N . VAL D 1 41 ? 68.017 128.230 2.002 1.00 13.42 41 VAL F N 1
ATOM 7762 C CA . VAL D 1 41 ? 68.718 127.587 3.111 1.00 13.72 41 VAL F CA 1
ATOM 7763 C C . VAL D 1 41 ? 69.780 128.552 3.653 1.00 14.05 41 VAL F C 1
ATOM 7764 O O . VAL D 1 41 ? 70.798 128.781 3.007 1.00 14.09 41 VAL F O 1
ATOM 7768 N N . LEU D 1 42 ? 69.538 129.108 4.834 1.00 14.40 42 LEU F N 1
ATOM 7769 C CA . LEU D 1 42 ? 70.475 130.048 5.450 1.00 14.42 42 LEU F CA 1
ATOM 7770 C C . LEU D 1 42 ? 71.747 129.319 5.863 1.00 16.08 42 LEU F C 1
ATOM 7771 O O . LEU D 1 42 ? 71.697 128.435 6.710 1.00 15.84 42 LEU F O 1
ATOM 7776 N N . VAL D 1 43 ? 72.885 129.695 5.284 1.00 16.86 43 VAL F N 1
ATOM 7777 C CA . VAL D 1 43 ? 74.147 129.034 5.614 1.00 18.69 43 VAL F CA 1
ATOM 7778 C C . VAL D 1 43 ? 75.135 129.945 6.343 1.00 20.45 43 VAL F C 1
ATOM 7779 O O . VAL D 1 43 ? 75.351 131.088 5.953 1.00 19.70 43 VAL F O 1
ATOM 7783 N N . ARG D 1 44 ? 75.730 129.411 7.405 1.00 22.04 44 ARG F N 1
ATOM 7784 C CA . ARG D 1 44 ? 76.674 130.153 8.230 1.00 25.97 44 ARG F CA 1
ATOM 7785 C C . ARG D 1 44 ? 78.066 129.543 8.203 1.00 26.68 44 ARG F C 1
ATOM 7786 O O . ARG D 1 44 ? 79.005 130.132 8.740 1.00 26.12 44 ARG F O 1
ATOM 7794 N N . ASP D 1 45 ? 78.208 128.373 7.580 1.00 27.96 45 ASP F N 1
ATOM 7795 C CA . ASP D 1 45 ? 79.505 127.695 7.526 1.00 28.86 45 ASP F CA 1
ATOM 7796 C C . ASP D 1 45 ? 80.488 128.381 6.580 1.00 29.33 45 ASP F C 1
ATOM 7797 O O . ASP D 1 45 ? 80.097 128.981 5.578 1.00 28.35 45 ASP F O 1
ATOM 7802 N N . PRO D 1 46 ? 81.792 128.314 6.899 1.00 29.62 46 PRO F N 1
ATOM 7803 C CA . PRO D 1 46 ? 82.762 128.952 6.008 1.00 30.55 46 PRO F CA 1
ATOM 7804 C C . PRO D 1 46 ? 82.719 128.318 4.614 1.00 30.98 46 PRO F C 1
ATOM 7805 O O . PRO D 1 46 ? 83.087 128.954 3.625 1.00 32.73 46 PRO F O 1
ATOM 7809 N N . ARG D 1 47 ? 82.251 127.068 4.541 1.00 30.30 47 ARG F N 1
ATOM 7810 C CA . ARG D 1 47 ? 82.155 126.347 3.265 1.00 29.94 47 ARG F CA 1
ATOM 7811 C C . ARG D 1 47 ? 80.726 125.957 2.893 1.00 29.33 47 ARG F C 1
ATOM 7812 O O . ARG D 1 47 ? 79.922 125.605 3.759 1.00 27.83 47 ARG F O 1
ATOM 7814 N N . LYS D 1 48 ? 80.412 126.021 1.604 1.00 28.96 48 LYS F N 1
ATOM 7815 C CA . LYS D 1 48 ? 79.074 125.652 1.163 1.00 29.48 48 LYS F CA 1
ATOM 7816 C C . LYS D 1 48 ? 78.786 124.176 1.416 1.00 28.74 48 LYS F C 1
ATOM 7817 O O . LYS D 1 48 ? 79.664 123.344 1.178 1.00 28.81 48 LYS F O 1
ATOM 7818 N N . PRO D 1 49 ? 77.582 123.811 1.907 1.00 28.59 49 PRO F N 1
ATOM 7819 C CA . PRO D 1 49 ? 77.284 122.391 2.157 1.00 28.77 49 PRO F CA 1
ATOM 7820 C C . PRO D 1 49 ? 77.265 121.577 0.868 1.00 29.38 49 PRO F C 1
ATOM 7821 O O . PRO D 1 49 ? 76.666 121.991 -0.133 1.00 29.46 49 PRO F O 1
ATOM 7825 N N . ARG D 1 50 ? 77.921 120.420 0.890 1.00 28.39 50 ARG F N 1
ATOM 7826 C CA . ARG D 1 50 ? 78.008 119.575 -0.302 1.00 29.58 50 ARG F CA 1
ATOM 7827 C C . ARG D 1 50 ? 76.709 118.933 -0.746 1.00 28.37 50 ARG F C 1
ATOM 7828 O O . ARG D 1 50 ? 76.579 118.535 -1.906 1.00 29.02 50 ARG F O 1
ATOM 7836 N N . ALA D 1 51 ? 75.759 118.803 0.171 1.00 25.41 51 ALA F N 1
ATOM 7837 C CA . ALA D 1 51 ? 74.510 118.154 -0.170 1.00 23.79 51 ALA F CA 1
ATOM 7838 C C . ALA D 1 51 ? 73.381 119.116 -0.461 1.00 21.34 51 ALA F C 1
ATOM 7839 O O . ALA D 1 51 ? 72.233 118.700 -0.521 1.00 22.91 51 ALA F O 1
ATOM 7841 N N . ILE D 1 52 ? 73.692 120.391 -0.656 1.00 17.31 52 ILE F N 1
ATOM 7842 C CA . ILE D 1 52 ? 72.636 121.355 -0.932 1.00 16.62 52 ILE F CA 1
ATOM 7843 C C . ILE D 1 52 ? 72.932 122.225 -2.150 1.00 15.30 52 ILE F C 1
ATOM 7844 O O . ILE D 1 52 ? 73.988 122.849 -2.237 1.00 16.42 52 ILE F O 1
ATOM 7849 N N . PRO D 1 53 ? 71.989 122.285 -3.104 1.00 16.57 53 PRO F N 1
ATOM 7850 C CA . PRO D 1 53 ? 72.114 123.072 -4.335 1.00 17.41 53 PRO F CA 1
ATOM 7851 C C . PRO D 1 53 ? 72.579 124.505 -4.090 1.00 16.59 53 PRO F C 1
ATOM 7852 O O . PRO D 1 53 ? 72.081 125.189 -3.195 1.00 16.77 53 PRO F O 1
ATOM 7856 N N . GLN D 1 54 ? 73.516 124.959 -4.914 1.00 17.07 54 GLN F N 1
ATOM 7857 C CA . GLN D 1 54 ? 74.041 126.314 -4.805 1.00 18.54 54 GLN F CA 1
ATOM 7858 C C . GLN D 1 54 ? 72.917 127.352 -4.911 1.00 18.30 54 GLN F C 1
ATOM 7859 O O . GLN D 1 54 ? 72.918 128.365 -4.202 1.00 17.29 54 GLN F O 1
ATOM 7865 N N . GLU D 1 55 ? 71.956 127.086 -5.792 1.00 18.08 55 GLU F N 1
ATOM 7866 C CA . GLU D 1 55 ? 70.836 127.998 -6.022 1.00 18.88 55 GLU F CA 1
ATOM 7867 C C . GLU D 1 55 ? 69.948 128.269 -4.804 1.00 18.01 55 GLU F C 1
ATOM 7868 O O . GLU D 1 55 ? 69.251 129.280 -4.753 1.00 16.63 55 GLU F O 1
ATOM 7874 N N . LEU D 1 56 ? 69.976 127.375 -3.821 1.00 17.21 56 LEU F N 1
ATOM 7875 C CA . LEU D 1 56 ? 69.147 127.536 -2.629 1.00 16.37 56 LEU F CA 1
ATOM 7876 C C . LEU D 1 56 ? 69.887 128.171 -1.464 1.00 16.60 56 LEU F C 1
ATOM 7877 O O . LEU D 1 56 ? 69.284 128.530 -0.456 1.00 15.76 56 LEU F O 1
ATOM 7882 N N . LEU D 1 57 ? 71.198 128.318 -1.593 1.00 16.20 57 LEU F N 1
ATOM 7883 C CA . LEU D 1 57 ? 71.974 128.886 -0.504 1.00 15.88 57 LEU F CA 1
ATOM 7884 C C . LEU D 1 57 ? 71.781 130.389 -0.326 1.00 17.12 57 LEU F C 1
ATOM 7885 O O . LEU D 1 57 ? 71.752 131.146 -1.295 1.00 17.80 57 LEU F O 1
ATOM 7890 N N . ARG D 1 58 ? 71.643 130.810 0.927 1.00 16.25 58 ARG F N 1
ATOM 7891 C CA . ARG D 1 58 ? 71.449 132.218 1.259 1.00 16.38 58 ARG F CA 1
ATOM 7892 C C . ARG D 1 58 ? 72.484 132.647 2.291 1.00 18.06 58 ARG F C 1
ATOM 7893 O O . ARG D 1 58 ? 72.512 132.118 3.412 1.00 18.07 58 ARG F O 1
ATOM 7901 N N . ALA D 1 59 ? 73.317 133.617 1.914 1.00 18.18 59 ALA F N 1
ATOM 7902 C CA . ALA D 1 59 ? 74.375 134.118 2.789 1.00 19.01 59 ALA F CA 1
ATOM 7903 C C . ALA D 1 59 ? 73.878 135.059 3.882 1.00 18.97 59 ALA F C 1
ATOM 7904 O O . ALA D 1 59 ? 74.574 135.299 4.862 1.00 19.77 59 ALA F O 1
ATOM 7906 N N . GLU D 1 60 ? 72.676 135.597 3.718 1.00 18.23 60 GLU F N 1
ATOM 7907 C CA . GLU D 1 60 ? 72.131 136.491 4.729 1.00 17.80 60 GLU F CA 1
ATOM 7908 C C . GLU D 1 60 ? 70.633 136.269 4.845 1.00 15.99 60 GLU F C 1
ATOM 7909 O O . GLU D 1 60 ? 70.019 135.708 3.942 1.00 16.06 60 GLU F O 1
ATOM 7915 N N . PRO D 1 61 ? 70.028 136.706 5.961 1.00 16.55 61 PRO F N 1
ATOM 7916 C CA . PRO D 1 61 ? 68.588 136.533 6.170 1.00 15.60 61 PRO F CA 1
ATOM 7917 C C . PRO D 1 61 ? 67.754 136.823 4.926 1.00 17.21 61 PRO F C 1
ATOM 7918 O O . PRO D 1 61 ? 68.031 137.764 4.179 1.00 17.39 61 PRO F O 1
ATOM 7922 N N . PHE D 1 62 ? 66.738 135.997 4.704 1.00 15.97 62 PHE F N 1
ATOM 7923 C CA . PHE D 1 62 ? 65.848 136.164 3.562 1.00 16.12 62 PHE F CA 1
ATOM 7924 C C . PHE D 1 62 ? 64.405 136.112 4.044 1.00 16.30 62 PHE F C 1
ATOM 7925 O O . PHE D 1 62 ? 64.121 135.572 5.107 1.00 16.83 62 PHE F O 1
ATOM 7933 N N . ASP D 1 63 ? 63.508 136.697 3.259 1.00 16.93 63 ASP F N 1
ATOM 7934 C CA . ASP D 1 63 ? 62.090 136.747 3.583 1.00 17.30 63 ASP F CA 1
ATOM 7935 C C . ASP D 1 63 ? 61.505 135.361 3.826 1.00 16.24 63 ASP F C 1
ATOM 7936 O O . ASP D 1 63 ? 61.554 134.495 2.953 1.00 16.52 63 ASP F O 1
ATOM 7941 N N . LEU D 1 64 ? 60.923 135.175 5.005 1.00 14.80 64 LEU F N 1
ATOM 7942 C CA . LEU D 1 64 ? 60.345 133.890 5.382 1.00 14.52 64 LEU F CA 1
ATOM 7943 C C . LEU D 1 64 ? 58.822 133.859 5.290 1.00 15.52 64 LEU F C 1
ATOM 7944 O O . LEU D 1 64 ? 58.216 132.795 5.406 1.00 16.34 64 LEU F O 1
ATOM 7949 N N . LEU D 1 65 ? 58.212 135.022 5.069 1.00 16.18 65 LEU F N 1
ATOM 7950 C CA . LEU D 1 65 ? 56.758 135.139 5.034 1.00 17.28 65 LEU F CA 1
ATOM 7951 C C . LEU D 1 65 ? 55.939 134.332 4.032 1.00 17.36 65 LEU F C 1
ATOM 7952 O O . LEU D 1 65 ? 54.731 134.214 4.203 1.00 18.80 65 LEU F O 1
ATOM 7957 N N . GLU D 1 66 ? 56.554 133.783 2.993 1.00 18.62 66 GLU F N 1
ATOM 7958 C CA . GLU D 1 66 ? 55.781 132.989 2.041 1.00 20.18 66 GLU F CA 1
ATOM 7959 C C . GLU D 1 66 ? 55.954 131.494 2.308 1.00 18.75 66 GLU F C 1
ATOM 7960 O O . GLU D 1 66 ? 55.467 130.659 1.553 1.00 17.77 66 GLU F O 1
ATOM 7966 N N . ALA D 1 67 ? 56.648 131.163 3.391 1.00 17.77 67 ALA F N 1
ATOM 7967 C CA . ALA D 1 67 ? 56.890 129.765 3.733 1.00 15.94 67 ALA F CA 1
ATOM 7968 C C . ALA D 1 67 ? 55.710 129.148 4.457 1.00 16.08 67 ALA F C 1
ATOM 7969 O O . ALA D 1 67 ? 54.965 129.842 5.150 1.00 16.86 67 ALA F O 1
ATOM 7971 N N . ASP D 1 68 ? 55.539 127.840 4.282 1.00 15.99 68 ASP F N 1
ATOM 7972 C CA . ASP D 1 68 ? 54.474 127.117 4.965 1.00 15.58 68 ASP F CA 1
ATOM 7973 C C . ASP D 1 68 ? 55.056 126.637 6.286 1.00 14.58 68 ASP F C 1
ATOM 7974 O O . ASP D 1 68 ? 54.348 126.508 7.279 1.00 14.93 68 ASP F O 1
ATOM 7979 N N . LEU D 1 69 ? 56.362 126.382 6.280 1.00 13.74 69 LEU F N 1
ATOM 7980 C CA . LEU D 1 69 ? 57.085 125.926 7.460 1.00 11.83 69 LEU F CA 1
ATOM 7981 C C . LEU D 1 69 ? 58.482 126.529 7.522 1.00 12.71 69 LEU F C 1
ATOM 7982 O O . LEU D 1 69 ? 59.114 126.733 6.496 1.00 12.22 69 LEU F O 1
ATOM 7987 N N . VAL D 1 70 ? 58.943 126.816 8.731 1.00 12.23 70 VAL F N 1
ATOM 7988 C CA . VAL D 1 70 ? 60.304 127.301 8.932 1.00 12.01 70 VAL F CA 1
ATOM 7989 C C . VAL D 1 70 ? 60.952 126.190 9.740 1.00 11.94 70 VAL F C 1
ATOM 7990 O O . VAL D 1 70 ? 60.425 125.785 10.776 1.00 12.78 70 VAL F O 1
ATOM 7994 N N . VAL D 1 71 ? 62.073 125.673 9.258 1.00 10.70 71 VAL F N 1
ATOM 7995 C CA . VAL D 1 71 ? 62.772 124.621 9.978 1.00 10.42 71 VAL F CA 1
ATOM 7996 C C . VAL D 1 71 ? 64.078 125.262 10.386 1.00 12.06 71 VAL F C 1
ATOM 7997 O O . VAL D 1 71 ? 64.812 125.761 9.536 1.00 11.26 71 VAL F O 1
ATOM 8001 N N . GLU D 1 72 ? 64.356 125.246 11.683 1.00 11.59 72 GLU F N 1
ATOM 8002 C CA . GLU D 1 72 ? 65.559 125.872 12.209 1.00 11.94 72 GLU F CA 1
ATOM 8003 C C . GLU D 1 72 ? 66.457 124.907 12.963 1.00 13.57 72 GLU F C 1
ATOM 8004 O O . GLU D 1 72 ? 66.004 124.139 13.813 1.00 12.41 72 GLU F O 1
ATOM 8010 N N . ALA D 1 73 ? 67.738 124.948 12.626 1.00 13.95 73 ALA F N 1
ATOM 8011 C CA . ALA D 1 73 ? 68.734 124.103 13.264 1.00 17.52 73 ALA F CA 1
ATOM 8012 C C . ALA D 1 73 ? 70.064 124.833 13.196 1.00 18.71 73 ALA F C 1
ATOM 8013 O O . ALA D 1 73 ? 71.007 124.347 12.579 1.00 20.68 73 ALA F O 1
ATOM 8015 N N . MET D 1 74 ? 70.144 126.003 13.816 1.00 19.40 74 MET F N 1
ATOM 8016 C CA . MET D 1 74 ? 71.395 126.745 13.759 1.00 22.55 74 MET F CA 1
ATOM 8017 C C . MET D 1 74 ? 72.087 127.037 15.086 1.00 23.32 74 MET F C 1
ATOM 8018 O O . MET D 1 74 ? 73.061 127.782 15.121 1.00 24.54 74 MET F O 1
ATOM 8023 N N . GLY D 1 75 ? 71.614 126.446 16.176 1.00 23.05 75 GLY F N 1
ATOM 8024 C CA . GLY D 1 75 ? 72.257 126.708 17.456 1.00 24.76 75 GLY F CA 1
ATOM 8025 C C . GLY D 1 75 ? 72.259 128.189 17.817 1.00 24.74 75 GLY F C 1
ATOM 8026 O O . GLY D 1 75 ? 71.905 129.038 16.996 1.00 26.97 75 GLY F O 1
ATOM 8027 N N . GLY D 1 76 ? 72.646 128.504 19.046 1.00 23.06 76 GLY F N 1
ATOM 8028 C CA . GLY D 1 76 ? 72.657 129.892 19.470 1.00 18.92 76 GLY F CA 1
ATOM 8029 C C . GLY D 1 76 ? 71.247 130.350 19.773 1.00 17.49 76 GLY F C 1
ATOM 8030 O O . GLY D 1 76 ? 70.282 129.769 19.283 1.00 17.22 76 GLY F O 1
ATOM 8031 N N . VAL D 1 77 ? 71.119 131.412 20.559 1.00 14.28 77 VAL F N 1
ATOM 8032 C CA . VAL D 1 77 ? 69.804 131.897 20.934 1.00 14.49 77 VAL F CA 1
ATOM 8033 C C . VAL D 1 77 ? 69.291 133.126 20.195 1.00 13.43 77 VAL F C 1
ATOM 8034 O O . VAL D 1 77 ? 68.316 133.060 19.443 1.00 13.13 77 VAL F O 1
ATOM 8038 N N . GLU D 1 78 ? 69.959 134.252 20.411 1.00 13.68 78 GLU F N 1
ATOM 8039 C CA . GLU D 1 78 ? 69.527 135.518 19.834 1.00 12.77 78 GLU F CA 1
ATOM 8040 C C . GLU D 1 78 ? 69.314 135.608 18.323 1.00 13.02 78 GLU F C 1
ATOM 8041 O O . GLU D 1 78 ? 68.284 136.112 17.876 1.00 11.92 78 GLU F O 1
ATOM 8047 N N . ALA D 1 79 ? 70.268 135.141 17.526 1.00 11.98 79 ALA F N 1
ATOM 8048 C CA . ALA D 1 79 ? 70.115 135.232 16.078 1.00 13.66 79 ALA F CA 1
ATOM 8049 C C . ALA D 1 79 ? 68.894 134.448 15.599 1.00 13.18 79 ALA F C 1
ATOM 8050 O O . ALA D 1 79 ? 68.045 134.983 14.889 1.00 12.51 79 ALA F O 1
ATOM 8052 N N . PRO D 1 80 ? 68.798 133.162 15.976 1.00 12.64 80 PRO F N 1
ATOM 8053 C CA . PRO D 1 80 ? 67.649 132.362 15.553 1.00 11.81 80 PRO F CA 1
ATOM 8054 C C . PRO D 1 80 ? 66.343 133.006 16.008 1.00 12.30 80 PRO F C 1
ATOM 8055 O O . PRO D 1 80 ? 65.378 133.077 15.252 1.00 11.20 80 PRO F O 1
ATOM 8059 N N . LEU D 1 81 ? 66.327 133.481 17.246 1.00 12.06 81 LEU F N 1
ATOM 8060 C CA . LEU D 1 81 ? 65.138 134.128 17.799 1.00 11.78 81 LEU F CA 1
ATOM 8061 C C . LEU D 1 81 ? 64.664 135.288 16.924 1.00 12.59 81 LEU F C 1
ATOM 8062 O O . LEU D 1 81 ? 63.489 135.379 16.581 1.00 10.97 81 LEU F O 1
ATOM 8067 N N . ARG D 1 82 ? 65.577 136.187 16.567 1.00 12.13 82 ARG F N 1
ATOM 8068 C CA . ARG D 1 82 ? 65.184 137.333 15.753 1.00 12.49 82 ARG F CA 1
ATOM 8069 C C . ARG D 1 82 ? 64.731 136.937 14.359 1.00 13.23 82 ARG F C 1
ATOM 8070 O O . ARG D 1 82 ? 63.956 137.649 13.723 1.00 14.29 82 ARG F O 1
ATOM 8078 N N . LEU D 1 83 ? 65.211 135.794 13.884 1.00 12.35 83 LEU F N 1
ATOM 8079 C CA . LEU D 1 83 ? 64.843 135.322 12.563 1.00 12.90 83 LEU F CA 1
ATOM 8080 C C . LEU D 1 83 ? 63.484 134.637 12.513 1.00 12.78 83 LEU F C 1
ATOM 8081 O O . LEU D 1 83 ? 62.753 134.803 11.544 1.00 13.45 83 LEU F O 1
ATOM 8086 N N . VAL D 1 84 ? 63.142 133.882 13.552 1.00 12.52 84 VAL F N 1
ATOM 8087 C CA . VAL D 1 84 ? 61.874 133.151 13.554 1.00 12.21 84 VAL F CA 1
ATOM 8088 C C . VAL D 1 84 ? 60.647 133.911 14.045 1.00 13.44 84 VAL F C 1
ATOM 8089 O O . VAL D 1 84 ? 59.525 133.577 13.664 1.00 13.55 84 VAL F O 1
ATOM 8093 N N . LEU D 1 85 ? 60.844 134.926 14.883 1.00 13.53 85 LEU F N 1
ATOM 8094 C CA . LEU D 1 85 ? 59.700 135.676 15.402 1.00 14.34 85 LEU F CA 1
ATOM 8095 C C . LEU D 1 85 ? 58.789 136.219 14.307 1.00 15.20 85 LEU F C 1
ATOM 8096 O O . LEU D 1 85 ? 57.570 136.053 14.370 1.00 14.37 85 LEU F O 1
ATOM 8101 N N . PRO D 1 86 ? 59.359 136.869 13.283 1.00 15.26 86 PRO F N 1
ATOM 8102 C CA . PRO D 1 86 ? 58.522 137.406 12.204 1.00 16.49 86 PRO F CA 1
ATOM 8103 C C . PRO D 1 86 ? 57.642 136.343 11.536 1.00 16.58 86 PRO F C 1
ATOM 8104 O O . PRO D 1 86 ? 56.516 136.630 11.120 1.00 17.50 86 PRO F O 1
ATOM 8108 N N . ALA D 1 87 ? 58.160 135.121 11.428 1.00 14.46 87 ALA F N 1
ATOM 8109 C CA . ALA D 1 87 ? 57.403 134.033 10.814 1.00 14.50 87 ALA F CA 1
ATOM 8110 C C . ALA D 1 87 ? 56.296 133.563 11.752 1.00 14.40 87 ALA F C 1
ATOM 8111 O O . ALA D 1 87 ? 55.146 133.378 11.329 1.00 13.57 87 ALA F O 1
ATOM 8113 N N . LEU D 1 88 ? 56.651 133.360 13.019 1.00 13.37 88 LEU F N 1
ATOM 8114 C CA . LEU D 1 88 ? 55.690 132.916 14.022 1.00 13.95 88 LEU F CA 1
ATOM 8115 C C . LEU D 1 88 ? 54.568 133.939 14.155 1.00 14.51 88 LEU F C 1
ATOM 8116 O O . LEU D 1 88 ? 53.409 133.580 14.327 1.00 13.98 88 LEU F O 1
ATOM 8121 N N . GLU D 1 89 ? 54.916 135.219 14.059 1.00 16.15 89 GLU F N 1
ATOM 8122 C CA . GLU D 1 89 ? 53.911 136.275 14.162 1.00 18.57 89 GLU F CA 1
ATOM 8123 C C . GLU D 1 89 ? 52.945 136.276 12.976 1.00 17.91 89 GLU F C 1
ATOM 8124 O O . GLU D 1 89 ? 51.826 136.793 13.069 1.00 19.85 89 GLU F O 1
ATOM 8130 N N . ALA D 1 90 ? 53.374 135.692 11.863 1.00 18.20 90 ALA F N 1
ATOM 8131 C CA . ALA D 1 90 ? 52.551 135.617 10.662 1.00 18.04 90 ALA F CA 1
ATOM 8132 C C . ALA D 1 90 ? 51.738 134.321 10.651 1.00 17.27 90 ALA F C 1
ATOM 8133 O O . ALA D 1 90 ? 51.015 134.043 9.699 1.00 18.40 90 ALA F O 1
ATOM 8135 N N . GLY D 1 91 ? 51.877 133.531 11.711 1.00 16.52 91 GLY F N 1
ATOM 8136 C CA . GLY D 1 91 ? 51.155 132.273 11.810 1.00 15.13 91 GLY F CA 1
ATOM 8137 C C . GLY D 1 91 ? 51.855 131.114 11.126 1.00 14.63 91 GLY F C 1
ATOM 8138 O O . GLY D 1 91 ? 51.239 130.087 10.855 1.00 15.52 91 GLY F O 1
ATOM 8139 N N . ILE D 1 92 ? 53.143 131.270 10.842 1.00 13.38 92 ILE F N 1
ATOM 8140 C CA . ILE D 1 92 ? 53.897 130.209 10.185 1.00 12.46 92 ILE F CA 1
ATOM 8141 C C . ILE D 1 92 ? 54.555 129.323 11.240 1.00 11.99 92 ILE F C 1
ATOM 8142 O O . ILE D 1 92 ? 55.294 129.805 12.093 1.00 12.13 92 ILE F O 1
ATOM 8147 N N . PRO D 1 93 ? 54.283 128.009 11.203 1.00 12.14 93 PRO F N 1
ATOM 8148 C CA . PRO D 1 93 ? 54.878 127.102 12.186 1.00 12.45 93 PRO F CA 1
ATOM 8149 C C . PRO D 1 93 ? 56.401 127.020 12.113 1.00 12.07 93 PRO F C 1
ATOM 8150 O O . PRO D 1 93 ? 57.003 127.195 11.056 1.00 13.00 93 PRO F O 1
ATOM 8154 N N . LEU D 1 94 ? 57.004 126.745 13.260 1.00 10.76 94 LEU F N 1
ATOM 8155 C CA . LEU D 1 94 ? 58.444 126.589 13.364 1.00 10.26 94 LEU F CA 1
ATOM 8156 C C . LEU D 1 94 ? 58.737 125.171 13.833 1.00 11.41 94 LEU F C 1
ATOM 8157 O O . LEU D 1 94 ? 58.169 124.715 14.822 1.00 12.10 94 LEU F O 1
ATOM 8162 N N . ILE D 1 95 ? 59.606 124.474 13.111 1.00 9.93 95 ILE F N 1
ATOM 8163 C CA . ILE D 1 95 ? 60.013 123.134 13.504 1.00 9.82 95 ILE F CA 1
ATOM 8164 C C . ILE D 1 95 ? 61.479 123.353 13.843 1.00 10.37 95 ILE F C 1
ATOM 8165 O O . ILE D 1 95 ? 62.235 123.840 13.010 1.00 10.58 95 ILE F O 1
ATOM 8170 N N . THR D 1 96 ? 61.878 123.005 15.058 1.00 9.97 96 THR F N 1
ATOM 8171 C CA . THR D 1 96 ? 63.251 123.258 15.469 1.00 11.07 96 THR F CA 1
ATOM 8172 C C . THR D 1 96 ? 63.873 122.205 16.360 1.00 11.39 96 THR F C 1
ATOM 8173 O O . THR D 1 96 ? 63.188 121.403 16.992 1.00 10.92 96 THR F O 1
ATOM 8177 N N . ALA D 1 97 ? 65.198 122.226 16.410 1.00 10.86 97 ALA F N 1
ATOM 8178 C CA . ALA D 1 97 ? 65.949 121.299 17.234 1.00 10.90 97 ALA F CA 1
ATOM 8179 C C . ALA D 1 97 ? 66.754 122.115 18.230 1.00 11.70 97 ALA F C 1
ATOM 8180 O O . ALA D 1 97 ? 67.516 121.573 19.024 1.00 12.24 97 ALA F O 1
ATOM 8182 N N . ASN D 1 98 ? 66.563 123.430 18.193 1.00 11.35 98 ASN F N 1
ATOM 8183 C CA . ASN D 1 98 ? 67.314 124.327 19.056 1.00 10.41 98 ASN F CA 1
ATOM 8184 C C . ASN D 1 98 ? 66.815 124.427 20.500 1.00 10.93 98 ASN F C 1
ATOM 8185 O O . ASN D 1 98 ? 66.015 125.301 20.816 1.00 9.90 98 ASN F O 1
ATOM 8190 N N . LYS D 1 99 ? 67.312 123.555 21.374 1.00 11.20 99 LYS F N 1
ATOM 8191 C CA . LYS D 1 99 ? 66.902 123.561 22.780 1.00 11.58 99 LYS F CA 1
ATOM 8192 C C . LYS D 1 99 ? 67.352 124.805 23.536 1.00 12.00 99 LYS F C 1
ATOM 8193 O O . LYS D 1 99 ? 66.683 125.241 24.470 1.00 12.26 99 LYS F O 1
ATOM 8199 N N . ALA D 1 100 ? 68.495 125.361 23.146 1.00 12.24 100 ALA F N 1
ATOM 8200 C CA . ALA D 1 100 ? 69.006 126.554 23.807 1.00 11.61 100 ALA F CA 1
ATOM 8201 C C . ALA D 1 100 ? 68.054 127.725 23.572 1.00 10.93 100 ALA F C 1
ATOM 8202 O O . ALA D 1 100 ? 67.746 128.475 24.498 1.00 12.02 100 ALA F O 1
ATOM 8204 N N . LEU D 1 101 ? 67.605 127.873 22.329 1.00 9.92 101 LEU F N 1
ATOM 8205 C CA . LEU D 1 101 ? 66.682 128.935 21.952 1.00 9.69 101 LEU F CA 1
ATOM 8206 C C . LEU D 1 101 ? 65.381 128.826 22.735 1.00 10.68 101 LEU F C 1
ATOM 8207 O O . LEU D 1 101 ? 64.910 129.801 23.301 1.00 10.44 101 LEU F O 1
ATOM 8212 N N . LEU D 1 102 ? 64.800 127.631 22.768 1.00 10.00 102 LEU F N 1
ATOM 8213 C CA . LEU D 1 102 ? 63.542 127.440 23.484 1.00 9.85 102 LEU F CA 1
ATOM 8214 C C . LEU D 1 102 ? 63.683 127.605 24.991 1.00 9.92 102 LEU F C 1
ATOM 8215 O O . LEU D 1 102 ? 62.790 128.132 25.655 1.00 10.36 102 LEU F O 1
ATOM 8220 N N . ALA D 1 103 ? 64.810 127.161 25.530 1.00 10.34 103 ALA F N 1
ATOM 8221 C CA . ALA D 1 103 ? 65.038 127.246 26.961 1.00 10.70 103 ALA F CA 1
ATOM 8222 C C . ALA D 1 103 ? 65.274 128.660 27.467 1.00 12.53 103 ALA F C 1
ATOM 8223 O O . ALA D 1 103 ? 64.744 129.051 28.508 1.00 12.04 103 ALA F O 1
ATOM 8225 N N . GLU D 1 104 ? 66.066 129.424 26.722 1.00 12.87 104 GLU F N 1
ATOM 8226 C CA . GLU D 1 104 ? 66.419 130.775 27.148 1.00 13.37 104 GLU F CA 1
ATOM 8227 C C . GLU D 1 104 ? 65.619 131.950 26.582 1.00 14.48 104 GLU F C 1
ATOM 8228 O O . GLU D 1 104 ? 65.777 133.075 27.040 1.00 14.69 104 GLU F O 1
ATOM 8234 N N . ALA D 1 105 ? 64.761 131.699 25.602 1.00 12.65 105 ALA F N 1
ATOM 8235 C CA . ALA D 1 105 ? 63.959 132.771 25.018 1.00 12.75 105 ALA F CA 1
ATOM 8236 C C . ALA D 1 105 ? 62.476 132.429 25.123 1.00 12.70 105 ALA F C 1
ATOM 8237 O O . ALA D 1 105 ? 61.681 132.822 24.280 1.00 12.97 105 ALA F O 1
ATOM 8239 N N . TRP D 1 106 ? 62.116 131.698 26.172 1.00 13.15 106 TRP F N 1
ATOM 8240 C CA . TRP D 1 106 ? 60.738 131.265 26.385 1.00 13.99 106 TRP F CA 1
ATOM 8241 C C . TRP D 1 106 ? 59.780 132.445 26.538 1.00 14.28 106 TRP F C 1
ATOM 8242 O O . TRP D 1 106 ? 58.607 132.349 26.182 1.00 13.61 106 TRP F O 1
ATOM 8253 N N . GLU D 1 107 ? 60.276 133.557 27.071 1.00 15.45 107 GLU F N 1
ATOM 8254 C CA . GLU D 1 107 ? 59.411 134.714 27.244 1.00 17.54 107 GLU F CA 1
ATOM 8255 C C . GLU D 1 107 ? 58.849 135.158 25.898 1.00 16.19 107 GLU F C 1
ATOM 8256 O O . GLU D 1 107 ? 57.690 135.576 25.806 1.00 17.78 107 GLU F O 1
ATOM 8262 N N . SER D 1 108 ? 59.669 135.054 24.855 1.00 14.27 108 SER F N 1
ATOM 8263 C CA . SER D 1 108 ? 59.265 135.458 23.511 1.00 13.67 108 SER F CA 1
ATOM 8264 C C . SER D 1 108 ? 58.537 134.374 22.714 1.00 14.12 108 SER F C 1
ATOM 8265 O O . SER D 1 108 ? 57.686 134.676 21.880 1.00 14.49 108 SER F O 1
ATOM 8268 N N . LEU D 1 109 ? 58.879 133.116 22.968 1.00 13.91 109 LEU F N 1
ATOM 8269 C CA . LEU D 1 109 ? 58.302 132.003 22.220 1.00 12.34 109 LEU F CA 1
ATOM 8270 C C . LEU D 1 109 ? 57.116 131.270 22.834 1.00 12.36 109 LEU F C 1
ATOM 8271 O O . LEU D 1 109 ? 56.345 130.641 22.116 1.00 11.94 109 LEU F O 1
ATOM 8276 N N . ARG D 1 110 ? 56.970 131.336 24.149 1.00 12.76 110 ARG F N 1
ATOM 8277 C CA . ARG D 1 110 ? 55.861 130.640 24.786 1.00 14.09 110 ARG F CA 1
ATOM 8278 C C . ARG D 1 110 ? 54.508 130.991 24.162 1.00 13.61 110 ARG F C 1
ATOM 8279 O O . ARG D 1 110 ? 53.723 130.099 23.849 1.00 12.75 110 ARG F O 1
ATOM 8287 N N . PRO D 1 111 ? 54.217 132.290 23.960 1.00 14.06 111 PRO F N 1
ATOM 8288 C CA . PRO D 1 111 ? 52.913 132.608 23.365 1.00 14.55 111 PRO F CA 1
ATOM 8289 C C . PRO D 1 111 ? 52.626 131.796 22.104 1.00 15.50 111 PRO F C 1
ATOM 8290 O O . PRO D 1 111 ? 51.487 131.385 21.870 1.00 16.04 111 PRO F O 1
ATOM 8294 N N . PHE D 1 112 ? 53.661 131.566 21.297 1.00 14.08 112 PHE F N 1
ATOM 8295 C CA . PHE D 1 112 ? 53.512 130.821 20.052 1.00 13.19 112 PHE F CA 1
ATOM 8296 C C . PHE D 1 112 ? 53.398 129.318 20.277 1.00 13.00 112 PHE F C 1
ATOM 8297 O O . PHE D 1 112 ? 52.654 128.633 19.574 1.00 13.86 112 PHE F O 1
ATOM 8305 N N . ALA D 1 113 ? 54.139 128.807 21.255 1.00 12.76 113 ALA F N 1
ATOM 8306 C CA . ALA D 1 113 ? 54.078 127.389 21.561 1.00 12.01 113 ALA F CA 1
ATOM 8307 C C . ALA D 1 113 ? 52.662 127.060 22.043 1.00 13.52 113 ALA F C 1
ATOM 8308 O O . ALA D 1 113 ? 52.105 126.021 21.693 1.00 12.40 113 ALA F O 1
ATOM 8310 N N . GLU D 1 114 ? 52.081 127.960 22.832 1.00 13.98 114 GLU F N 1
ATOM 8311 C CA . GLU D 1 114 ? 50.743 127.734 23.364 1.00 15.72 114 GLU F CA 1
ATOM 8312 C C . GLU D 1 114 ? 49.673 127.739 22.284 1.00 16.67 114 GLU F C 1
ATOM 8313 O O . GLU D 1 114 ? 48.556 127.286 22.523 1.00 18.75 114 GLU F O 1
ATOM 8319 N N . GLU D 1 115 ? 50.024 128.229 21.096 1.00 16.39 115 GLU F N 1
ATOM 8320 C CA . GLU D 1 115 ? 49.110 128.259 19.958 1.00 16.88 115 GLU F CA 1
ATOM 8321 C C . GLU D 1 115 ? 49.372 127.073 19.033 1.00 15.47 115 GLU F C 1
ATOM 8322 O O . GLU D 1 115 ? 48.788 126.975 17.952 1.00 15.02 115 GLU F O 1
ATOM 8328 N N . GLY D 1 116 ? 50.274 126.190 19.460 1.00 13.56 116 GLY F N 1
ATOM 8329 C CA . GLY D 1 116 ? 50.600 125.010 18.677 1.00 13.47 116 GLY F CA 1
ATOM 8330 C C . GLY D 1 116 ? 51.441 125.278 17.445 1.00 12.57 116 GLY F C 1
ATOM 8331 O O . GLY D 1 116 ? 51.439 124.491 16.500 1.00 11.00 116 GLY F O 1
ATOM 8332 N N . LEU D 1 117 ? 52.187 126.381 17.461 1.00 11.84 117 LEU F N 1
ATOM 8333 C CA . LEU D 1 117 ? 53.017 126.743 16.318 1.00 12.11 117 LEU F CA 1
ATOM 8334 C C . LEU D 1 117 ? 54.465 126.252 16.364 1.00 12.19 117 LEU F C 1
ATOM 8335 O O . LEU D 1 117 ? 55.183 126.367 15.375 1.00 13.97 117 LEU F O 1
ATOM 8340 N N . ILE D 1 118 ? 54.895 125.703 17.494 1.00 11.79 118 ILE F N 1
ATOM 8341 C CA . ILE D 1 118 ? 56.267 125.229 17.596 1.00 10.10 118 ILE F CA 1
ATOM 8342 C C . ILE D 1 118 ? 56.367 123.720 17.783 1.00 11.22 118 ILE F C 1
ATOM 8343 O O . ILE D 1 118 ? 55.831 123.165 18.740 1.00 10.76 118 ILE F O 1
ATOM 8348 N N . TYR D 1 119 ? 57.046 123.077 16.838 1.00 9.32 119 TYR F N 1
ATOM 8349 C CA . TYR D 1 119 ? 57.275 121.634 16.852 1.00 8.72 119 TYR F CA 1
ATOM 8350 C C . TYR D 1 119 ? 58.747 121.470 17.201 1.00 10.23 119 TYR F C 1
ATOM 8351 O O . TYR D 1 119 ? 59.604 121.972 16.473 1.00 10.36 119 TYR F O 1
ATOM 8360 N N . HIS D 1 120 ? 59.051 120.791 18.305 1.00 9.10 120 HIS F N 1
ATOM 8361 C CA . HIS D 1 120 ? 60.448 120.616 18.680 1.00 10.27 120 HIS F CA 1
ATOM 8362 C C . HIS D 1 120 ? 60.828 119.258 19.248 1.00 9.64 120 HIS F C 1
ATOM 8363 O O . HIS D 1 120 ? 61.554 119.166 20.236 1.00 10.08 120 HIS F O 1
ATOM 8370 N N . GLU D 1 121 ? 60.354 118.192 18.615 1.00 9.33 121 GLU F N 1
ATOM 8371 C CA . GLU D 1 121 ? 60.705 116.863 19.103 1.00 9.16 121 GLU F CA 1
ATOM 8372 C C . GLU D 1 121 ? 62.228 116.702 19.026 1.00 9.94 121 GLU F C 1
ATOM 8373 O O . GLU D 1 121 ? 62.842 116.146 19.924 1.00 9.96 121 GLU F O 1
ATOM 8379 N N . ALA D 1 122 ? 62.831 117.228 17.965 1.00 10.18 122 ALA F N 1
ATOM 8380 C CA . ALA D 1 122 ? 64.272 117.103 17.776 1.00 10.22 122 ALA F CA 1
ATOM 8381 C C . ALA D 1 122 ? 65.130 117.858 18.798 1.00 11.04 122 ALA F C 1
ATOM 8382 O O . ALA D 1 122 ? 66.348 117.669 18.846 1.00 10.38 122 ALA F O 1
ATOM 8384 N N . SER D 1 123 ? 64.500 118.691 19.624 1.00 9.30 123 SER F N 1
ATOM 8385 C CA . SER D 1 123 ? 65.229 119.474 20.619 1.00 9.96 123 SER F CA 1
ATOM 8386 C C . SER D 1 123 ? 65.633 118.690 21.870 1.00 10.16 123 SER F C 1
ATOM 8387 O O . SER D 1 123 ? 66.456 119.154 22.655 1.00 9.81 123 SER F O 1
ATOM 8390 N N . VAL D 1 124 ? 65.041 117.515 22.064 1.00 9.64 124 VAL F N 1
ATOM 8391 C CA . VAL D 1 124 ? 65.384 116.672 23.212 1.00 10.66 124 VAL F CA 1
ATOM 8392 C C . VAL D 1 124 ? 65.565 115.243 22.715 1.00 11.12 124 VAL F C 1
ATOM 8393 O O . VAL D 1 124 ? 64.649 114.673 22.154 1.00 10.87 124 VAL F O 1
ATOM 8397 N N . MET D 1 125 ? 66.753 114.677 22.913 1.00 10.85 125 MET F N 1
ATOM 8398 C CA . MET D 1 125 ? 67.037 113.318 22.466 1.00 12.20 125 MET F CA 1
ATOM 8399 C C . MET D 1 125 ? 66.816 113.103 20.968 1.00 11.17 125 MET F C 1
ATOM 8400 O O . MET D 1 125 ? 66.395 112.032 20.528 1.00 10.48 125 MET F O 1
ATOM 8405 N N . ALA D 1 126 ? 67.138 114.133 20.191 1.00 11.91 126 ALA F N 1
ATOM 8406 C CA . ALA D 1 126 ? 67.012 114.093 18.741 1.00 12.47 126 ALA F CA 1
ATOM 8407 C C . ALA D 1 126 ? 65.719 113.433 18.274 1.00 12.15 126 ALA F C 1
ATOM 8408 O O . ALA D 1 126 ? 64.652 113.739 18.791 1.00 12.91 126 ALA F O 1
ATOM 8410 N N . GLY D 1 127 ? 65.821 112.531 17.299 1.00 10.37 127 GLY F N 1
ATOM 8411 C CA . GLY D 1 127 ? 64.640 111.869 16.765 1.00 10.85 127 GLY F CA 1
ATOM 8412 C C . GLY D 1 127 ? 64.041 110.812 17.671 1.00 10.83 127 GLY F C 1
ATOM 8413 O O . GLY D 1 127 ? 63.028 110.191 17.337 1.00 11.99 127 GLY F O 1
ATOM 8414 N N . THR D 1 128 ? 64.668 110.588 18.818 1.00 10.35 128 THR F N 1
ATOM 8415 C CA . THR D 1 128 ? 64.150 109.606 19.755 1.00 11.12 128 THR F CA 1
ATOM 8416 C C . THR D 1 128 ? 62.906 110.208 20.385 1.00 11.20 128 THR F C 1
ATOM 8417 O O . THR D 1 128 ? 62.890 111.385 20.737 1.00 10.75 128 THR F O 1
ATOM 8421 N N . PRO D 1 129 ? 61.837 109.416 20.524 1.00 11.90 129 PRO F N 1
ATOM 8422 C CA . PRO D 1 129 ? 60.627 109.976 21.128 1.00 13.39 129 PRO F CA 1
ATOM 8423 C C . PRO D 1 129 ? 60.843 110.399 22.581 1.00 15.69 129 PRO F C 1
ATOM 8424 O O . PRO D 1 129 ? 61.066 109.566 23.461 1.00 20.16 129 PRO F O 1
ATOM 8428 N N . ALA D 1 130 ? 60.805 111.701 22.825 1.00 13.44 130 ALA F N 1
ATOM 8429 C CA . ALA D 1 130 ? 60.964 112.225 24.169 1.00 13.35 130 ALA F CA 1
ATOM 8430 C C . ALA D 1 130 ? 59.737 113.074 24.475 1.00 12.44 130 ALA F C 1
ATOM 8431 O O . ALA D 1 130 ? 59.055 112.862 25.471 1.00 11.77 130 ALA F O 1
ATOM 8433 N N . LEU D 1 131 ? 59.461 114.043 23.612 1.00 11.66 131 LEU F N 1
ATOM 8434 C CA . LEU D 1 131 ? 58.307 114.896 23.827 1.00 11.35 131 LEU F CA 1
ATOM 8435 C C . LEU D 1 131 ? 57.017 114.110 23.648 1.00 11.72 131 LEU F C 1
ATOM 8436 O O . LEU D 1 131 ? 56.086 114.256 24.444 1.00 10.67 131 LEU F O 1
ATOM 8441 N N . SER D 1 132 ? 56.956 113.282 22.605 1.00 11.83 132 SER F N 1
ATOM 8442 C CA . SER D 1 132 ? 55.749 112.496 22.361 1.00 11.66 132 SER F CA 1
ATOM 8443 C C . SER D 1 132 ? 55.545 111.537 23.529 1.00 12.00 132 SER F C 1
ATOM 8444 O O . SER D 1 132 ? 54.413 111.269 23.942 1.00 12.22 132 SER F O 1
ATOM 8447 N N . PHE D 1 133 ? 56.654 111.015 24.046 1.00 12.02 133 PHE F N 1
ATOM 8448 C CA . PHE D 1 133 ? 56.643 110.111 25.191 1.00 11.75 133 PHE F CA 1
ATOM 8449 C C . PHE D 1 133 ? 55.961 110.821 26.361 1.00 12.12 133 PHE F C 1
ATOM 8450 O O . PHE D 1 133 ? 55.060 110.270 26.999 1.00 10.67 133 PHE F O 1
ATOM 8458 N N . LEU D 1 134 ? 56.383 112.052 26.640 1.00 10.13 134 LEU F N 1
ATOM 8459 C CA . LEU D 1 134 ? 55.788 112.789 27.743 1.00 10.13 134 LEU F CA 1
ATOM 8460 C C . LEU D 1 134 ? 54.352 113.195 27.464 1.00 11.24 134 LEU F C 1
ATOM 8461 O O . LEU D 1 134 ? 53.557 113.310 28.391 1.00 12.25 134 LEU F O 1
ATOM 8466 N N . GLU D 1 135 ? 54.017 113.420 26.196 1.00 10.34 135 GLU F N 1
ATOM 8467 C CA . GLU D 1 135 ? 52.649 113.793 25.857 1.00 10.78 135 GLU F CA 1
ATOM 8468 C C . GLU D 1 135 ? 51.705 112.668 26.264 1.00 10.62 135 GLU F C 1
ATOM 8469 O O . GLU D 1 135 ? 50.619 112.916 26.783 1.00 12.66 135 GLU F O 1
ATOM 8475 N N . THR D 1 136 ? 52.131 111.432 26.037 1.00 10.26 136 THR F N 1
ATOM 8476 C CA . THR D 1 136 ? 51.315 110.285 26.400 1.00 11.12 136 THR F CA 1
ATOM 8477 C C . THR D 1 136 ? 51.300 110.115 27.917 1.00 11.89 136 THR F C 1
ATOM 8478 O O . THR D 1 136 ? 50.293 109.704 28.504 1.00 10.57 136 THR F O 1
ATOM 8482 N N . LEU D 1 137 ? 52.420 110.440 28.554 1.00 9.68 137 LEU F N 1
ATOM 8483 C CA . LEU D 1 137 ? 52.517 110.330 29.997 1.00 10.89 137 LEU F CA 1
ATOM 8484 C C . LEU D 1 137 ? 51.569 111.306 30.694 1.00 11.29 137 LEU F C 1
ATOM 8485 O O . LEU D 1 137 ? 51.332 111.193 31.894 1.00 11.66 137 LEU F O 1
ATOM 8490 N N . ARG D 1 138 ? 51.028 112.259 29.938 1.00 11.08 138 ARG F N 1
ATOM 8491 C CA . ARG D 1 138 ? 50.098 113.230 30.504 1.00 10.89 138 ARG F CA 1
ATOM 8492 C C . ARG D 1 138 ? 48.869 112.518 31.038 1.00 10.67 138 ARG F C 1
ATOM 8493 O O . ARG D 1 138 ? 48.098 113.097 31.799 1.00 11.66 138 ARG F O 1
ATOM 8501 N N . GLY D 1 139 ? 48.692 111.263 30.626 1.00 10.14 139 GLY F N 1
ATOM 8502 C CA . GLY D 1 139 ? 47.560 110.487 31.095 1.00 10.08 139 GLY F CA 1
ATOM 8503 C C . GLY D 1 139 ? 47.637 110.314 32.597 1.00 11.27 139 GLY F C 1
ATOM 8504 O O . GLY D 1 139 ? 46.627 110.136 33.272 1.00 12.28 139 GLY F O 1
ATOM 8505 N N . SER D 1 140 ? 48.852 110.368 33.125 1.00 11.39 140 SER F N 1
ATOM 8506 C CA . SER D 1 140 ? 49.071 110.226 34.554 1.00 11.83 140 SER F CA 1
ATOM 8507 C C . SER D 1 140 ? 49.619 111.531 35.127 1.00 12.46 140 SER F C 1
ATOM 8508 O O . SER D 1 140 ? 49.808 112.512 34.401 1.00 12.41 140 SER F O 1
ATOM 8511 N N . GLU D 1 141 ? 49.861 111.524 36.433 1.00 11.58 141 GLU F N 1
ATOM 8512 C CA . GLU D 1 141 ? 50.422 112.674 37.128 1.00 12.90 141 GLU F CA 1
ATOM 8513 C C . GLU D 1 141 ? 51.851 112.277 37.485 1.00 12.72 141 GLU F C 1
ATOM 8514 O O . GLU D 1 141 ? 52.084 111.252 38.122 1.00 13.73 141 GLU F O 1
ATOM 8520 N N . LEU D 1 142 ? 52.802 113.088 37.046 1.00 13.72 142 LEU F N 1
ATOM 8521 C CA . LEU D 1 142 ? 54.213 112.814 37.273 1.00 14.21 142 LEU F CA 1
ATOM 8522 C C . LEU D 1 142 ? 54.607 112.692 38.739 1.00 14.57 142 LEU F C 1
ATOM 8523 O O . LEU D 1 142 ? 54.218 113.513 39.568 1.00 14.61 142 LEU F O 1
ATOM 8528 N N . LEU D 1 143 ? 55.374 111.651 39.055 1.00 14.89 143 LEU F N 1
ATOM 8529 C CA . LEU D 1 143 ? 55.870 111.456 40.411 1.00 15.34 143 LEU F CA 1
ATOM 8530 C C . LEU D 1 143 ? 57.324 111.941 40.397 1.00 16.29 143 LEU F C 1
ATOM 8531 O O . LEU D 1 143 ? 57.724 112.752 41.232 1.00 17.31 143 LEU F O 1
ATOM 8536 N N . GLU D 1 144 ? 58.101 111.442 39.440 1.00 15.42 144 GLU F N 1
ATOM 8537 C CA . GLU D 1 144 ? 59.495 111.845 39.284 1.00 15.37 144 GLU F CA 1
ATOM 8538 C C . GLU D 1 144 ? 59.998 111.549 37.879 1.00 14.60 144 GLU F C 1
ATOM 8539 O O . GLU D 1 144 ? 59.543 110.617 37.228 1.00 13.10 144 GLU F O 1
ATOM 8545 N N . LEU D 1 145 ? 60.942 112.363 37.415 1.00 13.88 145 LEU F N 1
ATOM 8546 C CA . LEU D 1 145 ? 61.513 112.197 36.089 1.00 14.02 145 LEU F CA 1
ATOM 8547 C C . LEU D 1 145 ? 63.029 112.305 36.167 1.00 13.18 145 LEU F C 1
ATOM 8548 O O . LEU D 1 145 ? 63.563 113.219 36.790 1.00 14.39 145 LEU F O 1
ATOM 8553 N N . HIS D 1 146 ? 63.713 111.360 35.534 1.00 12.62 146 HIS F N 1
ATOM 8554 C CA . HIS D 1 146 ? 65.169 111.351 35.519 1.00 13.74 146 HIS F CA 1
ATOM 8555 C C . HIS D 1 146 ? 65.619 110.950 34.133 1.00 13.93 146 HIS F C 1
ATOM 8556 O O . HIS D 1 146 ? 65.080 110.011 33.553 1.00 13.45 146 HIS F O 1
ATOM 8563 N N . GLY D 1 147 ? 66.597 111.662 33.587 1.00 12.88 147 GLY F N 1
ATOM 8564 C CA . GLY D 1 147 ? 67.065 111.306 32.265 1.00 12.57 147 GLY F CA 1
ATOM 8565 C C . GLY D 1 147 ? 68.528 111.601 32.009 1.00 12.33 147 GLY F C 1
ATOM 8566 O O . GLY D 1 147 ? 69.142 112.419 32.691 1.00 14.28 147 GLY F O 1
ATOM 8567 N N . ILE D 1 148 ? 69.082 110.897 31.032 1.00 12.84 148 ILE F N 1
ATOM 8568 C CA . ILE D 1 148 ? 70.462 111.087 30.599 1.00 14.38 148 ILE F CA 1
ATOM 8569 C C . ILE D 1 148 ? 70.211 111.713 29.243 1.00 14.55 148 ILE F C 1
ATOM 8570 O O . ILE D 1 148 ? 69.962 111.020 28.258 1.00 15.90 148 ILE F O 1
ATOM 8575 N N . LEU D 1 149 ? 70.265 113.042 29.213 1.00 14.78 149 LEU F N 1
ATOM 8576 C CA . LEU D 1 149 ? 69.939 113.817 28.023 1.00 13.58 149 LEU F CA 1
ATOM 8577 C C . LEU D 1 149 ? 71.046 114.373 27.152 1.00 15.57 149 LEU F C 1
ATOM 8578 O O . LEU D 1 149 ? 70.763 115.139 26.231 1.00 18.82 149 LEU F O 1
ATOM 8583 N N . ASN D 1 150 ? 72.293 114.026 27.428 1.00 13.86 150 ASN F N 1
ATOM 8584 C CA . ASN D 1 150 ? 73.367 114.551 26.598 1.00 15.20 150 ASN F CA 1
ATOM 8585 C C . ASN D 1 150 ? 74.240 113.431 26.052 1.00 14.29 150 ASN F C 1
ATOM 8586 O O . ASN D 1 150 ? 74.801 112.647 26.806 1.00 14.69 150 ASN F O 1
ATOM 8591 N N . GLY D 1 151 ? 74.330 113.367 24.730 1.00 14.69 151 GLY F N 1
ATOM 8592 C CA . GLY D 1 151 ? 75.113 112.336 24.080 1.00 14.76 151 GLY F CA 1
ATOM 8593 C C . GLY D 1 151 ? 76.600 112.408 24.367 1.00 14.09 151 GLY F C 1
ATOM 8594 O O . GLY D 1 151 ? 77.251 111.377 24.569 1.00 15.87 151 GLY F O 1
ATOM 8595 N N . THR D 1 152 ? 77.142 113.620 24.386 1.00 14.41 152 THR F N 1
ATOM 8596 C CA . THR D 1 152 ? 78.569 113.810 24.644 1.00 14.70 152 THR F CA 1
ATOM 8597 C C . THR D 1 152 ? 79.009 113.324 26.028 1.00 15.13 152 THR F C 1
ATOM 8598 O O . THR D 1 152 ? 79.948 112.533 26.145 1.00 15.03 152 THR F O 1
ATOM 8602 N N . THR D 1 153 ? 78.348 113.791 27.081 1.00 14.76 153 THR F N 1
ATOM 8603 C CA . THR D 1 153 ? 78.732 113.370 28.419 1.00 16.09 153 THR F CA 1
ATOM 8604 C C . THR D 1 153 ? 78.453 111.884 28.655 1.00 16.93 153 THR F C 1
ATOM 8605 O O . THR D 1 153 ? 79.170 111.228 29.411 1.00 17.70 153 THR F O 1
ATOM 8609 N N . LEU D 1 154 ? 77.434 111.344 27.996 1.00 16.55 154 LEU F N 1
ATOM 8610 C CA . LEU D 1 154 ? 77.138 109.926 28.146 1.00 16.76 154 LEU F CA 1
ATOM 8611 C C . LEU D 1 154 ? 78.326 109.152 27.580 1.00 18.64 154 LEU F C 1
ATOM 8612 O O . LEU D 1 154 ? 78.886 108.281 28.239 1.00 18.43 154 LEU F O 1
ATOM 8617 N N . TYR D 1 155 ? 78.712 109.501 26.358 1.00 17.94 155 TYR F N 1
ATOM 8618 C CA . TYR D 1 155 ? 79.828 108.849 25.685 1.00 19.01 155 TYR F CA 1
ATOM 8619 C C . TYR D 1 155 ? 81.110 108.915 26.516 1.00 19.18 155 TYR F C 1
ATOM 8620 O O . TYR D 1 155 ? 81.822 107.917 26.655 1.00 19.77 155 TYR F O 1
ATOM 8629 N N . ILE D 1 156 ? 81.404 110.088 27.071 1.00 18.51 156 ILE F N 1
ATOM 8630 C CA . ILE D 1 156 ? 82.614 110.254 27.874 1.00 18.41 156 ILE F CA 1
ATOM 8631 C C . ILE D 1 156 ? 82.639 109.356 29.109 1.00 19.57 156 ILE F C 1
ATOM 8632 O O . ILE D 1 156 ? 83.647 108.710 29.391 1.00 20.59 156 ILE F O 1
ATOM 8637 N N . LEU D 1 157 ? 81.533 109.296 29.844 1.00 18.74 157 LEU F N 1
ATOM 8638 C CA . LEU D 1 157 ? 81.504 108.462 31.034 1.00 19.62 157 LEU F CA 1
ATOM 8639 C C . LEU D 1 157 ? 81.586 106.973 30.696 1.00 19.63 157 LEU F C 1
ATOM 8640 O O . LEU D 1 157 ? 82.213 106.210 31.430 1.00 19.49 157 LEU F O 1
ATOM 8645 N N . GLN D 1 158 ? 80.969 106.563 29.587 1.00 20.50 158 GLN F N 1
ATOM 8646 C CA . GLN D 1 158 ? 81.012 105.155 29.171 1.00 20.94 158 GLN F CA 1
ATOM 8647 C C . GLN D 1 158 ? 82.450 104.750 28.857 1.00 21.98 158 GLN F C 1
ATOM 8648 O O . GLN D 1 158 ? 82.898 103.672 29.251 1.00 22.83 158 GLN F O 1
ATOM 8654 N N . GLU D 1 159 ? 83.170 105.619 28.155 1.00 21.87 159 GLU F N 1
ATOM 8655 C CA . GLU D 1 159 ? 84.557 105.334 27.793 1.00 22.15 159 GLU F CA 1
ATOM 8656 C C . GLU D 1 159 ? 85.495 105.423 28.993 1.00 22.45 159 GLU F C 1
ATOM 8657 O O . GLU D 1 159 ? 86.465 104.662 29.092 1.00 21.92 159 GLU F O 1
ATOM 8663 N N . MET D 1 160 ? 85.215 106.338 29.911 1.00 22.18 160 MET F N 1
ATOM 8664 C CA . MET D 1 160 ? 86.055 106.464 31.093 1.00 23.28 160 MET F CA 1
ATOM 8665 C C . MET D 1 160 ? 85.899 105.279 32.039 1.00 24.31 160 MET F C 1
ATOM 8666 O O . MET D 1 160 ? 86.846 104.902 32.725 1.00 23.76 160 MET F O 1
ATOM 8671 N N . GLU D 1 161 ? 84.708 104.692 32.092 1.00 23.80 161 GLU F N 1
ATOM 8672 C CA . GLU D 1 161 ? 84.531 103.558 32.986 1.00 25.01 161 GLU F CA 1
ATOM 8673 C C . GLU D 1 161 ? 85.232 102.327 32.404 1.00 25.60 161 GLU F C 1
ATOM 8674 O O . GLU D 1 161 ? 85.439 101.337 33.110 1.00 26.35 161 GLU F O 1
ATOM 8680 N N . LYS D 1 162 ? 85.614 102.402 31.128 1.00 25.06 162 LYS F N 1
ATOM 8681 C CA . LYS D 1 162 ? 86.350 101.313 30.480 1.00 26.39 162 LYS F CA 1
ATOM 8682 C C . LYS D 1 162 ? 87.845 101.557 30.718 1.00 26.60 162 LYS F C 1
ATOM 8683 O O . LYS D 1 162 ? 88.692 100.790 30.254 1.00 27.44 162 LYS F O 1
ATOM 8689 N N . GLY D 1 163 ? 88.163 102.650 31.411 1.00 26.14 163 GLY F N 1
ATOM 8690 C CA . GLY D 1 163 ? 89.553 102.972 31.701 1.00 25.08 163 GLY F CA 1
ATOM 8691 C C . GLY D 1 163 ? 90.195 104.083 30.881 1.00 24.54 163 GLY F C 1
ATOM 8692 O O . GLY D 1 163 ? 91.353 104.438 31.119 1.00 24.90 163 GLY F O 1
ATOM 8693 N N . ARG D 1 164 ? 89.473 104.646 29.919 1.00 22.69 164 ARG F N 1
ATOM 8694 C CA . ARG D 1 164 ? 90.054 105.711 29.112 1.00 22.06 164 ARG F CA 1
ATOM 8695 C C . ARG D 1 164 ? 90.036 107.021 29.884 1.00 19.91 164 ARG F C 1
ATOM 8696 O O . ARG D 1 164 ? 89.132 107.257 30.682 1.00 19.81 164 ARG F O 1
ATOM 8704 N N . THR D 1 165 ? 91.045 107.864 29.673 1.00 18.39 165 THR F N 1
ATOM 8705 C CA . THR D 1 165 ? 91.093 109.143 30.381 1.00 18.01 165 THR F CA 1
ATOM 8706 C C . THR D 1 165 ? 90.032 110.087 29.825 1.00 16.83 165 THR F C 1
ATOM 8707 O O . THR D 1 165 ? 89.467 109.851 28.758 1.00 16.88 165 THR F O 1
ATOM 8711 N N . TYR D 1 166 ? 89.782 111.159 30.566 1.00 16.74 166 TYR F N 1
ATOM 8712 C CA . TYR D 1 166 ? 88.818 112.181 30.179 1.00 17.11 166 TYR F CA 1
ATOM 8713 C C . TYR D 1 166 ? 89.187 112.755 28.814 1.00 17.36 166 TYR F C 1
ATOM 8714 O O . TYR D 1 166 ? 88.346 112.873 27.928 1.00 16.57 166 TYR F O 1
ATOM 8723 N N . ALA D 1 167 ? 90.459 113.102 28.641 1.00 17.87 167 ALA F N 1
ATOM 8724 C CA . ALA D 1 167 ? 90.913 113.672 27.382 1.00 16.84 167 ALA F CA 1
ATOM 8725 C C . ALA D 1 167 ? 90.814 112.704 26.202 1.00 18.09 167 ALA F C 1
ATOM 8726 O O . ALA D 1 167 ? 90.428 113.102 25.106 1.00 18.26 167 ALA F O 1
ATOM 8728 N N . GLU D 1 168 ? 91.166 111.437 26.419 1.00 18.34 168 GLU F N 1
ATOM 8729 C CA . GLU D 1 168 ? 91.101 110.440 25.346 1.00 18.50 168 GLU F CA 1
ATOM 8730 C C . GLU D 1 168 ? 89.654 110.256 24.914 1.00 17.74 168 GLU F C 1
ATOM 8731 O O . GLU D 1 168 ? 89.348 110.191 23.725 1.00 17.50 168 GLU F O 1
ATOM 8737 N N . ALA D 1 169 ? 88.775 110.175 25.905 1.00 18.13 169 ALA F N 1
ATOM 8738 C CA . ALA D 1 169 ? 87.353 109.991 25.663 1.00 18.49 169 ALA F CA 1
ATOM 8739 C C . ALA D 1 169 ? 86.767 111.193 24.932 1.00 19.02 169 ALA F C 1
ATOM 8740 O O . ALA D 1 169 ? 86.067 111.034 23.926 1.00 19.09 169 ALA F O 1
ATOM 8742 N N . LEU D 1 170 ? 87.055 112.393 25.433 1.00 19.35 170 LEU F N 1
ATOM 8743 C CA . LEU D 1 170 ? 86.543 113.616 24.813 1.00 18.67 170 LEU F CA 1
ATOM 8744 C C . LEU D 1 170 ? 87.012 113.760 23.367 1.00 18.12 170 LEU F C 1
ATOM 8745 O O . LEU D 1 170 ? 86.221 114.060 22.476 1.00 17.93 170 LEU F O 1
ATOM 8750 N N . LEU D 1 171 ? 88.303 113.543 23.134 1.00 19.72 171 LEU F N 1
ATOM 8751 C CA . LEU D 1 171 ? 88.856 113.654 21.793 1.00 20.77 171 LEU F CA 1
ATOM 8752 C C . LEU D 1 171 ? 88.217 112.680 20.818 1.00 21.91 171 LEU F C 1
ATOM 8753 O O . LEU D 1 171 ? 87.943 113.032 19.673 1.00 22.87 171 LEU F O 1
ATOM 8758 N N . GLU D 1 172 ? 87.992 111.449 21.265 1.00 22.50 172 GLU F N 1
ATOM 8759 C CA . GLU D 1 172 ? 87.388 110.455 20.391 1.00 25.38 172 GLU F CA 1
ATOM 8760 C C . GLU D 1 172 ? 85.959 110.864 20.051 1.00 25.34 172 GLU F C 1
ATOM 8761 O O . GLU D 1 172 ? 85.528 110.745 18.901 1.00 25.17 172 GLU F O 1
ATOM 8767 N N . ALA D 1 173 ? 85.235 111.361 21.050 1.00 25.61 173 ALA F N 1
ATOM 8768 C CA . ALA D 1 173 ? 83.860 111.802 20.847 1.00 25.80 173 ALA F CA 1
ATOM 8769 C C . ALA D 1 173 ? 83.826 112.854 19.741 1.00 26.96 173 ALA F C 1
ATOM 8770 O O . ALA D 1 173 ? 82.981 112.807 18.848 1.00 27.43 173 ALA F O 1
ATOM 8772 N N . GLN D 1 174 ? 84.764 113.794 19.783 1.00 25.96 174 GLN F N 1
ATOM 8773 C CA . GLN D 1 174 ? 84.815 114.842 18.772 1.00 27.08 174 GLN F CA 1
ATOM 8774 C C . GLN D 1 174 ? 85.192 114.304 17.399 1.00 28.45 174 GLN F C 1
ATOM 8775 O O . GLN D 1 174 ? 84.594 114.691 16.388 1.00 29.40 174 GLN F O 1
ATOM 8781 N N . ARG D 1 175 ? 86.175 113.406 17.362 1.00 30.68 175 ARG F N 1
ATOM 8782 C CA . ARG D 1 175 ? 86.624 112.827 16.103 1.00 32.72 175 ARG F CA 1
ATOM 8783 C C . ARG D 1 175 ? 85.526 112.031 15.412 1.00 34.18 175 ARG F C 1
ATOM 8784 O O . ARG D 1 175 ? 85.341 112.144 14.195 1.00 34.65 175 ARG F O 1
ATOM 8792 N N . LEU D 1 176 ? 84.797 111.234 16.191 1.00 34.40 176 LEU F N 1
ATOM 8793 C CA . LEU D 1 176 ? 83.736 110.399 15.645 1.00 35.24 176 LEU F CA 1
ATOM 8794 C C . LEU D 1 176 ? 82.433 111.163 15.410 1.00 35.87 176 LEU F C 1
ATOM 8795 O O . LEU D 1 176 ? 81.543 110.675 14.715 1.00 36.70 176 LEU F O 1
ATOM 8800 N N . GLY D 1 177 ? 82.321 112.360 15.981 1.00 35.73 177 GLY F N 1
ATOM 8801 C CA . GLY D 1 177 ? 81.124 113.158 15.778 1.00 36.43 177 GLY F CA 1
ATOM 8802 C C . GLY D 1 177 ? 80.165 113.299 16.944 1.00 37.13 177 GLY F C 1
ATOM 8803 O O . GLY D 1 177 ? 79.190 114.051 16.853 1.00 36.63 177 GLY F O 1
ATOM 8804 N N . TYR D 1 178 ? 80.435 112.591 18.038 1.00 37.87 178 TYR F N 1
ATOM 8805 C CA . TYR D 1 178 ? 79.582 112.625 19.227 1.00 38.18 178 TYR F CA 1
ATOM 8806 C C . TYR D 1 178 ? 79.758 113.872 20.091 1.00 37.80 178 TYR F C 1
ATOM 8807 O O . TYR D 1 178 ? 79.120 114.005 21.140 1.00 37.27 178 TYR F O 1
ATOM 8816 N N . ALA D 1 179 ? 80.629 114.776 19.654 1.00 36.91 179 ALA F N 1
ATOM 8817 C CA . ALA D 1 179 ? 80.878 116.011 20.396 1.00 36.96 179 ALA F CA 1
ATOM 8818 C C . ALA D 1 179 ? 81.372 117.123 19.475 1.00 36.97 179 ALA F C 1
ATOM 8819 O O . ALA D 1 179 ? 82.079 116.866 18.498 1.00 36.91 179 ALA F O 1
ATOM 8821 N N . GLU D 1 180 ? 81.015 118.362 19.804 1.00 37.46 180 GLU F N 1
ATOM 8822 C CA . GLU D 1 180 ? 81.406 119.521 19.002 1.00 38.11 180 GLU F CA 1
ATOM 8823 C C . GLU D 1 180 ? 82.812 120.043 19.289 1.00 37.47 180 GLU F C 1
ATOM 8824 O O . GLU D 1 180 ? 83.468 119.613 20.241 1.00 36.97 180 GLU F O 1
ATOM 8830 N N . ALA D 1 181 ? 83.263 120.974 18.448 1.00 37.28 181 ALA F N 1
ATOM 8831 C CA . ALA D 1 181 ? 84.585 121.584 18.590 1.00 36.12 181 ALA F CA 1
ATOM 8832 C C . ALA D 1 181 ? 84.761 122.086 20.021 1.00 35.58 181 ALA F C 1
ATOM 8833 O O . ALA D 1 181 ? 85.788 121.832 20.673 1.00 36.01 181 ALA F O 1
ATOM 8835 N N . ASP D 1 182 ? 83.747 122.807 20.493 1.00 33.89 182 ASP F N 1
ATOM 8836 C CA . ASP D 1 182 ? 83.727 123.337 21.848 1.00 32.74 182 ASP F CA 1
ATOM 8837 C C . ASP D 1 182 ? 82.566 122.660 22.576 1.00 29.86 182 ASP F C 1
ATOM 8838 O O . ASP D 1 182 ? 81.408 123.054 22.425 1.00 29.17 182 ASP F O 1
ATOM 8843 N N . PRO D 1 183 ? 82.866 121.628 23.376 1.00 29.04 183 PRO F N 1
ATOM 8844 C CA . PRO D 1 183 ? 81.856 120.880 24.131 1.00 27.44 183 PRO F CA 1
ATOM 8845 C C . PRO D 1 183 ? 81.525 121.435 25.510 1.00 26.22 183 PRO F C 1
ATOM 8846 O O . PRO D 1 183 ? 80.845 120.773 26.293 1.00 25.57 183 PRO F O 1
ATOM 8850 N N . THR D 1 184 ? 82.013 122.641 25.805 1.00 25.65 184 THR F N 1
ATOM 8851 C CA . THR D 1 184 ? 81.782 123.293 27.095 1.00 25.29 184 THR F CA 1
ATOM 8852 C C . THR D 1 184 ? 80.342 123.166 27.628 1.00 24.45 184 THR F C 1
ATOM 8853 O O . THR D 1 184 ? 80.127 122.631 28.721 1.00 22.95 184 THR F O 1
ATOM 8857 N N . LEU D 1 185 ? 79.370 123.654 26.862 1.00 23.98 185 LEU F N 1
ATOM 8858 C CA . LEU D 1 185 ? 77.966 123.610 27.275 1.00 24.95 185 LEU F CA 1
ATOM 8859 C C . LEU D 1 185 ? 77.502 122.186 27.583 1.00 23.16 185 LEU F C 1
ATOM 8860 O O . LEU D 1 185 ? 76.619 121.976 28.414 1.00 22.51 185 LEU F O 1
ATOM 8865 N N . ASP D 1 186 ? 78.105 121.209 26.922 1.00 21.46 186 ASP F N 1
ATOM 8866 C CA . ASP D 1 186 ? 77.728 119.818 27.149 1.00 20.72 186 ASP F CA 1
ATOM 8867 C C . ASP D 1 186 ? 78.352 119.290 28.434 1.00 19.25 186 ASP F C 1
ATOM 8868 O O . ASP D 1 186 ? 77.648 118.847 29.341 1.00 18.69 186 ASP F O 1
ATOM 8873 N N . VAL D 1 187 ? 79.677 119.368 28.521 1.00 18.68 187 VAL F N 1
ATOM 8874 C CA . VAL D 1 187 ? 80.395 118.887 29.692 1.00 17.54 187 VAL F CA 1
ATOM 8875 C C . VAL D 1 187 ? 80.049 119.590 30.999 1.00 17.37 187 VAL F C 1
ATOM 8876 O O . VAL D 1 187 ? 80.292 119.046 32.076 1.00 18.35 187 VAL F O 1
ATOM 8880 N N . GLU D 1 188 ? 79.483 120.792 30.917 1.00 16.10 188 GLU F N 1
ATOM 8881 C CA . GLU D 1 188 ? 79.114 121.515 32.124 1.00 18.44 188 GLU F CA 1
ATOM 8882 C C . GLU D 1 188 ? 77.656 121.267 32.499 1.00 18.17 188 GLU F C 1
ATOM 8883 O O . GLU D 1 188 ? 77.134 121.848 33.456 1.00 18.70 188 GLU F O 1
ATOM 8889 N N . GLY D 1 189 ? 77.005 120.401 31.728 1.00 17.67 189 GLY F N 1
ATOM 8890 C CA . GLY D 1 189 ? 75.625 120.044 32.004 1.00 16.11 189 GLY F CA 1
ATOM 8891 C C . GLY D 1 189 ? 74.581 121.063 31.598 1.00 16.02 189 GLY F C 1
ATOM 8892 O O . GLY D 1 189 ? 73.411 120.925 31.960 1.00 14.33 189 GLY F O 1
ATOM 8893 N N . ILE D 1 190 ? 74.992 122.083 30.852 1.00 14.58 190 ILE F N 1
ATOM 8894 C CA . ILE D 1 190 ? 74.061 123.118 30.422 1.00 15.02 190 ILE F CA 1
ATOM 8895 C C . ILE D 1 190 ? 73.078 122.609 29.375 1.00 14.18 190 ILE F C 1
ATOM 8896 O O . ILE D 1 190 ? 71.895 122.956 29.406 1.00 13.07 190 ILE F O 1
ATOM 8901 N N . ASP D 1 191 ? 73.569 121.784 28.454 1.00 14.27 191 ASP F N 1
ATOM 8902 C CA . ASP D 1 191 ? 72.718 121.236 27.406 1.00 12.91 191 ASP F CA 1
ATOM 8903 C C . ASP D 1 191 ? 71.642 120.361 28.041 1.00 12.58 191 ASP F C 1
ATOM 8904 O O . ASP D 1 191 ? 70.488 120.346 27.601 1.00 12.42 191 ASP F O 1
ATOM 8909 N N . ALA D 1 192 ? 72.031 119.631 29.076 1.00 12.87 192 ALA F N 1
ATOM 8910 C CA . ALA D 1 192 ? 71.089 118.777 29.779 1.00 12.56 192 ALA F CA 1
ATOM 8911 C C . ALA D 1 192 ? 70.067 119.680 30.470 1.00 13.12 192 ALA F C 1
ATOM 8912 O O . ALA D 1 192 ? 68.870 119.399 30.465 1.00 11.82 192 ALA F O 1
ATOM 8914 N N . ALA D 1 193 ? 70.549 120.777 31.050 1.00 12.49 193 ALA F N 1
ATOM 8915 C CA . ALA D 1 193 ? 69.681 121.719 31.740 1.00 12.53 193 ALA F CA 1
ATOM 8916 C C . ALA D 1 193 ? 68.667 122.313 30.771 1.00 12.55 193 ALA F C 1
ATOM 8917 O O . ALA D 1 193 ? 67.498 122.481 31.116 1.00 11.43 193 ALA F O 1
ATOM 8919 N N . HIS D 1 194 ? 69.114 122.634 29.562 1.00 11.43 194 HIS F N 1
ATOM 8920 C CA . HIS D 1 194 ? 68.221 123.193 28.554 1.00 11.69 194 HIS F CA 1
ATOM 8921 C C . HIS D 1 194 ? 67.080 122.220 28.299 1.00 11.86 194 HIS F C 1
ATOM 8922 O O . HIS D 1 194 ? 65.907 122.572 28.393 1.00 12.57 194 HIS F O 1
ATOM 8929 N N . LYS D 1 195 ? 67.453 120.988 27.975 1.00 10.70 195 LYS F N 1
ATOM 8930 C CA . LYS D 1 195 ? 66.489 119.944 27.669 1.00 11.22 195 LYS F CA 1
ATOM 8931 C C . LYS D 1 195 ? 65.549 119.636 28.821 1.00 10.87 195 LYS F C 1
ATOM 8932 O O . LYS D 1 195 ? 64.350 119.467 28.614 1.00 11.73 195 LYS F O 1
ATOM 8938 N N . LEU D 1 196 ? 66.086 119.580 30.034 1.00 12.10 196 LEU F N 1
ATOM 8939 C CA . LEU D 1 196 ? 65.263 119.293 31.198 1.00 12.24 196 LEU F CA 1
ATOM 8940 C C . LEU D 1 196 ? 64.195 120.366 31.372 1.00 12.46 196 LEU F C 1
ATOM 8941 O O . LEU D 1 196 ? 63.069 120.071 31.774 1.00 12.05 196 LEU F O 1
ATOM 8946 N N . THR D 1 197 ? 64.556 121.610 31.071 1.00 11.66 197 THR F N 1
ATOM 8947 C CA . THR D 1 197 ? 63.620 122.724 31.189 1.00 12.28 197 THR F CA 1
ATOM 8948 C C . THR D 1 197 ? 62.431 122.502 30.260 1.00 11.81 197 THR F C 1
ATOM 8949 O O . THR D 1 197 ? 61.278 122.691 30.649 1.00 10.81 197 THR F O 1
ATOM 8953 N N . LEU D 1 198 ? 62.728 122.100 29.029 1.00 11.54 198 LEU F N 1
ATOM 8954 C CA . LEU D 1 198 ? 61.703 121.831 28.030 1.00 10.14 198 LEU F CA 1
ATOM 8955 C C . LEU D 1 198 ? 60.768 120.713 28.490 1.00 10.88 198 LEU F C 1
ATOM 8956 O O . LEU D 1 198 ? 59.556 120.806 28.332 1.00 12.13 198 LEU F O 1
ATOM 8961 N N . LEU D 1 199 ? 61.329 119.656 29.065 1.00 11.05 199 LEU F N 1
ATOM 8962 C CA . LEU D 1 199 ? 60.500 118.550 29.536 1.00 11.57 199 LEU F CA 1
ATOM 8963 C C . LEU D 1 199 ? 59.568 119.030 30.649 1.00 11.75 199 LEU F C 1
ATOM 8964 O O . LEU D 1 199 ? 58.384 118.683 30.676 1.00 11.59 199 LEU F O 1
ATOM 8969 N N . ALA D 1 200 ? 60.105 119.835 31.561 1.00 11.92 200 ALA F N 1
ATOM 8970 C CA . ALA D 1 200 ? 59.323 120.349 32.680 1.00 12.67 200 ALA F CA 1
ATOM 8971 C C . ALA D 1 200 ? 58.137 121.179 32.212 1.00 13.12 200 ALA F C 1
ATOM 8972 O O . ALA D 1 200 ? 57.040 121.066 32.757 1.00 14.02 200 ALA F O 1
ATOM 8974 N N . ARG D 1 201 ? 58.369 122.020 31.207 1.00 10.93 201 ARG F N 1
ATOM 8975 C CA . ARG D 1 201 ? 57.329 122.889 30.669 1.00 11.87 201 ARG F CA 1
ATOM 8976 C C . ARG D 1 201 ? 56.234 122.124 29.948 1.00 11.23 201 ARG F C 1
ATOM 8977 O O . ARG D 1 201 ? 55.067 122.509 29.978 1.00 11.67 201 ARG F O 1
ATOM 8985 N N . LEU D 1 202 ? 56.616 121.046 29.283 1.00 12.27 202 LEU F N 1
ATOM 8986 C CA . LEU D 1 202 ? 55.640 120.259 28.551 1.00 15.08 202 LEU F CA 1
ATOM 8987 C C . LEU D 1 202 ? 54.728 119.495 29.502 1.00 16.37 202 LEU F C 1
ATOM 8988 O O . LEU D 1 202 ? 53.524 119.381 29.268 1.00 15.42 202 LEU F O 1
ATOM 8993 N N . LEU D 1 203 ? 55.292 119.020 30.603 1.00 16.58 203 LEU F N 1
ATOM 8994 C CA . LEU D 1 203 ? 54.525 118.209 31.533 1.00 18.33 203 LEU F CA 1
ATOM 8995 C C . LEU D 1 203 ? 53.950 118.824 32.812 1.00 18.94 203 LEU F C 1
ATOM 8996 O O . LEU D 1 203 ? 52.776 118.606 33.106 1.00 19.99 203 LEU F O 1
ATOM 9001 N N . VAL D 1 204 ? 54.734 119.601 33.562 1.00 18.81 204 VAL F N 1
ATOM 9002 C CA . VAL D 1 204 ? 54.243 120.131 34.838 1.00 19.09 204 VAL F CA 1
ATOM 9003 C C . VAL D 1 204 ? 54.078 121.637 35.078 1.00 18.05 204 VAL F C 1
ATOM 9004 O O . VAL D 1 204 ? 53.311 122.038 35.951 1.00 19.03 204 VAL F O 1
ATOM 9008 N N . ASP D 1 205 ? 54.798 122.467 34.334 1.00 16.83 205 ASP F N 1
ATOM 9009 C CA . ASP D 1 205 ? 54.710 123.914 34.523 1.00 15.45 205 ASP F CA 1
ATOM 9010 C C . ASP D 1 205 ? 55.087 124.577 33.213 1.00 14.66 205 ASP F C 1
ATOM 9011 O O . ASP D 1 205 ? 56.259 124.611 32.846 1.00 13.35 205 ASP F O 1
ATOM 9016 N N . PRO D 1 206 ? 54.095 125.124 32.493 1.00 13.82 206 PRO F N 1
ATOM 9017 C CA . PRO D 1 206 ? 54.362 125.774 31.209 1.00 13.59 206 PRO F CA 1
ATOM 9018 C C . PRO D 1 206 ? 55.331 126.942 31.298 1.00 14.80 206 PRO F C 1
ATOM 9019 O O . PRO D 1 206 ? 55.895 127.353 30.290 1.00 15.40 206 PRO F O 1
ATOM 9023 N N . GLY D 1 207 ? 55.530 127.455 32.508 1.00 13.54 207 GLY F N 1
ATOM 9024 C CA . GLY D 1 207 ? 56.430 128.576 32.686 1.00 15.26 207 GLY F CA 1
ATOM 9025 C C . GLY D 1 207 ? 57.706 128.270 33.450 1.00 14.75 207 GLY F C 1
ATOM 9026 O O . GLY D 1 207 ? 58.378 129.195 33.909 1.00 15.52 207 GLY F O 1
ATOM 9027 N N . PHE D 1 208 ? 58.062 126.994 33.582 1.00 14.34 208 PHE F N 1
ATOM 9028 C CA . PHE D 1 208 ? 59.273 126.640 34.317 1.00 14.72 208 PHE F CA 1
ATOM 9029 C C . PHE D 1 208 ? 60.475 127.397 33.763 1.00 15.26 208 PHE F C 1
ATOM 9030 O O . PHE D 1 208 ? 60.835 127.265 32.593 1.00 14.67 208 PHE F O 1
ATOM 9038 N N . PRO D 1 209 ? 61.113 128.209 34.608 1.00 15.48 209 PRO F N 1
ATOM 9039 C CA . PRO D 1 209 ? 62.277 128.989 34.181 1.00 15.78 209 PRO F CA 1
ATOM 9040 C C . PRO D 1 209 ? 63.596 128.217 34.132 1.00 15.62 209 PRO F C 1
ATOM 9041 O O . PRO D 1 209 ? 63.963 127.521 35.079 1.00 14.60 209 PRO F O 1
ATOM 9045 N N . PHE D 1 210 ? 64.303 128.358 33.016 1.00 16.40 210 PHE F N 1
ATOM 9046 C CA . PHE D 1 210 ? 65.593 127.706 32.829 1.00 16.68 210 PHE F CA 1
ATOM 9047 C C . PHE D 1 210 ? 66.550 128.069 33.961 1.00 16.72 210 PHE F C 1
ATOM 9048 O O . PHE D 1 210 ? 67.295 127.225 34.443 1.00 15.69 210 PHE F O 1
ATOM 9056 N N . ALA D 1 211 ? 66.525 129.331 34.383 1.00 18.94 211 ALA F N 1
ATOM 9057 C CA . ALA D 1 211 ? 67.406 129.799 35.453 1.00 19.18 211 ALA F CA 1
ATOM 9058 C C . ALA D 1 211 ? 67.235 129.061 36.782 1.00 19.39 211 ALA F C 1
ATOM 9059 O O . ALA D 1 211 ? 68.080 129.170 37.672 1.00 19.39 211 ALA F O 1
ATOM 9061 N N . GLU D 1 212 ? 66.145 128.316 36.930 1.00 18.53 212 GLU F N 1
ATOM 9062 C CA . GLU D 1 212 ? 65.920 127.591 38.171 1.00 19.37 212 GLU F CA 1
ATOM 9063 C C . GLU D 1 212 ? 66.521 126.191 38.198 1.00 18.91 212 GLU F C 1
ATOM 9064 O O . GLU D 1 212 ? 66.535 125.529 39.235 1.00 18.19 212 GLU F O 1
ATOM 9070 N N . VAL D 1 213 ? 67.016 125.733 37.058 1.00 17.35 213 VAL F N 1
ATOM 9071 C CA . VAL D 1 213 ? 67.632 124.420 37.010 1.00 17.49 213 VAL F CA 1
ATOM 9072 C C . VAL D 1 213 ? 69.030 124.560 37.618 1.00 19.19 213 VAL F C 1
ATOM 9073 O O . VAL D 1 213 ? 69.764 125.480 37.269 1.00 20.12 213 VAL F O 1
ATOM 9077 N N . GLU D 1 214 ? 69.383 123.669 38.537 1.00 19.37 214 GLU F N 1
ATOM 9078 C CA . GLU D 1 214 ? 70.709 123.699 39.155 1.00 21.95 214 GLU F CA 1
ATOM 9079 C C . GLU D 1 214 ? 71.548 122.691 38.376 1.00 21.03 214 GLU F C 1
ATOM 9080 O O . GLU D 1 214 ? 71.265 121.492 38.418 1.00 21.99 214 GLU F O 1
ATOM 9086 N N . ALA D 1 215 ? 72.574 123.163 37.669 1.00 19.90 215 ALA F N 1
ATOM 9087 C CA . ALA D 1 215 ? 73.395 122.267 36.866 1.00 19.32 215 ALA F CA 1
ATOM 9088 C C . ALA D 1 215 ? 74.853 122.181 37.286 1.00 20.77 215 ALA F C 1
ATOM 9089 O O . ALA D 1 215 ? 75.456 123.173 37.704 1.00 21.50 215 ALA F O 1
ATOM 9091 N N . GLN D 1 216 ? 75.395 120.974 37.154 1.00 21.00 216 GLN F N 1
ATOM 9092 C CA . GLN D 1 216 ? 76.785 120.654 37.469 1.00 22.61 216 GLN F CA 1
ATOM 9093 C C . GLN D 1 216 ? 77.204 119.635 36.413 1.00 21.76 216 GLN F C 1
ATOM 9094 O O . GLN D 1 216 ? 76.416 118.760 36.050 1.00 21.53 216 GLN F O 1
ATOM 9100 N N . GLY D 1 217 ? 78.425 119.765 35.903 1.00 19.84 217 GLY F N 1
ATOM 9101 C CA . GLY D 1 217 ? 78.903 118.854 34.878 1.00 19.19 217 GLY F CA 1
ATOM 9102 C C . GLY D 1 217 ? 79.761 117.697 35.371 1.00 19.50 217 GLY F C 1
ATOM 9103 O O . GLY D 1 217 ? 79.764 117.365 36.555 1.00 21.93 217 GLY F O 1
ATOM 9104 N N . ILE D 1 218 ? 80.509 117.099 34.448 1.00 19.42 218 ILE F N 1
ATOM 9105 C CA . ILE D 1 218 ? 81.361 115.954 34.749 1.00 20.18 218 ILE F CA 1
ATOM 9106 C C . ILE D 1 218 ? 82.843 116.286 34.882 1.00 20.41 218 ILE F C 1
ATOM 9107 O O . ILE D 1 218 ? 83.667 115.379 34.941 1.00 18.91 218 ILE F O 1
ATOM 9112 N N . ALA D 1 219 ? 83.181 117.571 34.934 1.00 21.88 219 ALA F N 1
ATOM 9113 C CA . ALA D 1 219 ? 84.583 117.988 35.020 1.00 24.45 219 ALA F CA 1
ATOM 9114 C C . ALA D 1 219 ? 85.383 117.411 36.189 1.00 26.83 219 ALA F C 1
ATOM 9115 O O . ALA D 1 219 ? 86.611 117.363 36.134 1.00 28.00 219 ALA F O 1
ATOM 9117 N N . ARG D 1 220 ? 84.705 116.978 37.244 1.00 27.95 220 ARG F N 1
ATOM 9118 C CA . ARG D 1 220 ? 85.403 116.424 38.396 1.00 29.92 220 ARG F CA 1
ATOM 9119 C C . ARG D 1 220 ? 85.636 114.925 38.291 1.00 29.05 220 ARG F C 1
ATOM 9120 O O . ARG D 1 220 ? 86.501 114.381 38.980 1.00 29.80 220 ARG F O 1
ATOM 9128 N N . LEU D 1 221 ? 84.877 114.265 37.423 1.00 26.22 221 LEU F N 1
ATOM 9129 C CA . LEU D 1 221 ? 84.970 112.820 37.258 1.00 25.79 221 LEU F CA 1
ATOM 9130 C C . LEU D 1 221 ? 86.274 112.306 36.658 1.00 26.33 221 LEU F C 1
ATOM 9131 O O . LEU D 1 221 ? 86.870 112.942 35.776 1.00 26.11 221 LEU F O 1
ATOM 9136 N N . THR D 1 222 ? 86.698 111.145 37.156 1.00 26.81 222 THR F N 1
ATOM 9137 C CA . THR D 1 222 ? 87.923 110.466 36.740 1.00 28.64 222 THR F CA 1
ATOM 9138 C C . THR D 1 222 ? 87.625 108.974 36.579 1.00 30.43 222 THR F C 1
ATOM 9139 O O . THR D 1 222 ? 86.670 108.466 37.177 1.00 29.69 222 THR F O 1
ATOM 9143 N N . PRO D 1 223 ? 88.450 108.252 35.792 1.00 31.02 223 PRO F N 1
ATOM 9144 C CA . PRO D 1 223 ? 88.272 106.811 35.558 1.00 32.26 223 PRO F CA 1
ATOM 9145 C C . PRO D 1 223 ? 88.307 106.067 36.888 1.00 33.92 223 PRO F C 1
ATOM 9146 O O . PRO D 1 223 ? 87.600 105.078 37.086 1.00 34.63 223 PRO F O 1
ATOM 9150 N N . GLU D 1 224 ? 89.134 106.556 37.805 1.00 34.69 224 GLU F N 1
ATOM 9151 C CA . GLU D 1 224 ? 89.244 105.937 39.112 1.00 36.30 224 GLU F CA 1
ATOM 9152 C C . GLU D 1 224 ? 87.895 106.013 39.830 1.00 36.20 224 GLU F C 1
ATOM 9153 O O . GLU D 1 224 ? 87.426 105.018 40.393 1.00 36.33 224 GLU F O 1
ATOM 9159 N N . VAL D 1 225 ? 87.271 107.188 39.787 1.00 36.09 225 VAL F N 1
ATOM 9160 C CA . VAL D 1 225 ? 85.970 107.400 40.427 1.00 36.36 225 VAL F CA 1
ATOM 9161 C C . VAL D 1 225 ? 84.897 106.477 39.837 1.00 36.37 225 VAL F C 1
ATOM 9162 O O . VAL D 1 225 ? 84.098 105.894 40.572 1.00 35.51 225 VAL F O 1
ATOM 9166 N N . LEU D 1 226 ? 84.890 106.334 38.516 1.00 36.67 226 LEU F N 1
ATOM 9167 C CA . LEU D 1 226 ? 83.903 105.486 37.849 1.00 38.07 226 LEU F CA 1
ATOM 9168 C C . LEU D 1 226 ? 84.091 104.002 38.153 1.00 39.50 226 LEU F C 1
ATOM 9169 O O . LEU D 1 226 ? 83.128 103.283 38.449 1.00 38.79 226 LEU F O 1
ATOM 9174 N N . GLN D 1 227 ? 85.333 103.545 38.060 1.00 40.12 227 GLN F N 1
ATOM 9175 C CA . GLN D 1 227 ? 85.653 102.149 38.323 1.00 40.65 227 GLN F CA 1
ATOM 9176 C C . GLN D 1 227 ? 85.470 101.799 39.804 1.00 40.74 227 GLN F C 1
ATOM 9177 O O . GLN D 1 227 ? 85.318 100.627 40.159 1.00 40.97 227 GLN F O 1
ATOM 9183 N N . LYS D 1 228 ? 85.468 102.816 40.663 1.00 40.47 228 LYS F N 1
ATOM 9184 C CA . LYS D 1 228 ? 85.274 102.615 42.094 1.00 40.69 228 LYS F CA 1
ATOM 9185 C C . LYS D 1 228 ? 83.776 102.547 42.377 1.00 41.29 228 LYS F C 1
ATOM 9186 O O . LYS D 1 228 ? 83.338 102.166 43.470 1.00 40.85 228 LYS F O 1
ATOM 9192 N N . ALA D 1 229 ? 82.993 102.952 41.387 1.00 40.70 229 ALA F N 1
ATOM 9193 C CA . ALA D 1 229 ? 81.554 102.918 41.524 1.00 41.17 229 ALA F CA 1
ATOM 9194 C C . ALA D 1 229 ? 81.123 101.561 40.997 1.00 41.85 229 ALA F C 1
ATOM 9195 O O . ALA D 1 229 ? 80.269 100.902 41.590 1.00 41.88 229 ALA F O 1
ATOM 9197 N N . GLU D 1 230 ? 81.744 101.134 39.897 1.00 42.97 230 GLU F N 1
ATOM 9198 C CA . GLU D 1 230 ? 81.432 99.850 39.267 1.00 44.08 230 GLU F CA 1
ATOM 9199 C C . GLU D 1 230 ? 81.697 98.671 40.189 1.00 44.24 230 GLU F C 1
ATOM 9200 O O . GLU D 1 230 ? 80.856 97.781 40.336 1.00 44.17 230 GLU F O 1
ATOM 9206 N N . ALA D 1 231 ? 82.873 98.661 40.803 1.00 44.47 231 ALA F N 1
ATOM 9207 C CA . ALA D 1 231 ? 83.237 97.586 41.712 1.00 44.40 231 ALA F CA 1
ATOM 9208 C C . ALA D 1 231 ? 82.247 97.574 42.878 1.00 44.18 231 ALA F C 1
ATOM 9209 O O . ALA D 1 231 ? 82.227 96.645 43.679 1.00 44.53 231 ALA F O 1
ATOM 9211 N N . ARG D 1 232 ? 81.429 98.616 42.975 1.00 43.26 232 ARG F N 1
ATOM 9212 C CA . ARG D 1 232 ? 80.445 98.698 44.052 1.00 42.56 232 ARG F CA 1
ATOM 9213 C C . ARG D 1 232 ? 79.012 98.545 43.536 1.00 40.79 232 ARG F C 1
ATOM 9214 O O . ARG D 1 232 ? 78.057 98.897 44.228 1.00 40.27 232 ARG F O 1
ATOM 9222 N N . GLY D 1 233 ? 78.876 98.005 42.326 1.00 39.06 233 GLY F N 1
ATOM 9223 C CA . GLY D 1 233 ? 77.565 97.806 41.729 1.00 37.06 233 GLY F CA 1
ATOM 9224 C C . GLY D 1 233 ? 76.878 99.085 41.284 1.00 36.32 233 GLY F C 1
ATOM 9225 O O . GLY D 1 233 ? 75.696 99.067 40.931 1.00 35.14 233 GLY F O 1
ATOM 9226 N N . GLU D 1 234 ? 77.606 100.203 41.301 1.00 35.11 234 GLU F N 1
ATOM 9227 C CA . GLU D 1 234 ? 77.035 101.479 40.883 1.00 34.12 234 GLU F CA 1
ATOM 9228 C C . GLU D 1 234 ? 77.673 101.951 39.580 1.00 32.89 234 GLU F C 1
ATOM 9229 O O . GLU D 1 234 ? 78.772 101.522 39.208 1.00 33.33 234 GLU F O 1
ATOM 9235 N N . ARG D 1 235 ? 76.970 102.837 38.883 1.00 31.67 235 ARG F N 1
ATOM 9236 C CA . ARG D 1 235 ? 77.454 103.424 37.636 1.00 29.30 235 ARG F CA 1
ATOM 9237 C C . ARG D 1 235 ? 77.198 104.916 37.770 1.00 28.16 235 ARG F C 1
ATOM 9238 O O . ARG D 1 235 ? 76.128 105.325 38.236 1.00 25.63 235 ARG F O 1
ATOM 9246 N N . VAL D 1 236 ? 78.181 105.733 37.397 1.00 25.32 236 VAL F N 1
ATOM 9247 C CA . VAL D 1 236 ? 78.001 107.176 37.469 1.00 23.98 236 VAL F CA 1
ATOM 9248 C C . VAL D 1 236 ? 77.533 107.700 36.116 1.00 22.03 236 VAL F C 1
ATOM 9249 O O . VAL D 1 236 ? 78.075 107.329 35.074 1.00 20.89 236 VAL F O 1
ATOM 9253 N N . ARG D 1 237 ? 76.507 108.548 36.139 1.00 21.07 237 ARG F N 1
ATOM 9254 C CA . ARG D 1 237 ? 75.960 109.139 34.921 1.00 20.18 237 ARG F CA 1
ATOM 9255 C C . ARG D 1 237 ? 75.474 110.554 35.229 1.00 19.60 237 ARG F C 1
ATOM 9256 O O . ARG D 1 237 ? 75.108 110.859 36.368 1.00 18.78 237 ARG F O 1
ATOM 9264 N N . LEU D 1 238 ? 75.501 111.423 34.224 1.00 18.88 238 LEU F N 1
ATOM 9265 C CA . LEU D 1 238 ? 75.013 112.787 34.399 1.00 18.30 238 LEU F CA 1
ATOM 9266 C C . LEU D 1 238 ? 73.499 112.686 34.229 1.00 16.98 238 LEU F C 1
ATOM 9267 O O . LEU D 1 238 ? 73.006 112.464 33.124 1.00 18.51 238 LEU F O 1
ATOM 9272 N N . VAL D 1 239 ? 72.779 112.837 35.331 1.00 16.67 239 VAL F N 1
ATOM 9273 C CA . VAL D 1 239 ? 71.326 112.726 35.325 1.00 15.95 239 VAL F CA 1
ATOM 9274 C C . VAL D 1 239 ? 70.598 114.060 35.499 1.00 16.03 239 VAL F C 1
ATOM 9275 O O . VAL D 1 239 ? 70.964 114.870 36.355 1.00 14.62 239 VAL F O 1
ATOM 9279 N N . ALA D 1 240 ? 69.571 114.279 34.671 1.00 14.03 240 ALA F N 1
ATOM 9280 C CA . ALA D 1 240 ? 68.743 115.482 34.749 1.00 14.23 240 ALA F CA 1
ATOM 9281 C C . ALA D 1 240 ? 67.479 115.014 35.458 1.00 13.45 240 ALA F C 1
ATOM 9282 O O . ALA D 1 240 ? 66.790 114.117 34.965 1.00 13.54 240 ALA F O 1
ATOM 9284 N N . SER D 1 241 ? 67.180 115.609 36.606 1.00 13.00 241 SER F N 1
ATOM 9285 C CA . SER D 1 241 ? 66.017 115.212 37.397 1.00 15.14 241 SER F CA 1
ATOM 9286 C C . SER D 1 241 ? 64.983 116.301 37.641 1.00 14.54 241 SER F C 1
ATOM 9287 O O . SER D 1 241 ? 65.313 117.475 37.803 1.00 15.13 241 SER F O 1
ATOM 9290 N N . LEU D 1 242 ? 63.724 115.877 37.689 1.00 15.02 242 LEU F N 1
ATOM 9291 C CA . LEU D 1 242 ? 62.593 116.760 37.961 1.00 15.69 242 LEU F CA 1
ATOM 9292 C C . LEU D 1 242 ? 61.844 116.043 39.077 1.00 16.68 242 LEU F C 1
ATOM 9293 O O . LEU D 1 242 ? 61.311 114.958 38.870 1.00 16.12 242 LEU F O 1
ATOM 9298 N N . PHE D 1 243 ? 61.826 116.630 40.266 1.00 17.82 243 PHE F N 1
ATOM 9299 C CA . PHE D 1 243 ? 61.165 115.987 41.390 1.00 20.70 243 PHE F CA 1
ATOM 9300 C C . PHE D 1 243 ? 60.638 116.987 42.408 1.00 20.72 243 PHE F C 1
ATOM 9301 O O . PHE D 1 243 ? 61.076 118.134 42.453 1.00 19.47 243 PHE F O 1
ATOM 9309 N N . GLY D 1 244 ? 59.689 116.541 43.225 1.00 22.18 244 GLY F N 1
ATOM 9310 C CA . GLY D 1 244 ? 59.109 117.418 44.222 1.00 22.63 244 GLY F CA 1
ATOM 9311 C C . GLY D 1 244 ? 59.910 117.561 45.500 1.00 24.59 244 GLY F C 1
ATOM 9312 O O . GLY D 1 244 ? 60.500 116.609 46.005 1.00 24.51 244 GLY F O 1
ATOM 9313 N N . GLU D 1 245 ? 59.935 118.779 46.018 1.00 25.88 245 GLU F N 1
ATOM 9314 C CA . GLU D 1 245 ? 60.636 119.073 47.258 1.00 28.39 245 GLU F CA 1
ATOM 9315 C C . GLU D 1 245 ? 59.948 120.286 47.878 1.00 28.21 245 GLU F C 1
ATOM 9316 O O . GLU D 1 245 ? 59.899 121.363 47.271 1.00 27.27 245 GLU F O 1
ATOM 9322 N N . GLY D 1 246 ? 59.390 120.098 49.071 1.00 28.95 246 GLY F N 1
ATOM 9323 C CA . GLY D 1 246 ? 58.714 121.187 49.753 1.00 30.83 246 GLY F CA 1
ATOM 9324 C C . GLY D 1 246 ? 57.543 121.738 48.966 1.00 31.29 246 GLY F C 1
ATOM 9325 O O . GLY D 1 246 ? 57.377 122.956 48.847 1.00 32.46 246 GLY F O 1
ATOM 9326 N N . GLY D 1 247 ? 56.739 120.835 48.414 1.00 30.97 247 GLY F N 1
ATOM 9327 C CA . GLY D 1 247 ? 55.569 121.229 47.650 1.00 30.25 247 GLY F CA 1
ATOM 9328 C C . GLY D 1 247 ? 55.821 121.893 46.310 1.00 29.15 247 GLY F C 1
ATOM 9329 O O . GLY D 1 247 ? 54.872 122.347 45.670 1.00 29.13 247 GLY F O 1
ATOM 9330 N N . ARG D 1 248 ? 57.081 121.962 45.881 1.00 27.80 248 ARG F N 1
ATOM 9331 C CA . ARG D 1 248 ? 57.416 122.579 44.600 1.00 27.94 248 ARG F CA 1
ATOM 9332 C C . ARG D 1 248 ? 58.295 121.678 43.745 1.00 24.85 248 ARG F C 1
ATOM 9333 O O . ARG D 1 248 ? 59.017 120.822 44.258 1.00 25.39 248 ARG F O 1
ATOM 9341 N N . TRP D 1 249 ? 58.230 121.875 42.433 1.00 23.23 249 TRP F N 1
ATOM 9342 C CA . TRP D 1 249 ? 59.031 121.098 41.502 1.00 21.10 249 TRP F CA 1
ATOM 9343 C C . TRP D 1 249 ? 60.465 121.597 41.513 1.00 21.68 249 TRP F C 1
ATOM 9344 O O . TRP D 1 249 ? 60.709 122.804 41.480 1.00 23.02 249 TRP F O 1
ATOM 9355 N N . ARG D 1 250 ? 61.400 120.657 41.577 1.00 21.40 250 ARG F N 1
ATOM 9356 C CA . ARG D 1 250 ? 62.826 120.968 41.566 1.00 22.16 250 ARG F CA 1
ATOM 9357 C C . ARG D 1 250 ? 63.469 120.321 40.341 1.00 20.31 250 ARG F C 1
ATOM 9358 O O . ARG D 1 250 ? 63.167 119.178 39.997 1.00 18.84 250 ARG F O 1
ATOM 9366 N N . ALA D 1 251 ? 64.353 121.061 39.681 1.00 18.70 251 ALA F N 1
ATOM 9367 C CA . ALA D 1 251 ? 65.053 120.545 38.511 1.00 17.33 251 ALA F CA 1
ATOM 9368 C C . ALA D 1 251 ? 66.543 120.634 38.790 1.00 16.74 251 ALA F C 1
ATOM 9369 O O . ALA D 1 251 ? 67.038 121.672 39.231 1.00 16.89 251 ALA F O 1
ATOM 9371 N N . ALA D 1 252 ? 67.259 119.546 38.540 1.00 16.06 252 ALA F N 1
ATOM 9372 C CA . ALA D 1 252 ? 68.693 119.539 38.769 1.00 16.67 252 ALA F CA 1
ATOM 9373 C C . ALA D 1 252 ? 69.416 118.592 37.822 1.00 16.45 252 ALA F C 1
ATOM 9374 O O . ALA D 1 252 ? 68.894 117.543 37.448 1.00 16.10 252 ALA F O 1
ATOM 9376 N N . VAL D 1 253 ? 70.619 118.988 37.422 1.00 15.15 253 VAL F N 1
ATOM 9377 C CA . VAL D 1 253 ? 71.466 118.175 36.558 1.00 15.89 253 VAL F CA 1
ATOM 9378 C C . VAL D 1 253 ? 72.753 117.977 37.362 1.00 16.46 253 VAL F C 1
ATOM 9379 O O . VAL D 1 253 ? 73.359 118.952 37.810 1.00 17.11 253 VAL F O 1
ATOM 9383 N N . ALA D 1 254 ? 73.154 116.726 37.567 1.00 16.56 254 ALA F N 1
ATOM 9384 C CA . ALA D 1 254 ? 74.374 116.452 38.331 1.00 18.03 254 ALA F CA 1
ATOM 9385 C C . ALA D 1 254 ? 74.788 115.000 38.217 1.00 19.56 254 ALA F C 1
ATOM 9386 O O . ALA D 1 254 ? 73.962 114.129 37.941 1.00 18.26 254 ALA F O 1
ATOM 9388 N N . PRO D 1 255 ? 76.085 114.720 38.413 1.00 19.61 255 PRO F N 1
ATOM 9389 C CA . PRO D 1 255 ? 76.565 113.338 38.331 1.00 20.74 255 PRO F CA 1
ATOM 9390 C C . PRO D 1 255 ? 75.822 112.559 39.421 1.00 20.32 255 PRO F C 1
ATOM 9391 O O . PRO D 1 255 ? 75.652 113.061 40.527 1.00 21.30 255 PRO F O 1
ATOM 9395 N N . ARG D 1 256 ? 75.377 111.346 39.109 1.00 20.82 256 ARG F N 1
ATOM 9396 C CA . ARG D 1 256 ? 74.654 110.524 40.081 1.00 21.82 256 ARG F CA 1
ATOM 9397 C C . ARG D 1 256 ? 75.160 109.088 40.076 1.00 21.92 256 ARG F C 1
ATOM 9398 O O . ARG D 1 256 ? 75.554 108.564 39.033 1.00 22.05 256 ARG F O 1
ATOM 9406 N N . ARG D 1 257 ? 75.123 108.452 41.243 1.00 24.13 257 ARG F N 1
ATOM 9407 C CA . ARG D 1 257 ? 75.526 107.056 41.368 1.00 25.51 257 ARG F CA 1
ATOM 9408 C C . ARG D 1 257 ? 74.247 106.230 41.233 1.00 24.95 257 ARG F C 1
ATOM 9409 O O . ARG D 1 257 ? 73.395 106.253 42.116 1.00 26.39 257 ARG F O 1
ATOM 9417 N N . LEU D 1 258 ? 74.125 105.506 40.128 1.00 24.80 258 LEU F N 1
ATOM 9418 C CA . LEU D 1 258 ? 72.942 104.689 39.861 1.00 25.13 258 LEU F CA 1
ATOM 9419 C C . LEU D 1 258 ? 73.217 103.201 40.039 1.00 26.33 258 LEU F C 1
ATOM 9420 O O . LEU D 1 258 ? 74.308 102.721 39.729 1.00 26.20 258 LEU F O 1
ATOM 9425 N N . PRO D 1 259 ? 72.237 102.450 40.564 1.00 27.43 259 PRO F N 1
ATOM 9426 C CA . PRO D 1 259 ? 72.468 101.013 40.725 1.00 27.41 259 PRO F CA 1
ATOM 9427 C C . PRO D 1 259 ? 72.743 100.519 39.307 1.00 28.06 259 PRO F C 1
ATOM 9428 O O . PRO D 1 259 ? 72.081 100.951 38.357 1.00 28.14 259 PRO F O 1
ATOM 9432 N N . GLN D 1 260 ? 73.721 99.637 39.138 1.00 28.53 260 GLN F N 1
ATOM 9433 C CA . GLN D 1 260 ? 74.045 99.162 37.798 1.00 29.90 260 GLN F CA 1
ATOM 9434 C C . GLN D 1 260 ? 72.881 98.476 37.100 1.00 30.04 260 GLN F C 1
ATOM 9435 O O . GLN D 1 260 ? 72.866 98.362 35.879 1.00 30.52 260 GLN F O 1
ATOM 9441 N N . ASP D 1 261 ? 71.904 98.035 37.879 1.00 30.75 261 ASP F N 1
ATOM 9442 C CA . ASP D 1 261 ? 70.746 97.341 37.332 1.00 31.91 261 ASP F CA 1
ATOM 9443 C C . ASP D 1 261 ? 69.674 98.266 36.797 1.00 30.18 261 ASP F C 1
ATOM 9444 O O . ASP D 1 261 ? 68.864 97.865 35.956 1.00 30.98 261 ASP F O 1
ATOM 9449 N N . HIS D 1 262 ? 69.682 99.508 37.272 1.00 28.96 262 HIS F N 1
ATOM 9450 C CA . HIS D 1 262 ? 68.694 100.485 36.840 1.00 26.37 262 HIS F CA 1
ATOM 9451 C C . HIS D 1 262 ? 68.725 100.753 35.337 1.00 24.58 262 HIS F C 1
ATOM 9452 O O . HIS D 1 262 ? 69.792 100.831 34.722 1.00 22.97 262 HIS F O 1
ATOM 9459 N N . PRO D 1 263 ? 67.538 100.876 34.718 1.00 22.26 263 PRO F N 1
ATOM 9460 C CA . PRO D 1 263 ? 67.376 101.136 33.284 1.00 22.15 263 PRO F CA 1
ATOM 9461 C C . PRO D 1 263 ? 68.244 102.276 32.744 1.00 20.66 263 PRO F C 1
ATOM 9462 O O . PRO D 1 263 ? 68.757 102.199 31.623 1.00 21.07 263 PRO F O 1
ATOM 9466 N N . LEU D 1 264 ? 68.399 103.333 33.532 1.00 20.67 264 LEU F N 1
ATOM 9467 C CA . LEU D 1 264 ? 69.207 104.465 33.094 1.00 20.52 264 LEU F CA 1
ATOM 9468 C C . LEU D 1 264 ? 70.674 104.060 32.997 1.00 21.84 264 LEU F C 1
ATOM 9469 O O . LEU D 1 264 ? 71.376 104.471 32.075 1.00 22.52 264 LEU F O 1
ATOM 9474 N N . ALA D 1 265 ? 71.126 103.232 33.936 1.00 22.43 265 ALA F N 1
ATOM 9475 C CA . ALA D 1 265 ? 72.518 102.775 33.952 1.00 23.28 265 ALA F CA 1
ATOM 9476 C C . ALA D 1 265 ? 72.860 101.792 32.825 1.00 23.96 265 ALA F C 1
ATOM 9477 O O . ALA D 1 265 ? 74.031 101.652 32.455 1.00 25.25 265 ALA F O 1
ATOM 9479 N N . ARG D 1 266 ? 71.843 101.128 32.279 1.00 24.21 266 ARG F N 1
ATOM 9480 C CA . ARG D 1 266 ? 72.021 100.139 31.214 1.00 26.01 266 ARG F CA 1
ATOM 9481 C C . ARG D 1 266 ? 71.816 100.614 29.773 1.00 26.36 266 ARG F C 1
ATOM 9482 O O . ARG D 1 266 ? 72.289 99.979 28.835 1.00 26.30 266 ARG F O 1
ATOM 9490 N N . ALA D 1 267 ? 71.107 101.721 29.575 1.00 26.23 267 ALA F N 1
ATOM 9491 C CA . ALA D 1 267 ? 70.861 102.200 28.217 1.00 27.53 267 ALA F CA 1
ATOM 9492 C C . ALA D 1 267 ? 72.145 102.570 27.455 1.00 28.35 267 ALA F C 1
ATOM 9493 O O . ALA D 1 267 ? 73.037 103.212 28.014 1.00 28.61 267 ALA F O 1
ATOM 9495 N N . ARG D 1 268 ? 72.238 102.169 26.186 1.00 29.43 268 ARG F N 1
ATOM 9496 C CA . ARG D 1 268 ? 73.415 102.492 25.368 1.00 30.99 268 ARG F CA 1
ATOM 9497 C C . ARG D 1 268 ? 73.321 103.922 24.847 1.00 29.00 268 ARG F C 1
ATOM 9498 O O . ARG D 1 268 ? 74.337 104.579 24.617 1.00 29.55 268 ARG F O 1
ATOM 9506 N N . GLY D 1 269 ? 72.094 104.387 24.640 1.00 25.49 269 GLY F N 1
ATOM 9507 C CA . GLY D 1 269 ? 71.900 105.739 24.152 1.00 22.42 269 GLY F CA 1
ATOM 9508 C C . GLY D 1 269 ? 71.313 106.591 25.253 1.00 19.66 269 GLY F C 1
ATOM 9509 O O . GLY D 1 269 ? 71.240 106.161 26.408 1.00 18.61 269 GLY F O 1
ATOM 9510 N N . ASN D 1 270 ? 70.903 107.806 24.914 1.00 17.72 270 ASN F N 1
ATOM 9511 C CA . ASN D 1 270 ? 70.317 108.663 25.920 1.00 17.15 270 ASN F CA 1
ATOM 9512 C C . ASN D 1 270 ? 68.994 108.074 26.359 1.00 15.21 270 ASN F C 1
ATOM 9513 O O . ASN D 1 270 ? 68.421 107.241 25.655 1.00 14.70 270 ASN F O 1
ATOM 9518 N N . ALA D 1 271 ? 68.507 108.494 27.520 1.00 13.98 271 ALA F N 1
ATOM 9519 C CA . ALA D 1 271 ? 67.276 107.912 28.019 1.00 13.67 271 ALA F CA 1
ATOM 9520 C C . ALA D 1 271 ? 66.466 108.777 28.958 1.00 13.27 271 ALA F C 1
ATOM 9521 O O . ALA D 1 271 ? 66.992 109.647 29.652 1.00 13.63 271 ALA F O 1
ATOM 9523 N N . LEU D 1 272 ? 65.167 108.501 28.973 1.00 12.60 272 LEU F N 1
ATOM 9524 C CA . LEU D 1 272 ? 64.222 109.210 29.814 1.00 14.22 272 LEU F CA 1
ATOM 9525 C C . LEU D 1 272 ? 63.447 108.167 30.624 1.00 13.15 272 LEU F C 1
ATOM 9526 O O . LEU D 1 272 ? 62.842 107.244 30.066 1.00 13.77 272 LEU F O 1
ATOM 9531 N N . TRP D 1 273 ? 63.494 108.310 31.943 1.00 13.41 273 TRP F N 1
ATOM 9532 C CA . TRP D 1 273 ? 62.834 107.379 32.859 1.00 13.98 273 TRP F CA 1
ATOM 9533 C C . TRP D 1 273 ? 61.832 108.155 33.708 1.00 13.44 273 TRP F C 1
ATOM 9534 O O . TRP D 1 273 ? 62.150 109.219 34.241 1.00 13.75 273 TRP F O 1
ATOM 9545 N N . VAL D 1 274 ? 60.625 107.617 33.849 1.00 14.47 274 VAL F N 1
ATOM 9546 C CA . VAL D 1 274 ? 59.588 108.301 34.608 1.00 15.30 274 VAL F CA 1
ATOM 9547 C C . VAL D 1 274 ? 58.698 107.386 35.446 1.00 15.80 274 VAL F C 1
ATOM 9548 O O . VAL D 1 274 ? 58.489 106.238 35.094 1.00 16.42 274 VAL F O 1
ATOM 9552 N N . ARG D 1 275 ? 58.200 107.918 36.561 1.00 14.91 275 ARG F N 1
ATOM 9553 C CA . ARG D 1 275 ? 57.239 107.224 37.424 1.00 15.29 275 ARG F CA 1
ATOM 9554 C C . ARG D 1 275 ? 56.048 108.188 37.502 1.00 13.98 275 ARG F C 1
ATOM 9555 O O . ARG D 1 275 ? 56.219 109.369 37.803 1.00 12.72 275 ARG F O 1
ATOM 9563 N N . ALA D 1 276 ? 54.847 107.686 37.223 1.00 11.80 276 ALA F N 1
ATOM 9564 C CA . ALA D 1 276 ? 53.661 108.523 37.247 1.00 13.19 276 ALA F CA 1
ATOM 9565 C C . ALA D 1 276 ? 52.474 107.717 37.749 1.00 13.13 276 ALA F C 1
ATOM 9566 O O . ALA D 1 276 ? 52.468 106.491 37.662 1.00 15.48 276 ALA F O 1
ATOM 9568 N N . ARG D 1 277 ? 51.474 108.414 38.272 1.00 14.59 277 ARG F N 1
ATOM 9569 C CA . ARG D 1 277 ? 50.274 107.765 38.789 1.00 14.65 277 ARG F CA 1
ATOM 9570 C C . ARG D 1 277 ? 49.098 107.988 37.827 1.00 13.42 277 ARG F C 1
ATOM 9571 O O . ARG D 1 277 ? 48.809 109.118 37.455 1.00 14.26 277 ARG F O 1
ATOM 9579 N N . PRO D 1 278 ? 48.383 106.918 37.439 1.00 13.87 278 PRO F N 1
ATOM 9580 C CA . PRO D 1 278 ? 48.525 105.501 37.790 1.00 14.07 278 PRO F CA 1
ATOM 9581 C C . PRO D 1 278 ? 49.280 104.618 36.791 1.00 14.71 278 PRO F C 1
ATOM 9582 O O . PRO D 1 278 ? 49.287 103.400 36.937 1.00 15.84 278 PRO F O 1
ATOM 9586 N N . LEU D 1 279 ? 49.903 105.199 35.773 1.00 13.27 279 LEU F N 1
ATOM 9587 C CA . LEU D 1 279 ? 50.614 104.368 34.805 1.00 13.95 279 LEU F CA 1
ATOM 9588 C C . LEU D 1 279 ? 51.655 103.432 35.426 1.00 13.32 279 LEU F C 1
ATOM 9589 O O . LEU D 1 279 ? 51.656 102.224 35.163 1.00 14.53 279 LEU F O 1
ATOM 9594 N N . GLY D 1 280 ? 52.535 104.005 36.243 1.00 14.37 280 GLY F N 1
ATOM 9595 C CA . GLY D 1 280 ? 53.605 103.245 36.865 1.00 14.49 280 GLY F CA 1
ATOM 9596 C C . GLY D 1 280 ? 54.955 103.774 36.396 1.00 14.90 280 GLY F C 1
ATOM 9597 O O . GLY D 1 280 ? 55.165 104.982 36.326 1.00 16.55 280 GLY F O 1
ATOM 9598 N N . GLU D 1 281 ? 55.856 102.864 36.051 1.00 15.51 281 GLU F N 1
ATOM 9599 C CA . GLU D 1 281 ? 57.203 103.202 35.597 1.00 15.16 281 GLU F CA 1
ATOM 9600 C C . GLU D 1 281 ? 57.374 102.964 34.091 1.00 15.36 281 GLU F C 1
ATOM 9601 O O . GLU D 1 281 ? 57.180 101.854 33.594 1.00 16.09 281 GLU F O 1
ATOM 9607 N N . ALA D 1 282 ? 57.728 104.016 33.361 1.00 13.95 282 ALA F N 1
ATOM 9608 C CA . ALA D 1 282 ? 57.920 103.913 31.918 1.00 13.30 282 ALA F CA 1
ATOM 9609 C C . ALA D 1 282 ? 59.310 104.428 31.555 1.00 12.67 282 ALA F C 1
ATOM 9610 O O . ALA D 1 282 ? 59.886 105.239 32.280 1.00 13.15 282 ALA F O 1
ATOM 9612 N N . PHE D 1 283 ? 59.821 103.976 30.416 1.00 13.23 283 PHE F N 1
ATOM 9613 C CA . PHE D 1 283 ? 61.177 104.315 30.001 1.00 14.80 283 PHE F CA 1
ATOM 9614 C C . PHE D 1 283 ? 61.343 104.360 28.478 1.00 12.59 283 PHE F C 1
ATOM 9615 O O . PHE D 1 283 ? 60.726 103.586 27.757 1.00 12.16 283 PHE F O 1
ATOM 9623 N N . VAL D 1 284 ? 62.166 105.280 27.978 1.00 12.46 284 VAL F N 1
ATOM 9624 C CA . VAL D 1 284 ? 62.400 105.348 26.539 1.00 10.59 284 VAL F CA 1
ATOM 9625 C C . VAL D 1 284 ? 63.871 105.684 26.295 1.00 11.81 284 VAL F C 1
ATOM 9626 O O . VAL D 1 284 ? 64.464 106.462 27.034 1.00 10.45 284 VAL F O 1
ATOM 9630 N N . THR D 1 285 ? 64.455 105.087 25.265 1.00 9.86 285 THR F N 1
ATOM 9631 C CA . THR D 1 285 ? 65.861 105.329 24.982 1.00 12.02 285 THR F CA 1
ATOM 9632 C C . THR D 1 285 ? 66.165 105.331 23.489 1.00 13.41 285 THR F C 1
ATOM 9633 O O . THR D 1 285 ? 65.446 104.729 22.689 1.00 13.03 285 THR F O 1
ATOM 9637 N N . GLY D 1 286 ? 67.235 106.032 23.120 1.00 13.72 286 GLY F N 1
ATOM 9638 C CA . GLY D 1 286 ? 67.629 106.107 21.728 1.00 14.44 286 GLY F CA 1
ATOM 9639 C C . GLY D 1 286 ? 68.746 107.122 21.535 1.00 14.05 286 GLY F C 1
ATOM 9640 O O . GLY D 1 286 ? 69.271 107.647 22.513 1.00 15.09 286 GLY F O 1
ATOM 9641 N N . PRO D 1 287 ? 69.142 107.401 20.286 1.00 15.31 287 PRO F N 1
ATOM 9642 C CA . PRO D 1 287 ? 70.209 108.375 20.022 1.00 16.89 287 PRO F CA 1
ATOM 9643 C C . PRO D 1 287 ? 69.861 109.745 20.625 1.00 17.31 287 PRO F C 1
ATOM 9644 O O . PRO D 1 287 ? 68.707 110.179 20.582 1.00 19.49 287 PRO F O 1
ATOM 9648 N N . GLY D 1 288 ? 70.856 110.419 21.191 1.00 16.77 288 GLY F N 1
ATOM 9649 C CA . GLY D 1 288 ? 70.611 111.722 21.787 1.00 17.59 288 GLY F CA 1
ATOM 9650 C C . GLY D 1 288 ? 71.150 112.859 20.946 1.00 16.78 288 GLY F C 1
ATOM 9651 O O . GLY D 1 288 ? 71.007 114.030 21.302 1.00 16.49 288 GLY F O 1
ATOM 9652 N N . ALA D 1 289 ? 71.761 112.518 19.817 1.00 16.83 289 ALA F N 1
ATOM 9653 C CA . ALA D 1 289 ? 72.346 113.524 18.937 1.00 17.37 289 ALA F CA 1
ATOM 9654 C C . ALA D 1 289 ? 72.763 112.916 17.604 1.00 16.27 289 ALA F C 1
ATOM 9655 O O . ALA D 1 289 ? 72.554 111.730 17.368 1.00 17.38 289 ALA F O 1
ATOM 9657 N N . GLY D 1 290 ? 73.348 113.730 16.731 1.00 16.42 290 GLY F N 1
ATOM 9658 C CA . GLY D 1 290 ? 73.758 113.238 15.431 1.00 17.05 290 GLY F CA 1
ATOM 9659 C C . GLY D 1 290 ? 72.940 113.846 14.299 1.00 16.45 290 GLY F C 1
ATOM 9660 O O . GLY D 1 290 ? 71.760 114.155 14.474 1.00 15.65 290 GLY F O 1
ATOM 9661 N N . GLY D 1 291 ? 73.565 114.008 13.133 1.00 15.27 291 GLY F N 1
ATOM 9662 C CA . GLY D 1 291 ? 72.875 114.587 11.993 1.00 15.18 291 GLY F CA 1
ATOM 9663 C C . GLY D 1 291 ? 71.626 113.823 11.592 1.00 14.91 291 GLY F C 1
ATOM 9664 O O . GLY D 1 291 ? 70.528 114.386 11.532 1.00 16.01 291 GLY F O 1
ATOM 9665 N N . GLY D 1 292 ? 71.791 112.535 11.310 1.00 15.33 292 GLY F N 1
ATOM 9666 C CA . GLY D 1 292 ? 70.660 111.715 10.915 1.00 14.40 292 GLY F CA 1
ATOM 9667 C C . GLY D 1 292 ? 69.587 111.609 11.987 1.00 14.52 292 GLY F C 1
ATOM 9668 O O . GLY D 1 292 ? 68.402 111.805 11.711 1.00 13.49 292 GLY F O 1
ATOM 9669 N N . ALA D 1 293 ? 70.003 111.298 13.210 1.00 12.23 293 ALA F N 1
ATOM 9670 C CA . ALA D 1 293 ? 69.076 111.154 14.327 1.00 12.20 293 ALA F CA 1
ATOM 9671 C C . ALA D 1 293 ? 68.244 112.413 14.522 1.00 12.56 293 ALA F C 1
ATOM 9672 O O . ALA D 1 293 ? 67.047 112.339 14.785 1.00 10.80 293 ALA F O 1
ATOM 9674 N N . THR D 1 294 ? 68.884 113.568 14.390 1.00 10.18 294 THR F N 1
ATOM 9675 C CA . THR D 1 294 ? 68.184 114.830 14.571 1.00 10.51 294 THR F CA 1
ATOM 9676 C C . THR D 1 294 ? 67.264 115.150 13.394 1.00 10.87 294 THR F C 1
ATOM 9677 O O . THR D 1 294 ? 66.151 115.647 13.586 1.00 10.35 294 THR F O 1
ATOM 9681 N N . ALA D 1 295 ? 67.723 114.860 12.180 1.00 10.44 295 ALA F N 1
ATOM 9682 C CA . ALA D 1 295 ? 66.916 115.116 10.995 1.00 11.70 295 ALA F CA 1
ATOM 9683 C C . ALA D 1 295 ? 65.652 114.267 11.061 1.00 10.75 295 ALA F C 1
ATOM 9684 O O . ALA D 1 295 ? 64.593 114.683 10.594 1.00 10.59 295 ALA F O 1
ATOM 9686 N N . SER D 1 296 ? 65.768 113.076 11.648 1.00 9.90 296 SER F N 1
ATOM 9687 C CA . SER D 1 296 ? 64.616 112.184 11.768 1.00 9.77 296 SER F CA 1
ATOM 9688 C C . SER D 1 296 ? 63.556 112.849 12.639 1.00 10.75 296 SER F C 1
ATOM 9689 O O . SER D 1 296 ? 62.363 112.739 12.373 1.00 9.95 296 SER F O 1
ATOM 9692 N N . GLY D 1 297 ? 64.004 113.540 13.681 1.00 9.61 297 GLY F N 1
ATOM 9693 C CA . GLY D 1 297 ? 63.076 114.216 14.567 1.00 10.43 297 GLY F CA 1
ATOM 9694 C C . GLY D 1 297 ? 62.422 115.396 13.867 1.00 9.85 297 GLY F C 1
ATOM 9695 O O . GLY D 1 297 ? 61.230 115.639 14.016 1.00 10.46 297 GLY F O 1
ATOM 9696 N N . LEU D 1 298 ? 63.202 116.133 13.090 1.00 10.54 298 LEU F N 1
ATOM 9697 C CA . LEU D 1 298 ? 62.651 117.280 12.380 1.00 10.15 298 LEU F CA 1
ATOM 9698 C C . LEU D 1 298 ? 61.627 116.827 11.344 1.00 10.37 298 LEU F C 1
ATOM 9699 O O . LEU D 1 298 ? 60.570 117.434 11.193 1.00 11.30 298 LEU F O 1
ATOM 9704 N N . PHE D 1 299 ? 61.944 115.758 10.630 1.00 10.91 299 PHE F N 1
ATOM 9705 C CA . PHE D 1 299 ? 61.039 115.258 9.605 1.00 11.10 299 PHE F CA 1
ATOM 9706 C C . PHE D 1 299 ? 59.792 114.634 10.229 1.00 11.76 299 PHE F C 1
ATOM 9707 O O . PHE D 1 299 ? 58.720 114.646 9.620 1.00 11.48 299 PHE F O 1
ATOM 9715 N N . ALA D 1 300 ? 59.938 114.089 11.434 1.00 10.58 300 ALA F N 1
ATOM 9716 C CA . ALA D 1 300 ? 58.801 113.491 12.129 1.00 11.03 300 ALA F CA 1
ATOM 9717 C C . ALA D 1 300 ? 57.817 114.609 12.456 1.00 10.71 300 ALA F C 1
ATOM 9718 O O . ALA D 1 300 ? 56.602 114.431 12.350 1.00 10.20 300 ALA F O 1
ATOM 9720 N N . ASP D 1 301 ? 58.340 115.765 12.857 1.00 10.69 301 ASP F N 1
ATOM 9721 C CA . ASP D 1 301 ? 57.466 116.887 13.174 1.00 11.30 301 ASP F CA 1
ATOM 9722 C C . ASP D 1 301 ? 56.814 117.445 11.922 1.00 10.73 301 ASP F C 1
ATOM 9723 O O . ASP D 1 301 ? 55.688 117.935 11.971 1.00 11.58 301 ASP F O 1
ATOM 9728 N N . LEU D 1 302 ? 57.518 117.377 10.800 1.00 9.91 302 LEU F N 1
ATOM 9729 C CA . LEU D 1 302 ? 56.959 117.866 9.554 1.00 9.66 302 LEU F CA 1
ATOM 9730 C C . LEU D 1 302 ? 55.741 117.012 9.207 1.00 9.55 302 LEU F C 1
ATOM 9731 O O . LEU D 1 302 ? 54.698 117.533 8.814 1.00 10.50 302 LEU F O 1
ATOM 9736 N N . LEU D 1 303 ? 55.879 115.697 9.368 1.00 11.38 303 LEU F N 1
ATOM 9737 C CA . LEU D 1 303 ? 54.784 114.773 9.077 1.00 11.06 303 LEU F CA 1
ATOM 9738 C C . LEU D 1 303 ? 53.661 114.991 10.079 1.00 11.60 303 LEU F C 1
ATOM 9739 O O . LEU D 1 303 ? 52.483 114.861 9.743 1.00 11.28 303 LEU F O 1
ATOM 9744 N N . ARG D 1 304 ? 54.030 115.309 11.313 1.00 9.87 304 ARG F N 1
ATOM 9745 C CA . ARG D 1 304 ? 53.037 115.585 12.338 1.00 11.31 304 ARG F CA 1
ATOM 9746 C C . ARG D 1 304 ? 52.231 116.803 11.878 1.00 12.17 304 ARG F C 1
ATOM 9747 O O . ARG D 1 304 ? 51.001 116.813 11.951 1.00 11.83 304 ARG F O 1
ATOM 9755 N N . PHE D 1 305 ? 52.929 117.820 11.381 1.00 11.15 305 PHE F N 1
ATOM 9756 C CA . PHE D 1 305 ? 52.255 119.019 10.900 1.00 11.72 305 PHE F CA 1
ATOM 9757 C C . PHE D 1 305 ? 51.321 118.721 9.729 1.00 13.31 305 PHE F C 1
ATOM 9758 O O . PHE D 1 305 ? 50.189 119.199 9.692 1.00 13.25 305 PHE F O 1
ATOM 9766 N N . LEU D 1 306 ? 51.788 117.922 8.778 1.00 12.44 306 LEU F N 1
ATOM 9767 C CA . LEU D 1 306 ? 50.975 117.592 7.613 1.00 14.56 306 LEU F CA 1
ATOM 9768 C C . LEU D 1 306 ? 49.739 116.754 7.954 1.00 15.67 306 LEU F C 1
ATOM 9769 O O . LEU D 1 306 ? 48.804 116.684 7.160 1.00 17.22 306 LEU F O 1
ATOM 9774 N N . SER D 1 307 ? 49.737 116.127 9.125 1.00 16.50 307 SER F N 1
ATOM 9775 C CA . SER D 1 307 ? 48.609 115.290 9.536 1.00 17.76 307 SER F CA 1
ATOM 9776 C C . SER D 1 307 ? 47.493 116.116 10.166 1.00 18.75 307 SER F C 1
ATOM 9777 O O . SER D 1 307 ? 46.401 115.600 10.438 1.00 19.16 307 SER F O 1
ATOM 9780 N N . GLY D 1 308 ? 47.774 117.395 10.408 1.00 16.84 308 GLY F N 1
ATOM 9781 C CA . GLY D 1 308 ? 46.783 118.266 11.009 1.00 18.16 308 GLY F CA 1
ATOM 9782 C C . GLY D 1 308 ? 46.949 118.439 12.503 1.00 16.81 308 GLY F C 1
ATOM 9783 O O . GLY D 1 308 ? 46.161 119.124 13.151 1.00 19.12 308 GLY F O 1
ATOM 9784 N N . ALA D 1 309 ? 47.990 117.832 13.058 1.00 18.04 309 ALA F N 1
ATOM 9785 C CA . ALA D 1 309 ? 48.241 117.911 14.484 1.00 16.66 309 ALA F CA 1
ATOM 9786 C C . ALA D 1 309 ? 49.026 119.167 14.843 1.00 16.59 309 ALA F C 1
ATOM 9787 O O . ALA D 1 309 ? 49.942 119.566 14.127 1.00 15.90 309 ALA F O 1
ATOM 9789 N N . PRO D 1 310 ? 48.660 119.820 15.951 1.00 15.61 310 PRO F N 1
ATOM 9790 C CA . PRO D 1 310 ? 49.381 121.030 16.354 1.00 14.85 310 PRO F CA 1
ATOM 9791 C C . PRO D 1 310 ? 50.782 120.688 16.864 1.00 13.83 310 PRO F C 1
ATOM 9792 O O . PRO D 1 310 ? 51.133 119.515 16.997 1.00 12.22 310 PRO F O 1
ATOM 9796 N N . GLY D 1 311 ? 51.577 121.718 17.140 1.00 11.93 311 GLY F N 1
ATOM 9797 C CA . GLY D 1 311 ? 52.919 121.486 17.645 1.00 12.09 311 GLY F CA 1
ATOM 9798 C C . GLY D 1 311 ? 52.889 121.038 19.094 1.00 11.03 311 GLY F C 1
ATOM 9799 O O . GLY D 1 311 ? 51.826 120.717 19.633 1.00 11.78 311 GLY F O 1
ATOM 9800 N N . HIS D 1 312 ? 54.051 121.023 19.738 1.00 11.57 312 HIS F N 1
ATOM 9801 C CA . HIS D 1 312 ? 54.130 120.604 21.130 1.00 11.54 312 HIS F CA 1
ATOM 9802 C C . HIS D 1 312 ? 53.674 121.714 22.056 1.00 12.88 312 HIS F C 1
ATOM 9803 O O . HIS D 1 312 ? 54.302 122.760 22.156 1.00 13.90 312 HIS F O 1
ATOM 9810 N N . LEU D 1 313 ? 52.569 121.464 22.741 1.00 12.87 313 LEU F N 1
ATOM 9811 C CA . LEU D 1 313 ? 51.985 122.441 23.639 1.00 12.36 313 LEU F CA 1
ATOM 9812 C C . LEU D 1 313 ? 52.538 122.393 25.053 1.00 12.39 313 LEU F C 1
ATOM 9813 O O . LEU D 1 313 ? 52.865 121.325 25.571 1.00 13.22 313 LEU F O 1
ATOM 9818 N N . PRO D 1 314 ? 52.673 123.561 25.692 1.00 11.18 314 PRO F N 1
ATOM 9819 C CA . PRO D 1 314 ? 53.183 123.592 27.062 1.00 13.02 314 PRO F CA 1
ATOM 9820 C C . PRO D 1 314 ? 52.081 122.989 27.938 1.00 13.35 314 PRO F C 1
ATOM 9821 O O . PRO D 1 314 ? 50.946 122.853 27.483 1.00 13.59 314 PRO F O 1
ATOM 9825 N N . ALA D 1 315 ? 52.413 122.626 29.170 1.00 12.09 315 ALA F N 1
ATOM 9826 C CA . ALA D 1 315 ? 51.428 122.069 30.095 1.00 14.23 315 ALA F CA 1
ATOM 9827 C C . ALA D 1 315 ? 50.281 123.071 30.136 1.00 15.66 315 ALA F C 1
ATOM 9828 O O . ALA D 1 315 ? 50.512 124.274 30.110 1.00 14.87 315 ALA F O 1
ATOM 9830 N N . PRO D 1 316 ? 49.028 122.594 30.206 1.00 17.89 316 PRO F N 1
ATOM 9831 C CA . PRO D 1 316 ? 47.931 123.565 30.236 1.00 19.89 316 PRO F CA 1
ATOM 9832 C C . PRO D 1 316 ? 47.878 124.419 31.502 1.00 21.89 316 PRO F C 1
ATOM 9833 O O . PRO D 1 316 ? 47.334 125.531 31.483 1.00 23.27 316 PRO F O 1
ATOM 9837 N N . ARG D 1 317 ? 48.452 123.910 32.590 1.00 21.46 317 ARG F N 1
ATOM 9838 C CA . ARG D 1 317 ? 48.464 124.626 33.862 1.00 24.20 317 ARG F CA 1
ATOM 9839 C C . ARG D 1 317 ? 49.619 124.162 34.746 1.00 23.61 317 ARG F C 1
ATOM 9840 O O . ARG D 1 317 ? 50.065 123.016 34.662 1.00 23.74 317 ARG F O 1
ATOM 9848 N N . ALA D 1 318 ? 50.103 125.055 35.599 1.00 25.59 318 ALA F N 1
ATOM 9849 C CA . ALA D 1 318 ? 51.174 124.700 36.511 1.00 27.17 318 ALA F CA 1
ATOM 9850 C C . ALA D 1 318 ? 50.524 123.920 37.648 1.00 29.16 318 ALA F C 1
ATOM 9851 O O . ALA D 1 318 ? 49.441 124.271 38.121 1.00 30.17 318 ALA F O 1
ATOM 9853 N N . ARG D 1 319 ? 51.169 122.847 38.074 1.00 30.32 319 ARG F N 1
ATOM 9854 C CA . ARG D 1 319 ? 50.637 122.039 39.154 1.00 32.15 319 ARG F CA 1
ATOM 9855 C C . ARG D 1 319 ? 51.745 121.675 40.121 1.00 31.21 319 ARG F C 1
ATOM 9856 O O . ARG D 1 319 ? 52.903 121.531 39.724 1.00 31.30 319 ARG F O 1
ATOM 9864 N N . PRO D 1 320 ? 51.413 121.554 41.414 1.00 30.04 320 PRO F N 1
ATOM 9865 C CA . PRO D 1 320 ? 52.413 121.198 42.418 1.00 28.91 320 PRO F CA 1
ATOM 9866 C C . PRO D 1 320 ? 52.648 119.700 42.377 1.00 27.45 320 PRO F C 1
ATOM 9867 O O . PRO D 1 320 ? 51.816 118.943 41.862 1.00 26.22 320 PRO F O 1
ATOM 9871 N N . PRO D 1 321 ? 53.790 119.247 42.910 1.00 26.39 321 PRO F N 1
ATOM 9872 C CA . PRO D 1 321 ? 54.096 117.814 42.918 1.00 25.89 321 PRO F CA 1
ATOM 9873 C C . PRO D 1 321 ? 53.239 117.012 43.908 1.00 27.04 321 PRO F C 1
ATOM 9874 O O . PRO D 1 321 ? 53.029 117.425 45.051 1.00 25.79 321 PRO F O 1
ATOM 9878 N N . LEU D 1 322 ? 52.749 115.865 43.451 1.00 27.89 322 LEU F N 1
ATOM 9879 C CA . LEU D 1 322 ? 51.923 114.982 44.273 1.00 28.85 322 LEU F CA 1
ATOM 9880 C C . LEU D 1 322 ? 52.731 114.323 45.389 1.00 29.97 322 LEU F C 1
ATOM 9881 O O . LEU D 1 322 ? 52.189 113.942 46.435 1.00 29.38 322 LEU F O 1
ATOM 9886 N N . GLU D 1 323 ? 54.035 114.205 45.179 1.00 30.40 323 GLU F N 1
ATOM 9887 C CA . GLU D 1 323 ? 54.895 113.567 46.159 1.00 32.42 323 GLU F CA 1
ATOM 9888 C C . GLU D 1 323 ? 56.318 114.126 46.163 1.00 33.68 323 GLU F C 1
ATOM 9889 O O . GLU D 1 323 ? 56.857 114.466 45.110 1.00 32.92 323 GLU F O 1
ATOM 9895 N N . GLU D 1 324 ? 56.909 114.240 47.351 1.00 34.76 324 GLU F N 1
ATOM 9896 C CA . GLU D 1 324 ? 58.287 114.715 47.475 1.00 36.97 324 GLU F CA 1
ATOM 9897 C C . GLU D 1 324 ? 59.195 113.561 47.051 1.00 38.07 324 GLU F C 1
ATOM 9898 O O . GLU D 1 324 ? 58.912 112.404 47.349 1.00 38.25 324 GLU F O 1
ATOM 9904 N N . GLY D 1 325 ? 60.286 113.867 46.360 1.00 38.96 325 GLY F N 1
ATOM 9905 C CA . GLY D 1 325 ? 61.181 112.808 45.930 1.00 41.14 325 GLY F CA 1
ATOM 9906 C C . GLY D 1 325 ? 62.597 112.945 46.446 1.00 42.89 325 GLY F C 1
ATOM 9907 O O . GLY D 1 325 ? 63.096 114.056 46.607 1.00 43.46 325 GLY F O 1
ATOM 9908 N N . SER D 1 326 ? 63.246 111.813 46.715 1.00 44.32 326 SER F N 1
ATOM 9909 C CA . SER D 1 326 ? 64.626 111.829 47.189 1.00 45.05 326 SER F CA 1
ATOM 9910 C C . SER D 1 326 ? 65.446 111.417 45.977 1.00 45.41 326 SER F C 1
ATOM 9911 O O . SER D 1 326 ? 65.250 110.326 45.426 1.00 46.27 326 SER F O 1
ATOM 9914 N N . PRO D 1 327 ? 66.348 112.299 45.517 1.00 45.22 327 PRO F N 1
ATOM 9915 C CA . PRO D 1 327 ? 67.184 112.000 44.351 1.00 44.88 327 PRO F CA 1
ATOM 9916 C C . PRO D 1 327 ? 68.274 110.988 44.693 1.00 44.38 327 PRO F C 1
ATOM 9917 O O . PRO D 1 327 ? 68.489 110.675 45.861 1.00 44.09 327 PRO F O 1
ATOM 9921 N N . TRP D 1 328 ? 68.941 110.460 43.673 1.00 43.52 328 TRP F N 1
ATOM 9922 C CA . TRP D 1 328 ? 70.001 109.486 43.900 1.00 43.01 328 TRP F CA 1
ATOM 9923 C C . TRP D 1 328 ? 71.211 110.212 44.460 1.00 42.85 328 TRP F C 1
ATOM 9924 O O . TRP D 1 328 ? 71.342 111.422 44.301 1.00 42.16 328 TRP F O 1
ATOM 9935 N N . PRO D 1 329 ? 72.110 109.476 45.128 1.00 42.86 329 PRO F N 1
ATOM 9936 C CA . PRO D 1 329 ? 73.313 110.075 45.706 1.00 43.23 329 PRO F CA 1
ATOM 9937 C C . PRO D 1 329 ? 74.233 110.648 44.632 1.00 43.03 329 PRO F C 1
ATOM 9938 O O . PRO D 1 329 ? 74.228 110.198 43.479 1.00 42.37 329 PRO F O 1
ATOM 9942 N N . GLY D 1 330 ? 75.018 111.645 45.028 1.00 43.49 330 GLY F N 1
ATOM 9943 C CA . GLY D 1 330 ? 75.951 112.283 44.115 1.00 44.38 330 GLY F CA 1
ATOM 9944 C C . GLY D 1 330 ? 77.345 111.687 44.192 1.00 44.88 330 GLY F C 1
ATOM 9945 O O . GLY D 1 330 ? 77.514 110.546 44.631 1.00 44.79 330 GLY F O 1
ATOM 9946 N N . VAL D 1 331 ? 78.344 112.460 43.768 1.00 45.53 331 VAL F N 1
ATOM 9947 C CA . VAL D 1 331 ? 79.732 112.006 43.779 1.00 46.31 331 VAL F CA 1
ATOM 9948 C C . VAL D 1 331 ? 80.571 112.612 44.919 1.00 47.10 331 VAL F C 1
ATOM 9949 O O . VAL D 1 331 ? 80.341 113.792 45.269 1.00 47.93 331 VAL F O 1
#

Nearest PDB structures (foldseek):
  6a0r-assembly1_A-2  TM=9.942E-01  e=1.084E-69  Thermus thermophilus HB8
  5xdf-assembly1_A  TM=9.932E-01  e=4.624E-67  Thermus thermophilus HB8
  4pg8-assembly1_A  TM=8.239E-01  e=4.181E-28  Staphylococcus aureus M1064
  4pg4-assembly1_B  TM=8.199E-01  e=1.222E-27  Staphylococcus aureus M1064
  4pg8-assembly1_B  TM=8.140E-01  e=1.728E-26  Staphylococcus aureus M1064

Foldseek 3Di:
DEEQEEEEEEQPLQSQLLVVVCVVCQVVCVVLVYGYDYQAYAYCDLVDDGNDDSVRYDNDQDDCQVHQEYEYDHEDADVVVVNCLVCLVSVRAYQYLHLPNCQPVVVSCQVSLQVLRYAHQCVWLAQFGDLVVLVVVLVFAFAKKKWQTQQLQLQQQVVLLVVQWSVRSNVVCVVVPVADPDRVCRQQCVSVLSNLQVSCQLRAAVPRHSVQEATGGCVPDTSVVQVVLVVVQWGWGFMWMWHADPQATHTYTAIATHRCVDPRNPAPAIKMWTAGPPVGIDITGDHNDGNNRNSSNSVVRVVCVSVVHGHRHTPPHHGTRPDGDDGHDGD/DAEQEEEEEEQPLQSQLLVVVCQVVQVVVVVLVYGYDYPAYAYCDLPDDGPDDNVRYDPDQDDCQVHQEYEYEHEDAPVVLVRCLVNLVSVRAYEYLHLVNCQAVVVRCQVSLQVQRYAHCCVWLAQFRDLVVLVVVLVFAFAKKKWQTAQLQQQLQVVLLVVDWSVVSNVVCVVVFRADPDNPCPQQFNSVLSNLQVSCQLHAAVPRHSVQEATGGCVVDGSVVQNVLVVVQWGWGFMWIWHADPFATHIYTAIFTGHCPDCCNPADAIKMWTATPPVGIDMTHDHNGGNNRNSNNSVVVVVCVSVVHGHRHTPPHHDTHPDGDDDGHGD/DAEQEEEEEEQPLQSLLLVVVCQVVQVVVVVLVYGYDYCAYAYCDLVDDGPDDNVRYDPDQDDCCVHLEYEYEHEDAVVVLVRCLVCLVSVRAYEYLHLVNCQPVVVRCQVSLQVQRYAHCCVWLAQWRDLVVLVVVLVFAFAKKKWQTQQLQQQLQVVLLVPAWSVRSNVVCVVVPSADPDCVCPQQCVSVLSNLQVSCQLHANVPRHSVQEATGGCVPDGSVVQVVLVVVQWGWGFMWMWHADPFAIHTYTAIFIGRCVPCCNPPDAIKMWTATPPVGIDMTHDHNDGNNRNSSNSVVVVVCVSVVHGHRHTPPHHGTHDDGDDDGHHD/DAEQEEEEEECPLQVLLLVVVCQVVQVVVVVLVYGYDYCAYEYDDPDDDPNDDPVRYDPDQDDPQVHQEYEYEDEDAPVVLVRCLVCLVSVRAYEYQHLVNCQAVVVSCQVSLQVLRYAHCCVWLALFRDLVVLVVVLVFAFAKKKWQTAQQQQQQQVVLLVPDWSVVSNVVCPVVVSADPDRVCPQQCVSVLSNLQVSCQLHANVPRHSVQEATGGCVVDGSVVQNVLVVVQWGWGFMWMWHADPQAIHTYTAIFTHRCPDPNNPAPAIKMWTAGPPVGIDMTGDHNDGNNSNSSNSVVVVVCVSVVHGHRHTHPHHGTHPDGDDDGDHD

InterPro domains:
  IPR001342 Homoserine dehydrogenase, catalytic [PF00742] (135-303)
  IPR005106 Aspartate/homoserine dehydrogenase, NAD-binding [PF03447] (10-115)
  IPR019811 Homoserine dehydrogenase, conserved site [PS01042] (173-195)
  IPR022697 Homoserine dehydrogenase lacking ACT domain [PIRSF036497] (1-306)
  IPR036291 NAD(P)-binding domain superfamily [SSF51735] (1-149)

Secondary structure (DSSP, 8-state):
-EEEEEEEE--SHHHHHHHHHHHHTGGGGGGGTEEEEEEEEE-S-TTS--SS-GGGEESS----TT-SEEEE----SHHHHHHHHHHHHTT--EEE--HHHHHHSHHHHHHHHHTT-EE-GGGTTTTSSSHHHHHHHTTSEEEEEEEE--HHHHHHHHHHHTT--HHHHHHHHHHTTSS-SS-HHHHTTHHHHHHHHHHHHHHT-TT--GGG-EE--STT--HHHHHHHHHTTEEEEEEEEEEEETTEEEEEEEEEEEETTSHHHH-SSEEEEEEEETTEEEEEEE--SSHHHHHHHHHHHHHHHHTT---PPPPSS----SS---PPP--/-EEEEEEEE--SHHHHHHHHHHHHTHHHHHTTTEEEEEEEEE-S-TTS--SS-GGGEESS----TT-SEEEE----SHHHHHHHHHHHHTT--EEE--HHHHHHSHHHHHHHHHTT-EE-GGGTTTTSSSHHHHHHHTTSEEEEEEEE--HHHHHHHHHHHTT--HHHHHHHHHHHTSS-S--HHHHTTHHHHHHHHHHHHHHT-TT--GGG-EE--STT--HHHHHHHHHTTEEEEEEEEEEEETTEEEEEEEEEEEETTSHHHH-SSEEEEEEEETTEEEEEEE----HHHHHHHHHHHHHHHHTT---PPPPSS----SSBPPPPPB-/-EEEEEEEE--SHHHHHHHHHHHHTHHHHHTTTEEEEEEEEE-S-TTS--SS-GGGEESS----TT-SEEEE----SHHHHHHHHHHHHTT--EEE--HHHHHHSHHHHHHHHHTT-EE-GGGSSTTSSSHHHHHHHTTSEEEEEEEE--HHHHHHHHHHHTT--HHHHHHHHHHTTSS-S-THHHHTTHHHHHHHHHHHHHHT-TT--GGG-EE--STT--HHHHHHHHHTTEEEEEEEEEEEETTEEEEEEEEEEEETTSHHHH-SSEEEEEEEETTEEEEEEE----HHHHHHHHHHHHHHHHTT---PPPPSS----SSB--PPPB-/--EEEEEEE--SHHHHHHHHHHHHTHHHHHTTT-EEEEEEEE--SSS--TTS-GGGEESS----TT-SEEEE----SHHHHHHHHHHHHTT--EEE--HHHHHH-HHHHHHHHTTT-EE-GGGTTTTSSSHHHHHHHTTSEEEEEEEE--HHHHHHHHHHTTT--HHHHHHHHHHHTSS-S--HHHHTTHHHHHHHHHHHHHHT-TT--GGG-EE--STT--HHHHHHHHTTTEEEEEEEEEEEETTEEEEEEEEEEEETTSHHHH-SSEEEEEEEETTEEEEEEE----HHHHHHHHHHHHHHHHTT----PPPSS----SSB--PPP--